Protein 6FWV (pdb70)

Structure (mmCIF, N/CA/C/O backbone):
data_6FWV
#
_entry.id   6FWV
#
_cell.length_a   208.824
_cell.length_b   66.500
_cell.length_c   106.581
_cell.angle_alpha   90.000
_cell.angle_beta   116.810
_cell.angle_gamma   90.000
#
_symmetry.space_group_name_H-M   'C 1 2 1'
#
loop_
_entity.id
_entity.type
_entity.pdbx_description
1 polymer 'Collagen Adhesion protein'
2 non-polymer 'ZINC ION'
3 water water
#
loop_
_atom_site.group_PDB
_atom_site.id
_atom_site.type_symbol
_atom_site.label_atom_id
_atom_site.label_alt_id
_atom_site.label_comp_id
_atom_site.label_asym_id
_atom_site.label_entity_id
_atom_site.label_seq_id
_atom_site.pdbx_PDB_ins_code
_atom_site.Cartn_x
_atom_site.Cartn_y
_atom_site.Cartn_z
_atom_site.occupancy
_atom_site.B_iso_or_equiv
_atom_site.auth_seq_id
_atom_site.auth_comp_id
_atom_site.auth_asym_id
_atom_site.auth_atom_id
_atom_site.pdbx_PDB_model_num
ATOM 1 N N . GLU A 1 4 ? -67.779 30.315 -21.575 1.00 120.07 4 GLU A N 1
ATOM 2 C CA . GLU A 1 4 ? -68.671 31.031 -20.607 1.00 117.19 4 GLU A CA 1
ATOM 3 C C . GLU A 1 4 ? -69.843 31.749 -21.299 1.00 114.02 4 GLU A C 1
ATOM 4 O O . GLU A 1 4 ? -69.671 32.310 -22.382 1.00 108.72 4 GLU A O 1
ATOM 10 N N . VAL A 1 5 ? -71.016 31.712 -20.661 1.00 116.10 5 VAL A N 1
ATOM 11 C CA . VAL A 1 5 ? -72.230 32.410 -21.134 1.00 115.80 5 VAL A CA 1
ATOM 12 C C . VAL A 1 5 ? -72.092 33.888 -20.779 1.00 109.83 5 VAL A C 1
ATOM 13 O O . VAL A 1 5 ? -71.616 34.200 -19.684 1.00 110.42 5 VAL A O 1
ATOM 25 N N . ASN A 1 7 ? -73.589 38.123 -20.712 1.00 107.03 7 ASN A N 1
ATOM 26 C CA . ASN A 1 7 ? -74.802 38.851 -20.268 1.00 103.74 7 ASN A CA 1
ATOM 27 C C . ASN A 1 7 ? -74.558 40.374 -20.336 1.00 94.08 7 ASN A C 1
ATOM 28 O O . ASN A 1 7 ? -73.475 40.821 -19.979 1.00 91.39 7 ASN A O 1
ATOM 33 N N . ARG A 1 8 ? -75.566 41.157 -20.730 1.00 90.26 8 ARG A N 1
ATOM 34 C CA . ARG A 1 8 ? -75.368 42.578 -21.130 1.00 84.98 8 ARG A CA 1
ATOM 35 C C . ARG A 1 8 ? -76.149 43.617 -20.317 1.00 83.13 8 ARG A C 1
ATOM 36 O O . ARG A 1 8 ? -77.117 43.287 -19.658 1.00 88.88 8 ARG A O 1
ATOM 44 N N . GLU A 1 9 ? -75.713 44.878 -20.387 1.00 79.52 9 GLU A N 1
ATOM 45 C CA . GLU A 1 9 ? -76.267 45.982 -19.582 1.00 78.94 9 GLU A CA 1
ATOM 46 C C . GLU A 1 9 ? -75.903 47.366 -20.183 1.00 72.39 9 GLU A C 1
ATOM 47 O O . GLU A 1 9 ? -74.718 47.712 -20.291 1.00 72.59 9 GLU A O 1
ATOM 53 N N . THR A 1 10 ? -76.918 48.145 -20.569 1.00 66.73 10 THR A N 1
ATOM 54 C CA . THR A 1 10 ? -76.717 49.423 -21.276 1.00 63.41 10 THR A CA 1
ATOM 55 C C . THR A 1 10 ? -76.566 50.607 -20.316 1.00 62.24 10 THR A C 1
ATOM 56 O O . THR A 1 10 ? -76.998 50.533 -19.173 1.00 66.76 10 THR A O 1
ATOM 60 N N . TYR A 1 11 ? -75.970 51.700 -20.798 1.00 56.70 11 TYR A N 1
ATOM 61 C CA . TYR A 1 11 ? -75.829 52.927 -20.002 1.00 54.76 11 TYR A CA 1
ATOM 62 C C . TYR A 1 11 ? -75.792 54.195 -20.850 1.00 54.41 11 TYR A C 1
ATOM 63 O O . TYR A 1 11 ? -75.521 54.132 -22.050 1.00 57.35 11 TYR A O 1
ATOM 72 N N . LYS A 1 12 ? -76.075 55.336 -20.217 1.00 53.94 12 LYS A N 1
ATOM 73 C CA . LYS A 1 12 ? -75.959 56.644 -20.866 1.00 54.78 12 LYS A CA 1
ATOM 74 C C . LYS A 1 12 ? -74.528 57.156 -20.807 1.00 54.17 12 LYS A C 1
ATOM 75 O O . LYS A 1 12 ? -73.837 56.957 -19.810 1.00 56.01 12 LYS A O 1
ATOM 89 N N . ASP A 1 14 ? -71.649 60.287 -22.879 1.00 49.67 14 ASP A N 1
ATOM 90 C CA . ASP A 1 14 ? -71.266 61.254 -23.913 1.00 47.36 14 ASP A CA 1
ATOM 91 C C . ASP A 1 14 ? -70.394 60.555 -24.968 1.00 44.02 14 ASP A C 1
ATOM 92 O O . ASP A 1 14 ? -69.181 60.757 -25.018 1.00 41.94 14 ASP A O 1
ATOM 97 N N . TRP A 1 15 ? -71.024 59.753 -25.827 1.00 43.59 15 TRP A N 1
ATOM 98 C CA . TRP A 1 15 ? -70.298 58.906 -26.786 1.00 44.20 15 TRP A CA 1
ATOM 99 C C . TRP A 1 15 ? -69.392 59.741 -27.694 1.00 44.41 15 TRP A C 1
ATOM 100 O O . TRP A 1 15 ? -69.742 60.857 -28.083 1.00 44.52 15 TRP A O 1
ATOM 111 N N . SER A 1 16 ? -68.232 59.198 -28.035 1.00 45.44 16 SER A N 1
ATOM 112 C CA . SER A 1 16 ? -67.373 59.813 -29.044 1.00 44.85 16 SER A CA 1
ATOM 113 C C . SER A 1 16 ? -67.925 59.539 -30.444 1.00 45.12 16 SER A C 1
ATOM 114 O O . SER A 1 16 ? -68.586 58.518 -30.674 1.00 47.80 16 SER A O 1
ATOM 117 N N . TYR A 1 17 ? -67.632 60.449 -31.369 1.00 43.94 17 TYR A N 1
ATOM 118 C CA . TYR A 1 17 ? -68.095 60.366 -32.756 1.00 45.85 17 TYR A CA 1
ATOM 119 C C . TYR A 1 17 ? -66.944 59.978 -33.692 1.00 45.85 17 TYR A C 1
ATOM 120 O O . TYR A 1 17 ? -65.860 60.543 -33.596 1.00 47.77 17 TYR A O 1
ATOM 129 N N . SER A 1 18 ? -67.193 59.028 -34.597 1.00 45.69 18 SER A N 1
ATOM 130 C CA . SER A 1 18 ? -66.228 58.624 -35.633 1.00 46.13 18 SER A CA 1
ATOM 131 C C . SER A 1 18 ? -66.554 59.336 -36.948 1.00 49.26 18 SER A C 1
ATOM 132 O O . SER A 1 18 ? -67.669 59.206 -37.470 1.00 49.33 18 SER A O 1
ATOM 135 N N . ASN A 1 19 ? -65.584 60.076 -37.491 1.00 49.85 19 ASN A N 1
ATOM 136 C CA . ASN A 1 19 ? -65.800 60.805 -38.751 1.00 50.27 19 ASN A CA 1
ATOM 137 C C . ASN A 1 19 ? -65.924 59.843 -39.939 1.00 51.97 19 ASN A C 1
ATOM 138 O O . ASN A 1 19 ? -66.759 60.059 -40.819 1.00 51.83 19 ASN A O 1
ATOM 143 N N . SER A 1 20 ? -65.112 58.784 -39.954 1.00 53.00 20 SER A N 1
ATOM 144 C CA . SER A 1 20 ? -65.121 57.817 -41.058 1.00 55.43 20 SER A CA 1
ATOM 145 C C . SER A 1 20 ? -66.412 56.990 -41.114 1.00 56.58 20 SER A C 1
ATOM 146 O O . SER A 1 20 ? -67.023 56.861 -42.170 1.00 60.64 20 SER A O 1
ATOM 149 N N . LYS A 1 21 ? -66.825 56.449 -39.972 1.00 57.13 21 LYS A N 1
ATOM 150 C CA . LYS A 1 21 ? -68.053 55.647 -39.881 1.00 57.50 21 LYS A CA 1
ATOM 151 C C . LYS A 1 21 ? -69.332 56.493 -39.836 1.00 56.71 21 LYS A C 1
ATOM 152 O O . LYS A 1 21 ? -70.417 55.960 -40.028 1.00 56.43 21 LYS A O 1
ATOM 158 N N . GLN A 1 22 ? -69.199 57.794 -39.570 1.00 56.83 22 GLN A N 1
ATOM 159 C CA . GLN A 1 22 ? -70.327 58.731 -39.497 1.00 55.67 22 GLN A CA 1
ATOM 160 C C . GLN A 1 22 ? -71.423 58.305 -38.514 1.00 54.01 22 GLN A C 1
ATOM 161 O O . GLN A 1 22 ? -72.608 58.300 -38.849 1.00 55.45 22 GLN A O 1
ATOM 167 N N . ARG A 1 23 ? -71.005 57.946 -37.305 1.00 52.37 23 ARG A N 1
ATOM 168 C CA . ARG A 1 23 ? -71.923 57.601 -36.220 1.00 50.42 23 ARG A CA 1
ATOM 169 C C . ARG A 1 23 ? -71.229 57.683 -34.860 1.00 49.51 23 ARG A C 1
ATOM 170 O O . ARG A 1 23 ? -70.007 57.608 -34.765 1.00 44.88 23 ARG A O 1
ATOM 178 N N . GLU A 1 24 ? -72.036 57.805 -33.812 1.00 49.72 24 GLU A N 1
ATOM 179 C CA . GLU A 1 24 ? -71.556 57.690 -32.444 1.00 47.70 24 GLU A CA 1
ATOM 180 C C . GLU A 1 24 ? -71.022 56.275 -32.212 1.00 48.46 24 GLU A C 1
ATOM 181 O O . GLU A 1 24 ? -71.614 55.304 -32.696 1.00 51.99 24 GLU A O 1
ATOM 187 N N . ILE A 1 25 ? -69.912 56.171 -31.478 1.00 48.12 25 ILE A N 1
ATOM 188 C CA . ILE A 1 25 ? -69.319 54.886 -31.088 1.00 47.78 25 ILE A CA 1
ATOM 189 C C . ILE A 1 25 ? -69.834 54.498 -29.692 1.00 47.72 25 ILE A C 1
ATOM 190 O O . ILE A 1 25 ? -69.427 55.083 -28.690 1.00 48.60 25 ILE A O 1
ATOM 195 N N . LYS A 1 26 ? -70.727 53.513 -29.638 1.00 49.91 26 LYS A N 1
ATOM 196 C CA . LYS A 1 26 ? -71.369 53.073 -28.393 1.00 50.89 26 LYS A CA 1
ATOM 197 C C . LYS A 1 26 ? -70.918 51.676 -27.949 1.00 50.95 26 LYS A C 1
ATOM 198 O O . LYS A 1 26 ? -70.202 50.972 -28.677 1.00 50.04 26 LYS A O 1
ATOM 204 N N . THR A 1 27 ? -71.354 51.287 -26.749 1.00 50.11 27 THR A N 1
ATOM 205 C CA . THR A 1 27 ? -71.115 49.942 -26.213 1.00 52.28 27 THR A CA 1
ATOM 206 C C . THR A 1 27 ? -72.060 49.643 -25.041 1.00 53.96 27 THR A C 1
ATOM 207 O O . THR A 1 27 ? -72.893 50.476 -24.674 1.00 51.48 27 THR A O 1
ATOM 211 N N . GLU A 1 28 ? -71.931 48.442 -24.485 1.00 58.63 28 GLU A N 1
ATOM 212 C CA . GLU A 1 28 ? -72.650 48.025 -23.283 1.00 62.13 28 GLU A CA 1
ATOM 213 C C . GLU A 1 28 ? -71.645 47.369 -22.336 1.00 60.25 28 GLU A C 1
ATOM 214 O O . GLU A 1 28 ? -70.521 47.062 -22.745 1.00 56.22 28 GLU A O 1
ATOM 220 N N . ILE A 1 29 ? -72.043 47.161 -21.080 1.00 62.60 29 ILE A N 1
ATOM 221 C CA . ILE A 1 29 ? -71.224 46.398 -20.126 1.00 63.34 29 ILE A CA 1
ATOM 222 C C . ILE A 1 29 ? -71.584 44.929 -20.282 1.00 65.07 29 ILE A C 1
ATOM 223 O O . ILE A 1 29 ? -72.722 44.544 -20.031 1.00 68.55 29 ILE A O 1
ATOM 228 N N . ILE A 1 30 ? -70.607 44.121 -20.685 1.00 65.32 30 ILE A N 1
ATOM 229 C CA . ILE A 1 30 ? -70.801 42.685 -20.864 1.00 69.93 30 ILE A CA 1
ATOM 230 C C . ILE A 1 30 ? -70.242 41.966 -19.630 1.00 70.86 30 ILE A C 1
ATOM 231 O O . ILE A 1 30 ? -69.127 42.259 -19.194 1.00 67.61 30 ILE A O 1
ATOM 236 N N . LYS A 1 31 ? -71.018 41.032 -19.079 1.00 76.36 31 LYS A N 1
ATOM 237 C CA . LYS A 1 31 ? -70.637 40.278 -17.881 1.00 80.95 31 LYS A CA 1
ATOM 238 C C . LYS A 1 31 ? -70.803 38.774 -18.104 1.00 83.78 31 LYS A C 1
ATOM 239 O O . LYS A 1 31 ? -71.811 38.343 -18.654 1.00 88.71 31 LYS A O 1
ATOM 245 N N . THR A 1 32 ? -69.824 37.985 -17.653 1.00 83.29 32 THR A N 1
ATOM 246 C CA . THR A 1 32 ? -69.884 36.516 -17.733 1.00 85.89 32 THR A CA 1
ATOM 247 C C . THR A 1 32 ? -70.843 35.963 -16.674 1.00 88.20 32 THR A C 1
ATOM 248 O O . THR A 1 32 ? -71.341 36.709 -15.828 1.00 86.74 32 THR A O 1
ATOM 252 N N . ALA A 1 33 ? -71.101 34.658 -16.729 1.00 92.60 33 ALA A N 1
ATOM 253 C CA . ALA A 1 33 ? -71.991 33.998 -15.766 1.00 97.25 33 ALA A CA 1
ATOM 254 C C . ALA A 1 33 ? -71.475 34.113 -14.326 1.00 98.56 33 ALA A C 1
ATOM 255 O O . ALA A 1 33 ? -72.264 34.349 -13.409 1.00 103.91 33 ALA A O 1
ATOM 257 N N . SER A 1 34 ? -70.160 33.957 -14.141 1.00 95.34 34 SER A N 1
ATOM 258 C CA . SER A 1 34 ? -69.515 34.135 -12.828 1.00 91.43 34 SER A CA 1
ATOM 259 C C . SER A 1 34 ? -69.625 35.570 -12.283 1.00 90.21 34 SER A C 1
ATOM 260 O O . SER A 1 34 ? -69.716 35.763 -11.070 1.00 96.97 34 SER A O 1
ATOM 263 N N . GLY A 1 35 ? -69.614 36.560 -13.174 1.00 85.92 35 GLY A N 1
ATOM 264 C CA . GLY A 1 35 ? -69.805 37.967 -12.801 1.00 82.17 35 GLY A CA 1
ATOM 265 C C . GLY A 1 35 ? -68.762 38.932 -13.343 1.00 75.96 35 GLY A C 1
ATOM 266 O O . GLY A 1 35 ? -68.995 40.142 -13.345 1.00 74.32 35 GLY A O 1
ATOM 267 N N . SER A 1 36 ? -67.616 38.415 -13.791 1.00 70.44 36 SER A N 1
ATOM 268 C CA . SER A 1 36 ? -66.529 39.258 -14.291 1.00 67.00 36 SER A CA 1
ATOM 269 C C . SER A 1 36 ? -66.866 39.959 -15.623 1.00 65.01 36 SER A C 1
ATOM 270 O O . SER A 1 36 ? -67.630 39.440 -16.440 1.00 64.86 36 SER A O 1
ATOM 273 N N . ILE A 1 37 ? -66.277 41.139 -15.815 1.00 60.58 37 ILE A N 1
ATOM 274 C CA . ILE A 1 37 ? -66.544 41.984 -16.975 1.00 58.61 37 ILE A CA 1
ATOM 275 C C . ILE A 1 37 ? -65.700 41.565 -18.180 1.00 56.81 37 ILE A C 1
ATOM 276 O O . ILE A 1 37 ? -64.484 41.450 -18.085 1.00 49.37 37 ILE A O 1
ATOM 281 N N . ALA A 1 38 ? -66.369 41.364 -19.315 1.00 61.09 38 ALA A N 1
ATOM 282 C CA . ALA A 1 38 ? -65.708 41.095 -20.589 1.00 61.25 38 ALA A CA 1
ATOM 283 C C . ALA A 1 38 ? -65.737 42.347 -21.460 1.00 59.65 38 ALA A C 1
ATOM 284 O O . ALA A 1 38 ? -66.672 43.159 -21.375 1.00 64.40 38 ALA A O 1
ATOM 286 N N . TYR A 1 39 ? -64.720 42.490 -22.304 1.00 55.08 39 TYR A N 1
ATOM 287 C CA . TYR A 1 39 ? -64.683 43.561 -23.287 1.00 55.22 39 TYR A CA 1
ATOM 288 C C . TYR A 1 39 ? -64.798 43.011 -24.707 1.00 57.38 39 TYR A C 1
ATOM 289 O O . TYR A 1 39 ? -64.470 41.850 -24.977 1.00 59.62 39 TYR A O 1
ATOM 298 N N . CYS A 1 40 ? -65.285 43.869 -25.599 1.00 56.64 40 CYS A N 1
ATOM 299 C CA . CYS A 1 40 ? -65.537 43.538 -26.997 1.00 56.54 40 CYS A CA 1
ATOM 300 C C . CYS A 1 40 ? -64.324 43.911 -27.848 1.00 54.27 40 CYS A C 1
ATOM 301 O O . CYS A 1 40 ? -63.723 44.964 -27.633 1.00 53.77 40 CYS A O 1
ATOM 304 N N . LEU A 1 41 ? -63.991 43.065 -28.821 1.00 55.92 41 LEU A N 1
ATOM 305 C CA . LEU A 1 41 ? -62.774 43.219 -29.645 1.00 57.25 41 LEU A CA 1
ATOM 306 C C . LEU A 1 41 ? -62.967 43.962 -30.985 1.00 59.53 41 LEU A C 1
ATOM 307 O O . LEU A 1 41 ? -62.001 44.150 -31.727 1.00 63.25 41 LEU A O 1
ATOM 312 N N . THR A 1 42 ? -64.197 44.366 -31.295 1.00 60.57 42 THR A N 1
ATOM 313 C CA . THR A 1 42 ? -64.483 45.216 -32.455 1.00 60.44 42 THR A CA 1
ATOM 314 C C . THR A 1 42 ? -65.746 46.060 -32.213 1.00 60.75 42 THR A C 1
ATOM 315 O O . THR A 1 42 ? -66.671 45.593 -31.552 1.00 65.26 42 THR A O 1
ATOM 319 N N . PRO A 1 43 ? -65.785 47.308 -32.731 1.00 61.20 43 PRO A N 1
ATOM 320 C CA . PRO A 1 43 ? -67.012 48.113 -32.655 1.00 61.01 43 PRO A CA 1
ATOM 321 C C . PRO A 1 43 ? -68.006 47.890 -33.812 1.00 62.51 43 PRO A C 1
ATOM 322 O O . PRO A 1 43 ? -69.021 48.584 -33.872 1.00 60.47 43 PRO A O 1
ATOM 326 N N . ASP A 1 44 ? -67.719 46.937 -34.705 1.00 66.48 44 ASP A N 1
ATOM 327 C CA . ASP A 1 44 ? -68.498 46.735 -35.936 1.00 73.23 44 ASP A CA 1
ATOM 328 C C . ASP A 1 44 ? -69.589 45.662 -35.832 1.00 75.87 44 ASP A C 1
ATOM 329 O O . ASP A 1 44 ? -70.562 45.723 -36.574 1.00 81.27 44 ASP A O 1
ATOM 334 N N . LEU A 1 45 ? -69.425 44.688 -34.938 1.00 78.14 45 LEU A N 1
ATOM 335 C CA . LEU A 1 45 ? -70.407 43.611 -34.745 1.00 82.36 45 LEU A CA 1
ATOM 336 C C . LEU A 1 45 ? -71.004 43.683 -33.332 1.00 83.02 45 LEU A C 1
ATOM 337 O O . LEU A 1 45 ? -70.327 44.118 -32.391 1.00 83.78 45 LEU A O 1
ATOM 342 N N . ARG A 1 46 ? -72.258 43.242 -33.186 1.00 87.38 46 ARG A N 1
ATOM 343 C CA . ARG A 1 46 ? -72.974 43.334 -31.902 1.00 89.37 46 ARG A CA 1
ATOM 344 C C . ARG A 1 46 ? -72.392 42.412 -30.832 1.00 90.93 46 ARG A C 1
ATOM 345 O O . ARG A 1 46 ? -71.756 41.405 -31.149 1.00 95.33 46 ARG A O 1
ATOM 353 N N . SER A 1 47 ? -72.632 42.762 -29.569 1.00 89.79 47 SER A N 1
ATOM 354 C CA . SER A 1 47 ? -72.222 41.938 -28.430 1.00 88.10 47 SER A CA 1
ATOM 355 C C . SER A 1 47 ? -73.171 40.744 -28.252 1.00 90.26 47 SER A C 1
ATOM 356 O O . SER A 1 47 ? -74.310 40.785 -28.725 1.00 90.18 47 SER A O 1
ATOM 359 N N . PRO A 1 48 ? -72.692 39.672 -27.593 1.00 91.47 48 PRO A N 1
ATOM 360 C CA . PRO A 1 48 ? -73.519 38.479 -27.404 1.00 98.43 48 PRO A CA 1
ATOM 361 C C . PRO A 1 48 ? -74.585 38.676 -26.337 1.00 104.48 48 PRO A C 1
ATOM 362 O O . PRO A 1 48 ? -74.420 39.520 -25.456 1.00 103.96 48 PRO A O 1
ATOM 366 N N . ASN A 1 49 ? -75.677 37.917 -26.440 1.00 113.34 49 ASN A N 1
ATOM 367 C CA . ASN A 1 49 ? -76.687 37.825 -25.383 1.00 117.73 49 ASN A CA 1
ATOM 368 C C . ASN A 1 49 ? -77.001 36.346 -25.161 1.00 121.63 49 ASN A C 1
ATOM 369 O O . ASN A 1 49 ? -77.627 35.704 -26.011 1.00 129.98 49 ASN A O 1
ATOM 374 N N . GLY A 1 50 ? -76.552 35.797 -24.033 1.00 120.47 50 GLY A N 1
ATOM 375 C CA . GLY A 1 50 ? -76.860 34.419 -23.636 1.00 122.03 50 GLY A CA 1
ATOM 376 C C . GLY A 1 50 ? -76.421 33.352 -24.619 1.00 125.50 50 GLY A C 1
ATOM 377 O O . GLY A 1 50 ? -77.208 32.478 -24.965 1.00 133.89 50 GLY A O 1
ATOM 378 N N . GLU A 1 51 ? -75.179 33.450 -25.089 1.00 123.27 51 GLU A N 1
ATOM 379 C CA . GLU A 1 51 ? -74.581 32.476 -26.012 1.00 123.24 51 GLU A CA 1
ATOM 380 C C . GLU A 1 51 ? -73.277 31.927 -25.431 1.00 118.61 51 GLU A C 1
ATOM 381 O O . GLU A 1 51 ? -72.427 32.706 -24.966 1.00 114.71 51 GLU A O 1
ATOM 387 N N . ASP A 1 52 ? -73.115 30.601 -25.486 1.00 121.57 52 ASP A N 1
ATOM 388 C CA . ASP A 1 52 ? -71.875 29.916 -25.065 1.00 119.09 52 ASP A CA 1
ATOM 389 C C . ASP A 1 52 ? -70.751 30.217 -26.069 1.00 113.78 52 ASP A C 1
ATOM 390 O O . ASP A 1 52 ? -70.849 29.824 -27.232 1.00 116.10 52 ASP A O 1
ATOM 395 N N . LEU A 1 53 ? -69.691 30.897 -25.618 1.00 109.04 53 LEU A N 1
ATOM 396 C CA . LEU A 1 53 ? -68.568 31.289 -26.493 1.00 102.12 53 LEU A CA 1
ATOM 397 C C . LEU A 1 53 ? -67.282 30.498 -26.181 1.00 97.20 53 LEU A C 1
ATOM 398 O O . LEU A 1 53 ? -66.811 30.547 -25.043 1.00 97.01 53 LEU A O 1
ATOM 403 N N . PRO A 1 54 ? -66.707 29.787 -27.186 1.00 94.74 54 PRO A N 1
ATOM 404 C CA . PRO A 1 54 ? -65.517 28.946 -26.979 1.00 91.79 54 PRO A CA 1
ATOM 405 C C . PRO A 1 54 ? -64.181 29.689 -27.097 1.00 86.64 54 PRO A C 1
ATOM 406 O O . PRO A 1 54 ? -64.065 30.617 -27.899 1.00 82.99 54 PRO A O 1
ATOM 410 N N . GLU A 1 55 ? -63.184 29.253 -26.318 1.00 84.66 55 GLU A N 1
ATOM 411 C CA . GLU A 1 55 ? -61.839 29.858 -26.326 1.00 81.76 55 GLU A CA 1
ATOM 412 C C . GLU A 1 55 ? -61.124 29.682 -27.651 1.00 83.59 55 GLU A C 1
ATOM 413 O O . GLU A 1 55 ? -61.115 28.583 -28.192 1.00 88.54 55 GLU A O 1
ATOM 427 N N . GLY A 1 57 ? -57.825 31.446 -27.989 1.00 76.83 57 GLY A N 1
ATOM 428 C CA . GLY A 1 57 ? -56.423 31.727 -27.673 1.00 74.49 57 GLY A CA 1
ATOM 429 C C . GLY A 1 57 ? -56.316 32.973 -26.817 1.00 68.87 57 GLY A C 1
ATOM 430 O O . GLY A 1 57 ? -57.036 33.108 -25.824 1.00 65.67 57 GLY A O 1
ATOM 431 N N . LYS A 1 58 ? -55.430 33.885 -27.216 1.00 67.44 58 LYS A N 1
ATOM 432 C CA . LYS A 1 58 ? -55.185 35.122 -26.478 1.00 65.38 58 LYS A CA 1
ATOM 433 C C . LYS A 1 58 ? -55.227 36.321 -27.414 1.00 63.63 58 LYS A C 1
ATOM 434 O O . LYS A 1 58 ? -55.015 36.188 -28.618 1.00 67.19 58 LYS A O 1
ATOM 440 N N . THR A 1 59 ? -55.460 37.495 -26.843 1.00 60.51 59 THR A N 1
ATOM 441 C CA . THR A 1 59 ? -55.301 38.748 -27.569 1.00 59.46 59 THR A CA 1
ATOM 442 C C . THR A 1 59 ? -53.812 39.092 -27.611 1.00 57.12 59 THR A C 1
ATOM 443 O O . THR A 1 59 ? -52.990 38.373 -27.040 1.00 57.69 59 THR A O 1
ATOM 447 N N . SER A 1 60 ? -53.470 40.189 -28.284 1.00 54.28 60 SER A N 1
ATOM 448 C CA . SER A 1 60 ? -52.108 40.729 -28.260 1.00 53.37 60 SER A CA 1
ATOM 449 C C . SER A 1 60 ? -51.720 41.255 -26.867 1.00 53.07 60 SER A C 1
ATOM 450 O O . SER A 1 60 ? -52.593 41.604 -26.057 1.00 50.09 60 SER A O 1
ATOM 453 N N . ASP A 1 61 ? -50.412 41.324 -26.605 1.00 54.46 61 ASP A N 1
ATOM 454 C CA . ASP A 1 61 ? -49.884 41.948 -25.377 1.00 51.41 61 ASP A CA 1
ATOM 455 C C . ASP A 1 61 ? -50.310 43.425 -25.223 1.00 50.29 61 ASP A C 1
ATOM 456 O O . ASP A 1 61 ? -50.525 43.886 -24.107 1.00 47.90 61 ASP A O 1
ATOM 461 N N . ALA A 1 62 ? -50.437 44.153 -26.335 1.00 53.25 62 ALA A N 1
ATOM 462 C CA . ALA A 1 62 ? -50.943 45.539 -26.310 1.00 52.53 62 ALA A CA 1
ATOM 463 C C . ALA A 1 62 ? -52.331 45.622 -25.686 1.00 50.49 62 ALA A C 1
ATOM 464 O O . ALA A 1 62 ? -52.552 46.409 -24.767 1.00 54.30 62 ALA A O 1
ATOM 466 N N . VAL A 1 63 ? -53.255 44.801 -26.173 1.00 47.77 63 VAL A N 1
ATOM 467 C CA . VAL A 1 63 ? -54.617 44.773 -25.630 1.00 47.66 63 VAL A CA 1
ATOM 468 C C . VAL A 1 63 ? -54.589 44.321 -24.162 1.00 47.37 63 VAL A C 1
ATOM 469 O O . VAL A 1 63 ? -55.277 44.895 -23.303 1.00 43.81 63 VAL A O 1
ATOM 473 N N . TYR A 1 64 ? -53.781 43.299 -23.888 1.00 51.46 64 TYR A N 1
ATOM 474 C CA . TYR A 1 64 ? -53.565 42.782 -22.527 1.00 50.58 64 TYR A CA 1
ATOM 475 C C . TYR A 1 64 ? -53.162 43.885 -21.552 1.00 46.75 64 TYR A C 1
ATOM 476 O O . TYR A 1 64 ? -53.721 43.992 -20.462 1.00 47.02 64 TYR A O 1
ATOM 485 N N . ARG A 1 65 ? -52.211 44.716 -21.964 1.00 46.34 65 ARG A N 1
ATOM 486 C CA . ARG A 1 65 ? -51.759 45.847 -21.142 1.00 46.82 65 ARG A CA 1
ATOM 487 C C . ARG A 1 65 ? -52.851 46.883 -20.835 1.00 44.64 65 ARG A C 1
ATOM 488 O O . ARG A 1 65 ? -52.852 47.455 -19.756 1.00 43.83 65 ARG A O 1
ATOM 496 N N . VAL A 1 66 ? -53.771 47.116 -21.770 1.00 45.97 66 VAL A N 1
ATOM 497 C CA . VAL A 1 66 ? -54.923 47.990 -21.509 1.00 45.45 66 VAL A CA 1
ATOM 498 C C . VAL A 1 66 ? -55.787 47.436 -20.365 1.00 47.13 66 VAL A C 1
ATOM 499 O O . VAL A 1 66 ? -56.193 48.195 -19.478 1.00 50.69 66 VAL A O 1
ATOM 503 N N . LEU A 1 67 ? -56.057 46.132 -20.382 1.00 46.01 67 LEU A N 1
ATOM 504 C CA . LEU A 1 67 ? -56.877 45.502 -19.338 1.00 45.51 67 LEU A CA 1
ATOM 505 C C . LEU A 1 67 ? -56.200 45.516 -17.950 1.00 45.70 67 LEU A C 1
ATOM 506 O O . LEU A 1 67 ? -56.875 45.706 -16.942 1.00 45.22 67 LEU A O 1
ATOM 511 N N . LEU A 1 68 ? -54.882 45.312 -17.907 1.00 46.88 68 LEU A N 1
ATOM 512 C CA . LEU A 1 68 ? -54.113 45.402 -16.649 1.00 47.62 68 LEU A CA 1
ATOM 513 C C . LEU A 1 68 ? -54.248 46.770 -15.995 1.00 48.37 68 LEU A C 1
ATOM 514 O O . LEU A 1 68 ? -54.395 46.863 -14.776 1.00 46.98 68 LEU A O 1
ATOM 519 N N . ASN A 1 69 ? -54.201 47.815 -16.823 1.00 47.22 69 ASN A N 1
ATOM 520 C CA . ASN A 1 69 ? -54.209 49.204 -16.358 1.00 45.41 69 ASN A CA 1
ATOM 521 C C . ASN A 1 69 ? -55.594 49.844 -16.217 1.00 45.55 69 ASN A C 1
ATOM 522 O O . ASN A 1 69 ? -55.700 50.895 -15.592 1.00 44.62 69 ASN A O 1
ATOM 527 N N . GLY A 1 70 ? -56.641 49.219 -16.770 1.00 45.83 70 GLY A N 1
ATOM 528 C CA . GLY A 1 70 ? -57.972 49.846 -16.865 1.00 44.80 70 GLY A CA 1
ATOM 529 C C . GLY A 1 70 ? -59.012 49.331 -15.886 1.00 45.25 70 GLY A C 1
ATOM 530 O O . GLY A 1 70 ? -58.684 48.740 -14.859 1.00 46.77 70 GLY A O 1
ATOM 531 N N . TYR A 1 71 ? -60.279 49.574 -16.217 1.00 45.19 71 TYR A N 1
ATOM 532 C CA . TYR A 1 71 ? -61.418 49.148 -15.402 1.00 47.02 71 TYR A CA 1
ATOM 533 C C . TYR A 1 71 ? -61.775 47.698 -15.772 1.00 46.42 71 TYR A C 1
ATOM 534 O O . TYR A 1 71 ? -61.738 47.384 -16.959 1.00 47.45 71 TYR A O 1
ATOM 543 N N . PRO A 1 72 ? -62.121 46.813 -14.823 1.00 45.73 72 PRO A N 1
ATOM 544 C CA . PRO A 1 72 ? -62.250 47.068 -13.375 1.00 46.85 72 PRO A CA 1
ATOM 545 C C . PRO A 1 72 ? -61.065 46.634 -12.475 1.00 46.75 72 PRO A C 1
ATOM 546 O O . PRO A 1 72 ? -61.232 46.590 -11.256 1.00 46.66 72 PRO A O 1
ATOM 550 N N . GLN A 1 73 ? -59.893 46.327 -13.040 1.00 45.83 73 GLN A N 1
ATOM 551 C CA . GLN A 1 73 ? -58.684 46.123 -12.218 1.00 48.38 73 GLN A CA 1
ATOM 552 C C . GLN A 1 73 ? -58.465 47.298 -11.263 1.00 49.35 73 GLN A C 1
ATOM 553 O O . GLN A 1 73 ? -58.084 47.098 -10.114 1.00 49.78 73 GLN A O 1
ATOM 559 N N . LYS A 1 74 ? -58.716 48.508 -11.762 1.00 49.99 74 LYS A N 1
ATOM 560 C CA . LYS A 1 74 ? -58.649 49.739 -10.985 1.00 51.44 74 LYS A CA 1
ATOM 561 C C . LYS A 1 74 ? -59.993 50.441 -11.078 1.00 49.61 74 LYS A C 1
ATOM 562 O O . LYS A 1 74 ? -60.664 50.362 -12.111 1.00 51.64 74 LYS A O 1
ATOM 568 N N . GLY A 1 75 ? -60.384 51.118 -10.000 1.00 48.24 75 GLY A N 1
ATOM 569 C CA . GLY A 1 75 ? -61.669 51.815 -9.937 1.00 49.14 75 GLY A CA 1
ATOM 570 C C . GLY A 1 75 ? -61.599 53.211 -10.536 1.00 49.24 75 GLY A C 1
ATOM 571 O O . GLY A 1 75 ? -60.522 53.671 -10.903 1.00 49.92 75 GLY A O 1
ATOM 572 N N . PRO A 1 76 ? -62.744 53.907 -10.626 1.00 51.00 76 PRO A N 1
ATOM 573 C CA . PRO A 1 76 ? -62.778 55.241 -11.239 1.00 52.81 76 PRO A CA 1
ATOM 574 C C . PRO A 1 76 ? -61.882 56.320 -10.585 1.00 55.25 76 PRO A C 1
ATOM 575 O O . PRO A 1 76 ? -61.197 57.051 -11.303 1.00 59.17 76 PRO A O 1
ATOM 579 N N . SER A 1 77 ? -61.893 56.435 -9.258 1.00 57.86 77 SER A N 1
ATOM 580 C CA . SER A 1 77 ? -61.112 57.474 -8.580 1.00 59.25 77 SER A CA 1
ATOM 581 C C . SER A 1 77 ? -59.602 57.297 -8.807 1.00 55.48 77 SER A C 1
ATOM 582 O O . SER A 1 77 ? -58.890 58.268 -9.057 1.00 54.11 77 SER A O 1
ATOM 585 N N . GLU A 1 78 ? -59.138 56.050 -8.764 1.00 52.81 78 GLU A N 1
ATOM 586 C CA . GLU A 1 78 ? -57.748 55.722 -9.065 1.00 51.53 78 GLU A CA 1
ATOM 587 C C . GLU A 1 78 ? -57.366 55.992 -10.525 1.00 51.15 78 GLU A C 1
ATOM 588 O O . GLU A 1 78 ? -56.229 56.393 -10.800 1.00 53.47 78 GLU A O 1
ATOM 594 N N . LEU A 1 79 ? -58.299 55.764 -11.453 1.00 50.75 79 LEU A N 1
ATOM 595 C CA . LEU A 1 79 ? -58.058 55.997 -12.888 1.00 46.51 79 LEU A CA 1
ATOM 596 C C . LEU A 1 79 ? -58.150 57.461 -13.309 1.00 45.10 79 LEU A C 1
ATOM 597 O O . LEU A 1 79 ? -57.628 57.817 -14.363 1.00 49.69 79 LEU A O 1
ATOM 602 N N . GLY A 1 80 ? -58.826 58.292 -12.521 1.00 44.72 80 GLY A N 1
ATOM 603 C CA . GLY A 1 80 ? -58.970 59.725 -12.817 1.00 45.30 80 GLY A CA 1
ATOM 604 C C . GLY A 1 80 ? -60.279 60.160 -13.465 1.00 44.27 80 GLY A C 1
ATOM 605 O O . GLY A 1 80 ? -60.336 61.239 -14.045 1.00 46.07 80 GLY A O 1
ATOM 606 N N . VAL A 1 81 ? -61.332 59.348 -13.353 1.00 45.07 81 VAL A N 1
ATOM 607 C CA . VAL A 1 81 ? -62.676 59.696 -13.883 1.00 46.00 81 VAL A CA 1
ATOM 608 C C . VAL A 1 81 ? -63.745 59.612 -12.784 1.00 47.21 81 VAL A C 1
ATOM 609 O O . VAL A 1 81 ? -63.494 59.089 -11.689 1.00 46.65 81 VAL A O 1
ATOM 613 N N . ALA A 1 82 ? -64.931 60.142 -13.081 1.00 46.32 82 ALA A N 1
ATOM 614 C CA . ALA A 1 82 ? -65.972 60.341 -12.064 1.00 48.31 82 ALA A CA 1
ATOM 615 C C . ALA A 1 82 ? -66.818 59.104 -11.754 1.00 49.87 82 ALA A C 1
ATOM 616 O O . ALA A 1 82 ? -67.180 58.885 -10.593 1.00 51.48 82 ALA A O 1
ATOM 618 N N . THR A 1 83 ? -67.142 58.308 -12.777 1.00 49.36 83 THR A N 1
ATOM 619 C CA . THR A 1 83 ? -68.102 57.203 -12.633 1.00 50.05 83 THR A CA 1
ATOM 620 C C . THR A 1 83 ? -67.583 55.912 -13.232 1.00 51.52 83 THR A C 1
ATOM 621 O O . THR A 1 83 ? -66.649 55.922 -14.047 1.00 50.79 83 THR A O 1
ATOM 625 N N . THR A 1 84 ? -68.199 54.798 -12.837 1.00 53.93 84 THR A N 1
ATOM 626 C CA . THR A 1 84 ? -67.851 53.487 -13.402 1.00 53.02 84 THR A CA 1
ATOM 627 C C . THR A 1 84 ? -68.168 53.407 -14.898 1.00 49.38 84 THR A C 1
ATOM 628 O O . THR A 1 84 ? -67.466 52.727 -15.642 1.00 48.07 84 THR A O 1
ATOM 632 N N . GLU A 1 85 ? -69.196 54.127 -15.341 1.00 50.07 85 GLU A N 1
ATOM 633 C CA . GLU A 1 85 ? -69.528 54.188 -16.761 1.00 50.61 85 GLU A CA 1
ATOM 634 C C . GLU A 1 85 ? -68.418 54.876 -17.572 1.00 49.84 85 GLU A C 1
ATOM 635 O O . GLU A 1 85 ? -68.039 54.388 -18.638 1.00 51.55 85 GLU A O 1
ATOM 641 N N . GLU A 1 86 ? -67.900 56.000 -17.069 1.00 48.34 86 GLU A N 1
ATOM 642 C CA . GLU A 1 86 ? -66.758 56.684 -17.712 1.00 46.42 86 GLU A CA 1
ATOM 643 C C . GLU A 1 86 ? -65.497 55.808 -17.735 1.00 44.18 86 GLU A C 1
ATOM 644 O O . GLU A 1 86 ? -64.793 55.745 -18.748 1.00 40.52 86 GLU A O 1
ATOM 650 N N . ALA A 1 87 ? -65.225 55.133 -16.621 1.00 44.50 87 ALA A N 1
ATOM 651 C CA . ALA A 1 87 ? -64.085 54.219 -16.536 1.00 44.09 87 ALA A CA 1
ATOM 652 C C . ALA A 1 87 ? -64.217 53.079 -17.542 1.00 44.73 87 ALA A C 1
ATOM 653 O O . ALA A 1 87 ? -63.267 52.772 -18.262 1.00 42.43 87 ALA A O 1
ATOM 655 N N . HIS A 1 88 ? -65.402 52.477 -17.610 1.00 45.67 88 HIS A N 1
ATOM 656 C CA . HIS A 1 88 ? -65.653 51.400 -18.563 1.00 47.48 88 HIS A CA 1
ATOM 657 C C . HIS A 1 88 ? -65.488 51.846 -20.021 1.00 48.42 88 HIS A C 1
ATOM 658 O O . HIS A 1 88 ? -64.831 51.157 -20.808 1.00 49.53 88 HIS A O 1
ATOM 665 N N . TYR A 1 89 ? -66.087 52.989 -20.371 1.00 46.92 89 TYR A N 1
ATOM 666 C CA . TYR A 1 89 ? -66.143 53.438 -21.768 1.00 43.75 89 TYR A CA 1
ATOM 667 C C . TYR A 1 89 ? -64.757 53.759 -22.316 1.00 42.15 89 TYR A C 1
ATOM 668 O O . TYR A 1 89 ? -64.421 53.355 -23.427 1.00 41.53 89 TYR A O 1
ATOM 677 N N . ALA A 1 90 ? -63.959 54.480 -21.531 1.00 42.08 90 ALA A N 1
ATOM 678 C CA . ALA A 1 90 ? -62.579 54.792 -21.907 1.00 40.26 90 ALA A CA 1
ATOM 679 C C . ALA A 1 90 ? -61.716 53.535 -22.056 1.00 37.36 90 ALA A C 1
ATOM 680 O O . ALA A 1 90 ? -60.845 53.489 -22.916 1.00 35.86 90 ALA A O 1
ATOM 682 N N . THR A 1 91 ? -61.966 52.527 -21.223 1.00 37.34 91 THR A N 1
ATOM 683 C CA . THR A 1 91 ? -61.259 51.250 -21.321 1.00 38.57 91 THR A CA 1
ATOM 684 C C . THR A 1 91 ? -61.602 50.544 -22.630 1.00 39.55 91 THR A C 1
ATOM 685 O O . THR A 1 91 ? -60.697 50.122 -23.348 1.00 39.92 91 THR A O 1
ATOM 689 N N . GLN A 1 92 ? -62.895 50.436 -22.946 1.00 41.44 92 GLN A N 1
ATOM 690 C CA . GLN A 1 92 ? -63.343 49.823 -24.212 1.00 42.17 92 GLN A CA 1
ATOM 691 C C . GLN A 1 92 ? -62.750 50.522 -25.445 1.00 41.47 92 GLN A C 1
ATOM 692 O O . GLN A 1 92 ? -62.312 49.855 -26.385 1.00 41.35 92 GLN A O 1
ATOM 698 N N . LEU A 1 93 ? -62.722 51.856 -25.436 1.00 41.87 93 LEU A N 1
ATOM 699 C CA . LEU A 1 93 ? -62.137 52.621 -26.549 1.00 43.55 93 LEU A CA 1
ATOM 700 C C . LEU A 1 93 ? -60.641 52.327 -26.726 1.00 44.28 93 LEU A C 1
ATOM 701 O O . LEU A 1 93 ? -60.175 52.115 -27.852 1.00 43.74 93 LEU A O 1
ATOM 706 N N . ALA A 1 94 ? -59.906 52.299 -25.612 1.00 43.10 94 ALA A N 1
ATOM 707 C CA . ALA A 1 94 ? -58.475 51.961 -25.620 1.00 43.03 94 ALA A CA 1
ATOM 708 C C . ALA A 1 94 ? -58.206 50.515 -26.058 1.00 40.34 94 ALA A C 1
ATOM 709 O O . ALA A 1 94 ? -57.214 50.243 -26.735 1.00 40.04 94 ALA A O 1
ATOM 711 N N . VAL A 1 95 ? -59.098 49.598 -25.695 1.00 38.58 95 VAL A N 1
ATOM 712 C CA . VAL A 1 95 ? -59.016 48.227 -26.195 1.00 40.43 95 VAL A CA 1
ATOM 713 C C . VAL A 1 95 ? -59.107 48.227 -27.726 1.00 44.87 95 VAL A C 1
ATOM 714 O O . VAL A 1 95 ? -58.260 47.611 -28.387 1.00 47.01 95 VAL A O 1
ATOM 718 N N . TRP A 1 96 ? -60.104 48.935 -28.273 1.00 45.27 96 TRP A N 1
ATOM 719 C CA . TRP A 1 96 ? -60.293 49.027 -29.731 1.00 46.73 96 TRP A CA 1
ATOM 720 C C . TRP A 1 96 ? -59.134 49.724 -30.449 1.00 47.94 96 TRP A C 1
ATOM 721 O O . TRP A 1 96 ? -58.776 49.342 -31.564 1.00 51.27 96 TRP A O 1
ATOM 732 N N . ILE A 1 97 ? -58.546 50.741 -29.821 1.00 46.45 97 ILE A N 1
ATOM 733 C CA . ILE A 1 97 ? -57.377 51.410 -30.408 1.00 46.07 97 ILE A CA 1
ATOM 734 C C . ILE A 1 97 ? -56.160 50.487 -30.406 1.00 46.63 97 ILE A C 1
ATOM 735 O O . ILE A 1 97 ? -55.484 50.378 -31.431 1.00 48.79 97 ILE A O 1
ATOM 740 N N . ALA A 1 98 ? -55.887 49.823 -29.285 1.00 43.86 98 ALA A N 1
ATOM 741 C CA . ALA A 1 98 ? -54.756 48.881 -29.210 1.00 45.38 98 ALA A CA 1
ATOM 742 C C . ALA A 1 98 ? -54.912 47.693 -30.170 1.00 46.90 98 ALA A C 1
ATOM 743 O O . ALA A 1 98 ? -53.919 47.162 -30.668 1.00 49.30 98 ALA A O 1
ATOM 745 N N . ALA A 1 99 ? -56.156 47.288 -30.426 1.00 46.90 99 ALA A N 1
ATOM 746 C CA . ALA A 1 99 ? -56.458 46.224 -31.396 1.00 49.62 99 ALA A CA 1
ATOM 747 C C . ALA A 1 99 ? -56.479 46.667 -32.877 1.00 51.71 99 ALA A C 1
ATOM 748 O O . ALA A 1 99 ? -56.753 45.851 -33.738 1.00 54.88 99 ALA A O 1
ATOM 750 N N . ASN A 1 100 ? -56.202 47.941 -33.161 1.00 53.28 100 ASN A N 1
ATOM 751 C CA . ASN A 1 100 ? -56.244 48.518 -34.523 1.00 56.04 100 ASN A CA 1
ATOM 752 C C . ASN A 1 100 ? -57.626 48.514 -35.199 1.00 54.87 100 ASN A C 1
ATOM 753 O O . ASN A 1 100 ? -57.710 48.474 -36.422 1.00 56.97 100 ASN A O 1
ATOM 758 N N . GLU A 1 101 ? -58.694 48.571 -34.403 1.00 52.52 101 GLU A N 1
ATOM 759 C CA . GLU A 1 101 ? -60.063 48.715 -34.919 1.00 53.38 101 GLU A CA 1
ATOM 760 C C . GLU A 1 101 ? -60.496 50.184 -35.050 1.00 52.55 101 GLU A C 1
ATOM 761 O O . GLU A 1 101 ? -61.431 50.478 -35.788 1.00 51.47 101 GLU A O 1
ATOM 767 N N . LEU A 1 102 ? -59.846 51.082 -34.305 1.00 52.51 102 LEU A N 1
ATOM 768 C CA . LEU A 1 102 ? -60.060 52.528 -34.416 1.00 51.37 102 LEU A CA 1
ATOM 769 C C . LEU A 1 102 ? -58.730 53.256 -34.295 1.00 52.72 102 LEU A C 1
ATOM 770 O O . LEU A 1 102 ? -57.771 52.709 -33.731 1.00 55.92 102 LEU A O 1
ATOM 775 N N . THR A 1 103 ? -58.672 54.474 -34.829 1.00 54.40 103 THR A N 1
ATOM 776 C CA . THR A 1 103 ? -57.521 55.362 -34.642 1.00 57.27 103 THR A CA 1
ATOM 777 C C . THR A 1 103 ? -57.973 56.622 -33.910 1.00 56.87 103 THR A C 1
ATOM 778 O O . THR A 1 103 ? -59.120 57.062 -34.063 1.00 57.48 103 THR A O 1
ATOM 782 N N . GLU A 1 104 ? -57.060 57.199 -33.129 1.00 59.42 104 GLU A N 1
ATOM 783 C CA . GLU A 1 104 ? -57.370 58.331 -32.238 1.00 58.83 104 GLU A CA 1
ATOM 784 C C . GLU A 1 104 ? -57.857 59.557 -33.008 1.00 60.69 104 GLU A C 1
ATOM 785 O O . GLU A 1 104 ? -58.834 60.196 -32.615 1.00 58.25 104 GLU A O 1
ATOM 791 N N . GLU A 1 105 ? -57.179 59.873 -34.114 1.00 64.13 105 GLU A N 1
ATOM 792 C CA . GLU A 1 105 ? -57.536 61.044 -34.933 1.00 64.57 105 GLU A CA 1
ATOM 793 C C . GLU A 1 105 ? -58.910 60.951 -35.614 1.00 63.60 105 GLU A C 1
ATOM 794 O O . GLU A 1 105 ? -59.477 61.985 -35.973 1.00 64.90 105 GLU A O 1
ATOM 800 N N . ASP A 1 106 ? -59.433 59.735 -35.790 1.00 63.28 106 ASP A N 1
ATOM 801 C CA . ASP A 1 106 ? -60.778 59.523 -36.335 1.00 61.95 106 ASP A CA 1
ATOM 802 C C . ASP A 1 106 ? -61.889 59.892 -35.333 1.00 58.23 106 ASP A C 1
ATOM 803 O O . ASP A 1 106 ? -63.014 60.234 -35.755 1.00 58.55 106 ASP A O 1
ATOM 808 N N . LEU A 1 107 ? -61.587 59.830 -34.028 1.00 54.28 107 LEU A N 1
ATOM 809 C CA . LEU A 1 107 ? -62.603 60.026 -32.982 1.00 51.63 107 LEU A CA 1
ATOM 810 C C . LEU A 1 107 ? -62.702 61.474 -32.512 1.00 52.53 107 LEU A C 1
ATOM 811 O O . LEU A 1 107 ? -61.724 62.208 -32.546 1.00 60.04 107 LEU A O 1
ATOM 816 N N . VAL A 1 108 ? -63.892 61.884 -32.095 1.00 51.90 108 VAL A N 1
ATOM 817 C CA . VAL A 1 108 ? -64.136 63.226 -31.569 1.00 51.73 108 VAL A CA 1
ATOM 818 C C . VAL A 1 108 ? -64.767 63.066 -30.194 1.00 51.33 108 VAL A C 1
ATOM 819 O O . VAL A 1 108 ? -65.939 62.681 -30.081 1.00 53.23 108 VAL A O 1
ATOM 823 N N . ALA A 1 109 ? -63.989 63.349 -29.152 1.00 48.90 109 ALA A N 1
ATOM 824 C CA . ALA A 1 109 ? -64.454 63.183 -27.777 1.00 47.48 109 ALA A CA 1
ATOM 825 C C . ALA A 1 109 ? -65.544 64.191 -27.404 1.00 46.21 109 ALA A C 1
ATOM 826 O O . ALA A 1 109 ? -65.624 65.278 -27.986 1.00 44.91 109 ALA A O 1
ATOM 828 N N . LYS A 1 110 ? -66.379 63.797 -26.438 1.00 44.43 110 LYS A N 1
ATOM 829 C CA . LYS A 1 110 ? -67.428 64.644 -25.861 1.00 45.60 110 LYS A CA 1
ATOM 830 C C . LYS A 1 110 ? -67.370 64.654 -24.325 1.00 46.84 110 LYS A C 1
ATOM 831 O O . LYS A 1 110 ? -68.357 64.996 -23.671 1.00 48.17 110 LYS A O 1
ATOM 837 N N . ASN A 1 111 ? -66.217 64.290 -23.758 1.00 47.84 111 ASN A N 1
ATOM 838 C CA . ASN A 1 111 ? -66.024 64.197 -22.310 1.00 48.75 111 ASN A CA 1
ATOM 839 C C . ASN A 1 111 ? -64.519 64.102 -22.031 1.00 48.65 111 ASN A C 1
ATOM 840 O O . ASN A 1 111 ? -63.883 63.104 -22.381 1.00 50.20 111 ASN A O 1
ATOM 845 N N . GLU A 1 112 ? -63.957 65.133 -21.403 1.00 48.54 112 GLU A N 1
ATOM 846 C CA . GLU A 1 112 ? -62.502 65.233 -21.247 1.00 49.49 112 GLU A CA 1
ATOM 847 C C . GLU A 1 112 ? -61.931 64.261 -20.225 1.00 49.15 112 GLU A C 1
ATOM 848 O O . GLU A 1 112 ? -60.789 63.829 -20.366 1.00 51.44 112 GLU A O 1
ATOM 854 N N . ARG A 1 113 ? -62.708 63.917 -19.202 1.00 47.83 113 ARG A N 1
ATOM 855 C CA . ARG A 1 113 ? -62.300 62.876 -18.269 1.00 46.39 113 ARG A CA 1
ATOM 856 C C . ARG A 1 113 ? -62.135 61.547 -19.016 1.00 45.84 113 ARG A C 1
ATOM 857 O O . ARG A 1 113 ? -61.122 60.866 -18.853 1.00 46.13 113 ARG A O 1
ATOM 865 N N . VAL A 1 114 ? -63.113 61.206 -19.857 1.00 45.54 114 VAL A N 1
ATOM 866 C CA . VAL A 1 114 ? -63.024 60.024 -20.728 1.00 44.97 114 VAL A CA 1
ATOM 867 C C . VAL A 1 114 ? -61.844 60.107 -21.710 1.00 45.97 114 VAL A C 1
ATOM 868 O O . VAL A 1 114 ? -61.131 59.113 -21.905 1.00 47.18 114 VAL A O 1
ATOM 872 N N . HIS A 1 115 ? -61.652 61.278 -22.323 1.00 46.04 115 HIS A N 1
ATOM 873 C CA . HIS A 1 115 ? -60.533 61.507 -23.249 1.00 45.05 115 HIS A CA 1
ATOM 874 C C . HIS A 1 115 ? -59.168 61.406 -22.537 1.00 44.34 115 HIS A C 1
ATOM 875 O O . HIS A 1 115 ? -58.236 60.819 -23.085 1.00 44.61 115 HIS A O 1
ATOM 882 N N . ASN A 1 116 ? -59.061 61.948 -21.319 1.00 43.72 116 ASN A N 1
ATOM 883 C CA . ASN A 1 116 ? -57.813 61.869 -20.539 1.00 45.49 116 ASN A CA 1
ATOM 884 C C . ASN A 1 116 ? -57.434 60.407 -20.220 1.00 47.21 116 ASN A C 1
ATOM 885 O O . ASN A 1 116 ? -56.299 59.993 -20.454 1.00 45.97 116 ASN A O 1
ATOM 890 N N . LEU A 1 117 ? -58.385 59.635 -19.694 1.00 50.04 117 LEU A N 1
ATOM 891 C CA . LEU A 1 117 ? -58.134 58.229 -19.349 1.00 50.86 117 LEU A CA 1
ATOM 892 C C . LEU A 1 117 ? -57.771 57.383 -20.573 1.00 50.90 117 LEU A C 1
ATOM 893 O O . LEU A 1 117 ? -56.855 56.569 -20.492 1.00 53.04 117 LEU A O 1
ATOM 906 N N . LYS A 1 119 ? -56.245 58.310 -23.313 1.00 46.92 119 LYS A N 1
ATOM 907 C CA . LYS A 1 119 ? -54.854 58.621 -23.637 1.00 48.74 119 LYS A CA 1
ATOM 908 C C . LYS A 1 119 ? -53.866 57.876 -22.727 1.00 48.38 119 LYS A C 1
ATOM 909 O O . LYS A 1 119 ? -52.873 57.331 -23.202 1.00 46.75 119 LYS A O 1
ATOM 915 N N . ARG A 1 120 ? -54.156 57.866 -21.428 1.00 48.88 120 ARG A N 1
ATOM 916 C CA . ARG A 1 120 ? -53.323 57.188 -20.430 1.00 49.83 120 ARG A CA 1
ATOM 917 C C . ARG A 1 120 ? -53.218 55.689 -20.691 1.00 47.12 120 ARG A C 1
ATOM 918 O O . ARG A 1 120 ? -52.126 55.131 -20.645 1.00 47.74 120 ARG A O 1
ATOM 926 N N . LEU A 1 121 ? -54.353 55.046 -20.951 1.00 45.59 121 LEU A N 1
ATOM 927 C CA . LEU A 1 121 ? -54.390 53.595 -21.183 1.00 46.43 121 LEU A CA 1
ATOM 928 C C . LEU A 1 121 ? -53.730 53.185 -22.495 1.00 47.53 121 LEU A C 1
ATOM 929 O O . LEU A 1 121 ? -53.102 52.128 -22.559 1.00 50.09 121 LEU A O 1
ATOM 934 N N . VAL A 1 122 ? -53.863 54.021 -23.527 1.00 49.67 122 VAL A N 1
ATOM 935 C CA . VAL A 1 122 ? -53.213 53.779 -24.830 1.00 48.33 122 VAL A CA 1
ATOM 936 C C . VAL A 1 122 ? -51.691 53.966 -24.745 1.00 50.41 122 VAL A C 1
ATOM 937 O O . VAL A 1 122 ? -50.943 53.181 -25.319 1.00 51.75 122 VAL A O 1
ATOM 941 N N . GLU A 1 123 ? -51.245 55.010 -24.047 1.00 52.74 123 GLU A N 1
ATOM 942 C CA . GLU A 1 123 ? -49.814 55.229 -23.790 1.00 55.32 123 GLU A CA 1
ATOM 943 C C . GLU A 1 123 ? -49.187 54.036 -23.034 1.00 54.01 123 GLU A C 1
ATOM 944 O O . GLU A 1 123 ? -48.096 53.583 -23.384 1.00 55.92 123 GLU A O 1
ATOM 950 N N . ALA A 1 124 ? -49.890 53.520 -22.027 1.00 51.37 124 ALA A N 1
ATOM 951 C CA . ALA A 1 124 ? -49.445 52.334 -21.284 1.00 51.65 124 ALA A CA 1
ATOM 952 C C . ALA A 1 124 ? -49.359 51.052 -22.135 1.00 52.51 124 ALA A C 1
ATOM 953 O O . ALA A 1 124 ? -48.480 50.220 -21.894 1.00 54.49 124 ALA A O 1
ATOM 955 N N . SER A 1 125 ? -50.259 50.884 -23.108 1.00 51.04 125 SER A N 1
ATOM 956 C CA . SER A 1 125 ? -50.184 49.740 -24.026 1.00 52.06 125 SER A CA 1
ATOM 957 C C . SER A 1 125 ? -48.954 49.802 -24.935 1.00 56.51 125 SER A C 1
ATOM 958 O O . SER A 1 125 ? -48.417 48.764 -25.309 1.00 60.15 125 SER A O 1
ATOM 961 N N . LYS A 1 126 ? -48.503 51.011 -25.269 1.00 61.47 126 LYS A N 1
ATOM 962 C CA . LYS A 1 126 ? -47.308 51.209 -26.106 1.00 65.25 126 LYS A CA 1
ATOM 963 C C . LYS A 1 126 ? -45.975 51.170 -25.339 1.00 67.34 126 LYS A C 1
ATOM 964 O O . LYS A 1 126 ? -44.970 50.736 -25.905 1.00 71.03 126 LYS A O 1
ATOM 970 N N . LYS A 1 127 ? -45.969 51.611 -24.073 1.00 66.26 127 LYS A N 1
ATOM 971 C CA . LYS A 1 127 ? -44.720 51.912 -23.335 1.00 67.73 127 LYS A CA 1
ATOM 972 C C . LYS A 1 127 ? -44.301 50.832 -22.348 1.00 64.04 127 LYS A C 1
ATOM 973 O O . LYS A 1 127 ? -43.126 50.467 -22.282 1.00 65.67 127 LYS A O 1
ATOM 979 N N . GLU A 1 128 ? -45.254 50.341 -21.563 1.00 61.49 128 GLU A N 1
ATOM 980 C CA . GLU A 1 128 ? -44.983 49.271 -20.601 1.00 58.86 128 GLU A CA 1
ATOM 981 C C . GLU A 1 128 ? -44.674 47.967 -21.334 1.00 61.31 128 GLU A C 1
ATOM 982 O O . GLU A 1 128 ? -44.858 47.876 -22.556 1.00 64.78 128 GLU A O 1
ATOM 988 N N . THR A 1 129 ? -44.190 46.974 -20.589 1.00 60.05 129 THR A N 1
ATOM 989 C CA . THR A 1 129 ? -43.650 45.746 -21.188 1.00 61.51 129 THR A CA 1
ATOM 990 C C . THR A 1 129 ? -44.263 44.427 -20.689 1.00 59.64 129 THR A C 1
ATOM 991 O O . THR A 1 129 ? -43.811 43.355 -21.095 1.00 60.89 129 THR A O 1
ATOM 995 N N . GLY A 1 130 ? -45.300 44.495 -19.853 1.00 58.11 130 GLY A N 1
ATOM 996 C CA . GLY A 1 130 ? -45.972 43.297 -19.351 1.00 57.68 130 GLY A CA 1
ATOM 997 C C . GLY A 1 130 ? -46.428 42.373 -20.467 1.00 58.73 130 GLY A C 1
ATOM 998 O O . GLY A 1 130 ? -46.964 42.843 -21.470 1.00 60.05 130 GLY A O 1
ATOM 999 N N . SER A 1 131 ? -46.211 41.065 -20.287 1.00 59.85 131 SER A N 1
ATOM 1000 C CA . SER A 1 131 ? -46.459 40.066 -21.330 1.00 60.34 131 SER A CA 1
ATOM 1001 C C . SER A 1 131 ? -47.194 38.834 -20.809 1.00 56.96 131 SER A C 1
ATOM 1002 O O . SER A 1 131 ? -47.078 38.475 -19.645 1.00 57.54 131 SER A O 1
ATOM 1005 N N . GLN A 1 132 ? -47.937 38.196 -21.711 1.00 56.83 132 GLN A N 1
ATOM 1006 C CA . GLN A 1 132 ? -48.677 36.971 -21.422 1.00 57.52 132 GLN A CA 1
ATOM 1007 C C . GLN A 1 132 ? -47.788 35.710 -21.498 1.00 58.17 132 GLN A C 1
ATOM 1008 O O . GLN A 1 132 ? -48.170 34.663 -20.981 1.00 56.42 132 GLN A O 1
ATOM 1014 N N . ASP A 1 133 ? -46.629 35.809 -22.156 1.00 59.10 133 ASP A N 1
ATOM 1015 C CA . ASP A 1 133 ? -45.622 34.742 -22.142 1.00 59.87 133 ASP A CA 1
ATOM 1016 C C . ASP A 1 133 ? -45.147 34.525 -20.707 1.00 58.64 133 ASP A C 1
ATOM 1017 O O . ASP A 1 133 ? -44.740 35.484 -20.038 1.00 56.04 133 ASP A O 1
ATOM 1022 N N . VAL A 1 134 ? -45.208 33.277 -20.241 1.00 57.41 134 VAL A N 1
ATOM 1023 C CA . VAL A 1 134 ? -44.871 32.959 -18.850 1.00 58.47 134 VAL A CA 1
ATOM 1024 C C . VAL A 1 134 ? -43.347 32.914 -18.720 1.00 58.07 134 VAL A C 1
ATOM 1025 O O . VAL A 1 134 ? -42.694 32.161 -19.433 1.00 63.77 134 VAL A O 1
ATOM 1029 N N . PHE A 1 135 ? -42.794 33.734 -17.829 1.00 55.89 135 PHE A N 1
ATOM 1030 C CA . PHE A 1 135 ? -41.345 33.828 -17.613 1.00 58.68 135 PHE A CA 1
ATOM 1031 C C . PHE A 1 135 ? -40.979 33.077 -16.331 1.00 57.59 135 PHE A C 1
ATOM 1032 O O . PHE A 1 135 ? -41.635 33.243 -15.305 1.00 56.17 135 PHE A O 1
ATOM 1040 N N . PHE A 1 136 ? -39.935 32.256 -16.392 1.00 58.10 136 PHE A N 1
ATOM 1041 C CA . PHE A 1 136 ? -39.486 31.489 -15.228 1.00 57.93 136 PHE A CA 1
ATOM 1042 C C . PHE A 1 136 ? -37.989 31.184 -15.297 1.00 57.47 136 PHE A C 1
ATOM 1043 O O . PHE A 1 136 ? -37.525 30.578 -16.259 1.00 62.41 136 PHE A O 1
ATOM 1051 N N . LYS A 1 137 ? -37.251 31.590 -14.265 1.00 55.94 137 LYS A N 1
ATOM 1052 C CA . LYS A 1 137 ? -35.793 31.432 -14.215 1.00 56.80 137 LYS A CA 1
ATOM 1053 C C . LYS A 1 137 ? -35.290 31.354 -12.769 1.00 53.36 137 LYS A C 1
ATOM 1054 O O . LYS A 1 137 ? -35.760 32.097 -11.912 1.00 49.32 137 LYS A O 1
ATOM 1060 N N . VAL A 1 138 ? -34.342 30.458 -12.497 1.00 55.29 138 VAL A N 1
ATOM 1061 C CA . VAL A 1 138 ? -33.711 30.362 -11.165 1.00 53.96 138 VAL A CA 1
ATOM 1062 C C . VAL A 1 138 ? -32.322 31.008 -11.212 1.00 53.86 138 VAL A C 1
ATOM 1063 O O . VAL A 1 138 ? -31.484 30.614 -12.026 1.00 54.98 138 VAL A O 1
ATOM 1067 N N . ASN A 1 139 ? -32.093 32.001 -10.354 1.00 52.12 139 ASN A N 1
ATOM 1068 C CA . ASN A 1 139 ? -30.785 32.644 -10.227 1.00 54.67 139 ASN A CA 1
ATOM 1069 C C . ASN A 1 139 ? -30.172 32.223 -8.881 1.00 56.51 139 ASN A C 1
ATOM 1070 O O . ASN A 1 139 ? -30.877 32.262 -7.870 1.00 57.19 139 ASN A O 1
ATOM 1075 N N . PRO A 1 140 ? -28.892 31.834 -8.829 1.00 54.80 140 PRO A N 1
ATOM 1076 C CA . PRO A 1 140 ? -27.967 31.844 -9.960 1.00 58.52 140 PRO A CA 1
ATOM 1077 C C . PRO A 1 140 ? -28.047 30.584 -10.824 1.00 60.49 140 PRO A C 1
ATOM 1078 O O . PRO A 1 140 ? -28.549 29.548 -10.384 1.00 59.79 140 PRO A O 1
ATOM 1082 N N . VAL A 1 141 ? -27.514 30.698 -12.037 1.00 63.80 141 VAL A N 1
ATOM 1083 C CA . VAL A 1 141 ? -27.630 29.678 -13.081 1.00 64.27 141 VAL A CA 1
ATOM 1084 C C . VAL A 1 141 ? -26.444 28.708 -13.067 1.00 64.78 141 VAL A C 1
ATOM 1085 O O . VAL A 1 141 ? -26.639 27.522 -13.339 1.00 64.08 141 VAL A O 1
ATOM 1089 N N . ASP A 1 142 ? -25.235 29.213 -12.774 1.00 63.96 142 ASP A N 1
ATOM 1090 C CA . ASP A 1 142 ? -24.017 28.397 -12.702 1.00 65.32 142 ASP A CA 1
ATOM 1091 C C . ASP A 1 142 ? -23.989 27.462 -11.494 1.00 62.34 142 ASP A C 1
ATOM 1092 O O . ASP A 1 142 ? -24.647 27.719 -10.474 1.00 61.22 142 ASP A O 1
ATOM 1097 N N . SER A 1 143 ? -23.192 26.399 -11.595 1.00 63.36 143 SER A N 1
ATOM 1098 C CA . SER A 1 143 ? -23.004 25.480 -10.481 1.00 63.22 143 SER A CA 1
ATOM 1099 C C . SER A 1 143 ? -22.346 26.192 -9.304 1.00 63.37 143 SER A C 1
ATOM 1100 O O . SER A 1 143 ? -21.423 26.981 -9.493 1.00 64.37 143 SER A O 1
ATOM 1103 N N . GLN A 1 144 ? -22.830 25.892 -8.099 1.00 63.50 144 GLN A N 1
ATOM 1104 C CA . GLN A 1 144 ? -22.424 26.588 -6.883 1.00 61.63 144 GLN A CA 1
ATOM 1105 C C . GLN A 1 144 ? -21.597 25.697 -5.952 1.00 60.25 144 GLN A C 1
ATOM 1106 O O . GLN A 1 144 ? -21.776 24.479 -5.918 1.00 57.63 144 GLN A O 1
ATOM 1112 N N . THR A 1 145 ? -20.705 26.335 -5.197 1.00 63.34 145 THR A N 1
ATOM 1113 C CA . THR A 1 145 ? -19.857 25.655 -4.223 1.00 65.26 145 THR A CA 1
ATOM 1114 C C . THR A 1 145 ? -20.252 26.054 -2.798 1.00 63.04 145 THR A C 1
ATOM 1115 O O . THR A 1 145 ? -20.379 27.239 -2.500 1.00 65.95 145 THR A O 1
ATOM 1119 N N . ALA A 1 146 ? -20.456 25.061 -1.935 1.00 61.49 146 ALA A N 1
ATOM 1120 C CA . ALA A 1 146 ? -20.845 25.294 -0.540 1.00 60.25 146 ALA A CA 1
ATOM 1121 C C . ALA A 1 146 ? -19.601 25.435 0.340 1.00 62.18 146 ALA A C 1
ATOM 1122 O O . ALA A 1 146 ? -18.687 24.614 0.248 1.00 63.80 146 ALA A O 1
ATOM 1124 N N . THR A 1 147 ? -19.585 26.466 1.192 1.00 62.08 147 THR A N 1
ATOM 1125 C CA . THR A 1 147 ? -18.463 26.758 2.100 1.00 60.30 147 THR A CA 1
ATOM 1126 C C . THR A 1 147 ? -18.916 26.718 3.559 1.00 59.31 147 THR A C 1
ATOM 1127 O O . THR A 1 147 ? -20.095 26.915 3.855 1.00 56.20 147 THR A O 1
ATOM 1131 N N . GLN A 1 148 ? -17.968 26.470 4.463 1.00 60.80 148 GLN A N 1
ATOM 1132 C CA . GLN A 1 148 ? -18.275 26.283 5.883 1.00 60.41 148 GLN A CA 1
ATOM 1133 C C . GLN A 1 148 ? -18.792 27.551 6.566 1.00 62.78 148 GLN A C 1
ATOM 1134 O O . GLN A 1 148 ? -18.339 28.660 6.277 1.00 62.01 148 GLN A O 1
ATOM 1140 N N . ASN A 1 149 ? -19.744 27.352 7.475 1.00 64.03 149 ASN A N 1
ATOM 1141 C CA . ASN A 1 149 ? -20.303 28.416 8.302 1.00 65.83 149 ASN A CA 1
ATOM 1142 C C . ASN A 1 149 ? -20.780 27.785 9.614 1.00 69.50 149 ASN A C 1
ATOM 1143 O O . ASN A 1 149 ? -21.976 27.518 9.805 1.00 69.98 149 ASN A O 1
ATOM 1148 N N . GLY A 1 150 ? -19.822 27.531 10.504 1.00 69.36 150 GLY A N 1
ATOM 1149 C CA . GLY A 1 150 ? -20.096 26.865 11.766 1.00 70.73 150 GLY A CA 1
ATOM 1150 C C . GLY A 1 150 ? -20.348 25.381 11.574 1.00 72.57 150 GLY A C 1
ATOM 1151 O O . GLY A 1 150 ? -19.465 24.651 11.126 1.00 73.17 150 GLY A O 1
ATOM 1152 N N . ASP A 1 151 ? -21.557 24.937 11.907 1.00 74.76 151 ASP A N 1
ATOM 1153 C CA . ASP A 1 151 ? -21.903 23.508 11.870 1.00 73.16 151 ASP A CA 1
ATOM 1154 C C . ASP A 1 151 ? -22.191 22.977 10.462 1.00 72.38 151 ASP A C 1
ATOM 1155 O O . ASP A 1 151 ? -22.133 21.762 10.249 1.00 77.89 151 ASP A O 1
ATOM 1160 N N . TYR A 1 152 ? -22.485 23.869 9.511 1.00 69.29 152 TYR A N 1
ATOM 1161 C CA . TYR A 1 152 ? -22.908 23.478 8.168 1.00 65.96 152 TYR A CA 1
ATOM 1162 C C . TYR A 1 152 ? -22.004 24.026 7.065 1.00 64.10 152 TYR A C 1
ATOM 1163 O O . TYR A 1 152 ? -21.414 25.102 7.212 1.00 65.46 152 TYR A O 1
ATOM 1172 N N . LEU A 1 153 ? -21.913 23.272 5.969 1.00 61.08 153 LEU A N 1
ATOM 1173 C CA . LEU A 1 153 ? -21.518 23.815 4.668 1.00 62.74 153 LEU A CA 1
ATOM 1174 C C . LEU A 1 153 ? -22.756 24.421 4.019 1.00 61.53 153 LEU A C 1
ATOM 1175 O O . LEU A 1 153 ? -23.802 23.768 3.969 1.00 60.58 153 LEU A O 1
ATOM 1180 N N . GLU A 1 154 ? -22.647 25.649 3.509 1.00 59.55 154 GLU A N 1
ATOM 1181 C CA . GLU A 1 154 ? -23.802 26.311 2.912 1.00 56.29 154 GLU A CA 1
ATOM 1182 C C . GLU A 1 154 ? -23.509 27.103 1.636 1.00 54.27 154 GLU A C 1
ATOM 1183 O O . GLU A 1 154 ? -22.431 27.677 1.488 1.00 54.59 154 GLU A O 1
ATOM 1189 N N . THR A 1 155 ? -24.495 27.115 0.732 1.00 50.04 155 THR A N 1
ATOM 1190 C CA . THR A 1 155 ? -24.480 27.950 -0.472 1.00 47.76 155 THR A CA 1
ATOM 1191 C C . THR A 1 155 ? -24.987 29.350 -0.131 1.00 44.66 155 THR A C 1
ATOM 1192 O O . THR A 1 155 ? -25.367 29.618 1.005 1.00 42.63 155 THR A O 1
ATOM 1196 N N . GLY A 1 156 ? -24.999 30.233 -1.124 1.00 44.46 156 GLY A N 1
ATOM 1197 C CA . GLY A 1 156 ? -25.735 31.493 -1.038 1.00 44.49 156 GLY A CA 1
ATOM 1198 C C . GLY A 1 156 ? -27.214 31.263 -1.284 1.00 43.33 156 GLY A C 1
ATOM 1199 O O . GLY A 1 156 ? -27.653 30.115 -1.415 1.00 42.78 156 GLY A O 1
ATOM 1200 N N . PHE A 1 157 ? -27.987 32.345 -1.347 1.00 44.23 157 PHE A N 1
ATOM 1201 C CA . PHE A 1 157 ? -29.428 32.246 -1.610 1.00 44.21 157 PHE A CA 1
ATOM 1202 C C . PHE A 1 157 ? -29.730 32.158 -3.108 1.00 44.93 157 PHE A C 1
ATOM 1203 O O . PHE A 1 157 ? -29.116 32.853 -3.917 1.00 45.05 157 PHE A O 1
ATOM 1211 N N . TYR A 1 158 ? -30.656 31.269 -3.457 1.00 46.44 158 TYR A N 1
ATOM 1212 C CA . TYR A 1 158 ? -31.206 31.172 -4.809 1.00 49.76 158 TYR A CA 1
ATOM 1213 C C . TYR A 1 158 ? -32.529 31.942 -4.849 1.00 49.67 158 TYR A C 1
ATOM 1214 O O . TYR A 1 158 ? -33.1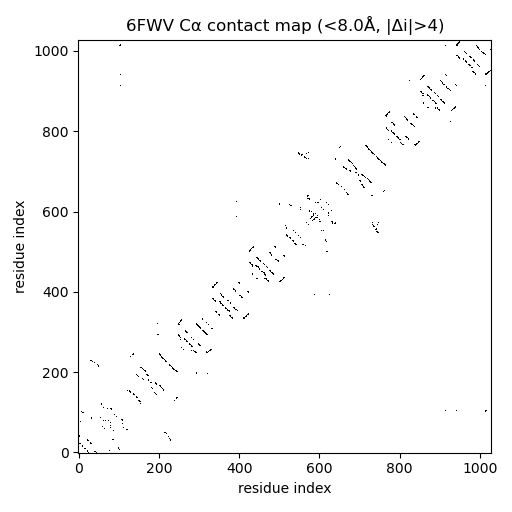52 32.127 -3.812 1.00 49.50 158 TYR A O 1
ATOM 1223 N N . ALA A 1 159 ? -32.962 32.372 -6.034 1.00 52.56 159 ALA A N 1
ATOM 1224 C CA . ALA A 1 159 ? -34.233 33.129 -6.189 1.00 50.70 159 ALA A CA 1
ATOM 1225 C C . ALA A 1 159 ? -34.972 32.799 -7.489 1.00 50.43 159 ALA A C 1
ATOM 1226 O O . ALA A 1 159 ? -34.342 32.606 -8.532 1.00 52.16 159 ALA A O 1
ATOM 1228 N N . VAL A 1 160 ? -36.304 32.742 -7.417 1.00 52.23 160 VAL A N 1
ATOM 1229 C CA . VAL A 1 160 ? -37.166 32.498 -8.591 1.00 54.50 160 VAL A CA 1
ATOM 1230 C C . VAL A 1 160 ? -37.631 33.824 -9.214 1.00 53.53 160 VAL A C 1
ATOM 1231 O O . VAL A 1 160 ? -38.417 34.554 -8.622 1.00 54.09 160 VAL A O 1
ATOM 1235 N N . GLN A 1 161 ? -37.142 34.106 -10.419 1.00 52.73 161 GLN A N 1
ATOM 1236 C CA . GLN A 1 161 ? -37.510 35.290 -11.193 1.00 52.76 161 GLN A CA 1
ATOM 1237 C C . GLN A 1 161 ? -38.676 34.940 -12.139 1.00 51.65 161 GLN A C 1
ATOM 1238 O O . GLN A 1 161 ? -38.535 34.061 -13.002 1.00 49.84 161 GLN A O 1
ATOM 1244 N N . THR A 1 162 ? -39.820 35.613 -11.970 1.00 49.81 162 THR A N 1
ATOM 1245 C CA . THR A 1 162 ? -41.024 35.341 -12.781 1.00 48.76 162 THR A CA 1
ATOM 1246 C C . THR A 1 162 ? -41.964 36.544 -12.933 1.00 47.83 162 THR A C 1
ATOM 1247 O O . THR A 1 162 ? -41.978 37.430 -12.092 1.00 46.60 162 THR A O 1
ATOM 1251 N N . ASN A 1 163 ? -42.757 36.545 -14.006 1.00 50.65 163 ASN A N 1
ATOM 1252 C CA . ASN A 1 163 ? -43.792 37.576 -14.237 1.00 48.93 163 ASN A CA 1
ATOM 1253 C C . ASN A 1 163 ? -45.164 37.158 -13.697 1.00 48.89 163 ASN A C 1
ATOM 1254 O O . ASN A 1 163 ? -46.151 37.833 -13.935 1.00 53.46 163 ASN A O 1
ATOM 1259 N N . ALA A 1 164 ? -45.224 36.037 -12.989 1.00 50.66 164 ALA A N 1
ATOM 1260 C CA . ALA A 1 164 ? -46.458 35.560 -12.378 1.00 51.47 164 ALA A CA 1
ATOM 1261 C C . ALA A 1 164 ? -46.895 36.454 -11.217 1.00 48.95 164 ALA A C 1
ATOM 1262 O O . ALA A 1 164 ? -46.065 37.075 -10.563 1.00 48.12 164 ALA A O 1
ATOM 1264 N N . VAL A 1 165 ? -48.204 36.498 -10.974 1.00 49.92 165 VAL A N 1
ATOM 1265 C CA . VAL A 1 165 ? -48.783 37.266 -9.853 1.00 51.45 165 VAL A CA 1
ATOM 1266 C C . VAL A 1 165 ? -48.693 36.535 -8.512 1.00 50.09 165 VAL A C 1
ATOM 1267 O O . VAL A 1 165 ? -48.643 37.165 -7.467 1.00 50.26 165 VAL A O 1
ATOM 1271 N N . SER A 1 166 ? -48.723 35.209 -8.557 1.00 52.14 166 SER A N 1
ATOM 1272 C CA . SER A 1 166 ? -48.502 34.376 -7.382 1.00 53.01 166 SER A CA 1
ATOM 1273 C C . SER A 1 166 ? -48.105 32.968 -7.826 1.00 53.01 166 SER A C 1
ATOM 1274 O O . SER A 1 166 ? -48.235 32.603 -8.996 1.00 52.52 166 SER A O 1
ATOM 1277 N N . GLY A 1 167 ? -47.616 32.183 -6.880 1.00 52.18 167 GLY A N 1
ATOM 1278 C CA . GLY A 1 167 ? -47.173 30.827 -7.177 1.00 51.15 167 GLY A CA 1
ATOM 1279 C C . GLY A 1 167 ? -46.369 30.224 -6.061 1.00 49.52 167 GLY A C 1
ATOM 1280 O O . GLY A 1 167 ? -46.049 30.894 -5.081 1.00 51.52 167 GLY A O 1
ATOM 1281 N N . SER A 1 168 ? -46.060 28.941 -6.214 1.00 50.92 168 SER A N 1
ATOM 1282 C CA . SER A 1 168 ? -45.173 28.232 -5.296 1.00 51.86 168 SER A CA 1
ATOM 1283 C C . SER A 1 168 ? -44.265 27.287 -6.065 1.00 52.22 168 SER A C 1
ATOM 1284 O O . SER A 1 168 ? -44.524 26.984 -7.235 1.00 54.56 168 SER A O 1
ATOM 1287 N N . TYR A 1 169 ? -43.187 26.862 -5.412 1.00 50.44 169 TYR A N 1
ATOM 1288 C CA . TYR A 1 169 ? -42.209 25.958 -6.016 1.00 49.42 169 TYR A CA 1
ATOM 1289 C C . TYR A 1 169 ? -41.621 24.983 -5.000 1.00 50.50 169 TYR A C 1
ATOM 1290 O O . TYR A 1 169 ? -41.609 25.252 -3.800 1.00 50.25 169 TYR A O 1
ATOM 1299 N N . THR A 1 170 ? -41.124 23.856 -5.499 1.00 50.78 170 THR A N 1
ATOM 1300 C CA . THR A 1 170 ? -40.580 22.798 -4.655 1.00 50.42 170 THR A CA 1
ATOM 1301 C C . THR A 1 170 ? -39.218 22.360 -5.177 1.00 50.09 170 THR A C 1
ATOM 1302 O O . THR A 1 170 ? -38.995 22.299 -6.390 1.00 49.34 170 THR A O 1
ATOM 1306 N N . ILE A 1 171 ? -38.313 22.081 -4.239 1.00 50.54 171 ILE A N 1
ATOM 1307 C CA . ILE A 1 171 ? -36.935 21.701 -4.539 1.00 50.61 171 ILE A CA 1
ATOM 1308 C C . ILE A 1 171 ? -36.850 20.181 -4.522 1.00 53.18 171 ILE A C 1
ATOM 1309 O O . ILE A 1 171 ? -37.265 19.539 -3.556 1.00 53.08 171 ILE A O 1
ATOM 1314 N N . LEU A 1 172 ? -36.322 19.626 -5.610 1.00 57.77 172 LEU A N 1
ATOM 1315 C CA . LEU A 1 172 ? -36.252 18.188 -5.824 1.00 63.57 172 LEU A CA 1
ATOM 1316 C C . LEU A 1 172 ? -34.796 17.770 -6.040 1.00 65.56 172 LEU A C 1
ATOM 1317 O O . LEU A 1 172 ? -34.325 17.730 -7.182 1.00 64.23 172 LEU A O 1
ATOM 1322 N N . PRO A 1 173 ? -34.074 17.473 -4.939 1.00 66.38 173 PRO A N 1
ATOM 1323 C CA . PRO A 1 173 ? -32.673 17.041 -5.036 1.00 67.18 173 PRO A CA 1
ATOM 1324 C C . PRO A 1 173 ? -32.519 15.566 -5.411 1.00 68.82 173 PRO A C 1
ATOM 1325 O O . PRO A 1 173 ? -33.257 14.732 -4.893 1.00 69.99 173 PRO A O 1
ATOM 1329 N N . GLU A 1 174 ? -31.567 15.268 -6.304 1.00 73.35 174 GLU A N 1
ATOM 1330 C CA . GLU A 1 174 ? -31.272 13.897 -6.770 1.00 77.34 174 GLU A CA 1
ATOM 1331 C C . GLU A 1 174 ? -30.016 13.333 -6.085 1.00 78.60 174 GLU A C 1
ATOM 1332 O O . GLU A 1 174 ? -28.909 13.849 -6.288 1.00 74.20 174 GLU A O 1
ATOM 1338 N N . ASN A 1 175 ? -30.206 12.277 -5.287 1.00 78.82 175 ASN A N 1
ATOM 1339 C CA . ASN A 1 175 ? -29.116 11.542 -4.623 1.00 78.09 175 ASN A CA 1
ATOM 1340 C C . ASN A 1 175 ? -28.230 12.465 -3.789 1.00 70.82 175 ASN A C 1
ATOM 1341 O O . ASN A 1 175 ? -27.011 12.462 -3.920 1.00 66.14 175 ASN A O 1
ATOM 1346 N N . ALA A 1 176 ? -28.867 13.263 -2.940 1.00 70.24 176 ALA A N 1
ATOM 1347 C CA . ALA A 1 176 ? -28.166 14.264 -2.134 1.00 66.86 176 ALA A CA 1
ATOM 1348 C C . ALA A 1 176 ? -27.678 13.643 -0.829 1.00 64.98 176 ALA A C 1
ATOM 1349 O O . ALA A 1 176 ? -28.213 12.619 -0.401 1.00 66.69 176 ALA A O 1
ATOM 1351 N N . PRO A 1 177 ? -26.672 14.264 -0.181 1.00 63.46 177 PRO A N 1
ATOM 1352 C CA . PRO A 1 177 ? -26.161 13.695 1.072 1.00 62.46 177 PRO A CA 1
ATOM 1353 C C . PRO A 1 177 ? -27.144 13.722 2.247 1.00 63.07 177 PRO A C 1
ATOM 1354 O O . PRO A 1 177 ? -28.114 14.479 2.252 1.00 63.13 177 PRO A O 1
ATOM 1358 N N . LYS A 1 178 ? -26.844 12.902 3.246 1.00 68.27 178 LYS A N 1
ATOM 1359 C CA . LYS A 1 178 ? -27.692 12.729 4.423 1.00 72.08 178 LYS A CA 1
ATOM 1360 C C . LYS A 1 178 ? -27.592 13.961 5.313 1.00 68.70 178 LYS A C 1
ATOM 1361 O O . LYS A 1 178 ? -26.496 14.472 5.545 1.00 68.61 178 LYS A O 1
ATOM 1367 N N . GLY A 1 179 ? -28.738 14.428 5.802 1.00 65.35 179 GLY A N 1
ATOM 1368 C CA . GLY A 1 179 ? -28.816 15.613 6.665 1.00 60.96 179 GLY A CA 1
ATOM 1369 C C . GLY A 1 179 ? -28.955 16.948 5.941 1.00 58.15 179 GLY A C 1
ATOM 1370 O O . GLY A 1 179 ? -28.803 18.003 6.566 1.00 57.00 179 GLY A O 1
ATOM 1371 N N . LEU A 1 180 ? -29.237 16.908 4.633 1.00 57.20 180 LEU A N 1
ATOM 1372 C CA . LEU A 1 180 ? -29.539 18.111 3.846 1.00 55.66 180 LEU A CA 1
ATOM 1373 C C . LEU A 1 180 ? -30.689 18.884 4.474 1.00 53.69 180 LEU A C 1
ATOM 1374 O O . LEU A 1 180 ? -31.689 18.286 4.875 1.00 53.74 180 LEU A O 1
ATOM 1379 N N . ARG A 1 181 ? -30.538 20.202 4.563 1.00 51.54 181 ARG A N 1
ATOM 1380 C CA . ARG A 1 181 ? -31.632 21.095 4.963 1.00 50.89 181 ARG A CA 1
ATOM 1381 C C . ARG A 1 181 ? -31.751 22.238 3.977 1.00 48.81 181 ARG A C 1
ATOM 1382 O O . ARG A 1 181 ? -30.748 22.678 3.411 1.00 46.48 181 ARG A O 1
ATOM 1390 N N . ILE A 1 182 ? -32.980 22.709 3.783 1.00 48.20 182 ILE A N 1
ATOM 1391 C CA . ILE A 1 182 ? -33.261 23.827 2.886 1.00 46.91 182 ILE A CA 1
ATOM 1392 C C . ILE A 1 182 ? -33.964 24.888 3.713 1.00 46.22 182 ILE A C 1
ATOM 1393 O O . ILE A 1 182 ? -34.976 24.592 4.351 1.00 45.53 182 ILE A O 1
ATOM 1398 N N . VAL A 1 183 ? -33.432 26.115 3.695 1.00 46.33 183 VAL A N 1
ATOM 1399 C CA . VAL A 1 183 ? -33.972 27.226 4.494 1.00 47.21 183 VAL A CA 1
ATOM 1400 C C . VAL A 1 183 ? -34.222 28.463 3.652 1.00 48.12 183 VAL A C 1
ATOM 1401 O O . VAL A 1 183 ? -33.606 28.634 2.599 1.00 47.91 183 VAL A O 1
ATOM 1405 N N . ASN A 1 184 ? -35.116 29.326 4.138 1.00 50.51 184 ASN A N 1
ATOM 1406 C CA . ASN A 1 184 ? -35.350 30.655 3.532 1.00 50.48 184 ASN A CA 1
ATOM 1407 C C . ASN A 1 184 ? -34.541 31.727 4.279 1.00 53.59 184 ASN A C 1
ATOM 1408 O O . ASN A 1 184 ? -33.710 31.390 5.129 1.00 55.90 184 ASN A O 1
ATOM 1413 N N . GLU A 1 185 ? -34.759 33.001 3.962 1.00 55.39 185 GLU A N 1
ATOM 1414 C CA . GLU A 1 185 ? -34.002 34.091 4.591 1.00 56.57 185 GLU A CA 1
ATOM 1415 C C . GLU A 1 185 ? -34.257 34.281 6.084 1.00 56.58 185 GLU A C 1
ATOM 1416 O O . GLU A 1 185 ? -33.396 34.828 6.763 1.00 60.34 185 GLU A O 1
ATOM 1422 N N . ASN A 1 186 ? -35.409 33.833 6.592 1.00 56.09 186 ASN A N 1
ATOM 1423 C CA . ASN A 1 186 ? -35.695 33.868 8.042 1.00 59.27 186 ASN A CA 1
ATOM 1424 C C . ASN A 1 186 ? -35.194 32.625 8.787 1.00 55.52 186 ASN A C 1
ATOM 1425 O O . ASN A 1 186 ? -35.446 32.480 9.982 1.00 57.06 186 ASN A O 1
ATOM 1430 N N . GLY A 1 187 ? -34.497 31.726 8.096 1.00 52.90 187 GLY A N 1
ATOM 1431 C CA . GLY A 1 187 ? -34.009 30.492 8.705 1.00 53.31 187 GLY A CA 1
ATOM 1432 C C . GLY A 1 187 ? -35.057 29.412 8.912 1.00 53.26 187 GLY A C 1
ATOM 1433 O O . GLY A 1 187 ? -34.812 28.468 9.658 1.00 54.95 187 GLY A O 1
ATOM 1434 N N . GLU A 1 188 ? -36.203 29.528 8.235 1.00 54.20 188 GLU A N 1
ATOM 1435 C CA . GLU A 1 188 ? -37.295 28.564 8.365 1.00 55.66 188 GLU A CA 1
ATOM 1436 C C . GLU A 1 188 ? -37.053 27.383 7.414 1.00 55.82 188 GLU A C 1
ATOM 1437 O O . GLU A 1 188 ? -36.850 27.596 6.214 1.00 55.08 188 GLU A O 1
ATOM 1443 N N . GLU A 1 189 ? -37.065 26.153 7.945 1.00 56.22 189 GLU A N 1
ATOM 1444 C CA . GLU A 1 189 ? -36.872 24.936 7.128 1.00 53.41 189 GLU A CA 1
ATOM 1445 C C . GLU A 1 189 ? -38.092 24.606 6.255 1.00 52.53 189 GLU A C 1
ATOM 1446 O O . GLU A 1 189 ? -39.180 24.345 6.768 1.00 53.23 189 GLU A O 1
ATOM 1452 N N . LYS A 1 190 ? -37.883 24.599 4.941 1.00 51.75 190 LYS A N 1
ATOM 1453 C CA . LYS A 1 190 ? -38.948 24.395 3.961 1.00 54.13 190 LYS A CA 1
ATOM 1454 C C . LYS A 1 190 ? -38.398 23.758 2.693 1.00 52.23 190 LYS A C 1
ATOM 1455 O O . LYS A 1 190 ? -37.323 24.128 2.238 1.00 56.34 190 LYS A O 1
ATOM 1461 N N . SER A 1 191 ? -39.142 22.815 2.124 1.00 51.93 191 SER A N 1
ATOM 1462 C CA . SER A 1 191 ? -38.876 22.307 0.772 1.00 52.42 191 SER A CA 1
ATOM 1463 C C . SER A 1 191 ? -39.841 22.889 -0.272 1.00 53.76 191 SER A C 1
ATOM 1464 O O . SER A 1 191 ? -39.479 22.962 -1.443 1.00 54.29 191 SER A O 1
ATOM 1467 N N . THR A 1 192 ? -41.058 23.275 0.146 1.00 53.21 192 THR A N 1
ATOM 1468 C CA . THR A 1 192 ? -42.013 24.005 -0.703 1.00 51.44 192 THR A CA 1
ATOM 1469 C C . THR A 1 192 ? -42.176 25.455 -0.220 1.00 48.79 192 THR A C 1
ATOM 1470 O O . THR A 1 192 ? -42.541 25.693 0.930 1.00 48.05 192 THR A O 1
ATOM 1474 N N . LEU A 1 193 ? -41.923 26.407 -1.119 1.00 47.89 193 LEU A N 1
ATOM 1475 C CA . LEU A 1 193 ? -41.894 27.835 -0.797 1.00 48.28 193 LEU A CA 1
ATOM 1476 C C . LEU A 1 193 ? -42.758 28.667 -1.755 1.00 47.79 193 LEU A C 1
ATOM 1477 O O . LEU A 1 193 ? -43.083 28.230 -2.861 1.00 46.14 193 LEU A O 1
ATOM 1482 N N . SER A 1 194 ? -43.110 29.872 -1.311 1.00 48.59 194 SER A N 1
ATOM 1483 C CA . SER A 1 194 ? -43.773 30.866 -2.152 1.00 50.60 194 SER A CA 1
ATOM 1484 C C . SER A 1 194 ? -42.750 31.517 -3.098 1.00 49.75 194 SER A C 1
ATOM 1485 O O . SER A 1 194 ? -41.576 31.635 -2.748 1.00 50.51 194 SER A O 1
ATOM 1488 N N . ILE A 1 195 ? -43.187 31.934 -4.290 1.00 48.28 195 ILE A N 1
ATOM 1489 C CA . ILE A 1 195 ? -42.261 32.519 -5.291 1.00 47.05 195 ILE A CA 1
ATOM 1490 C C . ILE A 1 195 ? -41.516 33.772 -4.826 1.00 45.78 195 ILE A C 1
ATOM 1491 O O . ILE A 1 195 ? -40.458 34.083 -5.357 1.00 47.07 195 ILE A O 1
ATOM 1496 N N . ASN A 1 196 ? -42.058 34.489 -3.851 1.00 47.71 196 ASN A N 1
ATOM 1497 C CA . ASN A 1 196 ? -41.366 35.654 -3.284 1.00 54.58 196 ASN A CA 1
ATOM 1498 C C . ASN A 1 196 ? -40.309 35.312 -2.208 1.00 55.92 196 ASN A C 1
ATOM 1499 O O . ASN A 1 196 ? -39.648 36.215 -1.697 1.00 61.33 196 ASN A O 1
ATOM 1504 N N . GLU A 1 197 ? -40.147 34.030 -1.868 1.00 52.71 197 GLU A N 1
ATOM 1505 C CA . GLU A 1 197 ? -39.114 33.586 -0.924 1.00 49.53 197 GLU A CA 1
ATOM 1506 C C . GLU A 1 197 ? -37.862 33.098 -1.655 1.00 46.30 197 GLU A C 1
ATOM 1507 O O . GLU A 1 197 ? -37.938 32.622 -2.782 1.00 46.99 197 GLU A O 1
ATOM 1513 N N . LYS A 1 198 ? -36.718 33.224 -0.993 1.00 46.27 198 LYS A N 1
ATOM 1514 C CA . LYS A 1 198 ? -35.451 32.685 -1.472 1.00 48.29 198 LYS A CA 1
ATOM 1515 C C . LYS A 1 198 ? -35.080 31.462 -0.654 1.00 46.78 198 LYS A C 1
ATOM 1516 O O . LYS A 1 198 ? -35.598 31.274 0.441 1.00 49.24 198 LYS A O 1
ATOM 1522 N N . PHE A 1 199 ? -34.198 30.625 -1.193 1.00 47.16 199 PHE A N 1
ATOM 1523 C CA . PHE A 1 199 ? -33.764 29.408 -0.493 1.00 48.56 199 PHE A CA 1
ATOM 1524 C C . PHE A 1 199 ? -32.245 29.181 -0.531 1.00 48.41 199 PHE A C 1
ATOM 1525 O O . PHE A 1 199 ? -31.552 29.633 -1.446 1.00 45.15 199 PHE A O 1
ATOM 1533 N N . LYS A 1 200 ? -31.762 28.458 0.475 1.00 50.19 200 LYS A N 1
ATOM 1534 C CA . LYS A 1 200 ? -30.339 28.178 0.669 1.00 51.62 200 LYS A CA 1
ATOM 1535 C C . LYS A 1 200 ? -30.168 26.715 1.075 1.00 52.10 200 LYS A C 1
ATOM 1536 O O . LYS A 1 200 ? -31.013 26.165 1.780 1.00 53.05 200 LYS A O 1
ATOM 1542 N N . ILE A 1 201 ? -29.068 26.098 0.641 1.00 52.98 201 ILE A N 1
ATOM 1543 C CA . ILE A 1 201 ? -28.770 24.693 0.930 1.00 51.00 201 ILE A CA 1
ATOM 1544 C C . ILE A 1 201 ? -27.784 24.595 2.094 1.00 50.67 201 ILE A C 1
ATOM 1545 O O . ILE A 1 201 ? -26.767 25.277 2.088 1.00 50.82 201 ILE A O 1
ATOM 1550 N N . LEU A 1 202 ? -28.096 23.745 3.075 1.00 49.03 202 LEU A N 1
ATOM 1551 C CA . LEU A 1 202 ? -27.187 23.404 4.168 1.00 48.77 202 LEU A CA 1
ATOM 1552 C C . LEU A 1 202 ? -26.828 21.921 4.122 1.00 49.88 202 LEU A C 1
ATOM 1553 O O . LEU A 1 202 ? -27.701 21.088 3.889 1.00 52.34 202 LEU A O 1
ATOM 1558 N N . LEU A 1 203 ? -25.553 21.599 4.348 1.00 52.06 203 LEU A N 1
ATOM 1559 C CA . LEU A 1 203 ? -25.089 20.209 4.520 1.00 52.70 203 LEU A CA 1
ATOM 1560 C C . LEU A 1 203 ? -24.243 20.126 5.794 1.00 52.54 203 LEU A C 1
ATOM 1561 O O . LEU A 1 203 ? -23.497 21.058 6.076 1.00 50.67 203 LEU A O 1
ATOM 1566 N N . PRO A 1 204 ? -24.333 19.012 6.558 1.00 56.30 204 PRO A N 1
ATOM 1567 C CA . PRO A 1 204 ? -23.425 18.879 7.716 1.00 57.20 204 PRO A CA 1
ATOM 1568 C C . PRO A 1 204 ? -21.958 18.971 7.284 1.00 57.15 204 PRO A C 1
ATOM 1569 O O . PRO A 1 204 ? -21.586 18.351 6.283 1.00 56.01 204 PRO A O 1
ATOM 1573 N N . LYS A 1 205 ? -21.152 19.752 8.006 1.00 57.32 205 LYS A N 1
ATOM 1574 C CA . LYS A 1 205 ? -19.740 19.955 7.640 1.00 59.60 205 LYS A CA 1
ATOM 1575 C C . LYS A 1 205 ? -18.976 18.643 7.487 1.00 61.15 205 LYS A C 1
ATOM 1576 O O . LYS A 1 205 ? -18.131 18.524 6.602 1.00 67.17 205 LYS A O 1
ATOM 1582 N N . ASP A 1 206 ? -19.304 17.653 8.313 1.00 60.60 206 ASP A N 1
ATOM 1583 C CA . ASP A 1 206 ? -18.678 16.324 8.217 1.00 63.20 206 ASP A CA 1
ATOM 1584 C C . ASP A 1 206 ? -19.333 15.474 7.116 1.00 60.45 206 ASP A C 1
ATOM 1585 O O . ASP A 1 206 ? -19.913 14.432 7.371 1.00 65.66 206 ASP A O 1
ATOM 1590 N N . THR A 1 207 ? -19.197 15.935 5.873 1.00 56.75 207 THR A N 1
ATOM 1591 C CA . THR A 1 207 ? -19.656 15.209 4.683 1.00 56.31 207 THR A CA 1
ATOM 1592 C C . THR A 1 207 ? -18.472 15.169 3.732 1.00 57.52 207 THR A C 1
ATOM 1593 O O . THR A 1 207 ? -17.864 16.211 3.458 1.00 57.07 207 THR A O 1
ATOM 1597 N N . SER A 1 208 ? -18.131 13.980 3.236 1.00 57.41 208 SER A N 1
ATOM 1598 C CA . SER A 1 208 ? -17.009 13.840 2.306 1.00 57.76 208 SER A CA 1
ATOM 1599 C C . SER A 1 208 ? -17.254 14.629 1.021 1.00 57.61 208 SER A C 1
ATOM 1600 O O . SER A 1 208 ? -18.405 14.852 0.640 1.00 56.51 208 SER A O 1
ATOM 1603 N N . SER A 1 209 ? -16.167 15.051 0.372 1.00 59.74 209 SER A N 1
ATOM 1604 C CA . SER A 1 209 ? -16.237 15.862 -0.849 1.00 60.62 209 SER A CA 1
ATOM 1605 C C . SER A 1 209 ? -17.141 15.219 -1.896 1.00 60.88 209 SER A C 1
ATOM 1606 O O . SER A 1 209 ? -17.108 14.005 -2.083 1.00 64.01 209 SER A O 1
ATOM 1609 N N . GLY A 1 210 ? -17.952 16.026 -2.571 1.00 59.89 210 GLY A N 1
ATOM 1610 C CA . GLY A 1 210 ? -18.851 15.494 -3.588 1.00 61.77 210 GLY A CA 1
ATOM 1611 C C . GLY A 1 210 ? -19.688 16.534 -4.298 1.00 61.84 210 GLY A C 1
ATOM 1612 O O . GLY A 1 210 ? -19.345 17.717 -4.321 1.00 61.53 210 GLY A O 1
ATOM 1613 N N . ASN A 1 211 ? -20.783 16.071 -4.892 1.00 63.23 211 ASN A N 1
ATOM 1614 C CA . ASN A 1 211 ? -21.716 16.943 -5.606 1.00 63.15 211 ASN A CA 1
ATOM 1615 C C . ASN A 1 211 ? -23.050 16.258 -5.850 1.00 62.73 211 ASN A C 1
ATOM 1616 O O . ASN A 1 211 ? -23.138 15.032 -5.824 1.00 64.79 211 ASN A O 1
ATOM 1621 N N . PHE A 1 212 ? -24.082 17.062 -6.083 1.00 61.98 212 PHE A N 1
ATOM 1622 C CA . PHE A 1 212 ? -25.385 16.549 -6.506 1.00 63.31 212 PHE A CA 1
ATOM 1623 C C . PHE A 1 212 ? -26.131 17.569 -7.366 1.00 64.31 212 PHE A C 1
ATOM 1624 O O . PHE A 1 212 ? -25.804 18.762 -7.374 1.00 60.89 212 PHE A O 1
ATOM 1632 N N . LYS A 1 213 ? -27.134 17.070 -8.087 1.00 68.16 213 LYS A N 1
ATOM 1633 C CA . LYS A 1 213 ? -28.012 17.883 -8.933 1.00 66.17 213 LYS A CA 1
ATOM 1634 C C . LYS A 1 213 ? -29.372 18.028 -8.257 1.00 63.38 213 LYS A C 1
ATOM 1635 O O . LYS A 1 213 ? -29.811 17.127 -7.532 1.00 62.44 213 LYS A O 1
ATOM 1649 N N . LYS A 1 215 ? -33.512 20.018 -9.023 1.00 56.03 215 LYS A N 1
ATOM 1650 C CA . LYS A 1 215 ? -34.450 20.704 -9.913 1.00 58.50 215 LYS A CA 1
ATOM 1651 C C . LYS A 1 215 ? -35.450 21.513 -9.090 1.00 56.11 215 LYS A C 1
ATOM 1652 O O . LYS A 1 215 ? -35.844 21.088 -8.002 1.00 54.01 215 LYS A O 1
ATOM 1658 N N . VAL A 1 216 ? -35.851 22.667 -9.622 1.00 54.69 216 VAL A N 1
ATOM 1659 C CA . VAL A 1 216 ? -36.930 23.469 -9.038 1.00 52.77 216 VAL A CA 1
ATOM 1660 C C . VAL A 1 216 ? -38.199 23.315 -9.890 1.00 54.50 216 VAL A C 1
ATOM 1661 O O . VAL A 1 216 ? -38.215 23.700 -11.059 1.00 54.25 216 VAL A O 1
ATOM 1665 N N . LYS A 1 217 ? -39.242 22.748 -9.284 1.00 54.77 217 LYS A N 1
ATOM 1666 C CA . LYS A 1 217 ? -40.548 22.545 -9.912 1.00 57.32 217 LYS A CA 1
ATOM 1667 C C . LYS A 1 217 ? -41.523 23.582 -9.348 1.00 55.33 217 LYS A C 1
ATOM 1668 O O . LYS A 1 217 ? -41.617 23.721 -8.136 1.00 53.25 217 LYS A O 1
ATOM 1674 N N . SER A 1 218 ? -42.247 24.297 -10.212 1.00 55.86 218 SER A N 1
ATOM 1675 C CA . SER A 1 218 ? -43.160 25.354 -9.758 1.00 55.85 218 SER A CA 1
ATOM 1676 C C . SER A 1 218 ? -44.536 25.304 -10.414 1.00 57.39 218 SER A C 1
ATOM 1677 O O . SER A 1 218 ? -44.700 24.772 -11.511 1.00 56.95 218 SER A O 1
ATOM 1680 N N . THR A 1 219 ? -45.517 25.858 -9.704 1.00 55.71 219 THR A N 1
ATOM 1681 C CA . THR A 1 219 ? -46.870 26.072 -10.209 1.00 53.70 219 THR A CA 1
ATOM 1682 C C . THR A 1 219 ? -47.136 27.577 -10.145 1.00 50.67 219 THR A C 1
ATOM 1683 O O . THR A 1 219 ? -47.204 28.142 -9.060 1.00 50.16 219 THR A O 1
ATOM 1687 N N . LEU A 1 220 ? -47.271 28.213 -11.307 1.00 50.51 220 LEU A N 1
ATOM 1688 C CA . LEU A 1 220 ? -47.378 29.672 -11.410 1.00 51.72 220 LEU A CA 1
ATOM 1689 C C . LEU A 1 220 ? -48.757 30.127 -11.876 1.00 52.22 220 LEU A C 1
ATOM 1690 O O . LEU A 1 220 ? -49.388 29.466 -12.695 1.00 54.29 220 LEU A O 1
ATOM 1695 N N . THR A 1 221 ? -49.202 31.267 -11.352 1.00 52.31 221 THR A N 1
ATOM 1696 C CA . THR A 1 221 ? -50.460 31.894 -11.749 1.00 54.39 221 THR A CA 1
ATOM 1697 C C . THR A 1 221 ? -50.135 33.216 -12.451 1.00 53.29 221 THR A C 1
ATOM 1698 O O . THR A 1 221 ? -49.611 34.128 -11.821 1.00 49.20 221 THR A O 1
ATOM 1702 N N . ASN A 1 222 ? -50.420 33.294 -13.755 1.00 55.85 222 ASN A N 1
ATOM 1703 C CA . ASN A 1 222 ? -50.280 34.531 -14.549 1.00 52.73 222 ASN A CA 1
ATOM 1704 C C . ASN A 1 222 ? -51.648 35.079 -14.955 1.00 52.20 222 ASN A C 1
ATOM 1705 O O . ASN A 1 222 ? -52.575 34.304 -15.226 1.00 56.94 222 ASN A O 1
ATOM 1710 N N . LEU A 1 223 ? -51.764 36.407 -15.002 1.00 49.91 223 LEU A N 1
ATOM 1711 C CA . LEU A 1 223 ? -52.907 37.062 -15.634 1.00 49.67 223 LEU A CA 1
ATOM 1712 C C . LEU A 1 223 ? -52.751 36.932 -17.146 1.00 50.78 223 LEU A C 1
ATOM 1713 O O . LEU A 1 223 ? -51.648 37.094 -17.671 1.00 51.15 223 LEU A O 1
ATOM 1718 N N . GLN A 1 224 ? -53.859 36.642 -17.828 1.00 51.98 224 GLN A N 1
ATOM 1719 C CA . GLN A 1 224 ? -53.893 36.493 -19.283 1.00 53.43 224 GLN A CA 1
ATOM 1720 C C . GLN A 1 224 ? -55.215 36.986 -19.873 1.00 52.55 224 GLN A C 1
ATOM 1721 O O . GLN A 1 224 ? -56.282 36.763 -19.296 1.00 51.33 224 GLN A O 1
ATOM 1727 N N . ALA A 1 225 ? -55.129 37.652 -21.025 1.00 52.14 225 ALA A N 1
ATOM 1728 C CA . ALA A 1 225 ? -56.306 38.163 -21.734 1.00 51.98 225 ALA A CA 1
ATOM 1729 C C . ALA A 1 225 ? -56.785 37.110 -22.727 1.00 53.98 225 ALA A C 1
ATOM 1730 O O . ALA A 1 225 ? -56.352 37.088 -23.887 1.00 53.71 225 ALA A O 1
ATOM 1732 N N . ILE A 1 226 ? -57.680 36.241 -22.257 1.00 55.76 226 ILE A N 1
ATOM 1733 C CA . ILE A 1 226 ? -58.155 35.104 -23.041 1.00 61.50 226 ILE A CA 1
ATOM 1734 C C . ILE A 1 226 ? -59.208 35.598 -24.029 1.00 65.53 226 ILE A C 1
ATOM 1735 O O . ILE A 1 226 ? -60.069 36.396 -23.655 1.00 64.65 226 ILE A O 1
ATOM 1740 N N . ALA A 1 227 ? -59.136 35.109 -25.271 1.00 68.17 227 ALA A N 1
ATOM 1741 C CA . ALA A 1 227 ? -60.067 35.492 -26.340 1.00 71.02 227 ALA A CA 1
ATOM 1742 C C . ALA A 1 227 ? -61.135 34.419 -26.559 1.00 73.37 227 ALA A C 1
ATOM 1743 O O . ALA A 1 227 ? -60.843 33.222 -26.455 1.00 75.76 227 ALA A O 1
ATOM 1745 N N . PHE A 1 228 ? -62.359 34.858 -26.870 1.00 72.18 228 PHE A N 1
ATOM 1746 C CA . PHE A 1 228 ? -63.490 33.955 -27.115 1.00 76.94 228 PHE A CA 1
ATOM 1747 C C . PHE A 1 228 ? -64.130 34.226 -28.480 1.00 79.59 228 PHE A C 1
ATOM 1748 O O . PHE A 1 228 ? -64.340 35.381 -28.853 1.00 79.56 228 PHE A O 1
ATOM 1756 N N . LYS A 1 229 ? -64.455 33.147 -29.195 1.00 84.87 229 LYS A N 1
ATOM 1757 C CA . LYS A 1 229 ? -64.787 33.187 -30.625 1.00 89.19 229 LYS A CA 1
ATOM 1758 C C . LYS A 1 229 ? -66.277 33.383 -30.875 1.00 91.08 229 LYS A C 1
ATOM 1759 O O . LYS A 1 229 ? -67.063 32.467 -30.675 1.00 97.46 229 LYS A O 1
ATOM 1765 N N . GLY A 1 230 ? -66.654 34.566 -31.345 1.00 90.89 230 GLY A N 1
ATOM 1766 C CA . GLY A 1 230 ? -68.020 34.823 -31.808 1.00 95.59 230 GLY A CA 1
ATOM 1767 C C . GLY A 1 230 ? -68.428 33.999 -33.022 1.00 102.38 230 GLY A C 1
ATOM 1768 O O . GLY A 1 230 ? -67.583 33.471 -33.750 1.00 104.23 230 GLY A O 1
ATOM 1769 N N . SER A 1 231 ? -69.717 34.037 -33.301 1.00 109.50 231 SER A N 1
ATOM 1770 C CA . SER A 1 231 ? -70.316 33.345 -34.425 1.00 116.78 231 SER A CA 1
ATOM 1771 C C . SER A 1 231 ? -69.959 34.010 -35.743 1.00 121.36 231 SER A C 1
ATOM 1772 O O . SER A 1 231 ? -70.273 33.490 -36.799 1.00 125.00 231 SER A O 1
ATOM 1775 N N . GLU A 1 232 ? -69.365 35.193 -35.641 1.00 120.94 232 GLU A N 1
ATOM 1776 C CA . GLU A 1 232 ? -68.925 36.073 -36.740 1.00 121.76 232 GLU A CA 1
ATOM 1777 C C . GLU A 1 232 ? -69.992 36.970 -37.345 1.00 123.40 232 GLU A C 1
ATOM 1778 O O . GLU A 1 232 ? -69.829 37.612 -38.372 1.00 121.90 232 GLU A O 1
ATOM 1784 N N . LYS A 1 233 ? -71.122 36.891 -36.685 1.00 122.03 233 LYS A N 1
ATOM 1785 C CA . LYS A 1 233 ? -72.226 37.815 -36.807 1.00 116.45 233 LYS A CA 1
ATOM 1786 C C . LYS A 1 233 ? -72.236 38.571 -35.435 1.00 106.98 233 LYS A C 1
ATOM 1787 O O . LYS A 1 233 ? -72.748 39.663 -35.333 1.00 102.49 233 LYS A O 1
ATOM 1793 N N . VAL A 1 234 ? -71.667 37.940 -34.402 1.00 99.27 234 VAL A N 1
ATOM 1794 C CA . VAL A 1 234 ? -71.500 38.410 -33.065 1.00 91.81 234 VAL A CA 1
ATOM 1795 C C . VAL A 1 234 ? -70.006 38.554 -32.892 1.00 85.11 234 VAL A C 1
ATOM 1796 O O . VAL A 1 234 ? -69.231 37.793 -33.428 1.00 84.22 234 VAL A O 1
ATOM 1800 N N . GLN A 1 235 ? -69.621 39.577 -32.161 1.00 77.63 235 GLN A N 1
ATOM 1801 C CA . GLN A 1 235 ? -68.226 39.942 -31.894 1.00 72.31 235 GLN A CA 1
ATOM 1802 C C . GLN A 1 235 ? -67.452 38.859 -31.138 1.00 68.97 235 GLN A C 1
ATOM 1803 O O . GLN A 1 235 ? -68.038 38.057 -30.413 1.00 70.48 235 GLN A O 1
ATOM 1808 N N . ASN A 1 236 ? -66.131 38.866 -31.302 1.00 65.88 236 ASN A N 1
ATOM 1809 C CA . ASN A 1 236 ? -65.229 38.173 -30.384 1.00 64.14 236 ASN A CA 1
ATOM 1810 C C . ASN A 1 236 ? -65.079 39.018 -29.119 1.00 59.39 236 ASN A C 1
ATOM 1811 O O . ASN A 1 236 ? -65.176 40.253 -29.175 1.00 54.27 236 ASN A O 1
ATOM 1816 N N . THR A 1 237 ? -64.840 38.357 -27.987 1.00 59.71 237 THR A N 1
ATOM 1817 C CA . THR A 1 237 ? -64.672 39.045 -26.704 1.00 59.17 237 THR A CA 1
ATOM 1818 C C . THR A 1 237 ? -63.371 38.656 -26.004 1.00 60.73 237 THR A C 1
ATOM 1819 O O . THR A 1 237 ? -62.699 37.699 -26.408 1.00 64.44 237 THR A O 1
ATOM 1823 N N . THR A 1 238 ? -63.025 39.416 -24.962 1.00 60.83 238 THR A N 1
ATOM 1824 C CA . THR A 1 238 ? -61.859 39.133 -24.121 1.00 59.03 238 THR A CA 1
ATOM 1825 C C . THR A 1 238 ? -62.215 39.204 -22.640 1.00 58.27 238 THR A C 1
ATOM 1826 O O . THR A 1 238 ? -63.034 40.038 -22.233 1.00 56.67 238 THR A O 1
ATOM 1830 N N . VAL A 1 239 ? -61.616 38.318 -21.843 1.00 59.34 239 VAL A N 1
ATOM 1831 C CA . VAL A 1 239 ? -61.709 38.391 -20.379 1.00 58.28 239 VAL A CA 1
ATOM 1832 C C . VAL A 1 239 ? -60.313 38.239 -19.783 1.00 56.75 239 VAL A C 1
ATOM 1833 O O . VAL A 1 239 ? -59.582 37.324 -20.159 1.00 57.15 239 VAL A O 1
ATOM 1837 N N . LEU A 1 240 ? -59.957 39.143 -18.866 1.00 54.84 240 LEU A N 1
ATOM 1838 C CA . LEU A 1 240 ? -58.720 39.044 -18.090 1.00 53.53 240 LEU A CA 1
ATOM 1839 C C . LEU A 1 240 ? -58.925 37.999 -16.996 1.00 55.99 240 LEU A C 1
ATOM 1840 O O . LEU A 1 240 ? -59.825 38.141 -16.170 1.00 57.30 240 LEU A O 1
ATOM 1845 N N . LEU A 1 241 ? -58.103 36.949 -17.010 1.00 59.14 241 LEU A N 1
ATOM 1846 C CA . LEU A 1 241 ? -58.252 35.807 -16.097 1.00 64.00 241 LEU A CA 1
ATOM 1847 C C . LEU A 1 241 ? -56.910 35.337 -15.544 1.00 61.70 241 LEU A C 1
ATOM 1848 O O . LEU A 1 241 ? -55.868 35.542 -16.164 1.00 60.07 241 LEU A O 1
ATOM 1853 N N . GLN A 1 242 ? -56.963 34.695 -14.378 1.00 60.26 242 GLN A N 1
ATOM 1854 C CA . GLN A 1 242 ? -55.815 33.993 -13.803 1.00 59.58 242 GLN A CA 1
ATOM 1855 C C . GLN A 1 242 ? -55.749 32.582 -14.400 1.00 59.12 242 GLN A C 1
ATOM 1856 O O . GLN A 1 242 ? -56.765 31.887 -14.448 1.00 61.39 242 GLN A O 1
ATOM 1862 N N . ARG A 1 243 ? -54.568 32.173 -14.870 1.00 57.85 243 ARG A N 1
ATOM 1863 C CA . ARG A 1 243 ? -54.367 30.844 -15.477 1.00 61.60 243 ARG A CA 1
ATOM 1864 C C . ARG A 1 243 ? -53.093 30.166 -14.957 1.00 59.71 243 ARG A C 1
ATOM 1865 O O . ARG A 1 243 ? -52.006 30.749 -15.034 1.00 59.51 243 ARG A O 1
ATOM 1873 N N . ASN A 1 244 ? -53.231 28.937 -14.450 1.00 60.64 244 ASN A N 1
ATOM 1874 C CA . ASN A 1 244 ? -52.095 28.195 -13.880 1.00 59.71 244 ASN A CA 1
ATOM 1875 C C . ASN A 1 244 ? -51.298 27.450 -14.940 1.00 62.64 244 ASN A C 1
ATOM 1876 O O . ASN A 1 244 ? -51.791 27.168 -16.029 1.00 64.27 244 ASN A O 1
ATOM 1881 N N . SER A 1 245 ? -50.062 27.120 -14.578 1.00 65.25 245 SER A N 1
ATOM 1882 C CA . SER A 1 245 ? -49.033 26.723 -15.531 1.00 67.23 245 SER A CA 1
ATOM 1883 C C . SER A 1 245 ? -47.891 26.023 -14.788 1.00 68.17 245 SER A C 1
ATOM 1884 O O . SER A 1 245 ? -47.384 26.568 -13.810 1.00 65.48 245 SER A O 1
ATOM 1887 N N . GLU A 1 246 ? -47.492 24.832 -15.244 1.00 74.20 246 GLU A N 1
ATOM 1888 C CA . GLU A 1 246 ? -46.420 24.045 -14.592 1.00 75.56 246 GLU A CA 1
ATOM 1889 C C . GLU A 1 246 ? -45.060 24.283 -15.271 1.00 71.65 246 GLU A C 1
ATOM 1890 O O . GLU A 1 246 ? -44.958 24.207 -16.492 1.00 75.43 246 GLU A O 1
ATOM 1896 N N . LYS A 1 247 ? -44.024 24.560 -14.479 1.00 67.39 247 LYS A N 1
ATOM 1897 C CA . LYS A 1 247 ? -42.667 24.797 -15.000 1.00 66.18 247 LYS A CA 1
ATOM 1898 C C . LYS A 1 247 ? -41.616 24.073 -14.166 1.00 64.46 247 LYS A C 1
ATOM 1899 O O . LYS A 1 247 ? -41.790 23.894 -12.958 1.00 66.30 247 LYS A O 1
ATOM 1905 N N . ILE A 1 248 ? -40.531 23.664 -14.828 1.00 62.86 248 ILE A N 1
ATOM 1906 C CA . ILE A 1 248 ? -39.412 22.968 -14.188 1.00 63.23 248 ILE A CA 1
ATOM 1907 C C . ILE A 1 248 ? -38.070 23.491 -14.710 1.00 62.59 248 ILE A C 1
ATOM 1908 O O . ILE A 1 248 ? -37.923 23.685 -15.906 1.00 63.11 248 ILE A O 1
ATOM 1913 N N . SER A 1 249 ? -37.104 23.704 -13.813 1.00 61.98 249 SER A N 1
ATOM 1914 C CA . SER A 1 249 ? -35.766 24.174 -14.201 1.00 61.85 249 SER A CA 1
ATOM 1915 C C . SER A 1 249 ? -34.938 23.056 -14.840 1.00 67.62 249 SER A C 1
ATOM 1916 O O . SER A 1 249 ? -35.308 21.873 -14.776 1.00 68.07 249 SER A O 1
ATOM 1919 N N . THR A 1 250 ? -33.815 23.435 -15.452 1.00 72.20 250 THR A N 1
ATOM 1920 C CA . THR A 1 250 ? -32.761 22.468 -15.776 1.00 76.91 250 THR A CA 1
ATOM 1921 C C . THR A 1 250 ? -31.994 22.158 -14.493 1.00 74.43 250 THR A C 1
ATOM 1922 O O . THR A 1 250 ? -32.159 22.846 -13.474 1.00 68.04 250 THR A O 1
ATOM 1926 N N . ASP A 1 251 ? -31.164 21.121 -14.549 1.00 76.61 251 ASP A N 1
ATOM 1927 C CA . ASP A 1 251 ? -30.407 20.659 -13.382 1.00 78.05 251 ASP A CA 1
ATOM 1928 C C . ASP A 1 251 ? -29.476 21.744 -12.833 1.00 75.62 251 ASP A C 1
ATOM 1929 O O . ASP A 1 251 ? -28.671 22.306 -13.578 1.00 78.50 251 ASP A O 1
ATOM 1934 N N . LEU A 1 252 ? -29.621 22.040 -11.539 1.00 71.30 252 LEU A N 1
ATOM 1935 C CA . LEU A 1 252 ? -28.721 22.929 -10.803 1.00 68.21 252 LEU A CA 1
ATOM 1936 C C . LEU A 1 252 ? -27.731 22.070 -10.026 1.00 67.60 252 LEU A C 1
ATOM 1937 O O . LEU A 1 252 ? -28.139 21.155 -9.313 1.00 63.69 252 LEU A O 1
ATOM 1942 N N . VAL A 1 253 ? -26.440 22.375 -10.152 1.00 68.53 253 VAL A N 1
ATOM 1943 C CA . VAL A 1 253 ? -25.383 21.586 -9.516 1.00 66.24 253 VAL A CA 1
ATOM 1944 C C . VAL A 1 253 ? -24.861 22.291 -8.261 1.00 62.03 253 VAL A C 1
ATOM 1945 O O . VAL A 1 253 ? -24.635 23.502 -8.264 1.00 59.53 253 VAL A O 1
ATOM 1949 N N . VAL A 1 254 ? -24.691 21.509 -7.194 1.00 59.96 254 VAL A N 1
ATOM 1950 C CA . VAL A 1 254 ? -24.041 21.946 -5.951 1.00 59.53 254 VAL A CA 1
ATOM 1951 C C . VAL A 1 254 ? -22.836 21.026 -5.700 1.00 60.08 254 VAL A C 1
ATOM 1952 O O . VAL A 1 254 ? -22.960 19.805 -5.835 1.00 58.32 254 VAL A O 1
ATOM 1956 N N . ASN A 1 255 ? -21.686 21.610 -5.351 1.00 59.43 255 ASN A N 1
ATOM 1957 C CA . ASN A 1 255 ? -20.475 20.830 -5.037 1.00 62.92 255 ASN A CA 1
ATOM 1958 C C . ASN A 1 255 ? -19.715 21.405 -3.845 1.00 63.13 255 ASN A C 1
ATOM 1959 O O . ASN A 1 255 ? -19.930 22.546 -3.453 1.00 65.09 255 ASN A O 1
ATOM 1964 N N . TRP A 1 256 ? -18.835 20.592 -3.266 1.00 62.60 256 TRP A N 1
ATOM 1965 C CA . TRP A 1 256 ? -18.074 20.991 -2.073 1.00 61.69 256 TRP A CA 1
ATOM 1966 C C . TRP A 1 256 ? -16.831 20.130 -1.872 1.00 63.11 256 TRP A C 1
ATOM 1967 O O . TRP A 1 256 ? -16.728 19.022 -2.408 1.00 61.24 256 TRP A O 1
ATOM 1978 N N . GLU A 1 257 ? -15.911 20.662 -1.068 1.00 66.50 257 GLU A N 1
ATOM 1979 C CA . GLU A 1 257 ? -14.614 20.048 -0.792 1.00 70.76 257 GLU A CA 1
ATOM 1980 C C . GLU A 1 257 ? -14.393 20.034 0.732 1.00 67.72 257 GLU A C 1
ATOM 1981 O O . GLU A 1 257 ? -14.449 21.082 1.374 1.00 66.88 257 GLU A O 1
ATOM 1987 N N . SER A 1 258 ? -14.166 18.850 1.303 1.00 65.51 258 SER A N 1
ATOM 1988 C CA . SER A 1 258 ? -14.044 18.684 2.754 1.00 62.05 258 SER A CA 1
ATOM 1989 C C . SER A 1 258 ? -12.679 18.126 3.144 1.00 58.01 258 SER A C 1
ATOM 1990 O O . SER A 1 258 ? -12.410 16.945 2.948 1.00 54.67 258 SER A O 1
ATOM 1993 N N . VAL A 1 259 ? -11.838 18.995 3.715 1.00 58.04 259 VAL A N 1
ATOM 1994 C CA . VAL A 1 259 ? -10.489 18.616 4.168 1.00 55.36 259 VAL A CA 1
ATOM 1995 C C . VAL A 1 259 ? -10.103 19.179 5.540 1.00 56.15 259 VAL A C 1
ATOM 1996 O O . VAL A 1 259 ? -10.707 20.126 6.028 1.00 59.15 259 VAL A O 1
ATOM 2000 N N . GLY A 1 260 ? -9.088 18.563 6.144 1.00 54.44 260 GLY A N 1
ATOM 2001 C CA . GLY A 1 260 ? -8.516 19.008 7.416 1.00 56.42 260 GLY A CA 1
ATOM 2002 C C . GLY A 1 260 ? -7.018 18.757 7.478 1.00 56.12 260 GLY A C 1
ATOM 2003 O O . GLY A 1 260 ? -6.363 18.610 6.442 1.00 55.15 260 GLY A O 1
ATOM 2004 N N . SER A 1 261 ? -6.480 18.720 8.696 1.00 60.17 261 SER A N 1
ATOM 2005 C CA . SER A 1 261 ? -5.044 18.509 8.929 1.00 62.41 261 SER A CA 1
ATOM 2006 C C . SER A 1 261 ? -4.743 17.572 10.099 1.00 63.35 261 SER A C 1
ATOM 2007 O O . SER A 1 261 ? -5.616 17.264 10.915 1.00 63.49 261 SER A O 1
ATOM 2010 N N . LEU A 1 262 ? -3.489 17.125 10.155 1.00 65.53 262 LEU A N 1
ATOM 2011 C CA . LEU A 1 262 ? -2.979 16.295 11.249 1.00 65.94 262 LEU A CA 1
ATOM 2012 C C . LEU A 1 262 ? -1.617 16.809 11.699 1.00 67.32 262 LEU A C 1
ATOM 2013 O O . LEU A 1 262 ? -0.716 16.973 10.871 1.00 64.40 262 LEU A O 1
ATOM 2018 N N . LYS A 1 263 ? -1.483 17.052 13.004 1.00 72.92 263 LYS A N 1
ATOM 2019 C CA . LYS A 1 263 ? -0.235 17.520 13.623 1.00 76.41 263 LYS A CA 1
ATOM 2020 C C . LYS A 1 263 ? 0.268 16.483 14.640 1.00 73.05 263 LYS A C 1
ATOM 2021 O O . LYS A 1 263 ? -0.372 16.268 15.672 1.00 74.43 263 LYS A O 1
ATOM 2027 N N . ILE A 1 264 ? 1.401 15.845 14.345 1.00 69.39 264 ILE A N 1
ATOM 2028 C CA . ILE A 1 264 ? 2.016 14.863 15.254 1.00 67.77 264 ILE A CA 1
ATOM 2029 C C . ILE A 1 264 ? 3.092 15.558 16.082 1.00 70.51 264 ILE A C 1
ATOM 2030 O O . ILE A 1 264 ? 4.055 16.072 15.516 1.00 68.09 264 ILE A O 1
ATOM 2043 N N . LYS A 1 266 ? 5.997 15.009 18.945 1.00 77.58 266 LYS A N 1
ATOM 2044 C CA . LYS A 1 266 ? 6.848 13.939 19.493 1.00 78.08 266 LYS A CA 1
ATOM 2045 C C . LYS A 1 266 ? 7.615 14.363 20.755 1.00 83.25 266 LYS A C 1
ATOM 2046 O O . LYS A 1 266 ? 8.291 15.392 20.755 1.00 85.97 266 LYS A O 1
ATOM 2052 N N . LEU A 1 267 ? 7.523 13.543 21.805 1.00 84.63 267 LEU A N 1
ATOM 2053 C CA . LEU A 1 267 ? 8.143 13.826 23.103 1.00 91.70 267 LEU A CA 1
ATOM 2054 C C . LEU A 1 267 ? 8.978 12.651 23.616 1.00 91.77 267 LEU A C 1
ATOM 2055 O O . LEU A 1 267 ? 8.769 11.505 23.211 1.00 85.79 267 LEU A O 1
ATOM 2060 N N . GLY A 1 268 ? 9.919 12.958 24.512 1.00 95.55 268 GLY A N 1
ATOM 2061 C CA . GLY A 1 268 ? 10.738 11.951 25.202 1.00 99.43 268 GLY A CA 1
ATOM 2062 C C . GLY A 1 268 ? 10.110 11.550 26.530 1.00 105.45 268 GLY A C 1
ATOM 2063 O O . GLY A 1 268 ? 8.908 11.770 26.744 1.00 107.64 268 GLY A O 1
ATOM 2064 N N . GLU A 1 269 ? 10.917 10.972 27.424 1.00 107.29 269 GLU A N 1
ATOM 2065 C CA . GLU A 1 269 ? 10.428 10.538 28.744 1.00 112.00 269 GLU A CA 1
ATOM 2066 C C . GLU A 1 269 ? 10.120 11.727 29.651 1.00 119.71 269 GLU A C 1
ATOM 2067 O O . GLU A 1 269 ? 9.185 11.679 30.451 1.00 122.64 269 GLU A O 1
ATOM 2073 N N . LYS A 1 270 ? 10.935 12.773 29.533 1.00 124.98 270 LYS A N 1
ATOM 2074 C CA . LYS A 1 270 ? 10.618 14.108 30.055 1.00 131.96 270 LYS A CA 1
ATOM 2075 C C . LYS A 1 270 ? 10.197 14.963 28.866 1.00 132.90 270 LYS A C 1
ATOM 2076 O O . LYS A 1 270 ? 10.654 14.720 27.746 1.00 134.20 270 LYS A O 1
ATOM 2082 N N . LYS A 1 271 ? 9.322 15.940 29.101 1.00 137.50 271 LYS A N 1
ATOM 2083 C CA . LYS A 1 271 ? 8.683 16.705 28.002 1.00 133.04 271 LYS A CA 1
ATOM 2084 C C . LYS A 1 271 ? 9.692 17.542 27.194 1.00 131.57 271 LYS A C 1
ATOM 2085 O O . LYS A 1 271 ? 9.952 18.701 27.508 1.00 143.15 271 LYS A O 1
ATOM 2091 N N . GLU A 1 272 ? 10.234 16.929 26.139 1.00 119.93 272 GLU A N 1
ATOM 2092 C CA . GLU A 1 272 ? 11.293 17.518 25.309 1.00 118.02 272 GLU A CA 1
ATOM 2093 C C . GLU A 1 272 ? 11.041 17.215 23.833 1.00 115.46 272 GLU A C 1
ATOM 2094 O O . GLU A 1 272 ? 10.480 16.171 23.490 1.00 112.30 272 GLU A O 1
ATOM 2100 N N . VAL A 1 273 ? 11.479 18.123 22.963 1.00 117.35 273 VAL A N 1
ATOM 2101 C CA . VAL A 1 273 ? 11.309 17.970 21.511 1.00 109.26 273 VAL A CA 1
ATOM 2102 C C . VAL A 1 273 ? 12.241 16.891 20.932 1.00 103.86 273 VAL A C 1
ATOM 2103 O O . VAL A 1 273 ? 13.382 16.750 21.361 1.00 107.85 273 VAL A O 1
ATOM 2107 N N . LEU A 1 274 ? 11.738 16.172 19.931 1.00 98.69 274 LEU A N 1
ATOM 2108 C CA . LEU A 1 274 ? 12.408 14.999 19.356 1.00 94.48 274 LEU A CA 1
ATOM 2109 C C . LEU A 1 274 ? 12.404 15.042 17.819 1.00 89.70 274 LEU A C 1
ATOM 2110 O O . LEU A 1 274 ? 11.343 15.011 17.210 1.00 85.89 274 LEU A O 1
ATOM 2115 N N . LYS A 1 275 ? 13.594 15.112 17.215 1.00 90.18 275 LYS A N 1
ATOM 2116 C CA . LYS A 1 275 ? 13.762 15.143 15.757 1.00 87.74 275 LYS A CA 1
ATOM 2117 C C . LYS A 1 275 ? 14.109 13.754 15.223 1.00 81.70 275 LYS A C 1
ATOM 2118 O O . LYS A 1 275 ? 14.752 12.963 15.916 1.00 82.95 275 LYS A O 1
ATOM 2124 N N . GLY A 1 276 ? 13.686 13.462 13.993 1.00 76.20 276 GLY A N 1
ATOM 2125 C CA . GLY A 1 276 ? 14.062 12.214 13.311 1.00 71.06 276 GLY A CA 1
ATOM 2126 C C . GLY A 1 276 ? 13.143 11.005 13.453 1.00 63.94 276 GLY A C 1
ATOM 2127 O O . GLY A 1 276 ? 13.435 9.954 12.883 1.00 63.00 276 GLY A O 1
ATOM 2128 N N . ALA A 1 277 ? 12.057 11.124 14.219 1.00 60.37 277 ALA A N 1
ATOM 2129 C CA . ALA A 1 277 ? 10.995 10.095 14.227 1.00 59.26 277 ALA A CA 1
ATOM 2130 C C . ALA A 1 277 ? 10.192 10.080 12.908 1.00 57.57 277 ALA A C 1
ATOM 2131 O O . ALA A 1 277 ? 9.653 11.112 12.495 1.00 55.93 277 ALA A O 1
ATOM 2133 N N . VAL A 1 278 ? 10.109 8.909 12.271 1.00 56.44 278 VAL A N 1
ATOM 2134 C CA . VAL A 1 278 ? 9.425 8.735 10.985 1.00 56.86 278 VAL A CA 1
ATOM 2135 C C . VAL A 1 278 ? 8.140 7.928 11.195 1.00 57.03 278 VAL A C 1
ATOM 2136 O O . VAL A 1 278 ? 8.179 6.804 11.722 1.00 56.45 278 VAL A O 1
ATOM 2140 N N . PHE A 1 279 ? 7.017 8.511 10.763 1.00 56.10 279 PHE A N 1
ATOM 2141 C CA . PHE A 1 279 ? 5.689 7.921 10.918 1.00 56.69 279 PHE A CA 1
ATOM 2142 C C . PHE A 1 279 ? 5.019 7.686 9.562 1.00 55.31 279 PHE A C 1
ATOM 2143 O O . PHE A 1 279 ? 5.173 8.494 8.652 1.00 55.23 279 PHE A O 1
ATOM 2151 N N . GLU A 1 280 ? 4.261 6.594 9.458 1.00 51.99 280 GLU A N 1
ATOM 2152 C CA . GLU A 1 280 ? 3.448 6.293 8.282 1.00 51.15 280 GLU A CA 1
ATOM 2153 C C . GLU A 1 280 ? 1.993 6.699 8.533 1.00 48.28 280 GLU A C 1
ATOM 2154 O O . GLU A 1 280 ? 1.283 6.027 9.285 1.00 47.72 280 GLU A O 1
ATOM 2160 N N . VAL A 1 281 ? 1.568 7.796 7.905 1.00 45.06 281 VAL A N 1
ATOM 2161 C CA . VAL A 1 281 ? 0.173 8.250 7.958 1.00 44.87 281 VAL A CA 1
ATOM 2162 C C . VAL A 1 281 ? -0.565 7.630 6.777 1.00 45.35 281 VAL A C 1
ATOM 2163 O O . VAL A 1 281 ? -0.154 7.814 5.620 1.00 46.26 281 VAL A O 1
ATOM 2167 N N . SER A 1 282 ? -1.649 6.909 7.061 1.00 43.58 282 SER A N 1
ATOM 2168 C CA . SER A 1 282 ? -2.336 6.151 6.025 1.00 43.60 282 SER A CA 1
ATOM 2169 C C . SER A 1 282 ? -3.813 5.898 6.291 1.00 44.10 282 SER A C 1
ATOM 2170 O O . SER A 1 282 ? -4.276 5.899 7.441 1.00 46.45 282 SER A O 1
ATOM 2173 N N . ASN A 1 283 ? -4.517 5.665 5.196 1.00 46.18 283 ASN A N 1
ATOM 2174 C CA . ASN A 1 283 ? -5.839 5.062 5.221 1.00 49.28 283 ASN A CA 1
ATOM 2175 C C . ASN A 1 283 ? -6.078 4.410 3.860 1.00 53.32 283 ASN A C 1
ATOM 2176 O O . ASN A 1 283 ? -5.136 4.249 3.103 1.00 51.14 283 ASN A O 1
ATOM 2181 N N . GLU A 1 284 ? -7.316 4.033 3.563 1.00 62.57 284 GLU A N 1
ATOM 2182 C CA . GLU A 1 284 ? -7.664 3.640 2.194 1.00 70.05 284 GLU A CA 1
ATOM 2183 C C . GLU A 1 284 ? -7.589 4.928 1.385 1.00 67.21 284 GLU A C 1
ATOM 2184 O O . GLU A 1 284 ? -8.024 5.969 1.860 1.00 72.38 284 GLU A O 1
ATOM 2190 N N . ASN A 1 285 ? -7.009 4.866 0.194 1.00 62.74 285 ASN A N 1
ATOM 2191 C CA . ASN A 1 285 ? -6.802 6.049 -0.674 1.00 60.35 285 ASN A CA 1
ATOM 2192 C C . ASN A 1 285 ? -5.610 6.948 -0.321 1.00 57.84 285 ASN A C 1
ATOM 2193 O O . ASN A 1 285 ? -5.387 7.927 -1.042 1.00 60.23 285 ASN A O 1
ATOM 2198 N N . PHE A 1 286 ? -4.838 6.650 0.734 1.00 54.62 286 PHE A N 1
ATOM 2199 C CA . PHE A 1 286 ? -3.706 7.521 1.115 1.00 50.74 286 PHE A CA 1
ATOM 2200 C C . PHE A 1 286 ? -2.605 6.802 1.888 1.00 50.20 286 PHE A C 1
ATOM 2201 O O . PHE A 1 286 ? -2.892 6.007 2.771 1.00 55.08 286 PHE A O 1
ATOM 2209 N N . LYS A 1 287 ? -1.352 7.102 1.546 1.00 49.34 287 LYS A N 1
ATOM 2210 C CA . LYS A 1 287 ? -0.182 6.693 2.334 1.00 49.36 287 LYS A CA 1
ATOM 2211 C C . LYS A 1 287 ? 0.943 7.719 2.193 1.00 50.15 287 LYS A C 1
ATOM 2212 O O . LYS A 1 287 ? 1.257 8.151 1.089 1.00 50.76 287 LYS A O 1
ATOM 2218 N N . GLN A 1 288 ? 1.545 8.102 3.314 1.00 50.61 288 GLN A N 1
ATOM 2219 C CA . GLN A 1 288 ? 2.733 8.956 3.289 1.00 54.59 288 GLN A CA 1
ATOM 2220 C C . GLN A 1 288 ? 3.575 8.800 4.553 1.00 54.30 288 GLN A C 1
ATOM 2221 O O . GLN A 1 288 ? 3.038 8.753 5.662 1.00 55.41 288 GLN A O 1
ATOM 2227 N N . ASN A 1 289 ? 4.892 8.718 4.368 1.00 57.14 289 ASN A N 1
ATOM 2228 C CA . ASN A 1 289 ? 5.848 8.701 5.485 1.00 58.47 289 ASN A CA 1
ATOM 2229 C C . ASN A 1 289 ? 6.326 10.132 5.741 1.00 60.42 289 ASN A C 1
ATOM 2230 O O . ASN A 1 289 ? 6.839 10.786 4.833 1.00 64.55 289 ASN A O 1
ATOM 2235 N N . VAL A 1 290 ? 6.133 10.618 6.970 1.00 60.05 290 VAL A N 1
ATOM 2236 C CA . VAL A 1 290 ? 6.554 11.959 7.372 1.00 61.53 290 VAL A CA 1
ATOM 2237 C C . VAL A 1 290 ? 7.576 11.868 8.509 1.00 63.10 290 VAL A C 1
ATOM 2238 O O . VAL A 1 290 ? 7.481 10.991 9.372 1.00 59.33 290 VAL A O 1
ATOM 2242 N N . THR A 1 291 ? 8.558 12.774 8.487 1.00 66.01 291 THR A N 1
ATOM 2243 C CA . THR A 1 291 ? 9.598 12.859 9.513 1.00 66.41 291 THR A CA 1
ATOM 2244 C C . THR A 1 291 ? 9.410 14.128 10.351 1.00 68.71 291 THR A C 1
ATOM 2245 O O . THR A 1 291 ? 9.021 15.174 9.842 1.00 75.44 291 THR A O 1
ATOM 2249 N N . THR A 1 292 ? 9.691 14.016 11.644 1.00 68.28 292 THR A N 1
ATOM 2250 C CA . THR A 1 292 ? 9.530 15.119 12.590 1.00 72.21 292 THR A CA 1
ATOM 2251 C C . THR A 1 292 ? 10.702 16.110 12.526 1.00 76.83 292 THR A C 1
ATOM 2252 O O . THR A 1 292 ? 11.844 15.732 12.251 1.00 76.64 292 THR A O 1
ATOM 2256 N N . SER A 1 293 ? 10.397 17.377 12.808 1.00 80.02 293 SER A N 1
ATOM 2257 C CA . SER A 1 293 ? 11.281 18.515 12.510 1.00 83.98 293 SER A CA 1
ATOM 2258 C C . SER A 1 293 ? 12.098 18.980 13.726 1.00 90.69 293 SER A C 1
ATOM 2259 O O . SER A 1 293 ? 12.169 18.279 14.740 1.00 89.34 293 SER A O 1
ATOM 2262 N N . ASP A 1 294 ? 12.721 20.156 13.600 1.00 101.14 294 ASP A N 1
ATOM 2263 C CA . ASP A 1 294 ? 13.417 20.853 14.702 1.00 109.07 294 ASP A CA 1
ATOM 2264 C C . ASP A 1 294 ? 12.625 20.895 16.015 1.00 107.90 294 ASP A C 1
ATOM 2265 O O . ASP A 1 294 ? 13.202 20.692 17.079 1.00 106.69 294 ASP A O 1
ATOM 2270 N N . LYS A 1 295 ? 11.319 21.171 15.926 1.00 104.31 295 LYS A N 1
ATOM 2271 C CA . LYS A 1 295 ? 10.444 21.349 17.094 1.00 104.35 295 LYS A CA 1
ATOM 2272 C C . LYS A 1 295 ? 9.589 20.118 17.432 1.00 96.95 295 LYS A C 1
ATOM 2273 O O . LYS A 1 295 ? 8.586 20.237 18.134 1.00 97.62 295 LYS A O 1
ATOM 2279 N N . GLY A 1 296 ? 9.986 18.941 16.945 1.00 91.68 296 GLY A N 1
ATOM 2280 C CA . GLY A 1 296 ? 9.233 17.707 17.189 1.00 87.05 296 GLY A CA 1
ATOM 2281 C C . GLY A 1 296 ? 7.909 17.552 16.442 1.00 81.89 296 GLY A C 1
ATOM 2282 O O . GLY A 1 296 ? 7.140 16.638 16.741 1.00 75.94 296 GLY A O 1
ATOM 2283 N N . ILE A 1 297 ? 7.661 18.412 15.451 1.00 81.76 297 ILE A N 1
ATOM 2284 C CA . ILE A 1 297 ? 6.378 18.481 14.754 1.00 78.41 297 ILE A CA 1
ATOM 2285 C C . ILE A 1 297 ? 6.459 17.828 13.367 1.00 73.19 297 ILE A C 1
ATOM 2286 O O . ILE A 1 297 ? 7.450 17.983 12.646 1.00 73.20 297 ILE A O 1
ATOM 2291 N N . ALA A 1 298 ? 5.418 17.076 13.022 1.00 69.55 298 ALA A N 1
ATOM 2292 C CA . ALA A 1 298 ? 5.188 16.605 11.650 1.00 68.98 298 ALA A CA 1
ATOM 2293 C C . ALA A 1 298 ? 3.763 16.998 11.282 1.00 68.90 298 ALA A C 1
ATOM 2294 O O . ALA A 1 298 ? 2.844 16.788 12.079 1.00 70.27 298 ALA A O 1
ATOM 2296 N N . GLU A 1 299 ? 3.582 17.589 10.101 1.00 69.33 299 GLU A N 1
ATOM 2297 C CA . GLU A 1 299 ? 2.281 18.163 9.702 1.00 70.51 299 GLU A CA 1
ATOM 2298 C C . GLU A 1 299 ? 1.861 17.758 8.296 1.00 67.10 299 GLU A C 1
ATOM 2299 O O . GLU A 1 299 ? 2.690 17.697 7.381 1.00 69.99 299 GLU A O 1
ATOM 2305 N N . LEU A 1 300 ? 0.570 17.480 8.134 1.00 64.05 300 LEU A N 1
ATOM 2306 C CA . LEU A 1 300 ? -0.027 17.231 6.821 1.00 63.07 300 LEU A CA 1
ATOM 2307 C C . LEU A 1 300 ? -1.301 18.054 6.674 1.00 63.18 300 LEU A C 1
ATOM 2308 O O . LEU A 1 300 ? -2.139 18.063 7.578 1.00 61.16 300 LEU A O 1
ATOM 2313 N N . GLY A 1 301 ? -1.430 18.745 5.540 1.00 65.95 301 GLY A N 1
ATOM 2314 C CA . GLY A 1 301 ? -2.632 19.520 5.211 1.00 69.87 301 GLY A CA 1
ATOM 2315 C C . GLY A 1 301 ? -3.434 18.897 4.081 1.00 68.31 301 GLY A C 1
ATOM 2316 O O . GLY A 1 301 ? -3.003 17.918 3.465 1.00 64.73 301 GLY A O 1
ATOM 2317 N N . ASN A 1 302 ? -4.609 19.470 3.821 1.00 72.60 302 ASN A N 1
ATOM 2318 C CA . ASN A 1 302 ? -5.487 19.064 2.710 1.00 74.47 302 ASN A CA 1
ATOM 2319 C C . ASN A 1 302 ? -5.835 17.571 2.697 1.00 67.65 302 ASN A C 1
ATOM 2320 O O . ASN A 1 302 ? -5.948 16.959 1.633 1.00 71.26 302 ASN A O 1
ATOM 2325 N N . LEU A 1 303 ? -6.010 16.987 3.877 1.00 63.24 303 LEU A N 1
ATOM 2326 C CA . LEU A 1 303 ? -6.368 15.578 3.972 1.00 60.43 303 LEU A CA 1
ATOM 2327 C C . LEU A 1 303 ? -7.883 15.436 3.851 1.00 59.49 303 LEU A C 1
ATOM 2328 O O . LEU A 1 303 ? -8.612 16.092 4.593 1.00 59.03 303 LEU A O 1
ATOM 2333 N N . PRO A 1 304 ? -8.368 14.592 2.913 1.00 57.10 304 PRO A N 1
ATOM 2334 C CA . PRO A 1 304 ? -9.798 14.260 2.899 1.00 56.41 304 PRO A CA 1
ATOM 2335 C C . PRO A 1 304 ? -10.275 13.741 4.260 1.00 56.19 304 PRO A C 1
ATOM 2336 O O . PRO A 1 304 ? -9.604 12.915 4.857 1.00 59.31 304 PRO A O 1
ATOM 2340 N N . ILE A 1 305 ? -11.406 14.243 4.750 1.00 58.87 305 ILE A N 1
ATOM 2341 C CA . ILE A 1 305 ? -11.864 13.923 6.108 1.00 59.30 305 ILE A CA 1
ATOM 2342 C C . ILE A 1 305 ? -12.103 12.426 6.303 1.00 59.31 305 ILE A C 1
ATOM 2343 O O . ILE A 1 305 ? -12.511 11.733 5.375 1.00 60.18 305 ILE A O 1
ATOM 2348 N N . GLY A 1 306 ? -11.834 11.939 7.513 1.00 62.77 306 GLY A N 1
ATOM 2349 C CA . GLY A 1 306 ? -12.077 10.535 7.883 1.00 62.27 306 GLY A CA 1
ATOM 2350 C C . GLY A 1 306 ? -11.059 10.018 8.882 1.00 62.62 306 GLY A C 1
ATOM 2351 O O . GLY A 1 306 ? -10.278 10.794 9.443 1.00 61.37 306 GLY A O 1
ATOM 2352 N N . ILE A 1 307 ? -11.056 8.698 9.073 1.00 60.83 307 ILE A N 1
ATOM 2353 C CA . ILE A 1 307 ? -10.167 8.021 10.025 1.00 58.73 307 ILE A CA 1
ATOM 2354 C C . ILE A 1 307 ? -8.809 7.766 9.368 1.00 53.55 307 ILE A C 1
ATOM 2355 O O . ILE A 1 307 ? -8.756 7.233 8.265 1.00 51.20 307 ILE A O 1
ATOM 2360 N N . TYR A 1 308 ? -7.724 8.142 10.053 1.00 52.48 308 TYR A N 1
ATOM 2361 C CA . TYR A 1 308 ? -6.351 7.843 9.606 1.00 51.81 308 TYR A CA 1
ATOM 2362 C C . TYR A 1 308 ? -5.598 7.004 10.641 1.00 51.32 308 TYR A C 1
ATOM 2363 O O . TYR A 1 308 ? -5.789 7.176 11.849 1.00 52.57 308 TYR A O 1
ATOM 2372 N N . SER A 1 309 ? -4.757 6.093 10.148 1.00 49.15 309 SER A N 1
ATOM 2373 C CA . SER A 1 309 ? -3.866 5.301 10.994 1.00 48.38 309 SER A CA 1
ATOM 2374 C C . SER A 1 309 ? -2.489 5.956 11.035 1.00 47.34 309 SER A C 1
ATOM 2375 O O . SER A 1 309 ? -2.013 6.451 10.010 1.00 45.42 309 SER A O 1
ATOM 2378 N N . VAL A 1 310 ? -1.862 5.953 12.215 1.00 49.56 310 VAL A N 1
ATOM 2379 C CA . VAL A 1 310 ? -0.512 6.504 12.413 1.00 49.07 310 VAL A CA 1
ATOM 2380 C C . VAL A 1 310 ? 0.364 5.455 13.107 1.00 51.83 310 VAL A C 1
ATOM 2381 O O . VAL A 1 310 ? -0.014 4.889 14.131 1.00 54.87 310 VAL A O 1
ATOM 2385 N N . LYS A 1 311 ? 1.544 5.221 12.540 1.00 53.11 311 LYS A N 1
ATOM 2386 C CA . LYS A 1 311 ? 2.425 4.119 12.920 1.00 52.07 311 LYS A CA 1
ATOM 2387 C C . LYS A 1 311 ? 3.865 4.588 12.808 1.00 54.18 311 LYS A C 1
ATOM 2388 O O . LYS A 1 311 ? 4.264 5.056 11.743 1.00 56.24 311 LYS A O 1
ATOM 2394 N N . GLU A 1 312 ? 4.640 4.454 13.887 1.00 54.84 312 GLU A N 1
ATOM 2395 C CA . GLU A 1 312 ? 6.079 4.764 13.851 1.00 53.99 312 GLU A CA 1
ATOM 2396 C C . GLU A 1 312 ? 6.805 3.654 13.072 1.00 53.71 312 GLU A C 1
ATOM 2397 O O . GLU A 1 312 ? 6.607 2.473 13.358 1.00 53.19 312 GLU A O 1
ATOM 2403 N N . ILE A 1 313 ? 7.602 4.035 12.072 1.00 54.22 313 ILE A N 1
ATOM 2404 C CA . ILE A 1 313 ? 8.394 3.077 11.274 1.00 56.20 313 ILE A CA 1
ATOM 2405 C C . ILE A 1 313 ? 9.883 3.092 11.626 1.00 61.65 313 ILE A C 1
ATOM 2406 O O . ILE A 1 313 ? 10.536 2.046 11.573 1.00 63.92 313 ILE A O 1
ATOM 2411 N N . GLN A 1 314 ? 10.414 4.267 11.971 1.00 62.91 314 GLN A N 1
ATOM 2412 C CA . GLN A 1 314 ? 11.822 4.427 12.350 1.00 65.66 314 GLN A CA 1
ATOM 2413 C C . GLN A 1 314 ? 11.938 5.382 13.531 1.00 63.71 314 GLN A C 1
ATOM 2414 O O . GLN A 1 314 ? 11.500 6.527 13.445 1.00 62.26 314 GLN A O 1
ATOM 2420 N N . ALA A 1 315 ? 12.544 4.918 14.622 1.00 64.83 315 ALA A N 1
ATOM 2421 C CA . ALA A 1 315 ? 12.679 5.726 15.836 1.00 64.58 315 ALA A CA 1
ATOM 2422 C C . ALA A 1 315 ? 13.799 6.764 15.695 1.00 65.11 315 ALA A C 1
ATOM 2423 O O . ALA A 1 315 ? 14.624 6.664 14.788 1.00 64.66 315 ALA A O 1
ATOM 2425 N N . PRO A 1 316 ? 13.827 7.773 16.586 1.00 69.10 316 PRO A N 1
ATOM 2426 C CA . PRO A 1 316 ? 14.961 8.716 16.602 1.00 72.96 316 PRO A CA 1
ATOM 2427 C C . PRO A 1 316 ? 16.264 8.112 17.119 1.00 72.40 316 PRO A C 1
ATOM 2428 O O . PRO A 1 316 ? 16.307 6.940 17.508 1.00 69.88 316 PRO A O 1
ATOM 2432 N N . ALA A 1 317 ? 17.312 8.929 17.127 1.00 74.66 317 ALA A N 1
ATOM 2433 C CA . ALA A 1 317 ? 18.619 8.516 17.628 1.00 77.95 317 ALA A CA 1
ATOM 2434 C C . ALA A 1 317 ? 18.533 8.224 19.126 1.00 78.79 317 ALA A C 1
ATOM 2435 O O . ALA A 1 317 ? 18.232 9.115 19.915 1.00 80.01 317 ALA A O 1
ATOM 2437 N N . GLY A 1 318 ? 18.760 6.965 19.492 1.00 78.98 318 GLY A N 1
ATOM 2438 C CA . GLY A 1 318 ? 18.750 6.524 20.884 1.00 80.97 318 GLY A CA 1
ATOM 2439 C C . GLY A 1 318 ? 17.396 6.431 21.571 1.00 78.54 318 GLY A C 1
ATOM 2440 O O . GLY A 1 318 ? 17.300 6.623 22.784 1.00 80.61 318 GLY A O 1
ATOM 2441 N N . TYR A 1 319 ? 16.355 6.096 20.808 1.00 73.80 319 TYR A N 1
ATOM 2442 C CA . TYR A 1 319 ? 14.996 5.941 21.349 1.00 71.06 319 TYR A CA 1
ATOM 2443 C C . TYR A 1 319 ? 14.345 4.639 20.874 1.00 67.46 319 TYR A C 1
ATOM 2444 O O . TYR A 1 319 ? 14.675 4.131 19.797 1.00 68.15 319 TYR A O 1
ATOM 2453 N N . VAL A 1 320 ? 13.427 4.110 21.687 1.00 66.94 320 VAL A N 1
ATOM 2454 C CA . VAL A 1 320 ? 12.804 2.804 21.438 1.00 67.65 320 VAL A CA 1
ATOM 2455 C C . VAL A 1 320 ? 11.704 2.910 20.385 1.00 67.40 320 VAL A C 1
ATOM 2456 O O . VAL A 1 320 ? 10.870 3.830 20.428 1.00 67.78 320 VAL A O 1
ATOM 2460 N N . LEU A 1 321 ? 11.695 1.946 19.464 1.00 69.55 321 LEU A N 1
ATOM 2461 C CA . LEU A 1 321 ? 10.691 1.877 18.404 1.00 67.97 321 LEU A CA 1
ATOM 2462 C C . LEU A 1 321 ? 9.399 1.279 18.966 1.00 70.46 321 LEU A C 1
ATOM 2463 O O . LEU A 1 321 ? 9.426 0.235 19.622 1.00 73.42 321 LEU A O 1
ATOM 2468 N N . ASP A 1 322 ? 8.278 1.962 18.711 1.00 72.50 322 ASP A N 1
ATOM 2469 C CA . ASP A 1 322 ? 6.954 1.521 19.132 1.00 73.30 322 ASP A CA 1
ATOM 2470 C C . ASP A 1 322 ? 6.081 1.427 17.875 1.00 71.64 322 ASP A C 1
ATOM 2471 O O . ASP A 1 322 ? 5.662 2.445 17.319 1.00 68.98 322 ASP A O 1
ATOM 2476 N N . ARG A 1 323 ? 5.818 0.193 17.440 1.00 72.45 323 ARG A N 1
ATOM 2477 C CA . ARG A 1 323 ? 5.076 -0.076 16.204 1.00 71.07 323 ARG A CA 1
ATOM 2478 C C . ARG A 1 323 ? 3.554 -0.134 16.387 1.00 67.13 323 ARG A C 1
ATOM 2479 O O . ARG A 1 323 ? 2.833 -0.417 15.430 1.00 64.67 323 ARG A O 1
ATOM 2487 N N . SER A 1 324 ? 3.062 0.118 17.604 1.00 67.46 324 SER A N 1
ATOM 2488 C CA . SER A 1 324 ? 1.622 0.132 17.877 1.00 68.30 324 SER A CA 1
ATOM 2489 C C . SER A 1 324 ? 0.905 1.209 17.046 1.00 66.78 324 SER A C 1
ATOM 2490 O O . SER A 1 324 ? 1.380 2.340 16.938 1.00 68.02 324 SER A O 1
ATOM 2493 N N . VAL A 1 325 ? -0.235 0.839 16.465 1.00 66.62 325 VAL A N 1
ATOM 2494 C CA . VAL A 1 325 ? -0.977 1.699 15.530 1.00 64.49 325 VAL A CA 1
ATOM 2495 C C . VAL A 1 325 ? -1.872 2.661 16.317 1.00 65.04 325 VAL A C 1
ATOM 2496 O O . VAL A 1 325 ? -2.501 2.267 17.297 1.00 70.64 325 VAL A O 1
ATOM 2500 N N . LYS A 1 326 ? -1.923 3.917 15.873 1.00 62.27 326 LYS A N 1
ATOM 2501 C CA . LYS A 1 326 ? -2.761 4.956 16.486 1.00 65.50 326 LYS A CA 1
ATOM 2502 C C . LYS A 1 326 ? -3.853 5.379 15.493 1.00 61.47 326 LYS A C 1
ATOM 2503 O O . LYS A 1 326 ? -3.586 5.491 14.296 1.00 61.23 326 LYS A O 1
ATOM 2509 N N . LYS A 1 327 ? -5.070 5.603 15.990 1.00 58.70 327 LYS A N 1
ATOM 2510 C CA . LYS A 1 327 ? -6.210 5.985 15.143 1.00 58.61 327 LYS A CA 1
ATOM 2511 C C . LYS A 1 327 ? -6.690 7.394 15.485 1.00 58.06 327 LYS A C 1
ATOM 2512 O O . LYS A 1 327 ? -6.885 7.713 16.657 1.00 61.49 327 LYS A O 1
ATOM 2518 N N . ILE A 1 328 ? -6.879 8.228 14.463 1.00 56.50 328 ILE A N 1
ATOM 2519 C CA . ILE A 1 328 ? -7.296 9.624 14.662 1.00 61.72 328 ILE A CA 1
ATOM 2520 C C . ILE A 1 328 ? -8.223 10.131 13.539 1.00 61.02 328 ILE A C 1
ATOM 2521 O O . ILE A 1 328 ? -8.045 9.782 12.372 1.00 56.22 328 ILE A O 1
ATOM 2526 N N . GLU A 1 329 ? -9.215 10.941 13.914 1.00 68.00 329 GLU A N 1
ATOM 2527 C CA . GLU A 1 329 ? -10.207 11.466 12.968 1.00 68.87 329 GLU A CA 1
ATOM 2528 C C . GLU A 1 329 ? -9.820 12.870 12.533 1.00 66.24 329 GLU A C 1
ATOM 2529 O O . GLU A 1 329 ? -9.586 13.732 13.370 1.00 66.06 329 GLU A O 1
ATOM 2535 N N . VAL A 1 330 ? -9.736 13.074 11.220 1.00 66.43 330 VAL A N 1
ATOM 2536 C CA . VAL A 1 330 ? -9.580 14.399 10.627 1.00 66.63 330 VAL A CA 1
ATOM 2537 C C . VAL A 1 330 ? -10.985 14.902 10.301 1.00 67.43 330 VAL A C 1
ATOM 2538 O O . VAL A 1 330 ? -11.735 14.233 9.583 1.00 64.41 330 VAL A O 1
ATOM 2542 N N . LYS A 1 331 ? -11.321 16.079 10.827 1.00 69.95 331 LYS A N 1
ATOM 2543 C CA . LYS A 1 331 ? -12.640 16.695 10.651 1.00 72.15 331 LYS A CA 1
ATOM 2544 C C . LYS A 1 331 ? -12.534 17.993 9.847 1.00 71.39 331 LYS A C 1
ATOM 2545 O O . LYS A 1 331 ? -11.482 18.632 9.808 1.00 69.63 331 LYS A O 1
ATOM 2551 N N . THR A 1 332 ? -13.638 18.365 9.202 1.00 72.46 332 THR A N 1
ATOM 2552 C CA . THR A 1 332 ? -13.683 19.508 8.270 1.00 76.00 332 THR A CA 1
ATOM 2553 C C . THR A 1 332 ? -13.251 20.813 8.935 1.00 78.98 332 THR A C 1
ATOM 2554 O O . THR A 1 332 ? -13.840 21.230 9.930 1.00 81.75 332 THR A O 1
ATOM 2558 N N . GLY A 1 333 ? -12.202 21.427 8.387 1.00 78.46 333 GLY A N 1
ATOM 2559 C CA . GLY A 1 333 ? -11.665 22.697 8.887 1.00 83.44 333 GLY A CA 1
ATOM 2560 C C . GLY A 1 333 ? -10.696 22.646 10.066 1.00 83.73 333 GLY A C 1
ATOM 2561 O O . GLY A 1 333 ? -10.099 23.667 10.397 1.00 88.05 333 GLY A O 1
ATOM 2562 N N . GLU A 1 334 ? -10.520 21.476 10.680 1.00 79.36 334 GLU A N 1
ATOM 2563 C CA . GLU A 1 334 ? -9.819 21.359 11.962 1.00 82.47 334 GLU A CA 1
ATOM 2564 C C . GLU A 1 334 ? -8.502 20.592 11.838 1.00 77.08 334 GLU A C 1
ATOM 2565 O O . GLU A 1 334 ? -8.359 19.712 10.985 1.00 71.71 334 GLU A O 1
ATOM 2571 N N . THR A 1 335 ? -7.555 20.927 12.712 1.00 77.93 335 THR A N 1
ATOM 2572 C CA . THR A 1 335 ? -6.303 20.192 12.843 1.00 74.80 335 THR A CA 1
ATOM 2573 C C . THR A 1 335 ? -6.414 19.261 14.044 1.00 72.54 335 THR A C 1
ATOM 2574 O O . THR A 1 335 ? -6.465 19.716 15.182 1.00 75.29 335 THR A O 1
ATOM 2578 N N . ALA A 1 336 ? -6.476 17.961 13.776 1.00 68.58 336 ALA A N 1
ATOM 2579 C CA . ALA A 1 336 ? -6.401 16.941 14.821 1.00 70.54 336 ALA A CA 1
ATOM 2580 C C . ALA A 1 336 ? -4.949 16.822 15.307 1.00 72.23 336 ALA A C 1
ATOM 2581 O O . ALA A 1 336 ? -4.035 16.691 14.489 1.00 66.51 336 ALA A O 1
ATOM 2583 N N . VAL A 1 337 ? -4.740 16.878 16.626 1.00 75.90 337 VAL A N 1
ATOM 2584 C CA . VAL A 1 337 ? -3.393 16.792 17.211 1.00 76.05 337 VAL A CA 1
ATOM 2585 C C . VAL A 1 337 ? -3.183 15.432 17.875 1.00 72.04 337 VAL A C 1
ATOM 2586 O O . VAL A 1 337 ? -4.041 14.967 18.625 1.00 72.31 337 VAL A O 1
ATOM 2590 N N . LEU A 1 338 ? -2.036 14.815 17.593 1.00 67.43 338 LEU A N 1
ATOM 2591 C CA . LEU A 1 338 ? -1.637 13.541 18.188 1.00 65.14 338 LEU A CA 1
ATOM 2592 C C . LEU A 1 338 ? -0.310 13.727 18.922 1.00 67.63 338 LEU A C 1
ATOM 2593 O O . LEU A 1 338 ? 0.738 13.844 18.286 1.00 65.94 338 LEU A O 1
ATOM 2598 N N . GLU A 1 339 ? -0.354 13.778 20.253 1.00 71.95 339 GLU A N 1
ATOM 2599 C CA . GLU A 1 339 ? 0.858 13.946 21.063 1.00 75.19 339 GLU A CA 1
ATOM 2600 C C . GLU A 1 339 ? 1.371 12.587 21.537 1.00 74.95 339 GLU A C 1
ATOM 2601 O O . GLU A 1 339 ? 0.641 11.854 22.200 1.00 77.62 339 GLU A O 1
ATOM 2607 N N . LEU A 1 340 ? 2.623 12.262 21.207 1.00 73.47 340 LEU A N 1
ATOM 2608 C CA . LEU A 1 340 ? 3.209 10.940 21.501 1.00 71.14 340 LEU A CA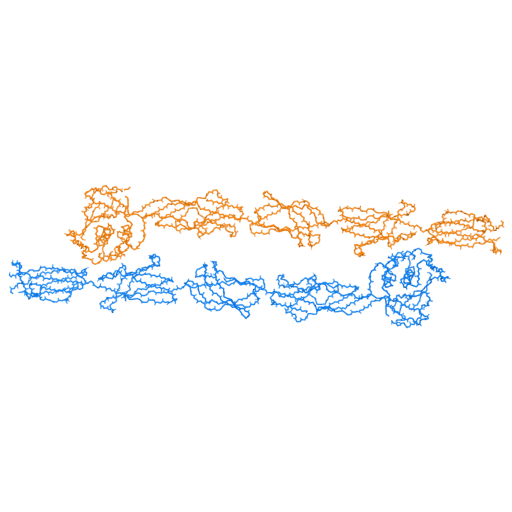 1
ATOM 2609 C C . LEU A 1 340 ? 4.505 11.022 22.317 1.00 73.66 340 LEU A C 1
ATOM 2610 O O . LEU A 1 340 ? 5.408 11.790 21.977 1.00 73.84 340 LEU A O 1
ATOM 2615 N N . LYS A 1 341 ? 4.590 10.216 23.377 1.00 75.83 341 LYS A N 1
ATOM 2616 C CA . LYS A 1 341 ? 5.816 10.081 24.184 1.00 78.76 341 LYS A CA 1
ATOM 2617 C C . LYS A 1 341 ? 6.690 8.936 23.648 1.00 76.23 341 LYS A C 1
ATOM 2618 O O . LYS A 1 341 ? 6.181 8.020 22.994 1.00 73.56 341 LYS A O 1
ATOM 2624 N N . ASN A 1 342 ? 7.997 8.999 23.921 1.00 76.92 342 ASN A N 1
ATOM 2625 C CA . ASN A 1 342 ? 8.963 7.974 23.481 1.00 74.32 342 ASN A CA 1
ATOM 2626 C C . ASN A 1 342 ? 9.947 7.604 24.602 1.00 79.04 342 ASN A C 1
ATOM 2627 O O . ASN A 1 342 ? 10.430 8.478 25.330 1.00 82.72 342 ASN A O 1
ATOM 2631 N N . GLU A 1 343 ? 10.252 6.312 24.710 1.00 79.01 343 GLU A N 1
ATOM 2632 C CA . GLU A 1 343 ? 11.082 5.765 25.795 1.00 82.85 343 GLU A CA 1
ATOM 2633 C C . GLU A 1 343 ? 12.568 5.741 25.402 1.00 80.26 343 GLU A C 1
ATOM 2634 O O . GLU A 1 343 ? 12.902 5.342 24.288 1.00 74.56 343 GLU A O 1
ATOM 2640 N N . ASN A 1 344 ? 13.448 6.142 26.320 1.00 84.48 344 ASN A N 1
ATOM 2641 C CA . ASN A 1 344 ? 14.906 6.108 26.097 1.00 86.25 344 ASN A CA 1
ATOM 2642 C C . ASN A 1 344 ? 15.415 4.675 26.071 1.00 85.16 344 ASN A C 1
ATOM 2643 O O . ASN A 1 344 ? 14.957 3.843 26.863 1.00 85.01 344 ASN A O 1
ATOM 2648 N N . VAL A 1 345 ? 16.369 4.400 25.188 1.00 83.49 345 VAL A N 1
ATOM 2649 C CA . VAL A 1 345 ? 17.001 3.072 25.141 1.00 85.57 345 VAL A CA 1
ATOM 2650 C C . VAL A 1 345 ? 17.902 2.941 26.381 1.00 92.36 345 VAL A C 1
ATOM 2651 O O . VAL A 1 345 ? 18.767 3.787 26.603 1.00 93.16 345 VAL A O 1
ATOM 2655 N N . LYS A 1 346 ? 17.679 1.892 27.179 1.00 83.76 346 LYS A N 1
ATOM 2656 C CA . LYS A 1 346 ? 18.421 1.641 28.407 1.00 82.15 346 LYS A CA 1
ATOM 2657 C C . LYS A 1 346 ? 18.920 0.189 28.436 1.00 83.05 346 LYS A C 1
ATOM 2658 O O . LYS A 1 346 ? 18.229 -0.720 27.973 1.00 85.18 346 LYS A O 1
ATOM 2664 N N . GLY A 1 347 ? 20.113 -0.014 28.992 1.00 80.44 347 GLY A N 1
ATOM 2665 C CA . GLY A 1 347 ? 20.726 -1.344 29.099 1.00 80.41 347 GLY A CA 1
ATOM 2666 C C . GLY A 1 347 ? 21.608 -1.487 30.329 1.00 77.91 347 GLY A C 1
ATOM 2667 O O . GLY A 1 347 ? 21.417 -0.778 31.321 1.00 75.56 347 GLY A O 1
ATOM 2668 N N . GLU A 1 348 ? 22.577 -2.403 30.263 1.00 76.95 348 GLU A N 1
ATOM 2669 C CA . GLU A 1 348 ? 23.409 -2.743 31.418 1.00 74.85 348 GLU A CA 1
ATOM 2670 C C . GLU A 1 348 ? 24.779 -3.317 31.032 1.00 71.89 348 GLU A C 1
ATOM 2671 O O . GLU A 1 348 ? 24.895 -4.053 30.049 1.00 71.66 348 GLU A O 1
ATOM 2677 N N . LEU A 1 349 ? 25.801 -2.959 31.819 1.00 68.04 349 LEU A N 1
ATOM 2678 C CA . LEU A 1 349 ? 27.137 -3.566 31.760 1.00 65.49 349 LEU A CA 1
ATOM 2679 C C . LEU A 1 349 ? 27.337 -4.454 32.984 1.00 63.08 349 LEU A C 1
ATOM 2680 O O . LEU A 1 349 ? 27.094 -4.017 34.112 1.00 58.48 349 LEU A O 1
ATOM 2685 N N . GLU A 1 350 ? 27.790 -5.688 32.758 1.00 66.31 350 GLU A N 1
ATOM 2686 C CA . GLU A 1 350 ? 28.082 -6.644 33.833 1.00 66.88 350 GLU A CA 1
ATOM 2687 C C . GLU A 1 350 ? 29.545 -7.076 33.760 1.00 63.05 350 GLU A C 1
ATOM 2688 O O . GLU A 1 350 ? 29.920 -7.863 32.888 1.00 63.10 350 GLU A O 1
ATOM 2694 N N . ILE A 1 351 ? 30.366 -6.535 34.663 1.00 60.59 351 ILE A N 1
ATOM 2695 C CA . ILE A 1 351 ? 31.787 -6.894 34.761 1.00 60.68 351 ILE A CA 1
ATOM 2696 C C . ILE A 1 351 ? 31.987 -7.964 35.831 1.00 60.40 351 ILE A C 1
ATOM 2697 O O . ILE A 1 351 ? 31.547 -7.794 36.971 1.00 57.98 351 ILE A O 1
ATOM 2702 N N . THR A 1 352 ? 32.668 -9.047 35.453 1.00 61.97 352 THR A N 1
ATOM 2703 C CA . THR A 1 352 ? 33.064 -10.120 36.373 1.00 62.55 352 THR A CA 1
ATOM 2704 C C . THR A 1 352 ? 34.591 -10.092 36.500 1.00 59.21 352 THR A C 1
ATOM 2705 O O . THR A 1 352 ? 35.295 -10.096 35.484 1.00 59.12 352 THR A O 1
ATOM 2709 N N . LYS A 1 353 ? 35.097 -10.036 37.733 1.00 57.80 353 LYS A N 1
ATOM 2710 C CA . LYS A 1 353 ? 36.540 -9.908 37.993 1.00 54.03 353 LYS A CA 1
ATOM 2711 C C . LYS A 1 353 ? 37.161 -11.225 38.445 1.00 54.31 353 LYS A C 1
ATOM 2712 O O . LYS A 1 353 ? 36.739 -11.784 39.461 1.00 55.34 353 LYS A O 1
ATOM 2718 N N . VAL A 1 354 ? 38.178 -11.701 37.722 1.00 54.61 354 VAL A N 1
ATOM 2719 C CA . VAL A 1 354 ? 38.840 -12.981 38.056 1.00 57.77 354 VAL A CA 1
ATOM 2720 C C . VAL A 1 354 ? 40.370 -12.925 38.044 1.00 57.30 354 VAL A C 1
ATOM 2721 O O . VAL A 1 354 ? 40.971 -11.962 37.566 1.00 54.95 354 VAL A O 1
ATOM 2725 N N . ASP A 1 355 ? 40.974 -13.984 38.589 1.00 61.65 355 ASP A N 1
ATOM 2726 C CA . ASP A 1 355 ? 42.428 -14.196 38.582 1.00 62.30 355 ASP A CA 1
ATOM 2727 C C . ASP A 1 355 ? 42.850 -14.707 37.205 1.00 63.79 355 ASP A C 1
ATOM 2728 O O . ASP A 1 355 ? 42.244 -15.645 36.694 1.00 73.17 355 ASP A O 1
ATOM 2733 N N . VAL A 1 356 ? 43.888 -14.108 36.616 1.00 61.09 356 VAL A N 1
ATOM 2734 C CA . VAL A 1 356 ? 44.409 -14.545 35.301 1.00 62.59 356 VAL A CA 1
ATOM 2735 C C . VAL A 1 356 ? 44.844 -16.028 35.281 1.00 65.39 356 VAL A C 1
ATOM 2736 O O . VAL A 1 356 ? 44.629 -16.728 34.284 1.00 66.37 356 VAL A O 1
ATOM 2740 N N . ALA A 1 357 ? 45.431 -16.496 36.385 1.00 67.15 357 ALA A N 1
ATOM 2741 C CA . ALA A 1 357 ? 45.882 -17.884 36.509 1.00 70.92 357 ALA A CA 1
ATOM 2742 C C . ALA A 1 357 ? 44.711 -18.870 36.636 1.00 76.26 357 ALA A C 1
ATOM 2743 O O . ALA A 1 357 ? 44.750 -19.938 36.029 1.00 81.88 357 ALA A O 1
ATOM 2745 N N . ASP A 1 358 ? 43.686 -18.514 37.420 1.00 77.09 358 ASP A N 1
ATOM 2746 C CA . ASP A 1 358 ? 42.488 -19.353 37.610 1.00 81.91 358 ASP A CA 1
ATOM 2747 C C . ASP A 1 358 ? 41.195 -18.580 37.307 1.00 81.35 358 ASP A C 1
ATOM 2748 O O . ASP A 1 358 ? 40.786 -17.714 38.088 1.00 79.39 358 ASP A O 1
ATOM 2753 N N . GLY A 1 359 ? 40.547 -18.909 36.189 1.00 82.66 359 GLY A N 1
ATOM 2754 C CA . GLY A 1 359 ? 39.290 -18.266 35.792 1.00 85.05 359 GLY A CA 1
ATOM 2755 C C . GLY A 1 359 ? 38.112 -18.426 36.752 1.00 86.84 359 GLY A C 1
ATOM 2756 O O . GLY A 1 359 ? 37.186 -17.606 36.740 1.00 86.23 359 GLY A O 1
ATOM 2757 N N . ASN A 1 360 ? 38.151 -19.469 37.584 1.00 90.03 360 ASN A N 1
ATOM 2758 C CA . ASN A 1 360 ? 37.084 -19.772 38.548 1.00 91.72 360 ASN A CA 1
ATOM 2759 C C . ASN A 1 360 ? 37.186 -18.990 39.883 1.00 89.18 360 ASN A C 1
ATOM 2760 O O . ASN A 1 360 ? 36.227 -18.983 40.652 1.00 91.96 360 ASN A O 1
ATOM 2765 N N . THR A 1 361 ? 38.324 -18.337 40.147 1.00 84.73 361 THR A N 1
ATOM 2766 C CA . THR A 1 361 ? 38.506 -17.503 41.344 1.00 81.18 361 THR A CA 1
ATOM 2767 C C . THR A 1 361 ? 37.944 -16.084 41.132 1.00 78.13 361 THR A C 1
ATOM 2768 O O . THR A 1 361 ? 38.510 -15.303 40.361 1.00 71.29 361 THR A O 1
ATOM 2772 N N . LYS A 1 362 ? 36.859 -15.752 41.839 1.00 79.78 362 LYS A N 1
ATOM 2773 C CA . LYS A 1 362 ? 36.188 -14.440 41.716 1.00 75.52 362 LYS A CA 1
ATOM 2774 C C . LYS A 1 362 ? 36.755 -13.444 42.730 1.00 71.24 362 LYS A C 1
ATOM 2775 O O . LYS A 1 362 ? 36.938 -13.803 43.894 1.00 74.57 362 LYS A O 1
ATOM 2781 N N . LEU A 1 363 ? 36.994 -12.198 42.306 1.00 67.62 363 LEU A N 1
ATOM 2782 C CA . LEU A 1 363 ? 37.675 -11.195 43.151 1.00 64.49 363 LEU A CA 1
ATOM 2783 C C . LEU A 1 363 ? 36.787 -10.005 43.541 1.00 60.85 363 LEU A C 1
ATOM 2784 O O . LEU A 1 363 ? 36.367 -9.243 42.668 1.00 57.55 363 LEU A O 1
ATOM 2789 N N . PRO A 1 364 ? 36.531 -9.822 44.857 1.00 58.47 364 PRO A N 1
ATOM 2790 C CA . PRO A 1 364 ? 35.680 -8.733 45.323 1.00 56.89 364 PRO A CA 1
ATOM 2791 C C . PRO A 1 364 ? 36.448 -7.430 45.543 1.00 54.65 364 PRO A C 1
ATOM 2792 O O . PRO A 1 364 ? 37.679 -7.433 45.608 1.00 53.74 364 PRO A O 1
ATOM 2796 N N . ASN A 1 365 ? 35.696 -6.335 45.649 1.00 55.59 365 ASN A N 1
ATOM 2797 C CA . ASN A 1 365 ? 36.211 -4.994 45.976 1.00 54.08 365 ASN A CA 1
ATOM 2798 C C . ASN A 1 365 ? 37.195 -4.384 44.956 1.00 51.92 365 ASN A C 1
ATOM 2799 O O . ASN A 1 365 ? 38.014 -3.535 45.308 1.00 52.64 365 ASN A O 1
ATOM 2804 N N . ALA A 1 366 ? 37.088 -4.795 43.693 1.00 51.42 366 ALA A N 1
ATOM 2805 C CA . ALA A 1 366 ? 37.825 -4.161 42.597 1.00 50.56 366 ALA A CA 1
ATOM 2806 C C . ALA A 1 366 ? 36.943 -3.059 41.985 1.00 50.55 366 ALA A C 1
ATOM 2807 O O . ALA A 1 366 ? 35.817 -3.336 41.571 1.00 54.69 366 ALA A O 1
ATOM 2809 N N . GLU A 1 367 ? 37.447 -1.821 41.941 1.00 47.22 367 GLU A N 1
ATOM 2810 C CA . GLU A 1 367 ? 36.670 -0.673 41.464 1.00 46.41 367 GLU A CA 1
ATOM 2811 C C . GLU A 1 367 ? 36.858 -0.448 39.962 1.00 48.06 367 GLU A C 1
ATOM 2812 O O . GLU A 1 367 ? 37.987 -0.464 39.453 1.00 45.39 367 GLU A O 1
ATOM 2818 N N . PHE A 1 368 ? 35.739 -0.212 39.273 1.00 46.58 368 PHE A N 1
ATOM 2819 C CA . PHE A 1 368 ? 35.747 0.165 37.870 1.00 43.08 368 PHE A CA 1
ATOM 2820 C C . PHE A 1 368 ? 35.054 1.511 37.705 1.00 42.27 368 PHE A C 1
ATOM 2821 O O . PHE A 1 368 ? 34.002 1.745 38.307 1.00 38.70 368 PHE A O 1
ATOM 2829 N N . THR A 1 369 ? 35.680 2.393 36.921 1.00 42.80 369 THR A N 1
ATOM 2830 C CA . THR A 1 369 ? 35.124 3.695 36.559 1.00 45.57 369 THR A CA 1
ATOM 2831 C C . THR A 1 369 ? 34.719 3.649 35.086 1.00 48.30 369 THR A C 1
ATOM 2832 O O . THR A 1 369 ? 35.406 3.027 34.277 1.00 49.10 369 THR A O 1
ATOM 2836 N N . ILE A 1 370 ? 33.621 4.327 34.753 1.00 51.13 370 ILE A N 1
ATOM 2837 C CA . ILE A 1 370 ? 33.058 4.342 33.397 1.00 53.94 370 ILE A CA 1
ATOM 2838 C C . ILE A 1 370 ? 33.063 5.767 32.839 1.00 55.34 370 ILE A C 1
ATOM 2839 O O . ILE A 1 370 ? 32.692 6.714 33.535 1.00 54.43 370 ILE A O 1
ATOM 2844 N N . TYR A 1 371 ? 33.465 5.894 31.574 1.00 57.29 371 TYR A N 1
ATOM 2845 C CA . TYR A 1 371 ? 33.599 7.185 30.892 1.00 59.22 371 TYR A CA 1
ATOM 2846 C C . TYR A 1 371 ? 32.737 7.216 29.626 1.00 60.58 371 TYR A C 1
ATOM 2847 O O . TYR A 1 371 ? 32.577 6.190 28.973 1.00 57.50 371 TYR A O 1
ATOM 2856 N N . ASN A 1 372 ? 32.204 8.395 29.284 1.00 64.17 372 ASN A N 1
ATOM 2857 C CA . ASN A 1 372 ? 31.387 8.583 28.064 1.00 67.33 372 ASN A CA 1
ATOM 2858 C C . ASN A 1 372 ? 32.261 8.902 26.838 1.00 73.72 372 ASN A C 1
ATOM 2859 O O . ASN A 1 372 ? 33.494 8.912 26.945 1.00 75.65 372 ASN A O 1
ATOM 2864 N N . GLU A 1 373 ? 31.627 9.159 25.690 1.00 79.20 373 GLU A N 1
ATOM 2865 C CA . GLU A 1 373 ? 32.342 9.464 24.433 1.00 86.34 373 GLU A CA 1
ATOM 2866 C C . GLU A 1 373 ? 33.357 10.606 24.548 1.00 84.86 373 GLU A C 1
ATOM 2867 O O . GLU A 1 373 ? 34.474 10.486 24.050 1.00 86.49 373 GLU A O 1
ATOM 2873 N N . GLN A 1 374 ? 32.970 11.703 25.198 1.00 82.50 374 GLN A N 1
ATOM 2874 C CA . GLN A 1 374 ? 33.874 12.849 25.385 1.00 84.27 374 GLN A CA 1
ATOM 2875 C C . GLN A 1 374 ? 34.938 12.615 26.473 1.00 81.34 374 GLN A C 1
ATOM 2876 O O . GLN A 1 374 ? 35.909 13.367 26.549 1.00 82.11 374 GLN A O 1
ATOM 2882 N N . GLY A 1 375 ? 34.738 11.604 27.319 1.00 76.56 375 GLY A N 1
ATOM 2883 C CA . GLY A 1 375 ? 35.720 11.196 28.320 1.00 74.54 375 GLY A CA 1
ATOM 2884 C C . GLY A 1 375 ? 35.425 11.606 29.755 1.00 72.87 375 GLY A C 1
ATOM 2885 O O . GLY A 1 375 ? 36.263 11.394 30.626 1.00 74.79 375 GLY A O 1
ATOM 2886 N N . LYS A 1 376 ? 34.250 12.182 30.014 1.00 75.62 376 LYS A N 1
ATOM 2887 C CA . LYS A 1 376 ? 33.841 12.554 31.378 1.00 77.04 376 LYS A CA 1
ATOM 2888 C C . LYS A 1 376 ? 33.508 11.306 32.197 1.00 74.04 376 LYS A C 1
ATOM 2889 O O . LYS A 1 376 ? 32.933 10.354 31.672 1.00 72.04 376 LYS A O 1
ATOM 2895 N N . GLU A 1 377 ? 33.863 11.327 33.482 1.00 70.19 377 GLU A N 1
ATOM 2896 C CA . GLU A 1 377 ? 33.492 10.259 34.415 1.00 65.23 377 GLU A CA 1
ATOM 2897 C C . GLU A 1 377 ? 31.976 10.260 34.606 1.00 63.23 377 GLU A C 1
ATOM 2898 O O . GLU A 1 377 ? 31.403 11.285 34.975 1.00 63.99 377 GLU A O 1
ATOM 2904 N N . VAL A 1 378 ? 31.346 9.111 34.350 1.00 60.59 378 VAL A N 1
ATOM 2905 C CA . VAL A 1 378 ? 29.891 8.926 34.490 1.00 57.57 378 VAL A CA 1
ATOM 2906 C C . VAL A 1 378 ? 29.516 8.249 35.816 1.00 55.17 378 VAL A C 1
ATOM 2907 O O . VAL A 1 378 ? 28.588 8.701 36.485 1.00 54.98 378 VAL A O 1
ATOM 2911 N N . VAL A 1 379 ? 30.217 7.168 36.181 1.00 53.22 379 VAL A N 1
ATOM 2912 C CA . VAL A 1 379 ? 29.905 6.398 37.398 1.00 50.07 379 VAL A CA 1
ATOM 2913 C C . VAL A 1 379 ? 31.053 5.458 37.824 1.00 48.42 379 VAL A C 1
ATOM 2914 O O . VAL A 1 379 ? 31.812 4.990 36.984 1.00 48.21 379 VAL A O 1
ATOM 2918 N N . LYS A 1 380 ? 31.161 5.193 39.127 1.00 48.48 380 LYS A N 1
ATOM 2919 C CA . LYS A 1 380 ? 32.102 4.213 39.695 1.00 47.89 380 LYS A CA 1
ATOM 2920 C C . LYS A 1 380 ? 31.331 3.096 40.378 1.00 47.30 380 LYS A C 1
ATOM 2921 O O . LYS A 1 380 ? 30.147 3.229 40.649 1.00 51.29 380 LYS A O 1
ATOM 2927 N N . GLY A 1 381 ? 32.019 2.004 40.683 1.00 45.03 381 GLY A N 1
ATOM 2928 C CA . GLY A 1 381 ? 31.399 0.872 41.367 1.00 45.03 381 GLY A CA 1
ATOM 2929 C C . GLY A 1 381 ? 32.402 -0.231 41.644 1.00 45.40 381 GLY A C 1
ATOM 2930 O O . GLY A 1 381 ? 33.342 -0.422 40.867 1.00 43.84 381 GLY A O 1
ATOM 2931 N N . LYS A 1 382 ? 32.199 -0.946 42.752 1.00 47.80 382 LYS A N 1
ATOM 2932 C CA . LYS A 1 382 ? 33.086 -2.041 43.161 1.00 51.25 382 LYS A CA 1
ATOM 2933 C C . LYS A 1 382 ? 32.423 -3.399 42.963 1.00 51.61 382 LYS A C 1
ATOM 2934 O O . LYS A 1 382 ? 31.195 -3.511 42.980 1.00 53.94 382 LYS A O 1
ATOM 2940 N N . THR A 1 383 ? 33.258 -4.422 42.789 1.00 48.69 383 THR A N 1
ATOM 2941 C CA . THR A 1 383 ? 32.795 -5.787 42.588 1.00 51.19 383 THR A CA 1
ATOM 2942 C C . THR A 1 383 ? 32.259 -6.374 43.893 1.00 55.25 383 THR A C 1
ATOM 2943 O O . THR A 1 383 ? 32.812 -6.119 44.958 1.00 57.51 383 THR A O 1
ATOM 2947 N N . ASP A 1 384 ? 31.183 -7.155 43.802 1.00 60.19 384 ASP A N 1
ATOM 2948 C CA . ASP A 1 384 ? 30.517 -7.728 44.986 1.00 64.31 384 ASP A CA 1
ATOM 2949 C C . ASP A 1 384 ? 31.244 -8.988 45.502 1.00 68.14 384 ASP A C 1
ATOM 2950 O O . ASP A 1 384 ? 32.335 -9.307 45.033 1.00 65.50 384 ASP A O 1
ATOM 2955 N N . GLU A 1 385 ? 30.627 -9.699 46.447 1.00 74.46 385 GLU A N 1
ATOM 2956 C CA . GLU A 1 385 ? 31.179 -10.937 47.019 1.00 77.66 385 GLU A CA 1
ATOM 2957 C C . GLU A 1 385 ? 31.477 -12.053 45.999 1.00 76.88 385 GLU A C 1
ATOM 2958 O O . GLU A 1 385 ? 32.328 -12.901 46.256 1.00 76.55 385 GLU A O 1
ATOM 2964 N N . LYS A 1 386 ? 30.770 -12.068 44.860 1.00 77.69 386 LYS A N 1
ATOM 2965 C CA . LYS A 1 386 ? 31.039 -13.006 43.754 1.00 77.91 386 LYS A CA 1
ATOM 2966 C C . LYS A 1 386 ? 31.798 -12.374 42.567 1.00 69.94 386 LYS A C 1
ATOM 2967 O O . LYS A 1 386 ? 31.789 -12.910 41.450 1.00 68.56 386 LYS A O 1
ATOM 2973 N N . GLY A 1 387 ? 32.474 -11.252 42.804 1.00 65.63 387 GLY A N 1
ATOM 2974 C CA . GLY A 1 387 ? 33.281 -10.595 41.775 1.00 61.53 387 GLY A CA 1
ATOM 2975 C C . GLY A 1 387 ? 32.529 -9.882 40.663 1.00 58.18 387 GLY A C 1
ATOM 2976 O O . GLY A 1 387 ? 33.131 -9.551 39.643 1.00 56.09 387 GLY A O 1
ATOM 2977 N N . VAL A 1 388 ? 31.235 -9.623 40.863 1.00 60.26 388 VAL A N 1
ATOM 2978 C CA . VAL A 1 388 ? 30.368 -9.001 39.846 1.00 59.27 388 VAL A CA 1
ATOM 2979 C C . VAL A 1 388 ? 30.147 -7.523 40.178 1.00 57.24 388 VAL A C 1
ATOM 2980 O O . VAL A 1 388 ? 29.895 -7.182 41.339 1.00 58.23 388 VAL A O 1
ATOM 2984 N N . ALA A 1 389 ? 30.233 -6.658 39.165 1.00 54.27 389 ALA A N 1
ATOM 2985 C CA . ALA A 1 389 ? 29.838 -5.249 39.285 1.00 53.29 389 ALA A CA 1
ATOM 2986 C C . ALA A 1 389 ? 28.831 -4.917 38.187 1.00 55.45 389 ALA A C 1
ATOM 2987 O O . ALA A 1 389 ? 29.136 -5.112 37.008 1.00 54.31 389 ALA A O 1
ATOM 2989 N N . LYS A 1 390 ? 27.653 -4.414 38.569 1.00 58.66 390 LYS A N 1
ATOM 2990 C CA . LYS A 1 390 ? 26.551 -4.130 37.623 1.00 62.87 390 LYS A CA 1
ATOM 2991 C C . LYS A 1 390 ? 26.287 -2.628 37.466 1.00 60.17 390 LYS A C 1
ATOM 2992 O O . LYS A 1 390 ? 26.226 -1.902 38.457 1.00 58.45 390 LYS A O 1
ATOM 2998 N N . PHE A 1 391 ? 26.109 -2.185 36.220 1.00 60.39 391 PHE A N 1
ATOM 2999 C CA . PHE A 1 391 ? 25.939 -0.764 35.882 1.00 60.59 391 PHE A CA 1
ATOM 3000 C C . PHE A 1 391 ? 24.808 -0.538 34.865 1.00 64.51 391 PHE A C 1
ATOM 3001 O O . PHE A 1 391 ? 24.967 -0.854 33.686 1.00 66.69 391 PHE A O 1
ATOM 3009 N N . LYS A 1 392 ? 23.686 0.024 35.312 1.00 64.27 392 LYS A N 1
ATOM 3010 C CA . LYS A 1 392 ? 22.561 0.358 34.417 1.00 66.44 392 LYS A CA 1
ATOM 3011 C C . LYS A 1 392 ? 22.829 1.693 33.717 1.00 62.96 392 LYS A C 1
ATOM 3012 O O . LYS A 1 392 ? 22.976 2.712 34.392 1.00 60.11 392 LYS A O 1
ATOM 3018 N N . LEU A 1 393 ? 22.888 1.690 32.380 1.00 61.28 393 LEU A N 1
ATOM 3019 C CA . LEU A 1 393 ? 23.305 2.872 31.608 1.00 61.78 393 LEU A CA 1
ATOM 3020 C C . LEU A 1 393 ? 22.398 3.164 30.404 1.00 66.70 393 LEU A C 1
ATOM 3021 O O . LEU A 1 393 ? 21.823 2.239 29.819 1.00 71.23 393 LEU A O 1
ATOM 3026 N N . PRO A 1 394 ? 22.286 4.454 30.014 1.00 66.03 394 PRO A N 1
ATOM 3027 C CA . PRO A 1 394 ? 21.521 4.817 28.819 1.00 67.67 394 PRO A CA 1
ATOM 3028 C C . PRO A 1 394 ? 22.289 4.606 27.503 1.00 68.90 394 PRO A C 1
ATOM 3029 O O . PRO A 1 394 ? 23.457 4.202 27.511 1.00 69.26 394 PRO A O 1
ATOM 3033 N N . TYR A 1 395 ? 21.612 4.893 26.393 1.00 70.27 395 TYR A N 1
ATOM 3034 C CA . TYR A 1 395 ? 22.147 4.753 25.033 1.00 72.23 395 TYR A CA 1
ATOM 3035 C C . TYR A 1 395 ? 23.455 5.522 24.849 1.00 72.79 395 TYR A C 1
ATOM 3036 O O . TYR A 1 395 ? 23.609 6.613 25.400 1.00 72.24 395 TYR A O 1
ATOM 3045 N N . GLY A 1 396 ? 24.378 4.945 24.075 1.00 75.95 396 GLY A N 1
ATOM 3046 C CA . GLY A 1 396 ? 25.643 5.599 23.716 1.00 76.17 396 GLY A CA 1
ATOM 3047 C C . GLY A 1 396 ? 26.861 4.703 23.845 1.00 74.04 396 GLY A C 1
ATOM 3048 O O . GLY A 1 396 ? 26.770 3.570 24.339 1.00 69.48 396 GLY A O 1
ATOM 3049 N N . LYS A 1 397 ? 28.005 5.232 23.400 1.00 75.35 397 LYS A N 1
ATOM 3050 C CA . LYS A 1 397 ? 29.300 4.540 23.475 1.00 76.32 397 LYS A CA 1
ATOM 3051 C C . LYS A 1 397 ? 30.104 5.015 24.689 1.00 73.19 397 LYS A C 1
ATOM 3052 O O . LYS A 1 397 ? 30.098 6.207 25.019 1.00 72.91 397 LYS A O 1
ATOM 3058 N N . TYR A 1 398 ? 30.797 4.075 25.334 1.00 71.41 398 TYR A N 1
ATOM 3059 C CA . TYR A 1 398 ? 31.531 4.328 26.580 1.00 68.83 398 TYR A CA 1
ATOM 3060 C C . TYR A 1 398 ? 32.903 3.637 26.589 1.00 66.91 398 TYR A C 1
ATOM 3061 O O . TYR A 1 398 ? 33.231 2.862 25.686 1.00 69.90 398 TYR A O 1
ATOM 3070 N N . THR A 1 399 ? 33.698 3.936 27.616 1.00 65.90 399 THR A N 1
ATOM 3071 C CA . THR A 1 399 ? 34.872 3.124 27.984 1.00 65.14 399 THR A CA 1
ATOM 3072 C C . THR A 1 399 ? 34.918 2.898 29.501 1.00 60.72 399 THR A C 1
ATOM 3073 O O . THR A 1 399 ? 34.252 3.614 30.253 1.00 60.07 399 THR A O 1
ATOM 3077 N N . TYR A 1 400 ? 35.694 1.904 29.939 1.00 60.14 400 TYR A N 1
ATOM 3078 C CA . TYR A 1 400 ? 35.959 1.695 31.374 1.00 57.75 400 TYR A CA 1
ATOM 3079 C C . TYR A 1 400 ? 37.387 1.185 31.690 1.00 57.98 400 TYR A C 1
ATOM 3080 O O . TYR A 1 400 ? 38.042 0.559 30.849 1.00 57.14 400 TYR A O 1
ATOM 3089 N N . LYS A 1 401 ? 37.839 1.482 32.914 1.00 58.23 401 LYS A N 1
ATOM 3090 C CA . LYS A 1 401 ? 39.176 1.118 33.426 1.00 57.08 401 LYS A CA 1
ATOM 3091 C C . LYS A 1 401 ? 39.082 0.641 34.872 1.00 52.48 401 LYS A C 1
ATOM 3092 O O . LYS A 1 401 ? 38.220 1.097 35.623 1.00 49.70 401 LYS A O 1
ATOM 3098 N N . GLU A 1 402 ? 39.994 -0.250 35.262 1.00 51.71 402 GLU A N 1
ATOM 3099 C CA . GLU A 1 402 ? 40.179 -0.587 36.672 1.00 50.29 402 GLU A CA 1
ATOM 3100 C C . GLU A 1 402 ? 40.899 0.582 37.353 1.00 47.73 402 GLU A C 1
ATOM 3101 O O . GLU A 1 402 ? 41.995 0.960 36.930 1.00 46.16 402 GLU A O 1
ATOM 3107 N N . THR A 1 403 ? 40.268 1.142 38.388 1.00 45.39 403 THR A N 1
ATOM 3108 C CA . THR A 1 403 ? 40.809 2.288 39.129 1.00 44.92 403 THR A CA 1
ATOM 3109 C C . THR A 1 403 ? 41.227 1.990 40.580 1.00 42.51 403 THR A C 1
ATOM 3110 O O . THR A 1 403 ? 41.974 2.766 41.159 1.00 43.98 403 THR A O 1
ATOM 3114 N N . ILE A 1 404 ? 40.721 0.902 41.167 1.00 42.14 404 ILE A N 1
ATOM 3115 C CA . ILE A 1 404 ? 41.292 0.317 42.399 1.00 41.69 404 ILE A CA 1
ATOM 3116 C C . ILE A 1 404 ? 41.417 -1.189 42.194 1.00 40.89 404 ILE A C 1
ATOM 3117 O O . ILE A 1 404 ? 40.438 -1.858 41.864 1.00 43.20 404 ILE A O 1
ATOM 3122 N N . ALA A 1 405 ? 42.620 -1.719 42.390 1.00 40.95 405 ALA A N 1
ATOM 3123 C CA . ALA A 1 405 ? 42.867 -3.143 42.206 1.00 42.23 405 ALA A CA 1
ATOM 3124 C C . ALA A 1 405 ? 42.321 -3.882 43.415 1.00 44.79 405 ALA A C 1
ATOM 3125 O O . ALA A 1 405 ? 42.305 -3.325 44.514 1.00 50.81 405 ALA A O 1
ATOM 3127 N N . PRO A 1 406 ? 41.870 -5.136 43.234 1.00 46.32 406 PRO A N 1
ATOM 3128 C CA . PRO A 1 406 ? 41.472 -5.910 44.414 1.00 49.21 406 PRO A CA 1
ATOM 3129 C C . PRO A 1 406 ? 42.685 -6.243 45.301 1.00 49.89 406 PRO A C 1
ATOM 3130 O O . PRO A 1 406 ? 43.813 -6.310 44.805 1.00 49.63 406 PRO A O 1
ATOM 3134 N N . ASN A 1 407 ? 42.444 -6.434 46.594 1.00 52.59 407 ASN A N 1
ATOM 3135 C CA . ASN A 1 407 ? 43.516 -6.640 47.574 1.00 53.44 407 ASN A CA 1
ATOM 3136 C C . ASN A 1 407 ? 44.487 -7.776 47.188 1.00 53.63 407 ASN A C 1
ATOM 3137 O O . ASN A 1 407 ? 44.069 -8.926 47.028 1.00 57.34 407 ASN A O 1
ATOM 3142 N N . GLY A 1 408 ? 45.768 -7.430 47.033 1.00 52.09 408 GLY A N 1
ATOM 3143 C CA . GLY A 1 408 ? 46.831 -8.379 46.687 1.00 50.42 408 GLY A CA 1
ATOM 3144 C C . GLY A 1 408 ? 47.097 -8.626 45.207 1.00 49.10 408 GLY A C 1
ATOM 3145 O O . GLY A 1 408 ? 47.763 -9.601 44.857 1.00 51.35 408 GLY A O 1
ATOM 3146 N N . TYR A 1 409 ? 46.596 -7.747 44.336 1.00 44.79 409 TYR A N 1
ATOM 3147 C CA . TYR A 1 409 ? 46.751 -7.899 42.881 1.00 42.79 409 TYR A CA 1
ATOM 3148 C C . TYR A 1 409 ? 47.407 -6.679 42.233 1.00 41.49 409 TYR A C 1
ATOM 3149 O O . TYR A 1 409 ? 47.339 -5.562 42.768 1.00 40.24 409 TYR A O 1
ATOM 3158 N N . VAL A 1 410 ? 48.041 -6.909 41.080 1.00 41.03 410 VAL A N 1
ATOM 3159 C CA . VAL A 1 410 ? 48.592 -5.827 40.262 1.00 42.67 410 VAL A CA 1
ATOM 3160 C C . VAL A 1 410 ? 47.437 -5.215 39.472 1.00 43.36 410 VAL A C 1
ATOM 3161 O O . VAL A 1 410 ? 46.603 -5.953 38.924 1.00 44.26 410 VAL A O 1
ATOM 3165 N N . ILE A 1 411 ? 47.383 -3.880 39.418 1.00 42.65 411 ILE A N 1
ATOM 3166 C CA . ILE A 1 411 ? 46.285 -3.190 38.744 1.00 44.56 411 ILE A CA 1
ATOM 3167 C C . ILE A 1 411 ? 46.337 -3.476 37.241 1.00 46.52 411 ILE A C 1
ATOM 3168 O O . ILE A 1 411 ? 47.422 -3.554 36.664 1.00 46.40 411 ILE A O 1
ATOM 3173 N N . ASN A 1 412 ? 45.159 -3.662 36.637 1.00 50.81 412 ASN A N 1
ATOM 3174 C CA . ASN A 1 412 ? 45.027 -3.891 35.196 1.00 52.35 412 ASN A CA 1
ATOM 3175 C C . ASN A 1 412 ? 44.988 -2.527 34.521 1.00 54.36 412 ASN A C 1
ATOM 3176 O O . ASN A 1 412 ? 44.104 -1.715 34.824 1.00 54.79 412 ASN A O 1
ATOM 3181 N N . GLU A 1 413 ? 45.928 -2.292 33.605 1.00 56.75 413 GLU A N 1
ATOM 3182 C CA . GLU A 1 413 ? 46.112 -0.976 32.993 1.00 59.47 413 GLU A CA 1
ATOM 3183 C C . GLU A 1 413 ? 45.306 -0.749 31.698 1.00 64.26 413 GLU A C 1
ATOM 3184 O O . GLU A 1 413 ? 45.282 0.380 31.201 1.00 70.16 413 GLU A O 1
ATOM 3190 N N . GLU A 1 414 ? 44.637 -1.780 31.170 1.00 63.76 414 GLU A N 1
ATOM 3191 C CA . GLU A 1 414 ? 43.953 -1.654 29.876 1.00 67.89 414 GLU A CA 1
ATOM 3192 C C . GLU A 1 414 ? 42.629 -0.872 29.964 1.00 64.49 414 GLU A C 1
ATOM 3193 O O . GLU A 1 414 ? 41.978 -0.848 31.008 1.00 61.76 414 GLU A O 1
ATOM 3199 N N . THR A 1 415 ? 42.274 -0.215 28.856 1.00 66.35 415 THR A N 1
ATOM 3200 C CA . THR A 1 415 ? 40.993 0.472 28.687 1.00 66.85 415 THR A CA 1
ATOM 3201 C C . THR A 1 415 ? 40.082 -0.361 27.782 1.00 68.15 415 THR A C 1
ATOM 3202 O O . THR A 1 415 ? 40.441 -0.662 26.643 1.00 71.29 41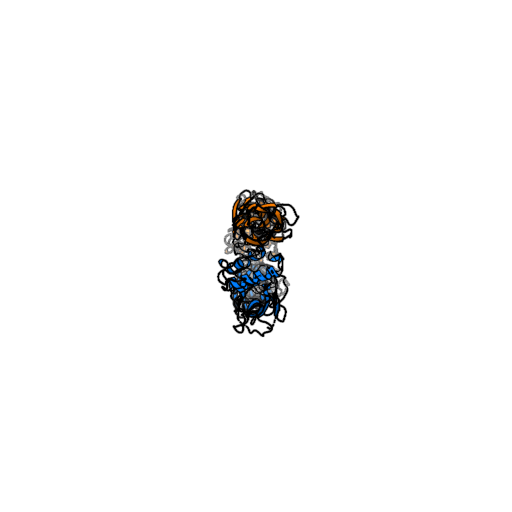5 THR A O 1
ATOM 3206 N N . PHE A 1 416 ? 38.906 -0.720 28.294 1.00 64.82 416 PHE A N 1
ATOM 3207 C CA . PHE A 1 416 ? 37.922 -1.502 27.549 1.00 64.51 416 PHE A CA 1
ATOM 3208 C C . PHE A 1 416 ? 36.835 -0.578 27.001 1.00 65.17 416 PHE A C 1
ATOM 3209 O O . PHE A 1 416 ? 36.652 0.531 27.501 1.00 61.38 416 PHE A O 1
ATOM 3217 N N . ALA A 1 417 ? 36.131 -1.046 25.969 1.00 68.56 417 ALA A N 1
ATOM 3218 C CA . ALA A 1 417 ? 35.070 -0.277 25.310 1.00 69.51 417 ALA A CA 1
ATOM 3219 C C . ALA A 1 417 ? 33.798 -1.109 25.129 1.00 69.60 417 ALA A C 1
ATOM 3220 O O . ALA A 1 417 ? 33.848 -2.341 25.046 1.00 70.00 417 ALA A O 1
ATOM 3222 N N . PHE A 1 418 ? 32.662 -0.417 25.079 1.00 68.70 418 PHE A N 1
ATOM 3223 C CA . PHE A 1 418 ? 31.361 -1.043 24.835 1.00 69.21 418 PHE A CA 1
ATOM 3224 C C . PHE A 1 418 ? 30.333 0.007 24.391 1.00 69.21 418 PHE A C 1
ATOM 3225 O O . PHE A 1 418 ? 30.579 1.212 24.504 1.00 65.59 418 PHE A O 1
ATOM 3233 N N . GLU A 1 419 ? 29.189 -0.462 23.890 1.00 72.69 419 GLU A N 1
ATOM 3234 C CA . GLU A 1 419 ? 28.092 0.421 23.456 1.00 74.77 419 GLU A CA 1
ATOM 3235 C C . GLU A 1 419 ? 26.727 -0.152 23.821 1.00 75.64 419 GLU A C 1
ATOM 3236 O O . GLU A 1 419 ? 26.455 -1.313 23.533 1.00 79.20 419 GLU A O 1
ATOM 3242 N N . ILE A 1 420 ? 25.873 0.680 24.420 1.00 74.79 420 ILE A N 1
ATOM 3243 C CA . ILE A 1 420 ? 24.455 0.345 24.606 1.00 78.05 420 ILE A CA 1
ATOM 3244 C C . ILE A 1 420 ? 23.698 0.657 23.301 1.00 82.03 420 ILE A C 1
ATOM 3245 O O . ILE A 1 420 ? 23.395 1.823 23.023 1.00 80.34 420 ILE A O 1
ATOM 3250 N N . LYS A 1 421 ? 23.413 -0.377 22.510 1.00 86.01 421 LYS A N 1
ATOM 3251 C CA . LYS A 1 421 ? 22.696 -0.221 21.232 1.00 92.72 421 LYS A CA 1
ATOM 3252 C C . LYS A 1 421 ? 21.197 -0.485 21.387 1.00 93.26 421 LYS A C 1
ATOM 3253 O O . LYS A 1 421 ? 20.374 0.385 21.091 1.00 93.84 421 LYS A O 1
ATOM 3259 N N . GLU A 1 422 ? 20.864 -1.696 21.845 1.00 91.16 422 GLU A N 1
ATOM 3260 C CA . GLU A 1 422 ? 19.488 -2.193 21.888 1.00 91.12 422 GLU A CA 1
ATOM 3261 C C . GLU A 1 422 ? 18.912 -2.157 23.313 1.00 84.86 422 GLU A C 1
ATOM 3262 O O . GLU A 1 422 ? 19.633 -2.339 24.276 1.00 77.93 422 GLU A O 1
ATOM 3268 N N . ASN A 1 423 ? 17.602 -1.919 23.419 1.00 85.48 423 ASN A N 1
ATOM 3269 C CA . ASN A 1 423 ? 16.927 -1.741 24.717 1.00 81.41 423 ASN A CA 1
ATOM 3270 C C . ASN A 1 423 ? 16.831 -3.045 25.511 1.00 81.95 423 ASN A C 1
ATOM 3271 O O . ASN A 1 423 ? 16.419 -4.074 24.977 1.00 84.05 423 ASN A O 1
ATOM 3276 N N . GLY A 1 424 ? 17.219 -2.983 26.785 1.00 78.78 424 GLY A N 1
ATOM 3277 C CA . GLY A 1 424 ? 17.270 -4.162 27.647 1.00 7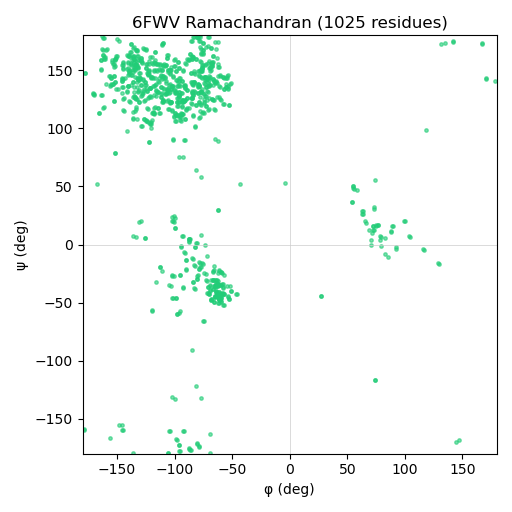9.74 424 GLY A CA 1
ATOM 3278 C C . GLY A 1 424 ? 18.483 -5.060 27.448 1.00 79.69 424 GLY A C 1
ATOM 3279 O O . GLY A 1 424 ? 18.554 -6.131 28.049 1.00 79.21 424 GLY A O 1
ATOM 3280 N N . GLU A 1 425 ? 19.442 -4.624 26.629 1.00 80.59 425 GLU A N 1
ATOM 3281 C CA . GLU A 1 425 ? 20.659 -5.393 26.339 1.00 82.44 425 GLU A CA 1
ATOM 3282 C C . GLU A 1 425 ? 21.572 -5.446 27.567 1.00 77.44 425 GLU A C 1
ATOM 3283 O O . GLU A 1 425 ? 21.760 -4.431 28.236 1.00 71.03 425 GLU A O 1
ATOM 3289 N N . ILE A 1 426 ? 22.121 -6.628 27.851 1.00 79.59 426 ILE A N 1
ATOM 3290 C CA . ILE A 1 426 ? 23.108 -6.809 28.927 1.00 76.72 426 ILE A CA 1
ATOM 3291 C C . ILE A 1 426 ? 24.428 -7.281 28.314 1.00 75.90 426 ILE A C 1
ATOM 3292 O O . ILE A 1 426 ? 24.490 -8.356 27.721 1.00 78.03 426 ILE A O 1
ATOM 3297 N N . ILE A 1 427 ? 25.468 -6.465 28.465 1.00 72.24 427 ILE A N 1
ATOM 3298 C CA . ILE A 1 427 ? 26.794 -6.756 27.928 1.00 74.35 427 ILE A CA 1
ATOM 3299 C C . ILE A 1 427 ? 27.633 -7.351 29.059 1.00 71.91 427 ILE A C 1
ATOM 3300 O O . ILE A 1 427 ? 27.845 -6.695 30.083 1.00 71.44 427 ILE A O 1
ATOM 3305 N N . LYS A 1 428 ? 28.094 -8.588 28.871 1.00 71.74 428 LYS A N 1
ATOM 3306 C CA . LYS A 1 428 ? 28.884 -9.302 29.872 1.00 69.76 428 LYS A CA 1
ATOM 3307 C C . LYS A 1 428 ? 30.349 -9.354 29.453 1.00 70.85 428 LYS A C 1
ATOM 3308 O O . LYS A 1 428 ? 30.658 -9.822 28.353 1.00 69.47 428 LYS A O 1
ATOM 3314 N N . HIS A 1 429 ? 31.232 -8.858 30.328 1.00 69.36 429 HIS A N 1
ATOM 3315 C CA . HIS A 1 429 ? 32.679 -8.817 30.086 1.00 70.23 429 HIS A CA 1
ATOM 3316 C C . HIS A 1 429 ? 33.408 -9.530 31.231 1.00 69.97 429 HIS A C 1
ATOM 3317 O O . HIS A 1 429 ? 32.902 -9.567 32.358 1.00 71.71 429 HIS A O 1
ATOM 3324 N N . ILE A 1 430 ? 34.586 -10.091 30.942 1.00 70.84 430 ILE A N 1
ATOM 3325 C CA . ILE A 1 430 ? 35.460 -10.699 31.967 1.00 68.32 430 ILE A CA 1
ATOM 3326 C C . ILE A 1 430 ? 36.809 -9.983 31.961 1.00 65.29 430 ILE A C 1
ATOM 3327 O O . ILE A 1 430 ? 37.446 -9.878 30.913 1.00 66.39 430 ILE A O 1
ATOM 3332 N N . VAL A 1 431 ? 37.239 -9.512 33.132 1.00 63.47 431 VAL A N 1
ATOM 3333 C CA . VAL A 1 431 ? 38.524 -8.809 33.283 1.00 61.44 431 VAL A CA 1
ATOM 3334 C C . VAL A 1 431 ? 39.469 -9.634 34.160 1.00 59.63 431 VAL A C 1
ATOM 3335 O O . VAL A 1 431 ? 39.083 -10.081 35.246 1.00 60.75 431 VAL A O 1
ATOM 3339 N N . GLN A 1 432 ? 40.701 -9.818 33.688 1.00 58.40 432 GLN A N 1
ATOM 3340 C CA . GLN A 1 432 ? 41.691 -10.646 34.382 1.00 60.87 432 GLN A CA 1
ATOM 3341 C C . GLN A 1 432 ? 42.679 -9.811 35.189 1.00 58.88 432 GLN A C 1
ATOM 3342 O O . GLN A 1 432 ? 42.921 -8.648 34.862 1.00 59.19 432 GLN A O 1
ATOM 3348 N N . ASP A 1 433 ? 43.238 -10.418 36.241 1.00 58.97 433 ASP A N 1
ATOM 3349 C CA . ASP A 1 433 ? 44.149 -9.739 37.179 1.00 55.64 433 ASP A CA 1
ATOM 3350 C C . ASP A 1 433 ? 45.318 -10.624 37.620 1.00 55.46 433 ASP A C 1
ATOM 3351 O O . ASP A 1 433 ? 45.116 -11.787 37.967 1.00 52.38 433 ASP A O 1
ATOM 3355 N N . LYS A 1 434 ? 46.522 -10.042 37.644 1.00 55.62 434 LYS A N 1
ATOM 3356 C CA . LYS A 1 434 ? 47.755 -10.746 38.020 1.00 56.41 434 LYS A CA 1
ATOM 3357 C C . LYS A 1 434 ? 48.007 -10.669 39.518 1.00 55.06 434 LYS A C 1
ATOM 3358 O O . LYS A 1 434 ? 48.054 -9.579 40.078 1.00 59.18 434 LYS A O 1
ATOM 3364 N N . LYS A 1 435 ? 48.184 -11.821 40.158 1.00 58.22 435 LYS A N 1
ATOM 3365 C CA . LYS A 1 435 ? 48.365 -11.893 41.614 1.00 61.72 435 LYS A CA 1
ATOM 3366 C C . LYS A 1 435 ? 49.791 -11.523 42.004 1.00 59.93 435 LYS A C 1
ATOM 3367 O O . LYS A 1 435 ? 50.738 -11.841 41.277 1.00 61.05 435 LYS A O 1
ATOM 3373 N N . VAL A 1 436 ? 49.938 -10.871 43.157 1.00 55.61 436 VAL A N 1
ATOM 3374 C CA . VAL A 1 436 ? 51.252 -10.482 43.659 1.00 52.13 436 VAL A CA 1
ATOM 3375 C C . VAL A 1 436 ? 51.940 -11.727 44.221 1.00 52.51 436 VAL A C 1
ATOM 3376 O O . VAL A 1 436 ? 51.484 -12.288 45.217 1.00 52.20 436 VAL A O 1
ATOM 3380 N N . GLU A 1 437 ? 53.023 -12.150 43.556 1.00 64.27 437 GLU A N 1
ATOM 3381 C CA . GLU A 1 437 ? 53.862 -13.274 43.988 1.00 64.57 437 GLU A CA 1
ATOM 3382 C C . GLU A 1 437 ? 55.321 -12.828 44.150 1.00 64.69 437 GLU A C 1
ATOM 3383 O O . GLU A 1 437 ? 55.787 -11.931 43.440 1.00 64.66 437 GLU A O 1
ATOM 3389 N N . GLY A 1 438 ? 56.030 -13.460 45.082 1.00 66.13 438 GLY A N 1
ATOM 3390 C CA . GLY A 1 438 ? 57.424 -13.112 45.384 1.00 68.59 438 GLY A CA 1
ATOM 3391 C C . GLY A 1 438 ? 58.245 -14.287 45.885 1.00 71.83 438 GLY A C 1
ATOM 3392 O O . GLY A 1 438 ? 57.711 -15.380 46.085 1.00 71.52 438 GLY A O 1
ATOM 3393 N N . GLU A 1 439 ? 59.541 -14.047 46.106 1.00 76.05 439 GLU A N 1
ATOM 3394 C CA . GLU A 1 439 ? 60.500 -15.092 46.493 1.00 82.24 439 GLU A CA 1
ATOM 3395 C C . GLU A 1 439 ? 61.262 -14.752 47.784 1.00 82.43 439 GLU A C 1
ATOM 3396 O O . GLU A 1 439 ? 61.644 -13.601 48.004 1.00 80.13 439 GLU A O 1
ATOM 3402 N N . LEU A 1 440 ? 61.465 -15.764 48.629 1.00 84.85 440 LEU A N 1
ATOM 3403 C CA . LEU A 1 440 ? 62.361 -15.684 49.790 1.00 88.51 440 LEU A CA 1
ATOM 3404 C C . LEU A 1 440 ? 63.615 -16.518 49.517 1.00 95.40 440 LEU A C 1
ATOM 3405 O O . LEU A 1 440 ? 63.505 -17.690 49.147 1.00 98.96 440 LEU A O 1
ATOM 3410 N N . GLU A 1 441 ? 64.791 -15.923 49.726 1.00 99.54 441 GLU A N 1
ATOM 3411 C CA . GLU A 1 441 ? 66.088 -16.579 49.493 1.00 105.67 441 GLU A CA 1
ATOM 3412 C C . GLU A 1 441 ? 66.972 -16.456 50.741 1.00 110.29 441 GLU A C 1
ATOM 3413 O O . GLU A 1 441 ? 67.555 -15.403 50.988 1.00 111.84 441 GLU A O 1
ATOM 3419 N N . ILE A 1 442 ? 67.061 -17.536 51.516 1.00 114.68 442 ILE A N 1
ATOM 3420 C CA . ILE A 1 442 ? 67.842 -17.567 52.762 1.00 119.44 442 ILE A CA 1
ATOM 3421 C C . ILE A 1 442 ? 69.225 -18.168 52.494 1.00 125.98 442 ILE A C 1
ATOM 3422 O O . ILE A 1 442 ? 69.334 -19.360 52.206 1.00 129.43 442 ILE A O 1
ATOM 3427 N N . THR A 1 443 ? 70.268 -17.343 52.576 1.00 128.92 443 THR A N 1
ATOM 3428 C CA . THR A 1 443 ? 71.658 -17.814 52.485 1.00 136.02 443 THR A CA 1
ATOM 3429 C C . THR A 1 443 ? 72.150 -18.147 53.896 1.00 138.59 443 THR A C 1
ATOM 3430 O O . THR A 1 443 ? 72.234 -17.265 54.755 1.00 134.46 443 THR A O 1
ATOM 3434 N N . LYS A 1 444 ? 72.464 -19.420 54.120 1.00 144.75 444 LYS A N 1
ATOM 3435 C CA . LYS A 1 444 ? 72.901 -19.932 55.426 1.00 150.51 444 LYS A CA 1
ATOM 3436 C C . LYS A 1 444 ? 74.425 -20.083 55.479 1.00 159.11 444 LYS A C 1
ATOM 3437 O O . LYS A 1 444 ? 74.996 -20.941 54.794 1.00 165.51 444 LYS A O 1
ATOM 3443 N N . VAL A 1 445 ? 75.062 -19.268 56.320 1.00 159.81 445 VAL A N 1
ATOM 3444 C CA . VAL A 1 445 ? 76.524 -19.259 56.481 1.00 165.74 445 VAL A CA 1
ATOM 3445 C C . VAL A 1 445 ? 76.876 -19.528 57.939 1.00 167.31 445 VAL A C 1
ATOM 3446 O O . VAL A 1 445 ? 76.046 -19.325 58.815 1.00 159.25 445 VAL A O 1
ATOM 3450 N N . ASP A 1 446 ? 78.100 -19.991 58.189 1.00 176.23 446 ASP A N 1
ATOM 3451 C CA . ASP A 1 446 ? 78.610 -20.177 59.554 1.00 179.14 446 ASP A CA 1
ATOM 3452 C C . ASP A 1 446 ? 78.920 -18.811 60.181 1.00 176.97 446 ASP A C 1
ATOM 3453 O O . ASP A 1 446 ? 79.368 -17.893 59.488 1.00 178.27 446 ASP A O 1
ATOM 3458 N N . VAL A 1 447 ? 78.671 -18.689 61.486 1.00 173.48 447 VAL A N 1
ATOM 3459 C CA . VAL A 1 447 ? 78.897 -17.428 62.217 1.00 172.20 447 VAL A CA 1
ATOM 3460 C C . VAL A 1 447 ? 80.378 -17.047 62.320 1.00 181.87 447 VAL A C 1
ATOM 3461 O O . VAL A 1 447 ? 80.708 -15.859 62.361 1.00 183.06 447 VAL A O 1
ATOM 3465 N N . ALA A 1 448 ? 81.259 -18.048 62.363 1.00 189.69 448 ALA A N 1
ATOM 3466 C CA . ALA A 1 448 ? 82.702 -17.811 62.307 1.00 199.84 448 ALA A CA 1
ATOM 3467 C C . ALA A 1 448 ? 83.123 -17.442 60.883 1.00 201.95 448 ALA A C 1
ATOM 3468 O O . ALA A 1 448 ? 83.536 -16.306 60.631 1.00 203.02 448 ALA A O 1
ATOM 3470 N N . ASP A 1 449 ? 82.983 -18.392 59.955 1.00 202.52 449 ASP A N 1
ATOM 3471 C CA . ASP A 1 449 ? 83.485 -18.237 58.584 1.00 204.75 449 ASP A CA 1
ATOM 3472 C C . ASP A 1 449 ? 82.385 -17.728 57.645 1.00 196.79 449 ASP A C 1
ATOM 3473 O O . ASP A 1 449 ? 81.414 -18.438 57.359 1.00 192.51 449 ASP A O 1
ATOM 3478 N N . GLY A 1 450 ? 82.535 -16.485 57.185 1.00 195.95 450 GLY A N 1
ATOM 3479 C CA . GLY A 1 450 ? 81.669 -15.910 56.156 1.00 188.78 450 GLY A CA 1
ATOM 3480 C C . GLY A 1 450 ? 82.193 -16.354 54.804 1.00 194.50 450 GLY A C 1
ATOM 3481 O O . GLY A 1 450 ? 83.407 -16.383 54.592 1.00 201.26 450 GLY A O 1
ATOM 3482 N N . ASN A 1 451 ? 81.285 -16.686 53.888 1.00 191.01 451 ASN A N 1
ATOM 3483 C CA . ASN A 1 451 ? 81.636 -17.324 52.607 1.00 197.33 451 ASN A CA 1
ATOM 3484 C C . ASN A 1 451 ? 82.011 -18.800 52.834 1.00 204.32 451 ASN A C 1
ATOM 3485 O O . ASN A 1 451 ? 83.108 -19.252 52.479 1.00 210.67 451 ASN A O 1
ATOM 3490 N N . THR A 1 452 ? 81.086 -19.525 53.464 1.00 201.10 452 THR A N 1
ATOM 3491 C CA . THR A 1 452 ? 81.161 -20.983 53.615 1.00 206.33 452 THR A CA 1
ATOM 3492 C C . THR A 1 452 ? 79.738 -21.550 53.565 1.00 199.90 452 THR A C 1
ATOM 3493 O O . THR A 1 452 ? 78.844 -21.064 54.267 1.00 191.90 452 THR A O 1
ATOM 3497 N N . LYS A 1 453 ? 79.540 -22.572 52.734 1.00 204.09 453 LYS A N 1
ATOM 3498 C CA . LYS A 1 453 ? 78.214 -23.159 52.512 1.00 198.75 453 LYS A CA 1
ATOM 3499 C C . LYS A 1 453 ? 77.773 -24.058 53.662 1.00 197.58 453 LYS A C 1
ATOM 3500 O O . LYS A 1 453 ? 78.609 -24.604 54.387 1.00 207.26 453 LYS A O 1
ATOM 3506 N N . LEU A 1 454 ? 76.459 -24.202 53.818 1.00 187.35 454 LEU A N 1
ATOM 3507 C CA . LEU A 1 454 ? 75.878 -25.198 54.716 1.00 185.45 454 LEU A CA 1
ATOM 3508 C C . LEU A 1 454 ? 74.623 -25.816 54.084 1.00 181.08 454 LEU A C 1
ATOM 3509 O O . LEU A 1 454 ? 73.544 -25.209 54.138 1.00 174.19 454 LEU A O 1
ATOM 3514 N N . PRO A 1 455 ? 74.765 -27.001 53.452 1.00 185.70 455 PRO A N 1
ATOM 3515 C CA . PRO A 1 455 ? 73.584 -27.803 53.073 1.00 182.30 455 PRO A CA 1
ATOM 3516 C C . PRO A 1 455 ? 72.853 -28.440 54.260 1.00 178.65 455 PRO A C 1
ATOM 3517 O O . PRO A 1 455 ? 73.313 -28.338 55.404 1.00 178.02 455 PRO A O 1
ATOM 3521 N N . ASN A 1 456 ? 71.685 -29.015 53.976 1.00 174.63 456 ASN A N 1
ATOM 3522 C CA . ASN A 1 456 ? 70.879 -29.776 54.958 1.00 173.22 456 ASN A CA 1
ATOM 3523 C C . ASN A 1 456 ? 70.189 -28.986 56.097 1.00 166.37 456 ASN A C 1
ATOM 3524 O O . ASN A 1 456 ? 69.484 -29.590 56.912 1.00 164.68 456 ASN A O 1
ATOM 3529 N N . ALA A 1 457 ? 70.367 -27.661 56.148 1.00 161.79 457 ALA A N 1
ATOM 3530 C CA . ALA A 1 457 ? 69.649 -26.804 57.097 1.00 155.03 457 ALA A CA 1
ATOM 3531 C C . ALA A 1 457 ? 68.228 -26.578 56.590 1.00 148.34 457 ALA A C 1
ATOM 3532 O O . ALA A 1 457 ? 68.040 -25.945 55.547 1.00 146.42 457 ALA A O 1
ATOM 3534 N N . GLU A 1 458 ? 67.237 -27.083 57.329 1.00 146.60 458 GLU A N 1
ATOM 3535 C CA . GLU A 1 458 ? 65.830 -26.944 56.949 1.00 141.05 458 GLU A CA 1
ATOM 3536 C C . GLU A 1 458 ? 65.220 -25.717 57.623 1.00 133.64 458 GLU A C 1
ATOM 3537 O O . GLU A 1 458 ? 65.362 -25.530 58.836 1.00 133.49 458 GLU A O 1
ATOM 3543 N N . PHE A 1 459 ? 64.558 -24.886 56.816 1.00 126.87 459 PHE A N 1
ATOM 3544 C CA . PHE A 1 459 ? 63.744 -23.779 57.302 1.00 121.74 459 PHE A CA 1
ATOM 3545 C C . PHE A 1 459 ? 62.274 -24.100 57.054 1.00 117.82 459 PHE A C 1
ATOM 3546 O O . PHE A 1 459 ? 61.933 -24.869 56.145 1.00 121.25 459 PHE A O 1
ATOM 3554 N N . THR A 1 460 ? 61.413 -23.511 57.883 1.00 111.22 460 THR A N 1
ATOM 3555 C CA . THR A 1 460 ? 59.964 -23.710 57.808 1.00 106.68 460 THR A CA 1
ATOM 3556 C C . THR A 1 460 ? 59.287 -22.341 57.875 1.00 101.21 460 THR A C 1
ATOM 3557 O O . THR A 1 460 ? 59.644 -21.498 58.698 1.00 97.83 460 THR A O 1
ATOM 3561 N N . ILE A 1 461 ? 58.300 -22.150 57.001 1.00 99.50 461 ILE A N 1
ATOM 3562 C CA . ILE A 1 461 ? 57.664 -20.854 56.792 1.00 97.54 461 ILE A CA 1
ATOM 3563 C C . ILE A 1 461 ? 56.193 -20.928 57.205 1.00 97.48 461 ILE A C 1
ATOM 3564 O O . ILE A 1 461 ? 55.460 -21.805 56.758 1.00 99.21 461 ILE A O 1
ATOM 3569 N N . TYR A 1 462 ? 55.785 -19.987 58.058 1.00 95.11 462 TYR A N 1
ATOM 3570 C CA . TYR A 1 462 ? 54.426 -19.924 58.606 1.00 92.27 462 TYR A CA 1
ATOM 3571 C C . TYR A 1 462 ? 53.741 -18.644 58.138 1.00 89.87 462 TYR A C 1
ATOM 3572 O O . TYR A 1 462 ? 54.405 -17.658 57.811 1.00 85.94 462 TYR A O 1
ATOM 3581 N N . ASN A 1 463 ? 52.406 -18.674 58.111 1.00 91.71 463 ASN A N 1
ATOM 3582 C CA . ASN A 1 463 ? 51.604 -17.528 57.674 1.00 89.24 463 ASN A CA 1
ATOM 3583 C C . ASN A 1 463 ? 51.323 -16.584 58.849 1.00 89.82 463 ASN A C 1
ATOM 3584 O O . ASN A 1 463 ? 51.880 -16.756 59.933 1.00 90.89 463 ASN A O 1
ATOM 3589 N N . GLU A 1 464 ? 50.517 -15.552 58.597 1.00 89.25 464 GLU A N 1
ATOM 3590 C CA . GLU A 1 464 ? 50.125 -14.569 59.624 1.00 90.54 464 GLU A CA 1
ATOM 3591 C C . GLU A 1 464 ? 49.362 -15.199 60.797 1.00 94.31 464 GLU A C 1
ATOM 3592 O O . GLU A 1 464 ? 49.513 -14.783 61.943 1.00 94.81 464 GLU A O 1
ATOM 3598 N N . GLN A 1 465 ? 48.557 -16.211 60.492 1.00 97.07 465 GLN A N 1
ATOM 3599 C CA . GLN A 1 465 ? 47.784 -16.945 61.492 1.00 101.52 465 GLN A CA 1
ATOM 3600 C C . GLN A 1 465 ? 48.635 -17.977 62.235 1.00 102.55 465 GLN A C 1
ATOM 3601 O O . GLN A 1 465 ? 48.324 -18.320 63.374 1.00 108.88 465 GLN A O 1
ATOM 3607 N N . GLY A 1 466 ? 49.696 -18.468 61.591 1.00 98.76 466 GLY A N 1
ATOM 3608 C CA . GLY A 1 466 ? 50.679 -19.357 62.232 1.00 98.94 466 GLY A CA 1
ATOM 3609 C C . GLY A 1 466 ? 50.791 -20.765 61.663 1.00 98.55 466 GLY A C 1
ATOM 3610 O O . GLY A 1 466 ? 51.658 -21.528 62.092 1.00 96.79 466 GLY A O 1
ATOM 3611 N N . LYS A 1 467 ? 49.935 -21.109 60.698 1.00 97.70 467 LYS A N 1
ATOM 3612 C CA . LYS A 1 467 ? 49.927 -22.447 60.087 1.00 99.24 467 LYS A CA 1
ATOM 3613 C C . LYS A 1 467 ? 51.089 -22.609 59.099 1.00 97.60 467 LYS A C 1
ATOM 3614 O O . LYS A 1 467 ? 51.441 -21.658 58.388 1.00 94.47 467 LYS A O 1
ATOM 3620 N N . GLU A 1 468 ? 51.665 -23.814 59.053 1.00 100.76 468 GLU A N 1
ATOM 3621 C CA . GLU A 1 468 ? 52.737 -24.141 58.108 1.00 100.92 468 GLU A CA 1
ATOM 3622 C C . GLU A 1 468 ? 52.291 -23.993 56.653 1.00 99.38 468 GLU A C 1
ATOM 3623 O O . GLU A 1 468 ? 51.139 -24.266 56.328 1.00 102.94 468 GLU A O 1
ATOM 3629 N N . VAL A 1 469 ? 53.216 -23.562 55.797 1.00 96.53 469 VAL A N 1
ATOM 3630 C CA . VAL A 1 469 ? 52.968 -23.444 54.357 1.00 95.64 469 VAL A CA 1
ATOM 3631 C C . VAL A 1 469 ? 53.929 -24.322 53.558 1.00 99.02 469 VAL A C 1
ATOM 3632 O O . VAL A 1 469 ? 53.487 -25.146 52.762 1.00 105.62 469 VAL A O 1
ATOM 3636 N N . VAL A 1 470 ? 55.235 -24.127 53.744 1.00 97.76 470 VAL A N 1
ATOM 3637 C CA . VAL A 1 470 ? 56.266 -24.847 52.985 1.00 101.24 470 VAL A CA 1
ATOM 3638 C C . VAL A 1 470 ? 57.449 -25.229 53.894 1.00 105.52 470 VAL A C 1
ATOM 3639 O O . VAL A 1 470 ? 57.712 -24.561 54.897 1.00 106.53 470 VAL A O 1
ATOM 3643 N N . LYS A 1 471 ? 58.128 -26.324 53.546 1.00 108.94 471 LYS A N 1
ATOM 3644 C CA . LYS A 1 471 ? 59.425 -26.696 54.125 1.00 111.35 471 LYS A CA 1
ATOM 3645 C C . LYS A 1 471 ? 60.470 -26.712 53.005 1.00 113.20 471 LYS A C 1
ATOM 3646 O O . LYS A 1 471 ? 60.130 -26.872 51.827 1.00 113.08 471 LYS A O 1
ATOM 3652 N N . GLY A 1 472 ? 61.739 -26.556 53.374 1.00 115.22 472 GLY A N 1
ATOM 3653 C CA . GLY A 1 472 ? 62.835 -26.652 52.408 1.00 118.09 472 GLY A CA 1
ATOM 3654 C C . GLY A 1 472 ? 64.205 -26.685 53.059 1.00 122.05 472 GLY A C 1
ATOM 3655 O O . GLY A 1 472 ? 64.519 -25.841 53.894 1.00 119.14 472 GLY A O 1
ATOM 3656 N N . LYS A 1 473 ? 65.020 -27.663 52.674 1.00 129.83 473 LYS A N 1
ATOM 3657 C CA . LYS A 1 473 ? 66.409 -27.748 53.131 1.00 135.28 473 LYS A CA 1
ATOM 3658 C C . LYS A 1 473 ? 67.263 -26.807 52.288 1.00 136.35 473 LYS A C 1
ATOM 3659 O O . LYS A 1 473 ? 66.866 -26.414 51.184 1.00 132.60 473 LYS A O 1
ATOM 3665 N N . THR A 1 474 ? 68.433 -26.448 52.809 1.00 141.60 474 THR A N 1
ATOM 3666 C CA . THR A 1 474 ? 69.375 -25.601 52.078 1.00 143.67 474 THR A CA 1
ATOM 3667 C C . THR A 1 474 ? 70.078 -26.458 51.010 1.00 153.44 474 THR A C 1
ATOM 3668 O O . THR A 1 474 ? 70.514 -27.588 51.278 1.00 160.28 474 THR A O 1
ATOM 3672 N N . ASN A 1 475 ? 70.161 -25.906 49.799 1.00 154.62 475 ASN A N 1
ATOM 3673 C CA . ASN A 1 475 ? 70.400 -26.685 48.594 1.00 162.30 475 ASN A CA 1
ATOM 3674 C C . ASN A 1 475 ? 71.913 -26.849 48.489 1.00 171.81 475 ASN A C 1
ATOM 3675 O O . ASN A 1 475 ? 72.452 -27.792 49.044 1.00 177.82 475 ASN A O 1
ATOM 3680 N N . GLU A 1 476 ? 72.595 -25.933 47.810 1.00 172.85 476 GLU A N 1
ATOM 3681 C CA . GLU A 1 476 ? 74.052 -25.829 47.859 1.00 178.79 476 GLU A CA 1
ATOM 3682 C C . GLU A 1 476 ? 74.401 -24.350 47.977 1.00 175.52 476 GLU A C 1
ATOM 3683 O O . GLU A 1 476 ? 73.571 -23.488 47.671 1.00 166.83 476 GLU A O 1
ATOM 3689 N N . GLN A 1 477 ? 75.612 -24.076 48.461 1.00 180.25 477 GLN A N 1
ATOM 3690 C CA . GLN A 1 477 ? 76.077 -22.714 48.773 1.00 175.99 477 GLN A CA 1
ATOM 3691 C C . GLN A 1 477 ? 75.285 -22.063 49.927 1.00 168.02 477 GLN A C 1
ATOM 3692 O O . GLN A 1 477 ? 75.257 -20.834 50.066 1.00 163.44 477 GLN A O 1
ATOM 3698 N N . GLY A 1 478 ? 74.626 -22.888 50.746 1.00 167.02 478 GLY A N 1
ATOM 3699 C CA . GLY A 1 478 ? 73.721 -22.412 51.796 1.00 160.13 478 GLY A CA 1
ATOM 3700 C C . GLY A 1 478 ? 72.409 -21.757 51.370 1.00 151.59 478 GLY A C 1
ATOM 3701 O O . GLY A 1 478 ? 71.728 -21.170 52.216 1.00 145.84 478 GLY A O 1
ATOM 3702 N N . ILE A 1 479 ? 72.023 -21.877 50.097 1.00 150.24 479 ILE A N 1
ATOM 3703 C CA . ILE A 1 479 ? 70.836 -21.180 49.560 1.00 141.13 479 ILE A CA 1
ATOM 3704 C C . ILE A 1 479 ? 69.587 -22.084 49.578 1.00 137.82 479 ILE A C 1
ATOM 3705 O O . ILE A 1 479 ? 69.659 -23.264 49.233 1.00 142.67 479 ILE A O 1
ATOM 3710 N N . ALA A 1 480 ? 68.456 -21.511 49.995 1.00 131.24 480 ALA A N 1
ATOM 3711 C CA . ALA A 1 480 ? 67.142 -22.174 49.965 1.00 127.37 480 ALA A CA 1
ATOM 3712 C C . ALA A 1 480 ? 66.084 -21.193 49.430 1.00 118.76 480 ALA A C 1
ATOM 3713 O O . ALA A 1 480 ? 65.791 -20.187 50.078 1.00 111.60 480 ALA A O 1
ATOM 3715 N N . LYS A 1 481 ? 65.527 -21.490 48.250 1.00 118.44 481 LYS A N 1
ATOM 3716 C CA . LYS A 1 481 ? 64.544 -20.618 47.582 1.00 113.27 481 LYS A CA 1
ATOM 3717 C C . LYS A 1 481 ? 63.097 -21.039 47.884 1.00 108.21 481 LYS A C 1
ATOM 3718 O O . LYS A 1 481 ? 62.802 -22.228 47.986 1.00 111.72 481 LYS A O 1
ATOM 3724 N N . PHE A 1 482 ? 62.212 -20.051 48.027 1.00 100.63 482 PHE A N 1
ATOM 3725 C CA . PHE A 1 482 ? 60.785 -20.277 48.321 1.00 97.29 482 PHE A CA 1
ATOM 3726 C C . PHE A 1 482 ? 59.912 -19.248 47.605 1.00 91.15 482 PHE A C 1
ATOM 3727 O O . PHE A 1 482 ? 59.985 -18.062 47.917 1.00 89.32 482 PHE A O 1
ATOM 3735 N N . LYS A 1 483 ? 59.086 -19.704 46.663 1.00 89.22 483 LYS A N 1
ATOM 3736 C CA . LYS A 1 483 ? 58.166 -18.826 45.925 1.00 85.27 483 LYS A CA 1
ATOM 3737 C C . LYS A 1 483 ? 56.816 -18.808 46.638 1.00 80.73 483 LYS A C 1
ATOM 3738 O O . LYS A 1 483 ? 56.212 -19.862 46.844 1.00 81.46 483 LYS A O 1
ATOM 3744 N N . LEU A 1 484 ? 56.355 -17.618 47.031 1.00 76.06 484 LEU A N 1
ATOM 3745 C CA . LEU A 1 484 ? 55.133 -17.464 47.844 1.00 73.06 484 LEU A CA 1
ATOM 3746 C C . LEU A 1 484 ? 54.260 -16.294 47.362 1.00 68.66 484 LEU A C 1
ATOM 3747 O O . LEU A 1 484 ? 54.763 -15.342 46.754 1.00 66.14 484 LEU A O 1
ATOM 3752 N N . PRO A 1 485 ? 52.940 -16.362 47.641 1.00 67.70 485 PRO A N 1
ATOM 3753 C CA . PRO A 1 485 ? 52.034 -15.266 47.296 1.00 66.39 485 PRO A CA 1
ATOM 3754 C C . PRO A 1 485 ? 52.118 -14.093 48.288 1.00 65.51 485 PRO A C 1
ATOM 3755 O O . PRO A 1 485 ? 52.812 -14.188 49.308 1.00 66.64 485 PRO A O 1
ATOM 3759 N N . TYR A 1 486 ? 51.399 -13.011 47.987 1.00 62.51 486 TYR A N 1
ATOM 3760 C CA . TYR A 1 486 ? 51.334 -11.827 48.856 1.00 62.02 486 TYR A CA 1
ATOM 3761 C C . TYR A 1 486 ? 50.933 -12.166 50.289 1.00 63.69 486 TYR A C 1
ATOM 3762 O O . TYR A 1 486 ? 50.138 -13.080 50.515 1.00 66.24 486 TYR A O 1
ATOM 3771 N N . GLY A 1 487 ? 51.495 -11.425 51.246 1.00 63.76 487 GLY A N 1
ATOM 3772 C CA . GLY A 1 487 ? 51.131 -11.545 52.660 1.00 64.77 487 GLY A CA 1
ATOM 3773 C C . GLY A 1 487 ? 52.302 -11.423 53.623 1.00 65.38 487 GLY A C 1
ATOM 3774 O O . GLY A 1 487 ? 53.470 -11.346 53.217 1.00 62.98 487 GLY A O 1
ATOM 3775 N N . LYS A 1 488 ? 51.959 -11.418 54.911 1.00 67.43 488 LYS A N 1
ATOM 3776 C CA . LYS A 1 488 ? 52.921 -11.336 56.007 1.00 71.00 488 LYS A CA 1
ATOM 3777 C C . LYS A 1 488 ? 53.192 -12.746 56.533 1.00 72.97 488 LYS A C 1
ATOM 3778 O O . LYS A 1 488 ? 52.264 -13.552 56.694 1.00 73.78 488 LYS A O 1
ATOM 3784 N N . TYR A 1 489 ? 54.468 -13.038 56.776 1.00 73.86 489 TYR A N 1
ATOM 3785 C CA . TYR A 1 489 ? 54.909 -14.368 57.177 1.00 76.27 489 TYR A CA 1
ATOM 3786 C C . TYR A 1 489 ? 55.917 -14.283 58.324 1.00 78.34 489 TYR A C 1
ATOM 3787 O O . TYR A 1 489 ? 56.406 -13.204 58.672 1.00 78.90 489 TYR A O 1
ATOM 3796 N N . THR A 1 490 ? 56.198 -15.445 58.907 1.00 79.76 490 THR A N 1
ATOM 3797 C CA . THR A 1 490 ? 57.290 -15.635 59.862 1.00 82.56 490 THR A CA 1
ATOM 3798 C C . THR A 1 490 ? 58.023 -16.927 59.499 1.00 84.90 490 THR A C 1
ATOM 3799 O O . THR A 1 490 ? 57.471 -17.775 58.794 1.00 83.58 490 THR A O 1
ATOM 3803 N N . TYR A 1 491 ? 59.268 -17.066 59.955 1.00 88.59 491 TYR A N 1
ATOM 3804 C CA . TYR A 1 491 ? 60.053 -18.281 59.694 1.00 92.18 491 TYR A CA 1
ATOM 3805 C C . TYR A 1 491 ? 61.095 -18.593 60.771 1.00 96.21 491 TYR A C 1
ATOM 3806 O O . TYR A 1 491 ? 61.505 -17.717 61.535 1.00 96.70 491 TYR A O 1
ATOM 3815 N N . LYS A 1 492 ? 61.497 -19.864 60.803 1.00 99.84 492 LYS A N 1
ATOM 3816 C CA . LYS A 1 492 ? 62.387 -20.414 61.826 1.00 104.42 492 LYS A CA 1
ATOM 3817 C C . LYS A 1 492 ? 63.169 -21.607 61.266 1.00 107.65 492 LYS A C 1
ATOM 3818 O O . LYS A 1 492 ? 62.713 -22.283 60.343 1.00 106.04 492 LYS A O 1
ATOM 3824 N N . GLU A 1 493 ? 64.355 -21.843 61.819 1.00 112.64 493 GLU A N 1
ATOM 3825 C CA . GLU A 1 493 ? 65.145 -23.035 61.507 1.00 119.31 493 GLU A CA 1
ATOM 3826 C C . GLU A 1 493 ? 64.574 -24.254 62.243 1.00 122.00 493 GLU A C 1
ATOM 3827 O O . GLU A 1 493 ? 64.320 -24.183 63.452 1.00 121.32 493 GLU A O 1
ATOM 3833 N N . THR A 1 494 ? 64.374 -25.356 61.511 1.00 123.80 494 THR A N 1
ATOM 3834 C CA . THR A 1 494 ? 63.895 -26.619 62.083 1.00 127.33 494 THR A CA 1
ATOM 3835 C C . THR A 1 494 ? 65.076 -27.562 62.346 1.00 134.60 494 THR A C 1
ATOM 3836 O O . THR A 1 494 ? 65.315 -27.956 63.491 1.00 136.31 494 THR A O 1
ATOM 3840 N N . ILE A 1 495 ? 65.805 -27.900 61.280 1.00 137.46 495 ILE A N 1
ATOM 3841 C CA . ILE A 1 495 ? 66.919 -28.855 61.328 1.00 144.54 495 ILE A CA 1
ATOM 3842 C C . ILE A 1 495 ? 68.241 -28.093 61.192 1.00 145.15 495 ILE A C 1
ATOM 3843 O O . ILE A 1 495 ? 68.345 -27.160 60.396 1.00 141.43 495 ILE A O 1
ATOM 3848 N N . ALA A 1 496 ? 69.241 -28.501 61.972 1.00 150.98 496 ALA A N 1
ATOM 3849 C CA . ALA A 1 496 ? 70.565 -27.875 61.938 1.00 152.60 496 ALA A CA 1
ATOM 3850 C C . ALA A 1 496 ? 71.405 -28.448 60.794 1.00 157.01 496 ALA A C 1
ATOM 3851 O O . ALA A 1 496 ? 71.252 -29.624 60.445 1.00 161.12 496 ALA A O 1
ATOM 3853 N N . PRO A 1 497 ? 72.321 -27.636 60.223 1.00 156.12 497 PRO A N 1
ATOM 3854 C CA . PRO A 1 497 ? 73.218 -28.147 59.176 1.00 161.50 497 PRO A CA 1
ATOM 3855 C C . PRO A 1 497 ? 74.372 -29.012 59.713 1.00 169.14 497 PRO A C 1
ATOM 3856 O O . PRO A 1 497 ? 74.363 -29.433 60.872 1.00 169.41 497 PRO A O 1
ATOM 3860 N N . GLY A 1 499 ? 76.261 -30.879 62.222 1.00 196.50 499 GLY A N 1
ATOM 3861 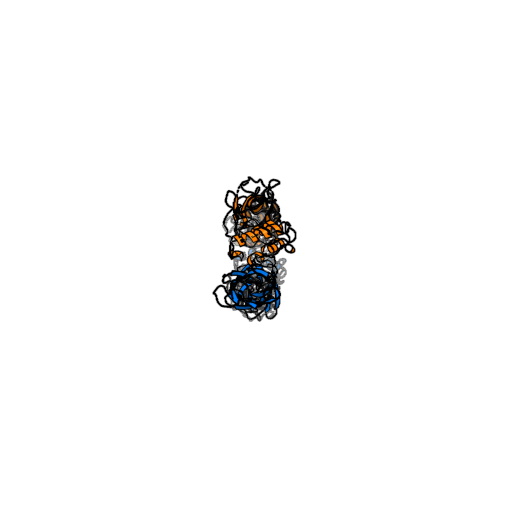C CA . GLY A 1 499 ? 76.936 -30.745 63.508 1.00 200.74 499 GLY A CA 1
ATOM 3862 C C . GLY A 1 499 ? 76.940 -29.315 64.017 1.00 195.93 499 GLY A C 1
ATOM 3863 O O . GLY A 1 499 ? 77.997 -28.771 64.347 1.00 200.85 499 GLY A O 1
ATOM 3864 N N . TYR A 1 500 ? 75.750 -28.714 64.072 1.00 188.19 500 TYR A N 1
ATOM 3865 C CA . TYR A 1 500 ? 75.554 -27.347 64.576 1.00 182.73 500 TYR A CA 1
ATOM 3866 C C . TYR A 1 500 ? 74.352 -27.290 65.523 1.00 176.59 500 TYR A C 1
ATOM 3867 O O . TYR A 1 500 ? 73.476 -28.158 65.473 1.00 173.75 500 TYR A O 1
ATOM 3876 N N . VAL A 1 501 ? 74.321 -26.270 66.383 1.00 174.27 501 VAL A N 1
ATOM 3877 C CA . VAL A 1 501 ? 73.146 -25.996 67.226 1.00 169.58 501 VAL A CA 1
ATOM 3878 C C . VAL A 1 501 ? 72.118 -25.197 66.421 1.00 164.36 501 VAL A C 1
ATOM 3879 O O . VAL A 1 501 ? 72.486 -24.389 65.560 1.00 163.59 501 VAL A O 1
ATOM 3883 N N . ILE A 1 502 ? 70.839 -25.424 66.712 1.00 162.34 502 ILE A N 1
ATOM 3884 C CA . ILE A 1 502 ? 69.741 -24.747 66.012 1.00 156.47 502 ILE A CA 1
ATOM 3885 C C . ILE A 1 502 ? 69.601 -23.285 66.453 1.00 153.17 502 ILE A C 1
ATOM 3886 O O . ILE A 1 502 ? 69.493 -23.001 67.648 1.00 154.96 502 ILE A O 1
ATOM 3891 N N . ASN A 1 503 ? 69.626 -22.368 65.481 1.00 148.46 503 ASN A N 1
ATOM 3892 C CA . ASN A 1 503 ? 69.292 -20.962 65.713 1.00 143.80 503 ASN A CA 1
ATOM 3893 C C . ASN A 1 503 ? 67.763 -20.867 65.779 1.00 139.16 503 ASN A C 1
ATOM 3894 O O . ASN A 1 503 ? 67.087 -21.019 64.761 1.00 138.91 503 ASN A O 1
ATOM 3899 N N . GLU A 1 504 ? 67.234 -20.610 66.978 1.00 137.87 504 GLU A N 1
ATOM 3900 C CA . GLU A 1 504 ? 65.787 -20.617 67.228 1.00 133.34 504 GLU A CA 1
ATOM 3901 C C . GLU A 1 504 ? 65.134 -19.220 67.251 1.00 130.74 504 GLU A C 1
ATOM 3902 O O . GLU A 1 504 ? 64.057 -19.044 67.833 1.00 128.65 504 GLU A O 1
ATOM 3908 N N . GLU A 1 505 ? 65.769 -18.241 66.602 1.00 130.68 505 GLU A N 1
ATOM 3909 C CA . GLU A 1 505 ? 65.180 -16.910 66.444 1.00 128.55 505 GLU A CA 1
ATOM 3910 C C . GLU A 1 505 ? 63.988 -16.988 65.494 1.00 123.74 505 GLU A C 1
ATOM 3911 O O . GLU A 1 505 ? 64.008 -17.763 64.534 1.00 123.50 505 GLU A O 1
ATOM 3917 N N . LYS A 1 506 ? 62.963 -16.183 65.779 1.00 120.59 506 LYS A N 1
ATOM 3918 C CA . LYS A 1 506 ? 61.728 -16.123 64.990 1.00 113.09 506 LYS A CA 1
ATOM 3919 C C . LYS A 1 506 ? 61.766 -14.890 64.077 1.00 107.54 506 LYS A C 1
ATOM 3920 O O . LYS A 1 506 ? 61.346 -13.794 64.461 1.00 105.32 506 LYS A O 1
ATOM 3926 N N . PHE A 1 507 ? 62.289 -15.089 62.867 1.00 103.99 507 PHE A N 1
ATOM 3927 C CA . PHE A 1 507 ? 62.401 -14.025 61.863 1.00 100.72 507 PHE A CA 1
ATOM 3928 C C . PHE A 1 507 ? 61.042 -13.720 61.217 1.00 96.55 507 PHE A C 1
ATOM 3929 O O . PHE A 1 507 ? 60.104 -14.510 61.335 1.00 96.21 507 PHE A O 1
ATOM 3937 N N . GLY A 1 508 ? 60.950 -12.572 60.540 1.00 92.68 508 GLY A N 1
ATOM 3938 C CA . GLY A 1 508 ? 59.707 -12.119 59.901 1.00 87.67 508 GLY A CA 1
ATOM 3939 C C . GLY A 1 508 ? 59.952 -11.376 58.599 1.00 85.45 508 GLY A C 1
ATOM 3940 O O . GLY A 1 508 ? 60.995 -10.747 58.424 1.00 88.83 508 GLY A O 1
ATOM 3941 N N . PHE A 1 509 ? 58.988 -11.455 57.682 1.00 80.29 509 PHE A N 1
ATOM 3942 C CA . PHE A 1 509 ? 59.088 -10.794 56.379 1.00 75.85 509 PHE A CA 1
ATOM 3943 C C . PHE A 1 509 ? 57.717 -10.669 55.722 1.00 71.23 509 PHE A C 1
ATOM 3944 O O . PHE A 1 509 ? 56.777 -11.361 56.108 1.00 69.76 509 PHE A O 1
ATOM 3952 N N . GLU A 1 510 ? 57.626 -9.796 54.719 1.00 69.00 510 GLU A N 1
ATOM 3953 C CA . GLU A 1 510 ? 56.368 -9.509 54.021 1.00 66.14 510 GLU A CA 1
ATOM 3954 C C . GLU A 1 510 ? 56.570 -9.468 52.503 1.00 64.35 510 GLU A C 1
ATOM 3955 O O . GLU A 1 510 ? 57.431 -8.736 52.017 1.00 67.71 510 GLU A O 1
ATOM 3961 N N . ILE A 1 511 ? 55.762 -10.235 51.764 1.00 61.79 511 ILE A N 1
ATOM 3962 C CA . ILE A 1 511 ? 55.739 -10.164 50.295 1.00 59.09 511 ILE A CA 1
ATOM 3963 C C . ILE A 1 511 ? 54.647 -9.183 49.856 1.00 55.76 511 ILE A C 1
ATOM 3964 O O . ILE A 1 511 ? 53.465 -9.451 50.048 1.00 55.77 511 ILE A O 1
ATOM 3969 N N . LYS A 1 512 ? 55.051 -8.049 49.283 1.00 53.73 512 LYS A N 1
ATOM 3970 C CA . LYS A 1 512 ? 54.113 -6.966 48.934 1.00 52.14 512 LYS A CA 1
ATOM 3971 C C . LYS A 1 512 ? 54.317 -6.313 47.556 1.00 49.68 512 LYS A C 1
ATOM 3972 O O . LYS A 1 512 ? 53.641 -5.330 47.241 1.00 47.65 512 LYS A O 1
ATOM 3978 N N . GLU A 1 513 ? 55.208 -6.868 46.730 1.00 49.74 513 GLU A N 1
ATOM 3979 C CA . GLU A 1 513 ? 55.474 -6.372 45.367 1.00 49.70 513 GLU A CA 1
ATOM 3980 C C . GLU A 1 513 ? 55.779 -7.564 44.449 1.00 49.80 513 GLU A C 1
ATOM 3981 O O . GLU A 1 513 ? 56.533 -8.460 44.819 1.00 51.18 513 GLU A O 1
ATOM 3987 N N . ASN A 1 514 ? 55.200 -7.568 43.252 1.00 49.29 514 ASN A N 1
ATOM 3988 C CA . ASN A 1 514 ? 55.332 -8.721 42.350 1.00 50.60 514 ASN A CA 1
ATOM 3989 C C . ASN A 1 514 ? 56.748 -8.829 41.784 1.00 53.22 514 ASN A C 1
ATOM 3990 O O . ASN A 1 514 ? 57.353 -7.819 41.419 1.00 53.51 514 ASN A O 1
ATOM 3995 N N . GLY A 1 515 ? 57.261 -10.058 41.716 1.00 56.21 515 GLY A N 1
ATOM 3996 C CA . GLY A 1 515 ? 58.626 -10.323 41.233 1.00 60.01 515 GLY A CA 1
ATOM 3997 C C . GLY A 1 515 ? 59.741 -9.971 42.210 1.00 62.00 515 GLY A C 1
ATOM 3998 O O . GLY A 1 515 ? 60.899 -9.905 41.824 1.00 64.57 515 GLY A O 1
ATOM 3999 N N . GLU A 1 516 ? 59.384 -9.775 43.476 1.00 62.59 516 GLU A N 1
ATOM 4000 C CA . GLU A 1 516 ? 60.300 -9.307 44.514 1.00 64.99 516 GLU A CA 1
ATOM 4001 C C . GLU A 1 516 ? 61.086 -10.495 45.061 1.00 67.45 516 GLU A C 1
ATOM 4002 O O . GLU A 1 516 ? 60.512 -11.569 45.249 1.00 69.74 516 GLU A O 1
ATOM 4008 N N . ILE A 1 517 ? 62.381 -10.295 45.312 1.00 69.67 517 ILE A N 1
ATOM 4009 C CA . ILE A 1 517 ? 63.247 -11.314 45.940 1.00 72.52 517 ILE A CA 1
ATOM 4010 C C . ILE A 1 517 ? 63.777 -10.768 47.272 1.00 72.22 517 ILE A C 1
ATOM 4011 O O . ILE A 1 517 ? 64.563 -9.827 47.281 1.00 73.25 517 ILE A O 1
ATOM 4016 N N . ILE A 1 518 ? 63.343 -11.368 48.380 1.00 71.33 518 ILE A N 1
ATOM 4017 C CA . ILE A 1 518 ? 63.788 -10.982 49.721 1.00 73.65 518 ILE A CA 1
ATOM 4018 C C . ILE A 1 518 ? 64.961 -11.878 50.141 1.00 79.61 518 ILE A C 1
ATOM 4019 O O . ILE A 1 518 ? 64.779 -13.073 50.378 1.00 80.12 518 ILE A O 1
ATOM 4024 N N . LYS A 1 519 ? 66.158 -11.293 50.210 1.00 85.02 519 LYS A N 1
ATOM 4025 C CA . LYS A 1 519 ? 67.389 -12.023 50.554 1.00 91.87 519 LYS A CA 1
ATOM 4026 C C . LYS A 1 519 ? 67.758 -11.837 52.033 1.00 94.45 519 LYS A C 1
ATOM 4027 O O . LYS A 1 519 ? 68.126 -10.740 52.443 1.00 95.34 519 LYS A O 1
ATOM 4033 N N . HIS A 1 520 ? 67.652 -12.908 52.819 1.00 96.80 520 HIS A N 1
ATOM 4034 C CA . HIS A 1 520 ? 68.002 -12.908 54.250 1.00 100.95 520 HIS A CA 1
ATOM 4035 C C . HIS A 1 520 ? 69.276 -13.734 54.502 1.00 107.09 520 HIS A C 1
ATOM 4036 O O . HIS A 1 520 ? 69.596 -14.636 53.722 1.00 110.83 520 HIS A O 1
ATOM 4043 N N . ILE A 1 521 ? 69.994 -13.420 55.586 1.00 108.44 521 ILE A N 1
ATOM 4044 C CA . ILE A 1 521 ? 71.141 -14.224 56.050 1.00 113.65 521 ILE A CA 1
ATOM 4045 C C . ILE A 1 521 ? 70.912 -14.646 57.504 1.00 114.37 521 ILE A C 1
ATOM 4046 O O . ILE A 1 521 ? 70.811 -13.800 58.389 1.00 112.92 521 ILE A O 1
ATOM 4051 N N . VAL A 1 522 ? 70.817 -15.956 57.730 1.00 116.34 522 VAL A N 1
ATOM 4052 C CA . VAL A 1 522 ? 70.790 -16.545 59.072 1.00 120.51 522 VAL A CA 1
ATOM 4053 C C . VAL A 1 522 ? 72.155 -17.199 59.307 1.00 128.40 522 VAL A C 1
ATOM 4054 O O . VAL A 1 522 ? 72.798 -17.652 58.355 1.00 130.81 522 VAL A O 1
ATOM 4058 N N . LYS A 1 523 ? 72.596 -17.246 60.566 1.00 132.93 523 LYS A N 1
ATOM 4059 C CA . LYS A 1 523 ? 73.895 -17.834 60.924 1.00 141.42 523 LYS A CA 1
ATOM 4060 C C . LYS A 1 523 ? 73.783 -18.883 62.028 1.00 144.48 523 LYS A C 1
ATOM 4061 O O . LYS A 1 523 ? 72.994 -18.724 62.958 1.00 142.94 523 LYS A O 1
ATOM 4067 N N . ASN A 1 524 ? 74.589 -19.939 61.914 1.00 151.96 524 ASN A N 1
ATOM 4068 C CA . ASN A 1 524 ? 74.589 -21.054 62.861 1.00 156.42 524 ASN A CA 1
ATOM 4069 C C . ASN A 1 524 ? 75.794 -21.037 63.787 1.00 162.94 524 ASN A C 1
ATOM 4070 O O . ASN A 1 524 ? 76.787 -20.377 63.516 1.00 165.89 524 ASN A O 1
ATOM 4074 N N . LYS A 1 525 ? 75.673 -21.788 64.880 1.00 165.07 525 LYS A N 1
ATOM 4075 C CA . LYS A 1 525 ? 76.651 -21.814 65.968 1.00 170.01 525 LYS A CA 1
ATOM 4076 C C . LYS A 1 525 ? 76.888 -23.269 66.402 1.00 173.88 525 LYS A C 1
ATOM 4077 O O . LYS A 1 525 ? 76.305 -24.213 65.849 1.00 171.80 525 LYS A O 1
ATOM 4083 N N . LYS A 1 526 ? 77.757 -23.441 67.393 1.00 179.26 526 LYS A N 1
ATOM 4084 C CA . LYS A 1 526 ? 77.799 -24.670 68.188 1.00 182.33 526 LYS A CA 1
ATOM 4085 C C . LYS A 1 526 ? 78.392 -24.366 69.558 1.00 186.59 526 LYS A C 1
ATOM 4086 O O . LYS A 1 526 ? 78.612 -23.202 69.896 1.00 184.21 526 LYS A O 1
ATOM 4093 N N . ALA B 1 2 ? 50.709 36.014 48.228 1.00 122.67 2 ALA B N 1
ATOM 4094 C CA . ALA B 1 2 ? 50.821 34.758 49.039 1.00 122.99 2 ALA B CA 1
ATOM 4095 C C . ALA B 1 2 ? 52.254 34.233 49.011 1.00 126.16 2 ALA B C 1
ATOM 4096 O O . ALA B 1 2 ? 52.718 33.715 48.000 1.00 119.98 2 ALA B O 1
ATOM 4106 N N . GLU B 1 4 ? 54.260 31.970 51.527 1.00 121.55 4 GLU B N 1
ATOM 4107 C CA . GLU B 1 4 ? 53.949 31.168 52.725 1.00 117.09 4 GLU B CA 1
ATOM 4108 C C . GLU B 1 4 ? 55.168 30.436 53.309 1.00 114.33 4 GLU B C 1
ATOM 4109 O O . GLU B 1 4 ? 56.008 29.924 52.568 1.00 109.14 4 GLU B O 1
ATOM 4115 N N . VAL B 1 5 ? 55.250 30.401 54.646 1.00 114.97 5 VAL B N 1
ATOM 4116 C CA . VAL B 1 5 ? 56.302 29.669 55.382 1.00 113.34 5 VAL B CA 1
ATOM 4117 C C . VAL B 1 5 ? 55.921 28.187 55.376 1.00 107.45 5 VAL B C 1
ATOM 4118 O O . VAL B 1 5 ? 54.748 27.852 55.521 1.00 107.50 5 VAL B O 1
ATOM 4130 N N . ASN B 1 7 ? 56.729 23.907 56.440 1.00 99.62 7 ASN B N 1
ATOM 4131 C CA . ASN B 1 7 ? 56.971 23.123 57.671 1.00 98.16 7 ASN B CA 1
ATOM 4132 C C . ASN B 1 7 ? 56.939 21.616 57.350 1.00 88.89 7 ASN B C 1
ATOM 4133 O O . ASN B 1 7 ? 56.128 21.188 56.539 1.00 82.30 7 ASN B O 1
ATOM 4138 N N . ARG B 1 8 ? 57.793 20.820 58.003 1.00 90.01 8 ARG B N 1
ATOM 4139 C CA . ARG B 1 8 ? 58.132 19.452 57.543 1.00 88.87 8 ARG B CA 1
ATOM 4140 C C . ARG B 1 8 ? 57.795 18.323 58.539 1.00 85.00 8 ARG B C 1
ATOM 4141 O O . ARG B 1 8 ? 57.608 18.563 59.735 1.00 95.19 8 ARG B O 1
ATOM 4149 N N . GLU B 1 9 ? 57.727 17.098 58.017 1.00 78.96 9 GLU B N 1
ATOM 4150 C CA . GLU B 1 9 ? 57.359 15.904 58.799 1.00 77.64 9 GLU B CA 1
ATOM 4151 C C . GLU B 1 9 ? 57.781 14.599 58.074 1.00 68.94 9 GLU B C 1
ATOM 4152 O O . GLU B 1 9 ? 57.288 14.305 56.979 1.00 62.69 9 GLU B O 1
ATOM 4158 N N . THR B 1 10 ? 58.671 13.819 58.699 1.00 63.84 10 THR B N 1
ATOM 4159 C CA . THR B 1 10 ? 59.229 12.599 58.090 1.00 57.74 10 THR B CA 1
ATOM 4160 C C . THR B 1 10 ? 58.377 11.361 58.372 1.00 53.61 10 THR B C 1
ATOM 4161 O O . THR B 1 10 ? 57.602 11.342 59.329 1.00 55.02 10 THR B O 1
ATOM 4165 N N . TYR B 1 11 ? 58.526 10.330 57.540 1.00 50.16 11 TYR B N 1
ATOM 4166 C CA . TYR B 1 11 ? 57.811 9.061 57.740 1.00 49.17 11 TYR B CA 1
ATOM 4167 C C . TYR B 1 11 ? 58.557 7.851 57.187 1.00 48.57 11 TYR B C 1
ATOM 4168 O O . TYR B 1 11 ? 59.438 7.991 56.351 1.00 47.60 11 TYR B O 1
ATOM 4177 N N . LYS B 1 12 ? 58.196 6.667 57.680 1.00 50.93 12 LYS B N 1
ATOM 4178 C CA . LYS B 1 12 ? 58.738 5.399 57.178 1.00 52.28 12 LYS B CA 1
ATOM 4179 C C . LYS B 1 12 ? 57.954 4.940 55.946 1.00 49.95 12 LYS B C 1
ATOM 4180 O O . LYS B 1 12 ? 56.735 5.111 55.882 1.00 47.87 12 LYS B O 1
ATOM 4194 N N . ASP B 1 14 ? 58.304 2.035 52.213 1.00 44.26 14 ASP B N 1
ATOM 4195 C CA . ASP B 1 14 ? 59.025 1.170 51.268 1.00 43.32 14 ASP B CA 1
ATOM 4196 C C . ASP B 1 14 ? 59.459 1.974 50.034 1.00 41.30 14 ASP B C 1
ATOM 4197 O O . ASP B 1 14 ? 58.880 1.846 48.955 1.00 42.22 14 ASP B O 1
ATOM 4202 N N . TRP B 1 15 ? 60.498 2.784 50.196 1.00 41.38 15 TRP B N 1
ATOM 4203 C CA . TRP B 1 15 ? 60.948 3.702 49.137 1.00 43.50 15 TRP B CA 1
ATOM 4204 C C . TRP B 1 15 ? 61.278 2.966 47.839 1.00 42.41 15 TRP B C 1
ATOM 4205 O O . TRP B 1 15 ? 61.818 1.876 47.866 1.00 47.06 15 TRP B O 1
ATOM 4216 N N . SER B 1 16 ? 60.962 3.579 46.710 1.00 42.34 16 SER B N 1
ATOM 4217 C CA . SER B 1 16 ? 61.404 3.072 45.414 1.00 46.12 16 SER B CA 1
ATOM 4218 C C . SER B 1 16 ? 62.876 3.405 45.188 1.00 47.30 16 SER B C 1
ATOM 4219 O O . SER B 1 16 ? 63.382 4.393 45.716 1.00 49.59 16 SER B O 1
ATOM 4222 N N . TYR B 1 17 ? 63.544 2.581 44.386 1.00 47.42 17 TYR B N 1
ATOM 4223 C CA . TYR B 1 17 ? 64.961 2.747 44.054 1.00 47.00 17 TYR B CA 1
ATOM 4224 C C . TYR B 1 17 ? 65.146 3.265 42.623 1.00 48.38 17 TYR B C 1
ATOM 4225 O O . TYR B 1 17 ? 64.514 2.752 41.704 1.00 52.49 17 TYR B O 1
ATOM 4234 N N . SER B 1 18 ? 66.017 4.262 42.438 1.00 49.34 18 SER B N 1
ATOM 4235 C CA . SER B 1 18 ? 66.388 4.772 41.102 1.00 49.67 18 SER B CA 1
ATOM 4236 C C . SER B 1 18 ? 67.706 4.138 40.651 1.00 52.29 18 SER B C 1
ATOM 4237 O O . SER B 1 18 ? 68.724 4.260 41.345 1.00 54.51 18 SER B O 1
ATOM 4240 N N . ASN B 1 19 ? 67.701 3.474 39.495 1.00 53.06 19 ASN B N 1
ATOM 4241 C CA . ASN B 1 19 ? 68.924 2.834 38.976 1.00 54.70 19 ASN B CA 1
ATOM 4242 C C . ASN B 1 19 ? 69.964 3.866 38.545 1.00 56.63 19 ASN B C 1
ATOM 4243 O O . ASN B 1 19 ? 71.147 3.677 38.786 1.00 58.53 19 ASN B O 1
ATOM 4248 N N . SER B 1 20 ? 69.520 4.955 37.919 1.00 58.76 20 SER B N 1
ATOM 4249 C CA . SER B 1 20 ? 70.437 6.001 37.429 1.00 62.57 20 SER B CA 1
ATOM 4250 C C . SER B 1 20 ? 71.116 6.770 38.570 1.00 63.65 20 SER B C 1
ATOM 4251 O O . SER B 1 20 ? 72.330 6.945 38.561 1.00 66.86 20 SER B O 1
ATOM 4254 N N . LYS B 1 21 ? 70.328 7.210 39.548 1.00 62.41 21 LYS B N 1
ATOM 4255 C CA . LYS B 1 21 ? 70.846 7.948 40.704 1.00 60.83 21 LYS B CA 1
ATOM 4256 C C . LYS B 1 21 ? 71.510 7.049 41.755 1.00 61.26 21 LYS B C 1
ATOM 4257 O O . LYS B 1 21 ? 72.223 7.547 42.625 1.00 61.64 21 LYS B O 1
ATOM 4263 N N . GLN B 1 22 ? 71.258 5.741 41.683 1.00 60.12 22 GLN B N 1
ATOM 4264 C CA . GLN B 1 22 ? 71.824 4.757 42.610 1.00 61.40 22 GLN B CA 1
ATOM 4265 C C . GLN B 1 22 ? 71.535 5.058 44.080 1.00 59.42 22 GLN B C 1
ATOM 4266 O O . GLN B 1 22 ? 72.439 5.027 44.920 1.00 63.45 22 GLN B O 1
ATOM 4272 N N . ARG B 1 23 ? 70.271 5.355 44.372 1.00 56.63 23 ARG B N 1
ATOM 4273 C CA . ARG B 1 23 ? 69.808 5.569 45.741 1.00 53.74 23 ARG B CA 1
ATOM 4274 C C . ARG B 1 23 ? 68.296 5.424 45.853 1.00 50.40 23 ARG B C 1
ATOM 4275 O O . ARG B 1 23 ? 67.572 5.552 44.859 1.00 48.89 23 ARG B O 1
ATOM 4283 N N . GLU B 1 24 ? 67.832 5.183 47.077 1.00 49.03 24 GLU B N 1
ATOM 4284 C CA . GLU B 1 24 ? 66.409 5.211 47.384 1.00 46.09 24 GLU B CA 1
ATOM 4285 C C . GLU B 1 24 ? 65.878 6.629 47.169 1.00 47.77 24 GLU B C 1
ATOM 4286 O O . GLU B 1 24 ? 66.561 7.601 47.497 1.00 50.18 24 GLU B O 1
ATOM 4292 N N . ILE B 1 25 ? 64.671 6.731 46.607 1.00 47.39 25 ILE B N 1
ATOM 4293 C CA . ILE B 1 25 ? 63.988 8.007 46.378 1.00 45.56 25 ILE B CA 1
ATOM 4294 C C . ILE B 1 25 ? 63.042 8.279 47.557 1.00 45.85 25 ILE B C 1
ATOM 4295 O O . ILE B 1 25 ? 61.990 7.650 47.680 1.00 45.51 25 ILE B O 1
ATOM 4300 N N . LYS B 1 26 ? 63.422 9.228 48.409 1.00 47.67 26 LYS B N 1
ATOM 4301 C CA . LYS B 1 26 ? 62.672 9.566 49.624 1.00 48.63 26 LYS B CA 1
ATOM 4302 C C . LYS B 1 26 ? 62.005 10.943 49.548 1.00 48.75 26 LYS B C 1
ATOM 4303 O O . LYS B 1 26 ? 62.246 11.717 48.622 1.00 47.70 26 LYS B O 1
ATOM 4309 N N . THR B 1 27 ? 61.167 11.226 50.544 1.00 50.11 27 THR B N 1
ATOM 4310 C CA . THR B 1 27 ? 60.535 12.537 50.709 1.00 51.22 27 THR B CA 1
ATOM 4311 C C . THR B 1 27 ? 59.990 12.705 52.132 1.00 53.25 27 THR B C 1
ATOM 4312 O O . THR B 1 27 ? 60.100 11.808 52.966 1.00 50.81 27 THR B O 1
ATOM 4316 N N . GLU B 1 28 ? 59.441 13.889 52.394 1.00 58.59 28 GLU B N 1
ATOM 4317 C CA . GLU B 1 28 ? 58.782 14.221 53.655 1.00 62.35 28 GLU B CA 1
ATOM 4318 C C . GLU B 1 28 ? 57.445 14.889 53.327 1.00 58.73 28 GLU B C 1
ATOM 4319 O O . GLU B 1 28 ? 57.210 15.256 52.173 1.00 53.92 28 GLU B O 1
ATOM 4325 N N . ILE B 1 29 ? 56.570 15.021 54.326 1.00 56.19 29 ILE B N 1
ATOM 4326 C CA . ILE B 1 29 ? 55.306 15.738 54.159 1.00 55.35 29 ILE B CA 1
ATOM 4327 C C . ILE B 1 29 ? 55.574 17.197 54.485 1.00 57.37 29 ILE B C 1
ATOM 4328 O O . ILE B 1 29 ? 55.925 17.525 55.620 1.00 59.70 29 ILE B O 1
ATOM 4333 N N . ILE B 1 30 ? 55.392 18.065 53.491 1.00 58.09 30 ILE B N 1
ATOM 4334 C CA . ILE B 1 30 ? 55.601 19.499 53.660 1.00 60.96 30 ILE B CA 1
ATOM 4335 C C . ILE B 1 30 ? 54.231 20.163 53.846 1.00 60.92 30 ILE B C 1
ATOM 4336 O O . ILE B 1 30 ? 53.303 19.892 53.087 1.00 55.85 30 ILE B O 1
ATOM 4341 N N . LYS B 1 31 ? 54.117 21.032 54.849 1.00 66.87 31 LYS B N 1
ATOM 4342 C CA . LYS B 1 31 ? 52.866 21.727 55.173 1.00 70.67 31 LYS B CA 1
ATOM 4343 C C . LYS B 1 31 ? 53.092 23.232 55.303 1.00 72.11 31 LYS B C 1
ATOM 4344 O O . LYS B 1 31 ? 54.062 23.650 55.930 1.00 74.64 31 LYS B O 1
ATOM 4350 N N . THR B 1 32 ? 52.183 24.033 54.737 1.00 71.58 32 THR B N 1
ATOM 4351 C CA . THR B 1 32 ? 52.245 25.503 54.838 1.00 73.59 32 THR B CA 1
ATOM 4352 C C . THR B 1 32 ? 51.803 25.961 56.230 1.00 77.56 32 THR B C 1
ATOM 4353 O O . THR B 1 32 ? 51.361 25.146 57.047 1.00 78.49 32 THR B O 1
ATOM 4357 N N . ALA B 1 33 ? 51.933 27.259 56.504 1.00 82.79 33 ALA B N 1
ATOM 4358 C CA . ALA B 1 33 ? 51.540 27.824 57.802 1.00 86.38 33 ALA B CA 1
ATOM 4359 C C . ALA B 1 33 ? 50.046 27.632 58.091 1.00 85.65 33 ALA B C 1
ATOM 4360 O O . ALA B 1 33 ? 49.675 27.305 59.219 1.00 89.74 33 ALA B O 1
ATOM 4362 N N . SER B 1 34 ? 49.205 27.820 57.070 1.00 82.22 34 SER B N 1
ATOM 4363 C CA . SER B 1 34 ? 47.758 27.579 57.180 1.00 81.55 34 SER B CA 1
ATOM 4364 C C . SER B 1 34 ? 47.402 26.105 57.455 1.00 80.69 34 SER B C 1
ATOM 4365 O O . SER B 1 34 ? 46.419 25.825 58.142 1.00 83.05 34 SER B O 1
ATOM 4368 N N . GLY B 1 35 ? 48.197 25.178 56.918 1.00 78.55 35 GLY B N 1
ATOM 4369 C CA . GLY B 1 35 ? 48.028 23.743 57.171 1.00 75.04 35 GLY B CA 1
ATOM 4370 C C . GLY B 1 35 ? 47.978 22.861 55.933 1.00 70.48 35 GLY B C 1
ATOM 4371 O O . GLY B 1 35 ? 48.127 21.641 56.047 1.00 70.38 35 GLY B O 1
ATOM 4372 N N . SER B 1 36 ? 47.761 23.456 54.758 1.00 65.81 36 SER B N 1
ATOM 4373 C CA . SER B 1 36 ? 47.659 22.693 53.509 1.00 61.62 36 SER B CA 1
ATOM 4374 C C . SER B 1 36 ? 48.997 22.065 53.071 1.00 59.33 36 SER B C 1
ATOM 4375 O O . SER B 1 36 ? 50.075 22.596 53.356 1.00 58.56 36 SER B O 1
ATOM 4378 N N . ILE B 1 37 ? 48.901 20.923 52.392 1.00 54.30 37 ILE B N 1
ATOM 4379 C CA . ILE B 1 37 ? 50.072 20.136 51.995 1.00 54.50 37 ILE B CA 1
ATOM 4380 C C . ILE B 1 37 ? 50.675 20.650 50.688 1.00 54.57 37 ILE B C 1
ATOM 4381 O O . ILE B 1 37 ? 49.975 20.796 49.694 1.00 54.54 37 ILE B O 1
ATOM 4386 N N . ALA B 1 38 ? 51.984 20.890 50.704 1.00 56.80 38 ALA B N 1
ATOM 4387 C CA . ALA B 1 38 ? 52.740 21.243 49.505 1.00 57.44 38 ALA B CA 1
ATOM 4388 C C . ALA B 1 38 ? 53.547 20.050 49.019 1.00 55.69 38 ALA B C 1
ATOM 4389 O O . ALA B 1 38 ? 53.968 19.204 49.814 1.00 60.08 38 ALA B O 1
ATOM 4391 N N . TYR B 1 39 ? 53.762 19.991 47.711 1.00 52.69 39 TYR B N 1
ATOM 4392 C CA . TYR B 1 39 ? 54.612 18.973 47.110 1.00 51.28 39 TYR B CA 1
ATOM 4393 C C . TYR B 1 39 ? 55.868 19.593 46.517 1.00 53.60 39 TYR B C 1
ATOM 4394 O O . TYR B 1 39 ? 55.881 20.769 46.152 1.00 55.70 39 TYR B O 1
ATOM 4403 N N . CYS B 1 40 ? 56.909 18.768 46.429 1.00 53.20 40 CYS B N 1
ATOM 4404 C CA . CYS B 1 40 ? 58.228 19.168 45.960 1.00 53.67 40 CYS B CA 1
ATOM 4405 C C . CYS B 1 40 ? 58.360 18.899 44.463 1.00 50.63 40 CYS B C 1
ATOM 4406 O O . CYS B 1 40 ? 57.896 17.861 43.980 1.00 47.68 40 CYS B O 1
ATOM 4409 N N . LEU B 1 41 ? 59.009 19.820 43.747 1.00 51.89 41 LEU B N 1
ATOM 4410 C CA . LEU B 1 41 ? 59.095 19.775 42.273 1.00 53.60 41 LEU B CA 1
ATOM 4411 C C . LEU B 1 41 ? 60.352 19.100 41.694 1.00 55.46 41 LEU B C 1
ATOM 4412 O O . LEU B 1 41 ? 60.488 18.997 40.472 1.00 53.90 41 LEU B O 1
ATOM 4417 N N . THR B 1 42 ? 61.263 18.659 42.563 1.00 57.32 42 THR B N 1
ATOM 4418 C CA . THR B 1 42 ? 62.428 17.872 42.160 1.00 59.47 42 THR B CA 1
ATOM 4419 C C . THR B 1 42 ? 62.894 16.963 43.313 1.00 60.27 42 THR B C 1
ATOM 4420 O O . THR B 1 42 ? 62.783 17.349 44.476 1.00 62.31 42 THR B O 1
ATOM 4424 N N . PRO B 1 43 ? 63.400 15.750 43.001 1.00 59.27 43 PRO B N 1
ATOM 4425 C CA . PRO B 1 43 ? 63.986 14.894 44.041 1.00 58.99 43 PRO B CA 1
ATOM 4426 C C . PRO B 1 43 ? 65.478 15.150 44.314 1.00 62.36 43 PRO B C 1
ATOM 4427 O O . PRO B 1 43 ? 66.078 14.410 45.100 1.00 61.33 43 PRO B O 1
ATOM 4431 N N . ASP B 1 44 ? 66.070 16.165 43.678 1.00 67.11 44 ASP B N 1
ATOM 4432 C CA . ASP B 1 44 ? 67.520 16.407 43.736 1.00 71.41 44 ASP B CA 1
ATOM 4433 C C . ASP B 1 44 ? 67.958 17.419 44.802 1.00 72.92 44 ASP B C 1
ATOM 4434 O O . ASP B 1 44 ? 69.095 17.362 45.259 1.00 81.38 44 ASP B O 1
ATOM 4439 N N . LEU B 1 45 ? 67.074 18.341 45.180 1.00 71.08 45 LEU B N 1
ATOM 4440 C CA . LEU B 1 45 ? 67.364 19.349 46.203 1.00 72.70 45 LEU B CA 1
ATOM 4441 C C . LEU B 1 45 ? 66.451 19.141 47.422 1.00 71.65 45 LEU B C 1
ATOM 4442 O O . LEU B 1 45 ? 65.317 18.680 47.285 1.00 66.34 45 LEU B O 1
ATOM 4447 N N . ARG B 1 46 ? 66.953 19.492 48.607 1.00 76.40 46 ARG B N 1
ATOM 4448 C CA . ARG B 1 46 ? 66.228 19.282 49.872 1.00 77.45 46 ARG B CA 1
ATOM 4449 C C . ARG B 1 46 ? 64.978 20.158 49.979 1.00 78.19 46 ARG B C 1
ATOM 4450 O O . ARG B 1 46 ? 64.895 21.221 49.357 1.00 80.32 46 ARG B O 1
ATOM 4458 N N . SER B 1 47 ? 64.030 19.711 50.799 1.00 79.42 47 SER B N 1
ATOM 4459 C CA . SER B 1 47 ? 62.817 20.479 51.092 1.00 80.08 47 SER B CA 1
ATOM 4460 C C . SER B 1 47 ? 63.118 21.592 52.096 1.00 83.97 47 SER B C 1
ATOM 4461 O O . SER B 1 47 ? 64.108 21.516 52.830 1.00 85.76 47 SER B O 1
ATOM 4464 N N . PRO B 1 48 ? 62.272 22.643 52.126 1.00 89.35 48 PRO B N 1
ATOM 4465 C CA . PRO B 1 48 ? 62.468 23.730 53.090 1.00 97.38 48 PRO B CA 1
ATOM 4466 C C . PRO B 1 48 ? 62.077 23.310 54.509 1.00 101.79 48 PRO B C 1
ATOM 4467 O O . PRO B 1 48 ? 61.256 22.396 54.682 1.00 99.11 48 PRO B O 1
ATOM 4471 N N . ASN B 1 49 ? 62.674 23.977 55.498 1.00 108.31 49 ASN B N 1
ATOM 4472 C CA . ASN B 1 49 ? 62.508 23.624 56.919 1.00 112.28 49 ASN B CA 1
ATOM 4473 C C . ASN B 1 49 ? 61.811 24.735 57.725 1.00 117.77 49 ASN B C 1
ATOM 4474 O O . ASN B 1 49 ? 61.084 24.436 58.668 1.00 118.15 49 ASN B O 1
ATOM 4479 N N . GLY B 1 50 ? 62.037 25.996 57.351 1.00 122.18 50 GLY B N 1
ATOM 4480 C CA . GLY B 1 50 ? 61.252 27.118 57.875 1.00 125.44 50 GLY B CA 1
ATOM 4481 C C . GLY B 1 50 ? 61.475 28.411 57.104 1.00 128.66 50 GLY B C 1
ATOM 4482 O O . GLY B 1 50 ? 61.740 29.460 57.708 1.00 135.71 50 GLY B O 1
ATOM 4483 N N . GLU B 1 51 ? 61.324 28.346 55.776 1.00 126.10 51 GLU B N 1
ATOM 4484 C CA . GLU B 1 51 ? 61.754 29.427 54.881 1.00 129.58 51 GLU B CA 1
ATOM 4485 C C . GLU B 1 51 ? 60.572 30.059 54.145 1.00 129.35 51 GLU B C 1
ATOM 4486 O O . GLU B 1 51 ? 59.723 29.348 53.614 1.00 125.53 51 GLU B O 1
ATOM 4492 N N . ASP B 1 52 ? 60.518 31.396 54.136 1.00 130.53 52 ASP B N 1
ATOM 4493 C CA . ASP B 1 52 ? 59.492 32.153 53.394 1.00 130.54 52 ASP B CA 1
ATOM 4494 C C . ASP B 1 52 ? 59.749 32.043 51.881 1.00 122.70 52 ASP B C 1
ATOM 4495 O O . ASP B 1 52 ? 60.774 32.516 51.403 1.00 128.38 52 ASP B O 1
ATOM 4500 N N . LEU B 1 53 ? 58.832 31.415 51.141 1.00 110.35 53 LEU B N 1
ATOM 4501 C CA . LEU B 1 53 ? 59.004 31.157 49.700 1.00 103.26 53 LEU B CA 1
ATOM 4502 C C . LEU B 1 53 ? 58.040 31.994 48.841 1.00 97.56 53 LEU B C 1
ATOM 4503 O O . LEU B 1 53 ? 56.829 31.870 49.011 1.00 96.92 53 LEU B O 1
ATOM 4508 N N . PRO B 1 54 ? 58.566 32.820 47.898 1.00 92.33 54 PRO B N 1
ATOM 4509 C CA . PRO B 1 54 ? 57.733 33.683 47.041 1.00 89.63 54 PRO B CA 1
ATOM 4510 C C . PRO B 1 54 ? 57.189 33.004 45.775 1.00 84.83 54 PRO B C 1
ATOM 4511 O O . PRO B 1 54 ? 57.861 32.149 45.208 1.00 82.86 54 PRO B O 1
ATOM 4515 N N . GLU B 1 55 ? 55.996 33.413 45.334 1.00 84.37 55 GLU B N 1
ATOM 4516 C CA . GLU B 1 55 ? 55.361 32.891 44.107 1.00 80.65 55 GLU B CA 1
ATOM 4517 C C . GLU B 1 55 ? 56.164 33.180 42.844 1.00 83.46 55 GLU B C 1
ATOM 4518 O O . GLU B 1 55 ? 56.610 34.310 42.649 1.00 89.67 55 GLU B O 1
ATOM 4532 N N . GLY B 1 57 ? 54.821 31.624 39.697 1.00 77.87 57 GLY B N 1
ATOM 4533 C CA . GLY B 1 57 ? 53.888 31.337 38.605 1.00 72.96 57 GLY B CA 1
ATOM 4534 C C . GLY B 1 57 ? 53.136 30.054 38.861 1.00 67.09 57 GLY B C 1
ATOM 4535 O O . GLY B 1 57 ? 52.638 29.841 39.962 1.00 66.48 57 GLY B O 1
ATOM 4536 N N . LYS B 1 58 ? 53.063 29.195 37.849 1.00 64.88 58 LYS B N 1
ATOM 4537 C CA . LYS B 1 58 ? 52.323 27.930 37.916 1.00 61.29 58 LYS B CA 1
ATOM 4538 C C . LYS B 1 58 ? 53.169 26.789 37.405 1.00 58.46 58 LYS B C 1
ATOM 4539 O O . LYS B 1 58 ? 54.108 26.993 36.647 1.00 61.08 58 LYS B O 1
ATOM 4545 N N . THR B 1 59 ? 52.814 25.576 37.806 1.00 56.09 59 THR B N 1
ATOM 4546 C CA . THR B 1 59 ? 53.410 24.368 37.240 1.00 55.19 59 THR B CA 1
ATOM 4547 C C . THR B 1 59 ? 52.734 24.083 35.903 1.00 54.46 59 THR B C 1
ATOM 4548 O O . THR B 1 59 ? 51.819 24.806 35.509 1.00 55.32 59 THR B O 1
ATOM 4552 N N . SER B 1 60 ? 53.172 23.030 35.218 1.00 54.40 60 SER B N 1
ATOM 4553 C CA . SER B 1 60 ? 52.491 22.544 34.014 1.00 53.76 60 SER B CA 1
ATOM 4554 C C . SER B 1 60 ? 51.109 21.960 34.334 1.00 52.89 60 SER B C 1
ATOM 4555 O O . SER B 1 60 ? 50.846 21.536 35.467 1.00 54.22 60 SER B O 1
ATOM 4558 N N . ASP B 1 61 ? 50.239 21.925 33.324 1.00 51.94 61 ASP B N 1
ATOM 4559 C CA . ASP B 1 61 ? 48.923 21.265 33.440 1.00 48.87 61 ASP B CA 1
ATOM 4560 C C . ASP B 1 61 ? 49.038 19.763 33.791 1.00 46.76 61 ASP B C 1
ATOM 4561 O O . ASP B 1 61 ? 48.184 19.231 34.505 1.00 45.87 61 ASP B O 1
ATOM 4566 N N . ALA B 1 62 ? 50.086 19.090 33.303 1.00 46.79 62 ALA B N 1
ATOM 4567 C CA . ALA B 1 62 ? 50.352 17.687 33.669 1.00 45.98 62 ALA B CA 1
ATOM 4568 C C . ALA B 1 62 ? 50.484 17.513 35.176 1.00 45.47 62 ALA B C 1
ATOM 4569 O O . ALA B 1 62 ? 49.807 16.667 35.771 1.00 44.04 62 ALA B O 1
ATOM 4571 N N . VAL B 1 63 ? 51.349 18.323 35.788 1.00 45.38 63 VAL B N 1
ATOM 4572 C CA . VAL B 1 63 ? 51.554 18.270 37.242 1.00 43.19 63 VAL B CA 1
ATOM 4573 C C . VAL B 1 63 ? 50.252 18.641 37.969 1.00 42.81 63 VAL B C 1
ATOM 4574 O O . VAL B 1 63 ? 49.868 18.000 38.952 1.00 43.69 63 VAL B O 1
ATOM 4578 N N . TYR B 1 64 ? 49.587 19.679 37.467 1.00 43.85 64 TYR B N 1
ATOM 4579 C CA . TYR B 1 64 ? 48.292 20.130 37.986 1.00 44.43 64 TYR B CA 1
ATOM 4580 C C . TYR B 1 64 ? 47.268 18.991 38.055 1.00 43.67 64 TYR B C 1
ATOM 4581 O O . TYR B 1 64 ? 46.600 18.803 39.076 1.00 43.04 64 TYR B O 1
ATOM 4590 N N . ARG B 1 65 ? 47.175 18.220 36.976 1.00 44.70 65 ARG B N 1
ATOM 4591 C CA . ARG B 1 65 ? 46.263 17.069 36.929 1.00 42.99 65 ARG B CA 1
ATOM 4592 C C . ARG B 1 65 ? 46.568 15.972 37.968 1.00 41.18 65 ARG B C 1
ATOM 4593 O O . ARG B 1 65 ? 45.643 15.342 38.484 1.00 35.99 65 ARG B O 1
ATOM 4601 N N . VAL B 1 66 ? 47.847 15.760 38.283 1.00 42.21 66 VAL B N 1
ATOM 4602 C CA . VAL B 1 66 ? 48.223 14.833 39.361 1.00 42.46 66 VAL B CA 1
ATOM 4603 C C . VAL B 1 66 ? 47.653 15.286 40.708 1.00 41.14 66 VAL B C 1
ATOM 4604 O O . VAL B 1 66 ? 47.116 14.467 41.457 1.00 42.50 66 VAL B O 1
ATOM 4608 N N . LEU B 1 67 ? 47.764 16.579 41.008 1.00 40.93 67 LEU B N 1
ATOM 4609 C CA . LEU B 1 67 ? 47.258 17.121 42.280 1.00 40.00 67 LEU B CA 1
ATOM 4610 C C . LEU B 1 67 ? 45.732 17.056 42.391 1.00 39.85 67 LEU B C 1
ATOM 4611 O O . LEU B 1 67 ? 45.217 16.789 43.475 1.00 39.63 67 LEU B O 1
ATOM 4616 N N . LEU B 1 68 ? 45.018 17.310 41.285 1.00 42.66 68 LEU B N 1
ATOM 4617 C CA . LEU B 1 68 ? 43.544 17.188 41.253 1.00 42.76 68 LEU B CA 1
ATOM 4618 C C . LEU B 1 68 ? 43.088 15.782 41.626 1.00 42.51 68 LEU B C 1
ATOM 4619 O O . LEU B 1 68 ? 42.114 15.621 42.369 1.00 41.42 68 LEU B O 1
ATOM 4624 N N . ASN B 1 69 ? 43.804 14.782 41.109 1.00 43.06 69 ASN B N 1
ATOM 4625 C CA . ASN B 1 69 ? 43.445 13.373 41.281 1.00 43.01 69 ASN B CA 1
ATOM 4626 C C . ASN B 1 69 ? 44.044 12.682 42.519 1.00 40.84 69 ASN B C 1
ATOM 4627 O O . ASN B 1 69 ? 43.590 11.598 42.875 1.00 40.88 69 ASN B O 1
ATOM 4632 N N . GLY B 1 70 ? 45.035 13.298 43.172 1.00 40.39 70 GLY B N 1
ATOM 4633 C CA . GLY B 1 70 ? 45.824 12.643 44.233 1.00 36.97 70 GLY B CA 1
ATOM 4634 C C . GLY B 1 70 ? 45.497 13.051 45.656 1.00 36.07 70 GLY B C 1
ATOM 4635 O O . GLY B 1 70 ? 44.432 13.592 45.933 1.00 33.65 70 GLY B O 1
ATOM 4636 N N . TYR B 1 71 ? 46.437 12.785 46.560 1.00 38.50 71 TYR B N 1
ATOM 4637 C CA . TYR B 1 71 ? 46.306 13.123 47.982 1.00 37.93 71 TYR B CA 1
ATOM 4638 C C . TYR B 1 71 ? 46.770 14.575 48.180 1.00 38.51 71 TYR B C 1
ATOM 4639 O O . TYR B 1 71 ? 47.765 14.952 47.563 1.00 38.46 71 TYR B O 1
ATOM 4648 N N . PRO B 1 72 ? 46.108 15.398 49.013 1.00 40.45 72 PRO B N 1
ATOM 4649 C CA . PRO B 1 72 ? 44.941 15.069 49.843 1.00 41.03 72 PRO B CA 1
ATOM 4650 C C . PRO B 1 72 ? 43.547 15.508 49.299 1.00 41.11 72 PRO B C 1
ATOM 4651 O O . PRO B 1 72 ? 42.579 15.492 50.064 1.00 39.21 72 PRO B O 1
ATOM 4655 N N . GLN B 1 73 ? 43.429 15.879 48.022 1.00 39.91 73 GLN B N 1
ATOM 4656 C CA . GLN B 1 73 ? 42.101 16.076 47.409 1.00 43.25 73 GLN B CA 1
ATOM 4657 C C . GLN B 1 73 ? 41.198 14.870 47.647 1.00 44.35 73 GLN B C 1
ATOM 4658 O O . GLN B 1 73 ? 40.011 15.029 47.908 1.00 45.25 73 GLN B O 1
ATOM 4664 N N . LYS B 1 74 ? 41.785 13.677 47.549 1.00 46.88 74 LYS B N 1
ATOM 4665 C CA . LYS B 1 74 ? 41.109 12.412 47.833 1.00 49.41 74 LYS B CA 1
ATOM 4666 C C . LYS B 1 74 ? 41.898 11.673 48.905 1.00 47.81 74 LYS B C 1
ATOM 4667 O O . LYS B 1 74 ? 43.121 11.783 48.958 1.00 48.73 74 LYS B O 1
ATOM 4673 N N . GLY B 1 75 ? 41.198 10.932 49.759 1.00 48.52 75 GLY B N 1
ATOM 4674 C CA . GLY B 1 75 ? 41.825 10.190 50.863 1.00 48.40 75 GLY B CA 1
ATOM 4675 C C . GLY B 1 75 ? 42.330 8.824 50.427 1.00 48.25 75 GLY B C 1
ATOM 4676 O O . GLY B 1 75 ? 42.105 8.421 49.289 1.00 49.77 75 GLY B O 1
ATOM 4677 N N . PRO B 1 76 ? 43.008 8.094 51.328 1.00 48.33 76 PRO B N 1
ATOM 4678 C CA . PRO B 1 76 ? 43.596 6.791 50.962 1.00 50.57 76 PRO B CA 1
ATOM 4679 C C . PRO B 1 76 ? 42.610 5.707 50.465 1.00 48.99 76 PRO B C 1
ATOM 4680 O O . PRO B 1 76 ? 42.902 5.045 49.462 1.00 46.71 76 PRO B O 1
ATOM 4684 N N . SER B 1 77 ? 41.480 5.518 51.144 1.00 48.45 77 SER B N 1
ATOM 4685 C CA . SER B 1 77 ? 40.538 4.457 50.735 1.00 50.61 77 SER B CA 1
ATOM 4686 C C . SER B 1 77 ? 39.959 4.710 49.339 1.00 50.73 77 SER B C 1
ATOM 4687 O O . SER B 1 77 ? 39.838 3.786 48.539 1.00 53.58 77 SER B O 1
ATOM 4690 N N . GLU B 1 78 ? 39.639 5.968 49.054 1.00 50.58 78 GLU B N 1
ATOM 4691 C CA . GLU B 1 78 ? 39.180 6.372 47.720 1.00 49.91 78 GLU B CA 1
ATOM 4692 C C . GLU B 1 78 ? 40.247 6.200 46.631 1.00 48.32 78 GLU B C 1
ATOM 4693 O O . GLU B 1 78 ? 39.915 5.861 45.493 1.00 47.67 78 GLU B O 1
ATOM 4699 N N . LEU B 1 79 ? 41.513 6.445 46.975 1.00 47.07 79 LEU B N 1
ATOM 4700 C CA . LEU B 1 79 ? 42.630 6.303 46.021 1.00 43.53 79 LEU B CA 1
ATOM 4701 C C . LEU B 1 79 ? 43.088 4.862 45.793 1.00 42.49 79 LEU B C 1
ATOM 4702 O O . LEU B 1 79 ? 43.736 4.587 44.788 1.00 43.46 79 LEU B O 1
ATOM 4707 N N . GLY B 1 80 ? 42.781 3.963 46.724 1.00 42.62 80 GLY B N 1
ATOM 4708 C CA . GLY B 1 80 ? 43.145 2.548 46.608 1.00 44.37 80 GLY B CA 1
ATOM 4709 C C . GLY B 1 80 ? 44.379 2.095 47.380 1.00 44.56 80 GLY B C 1
ATOM 4710 O O . GLY B 1 80 ? 44.940 1.049 47.065 1.00 48.64 80 GLY B O 1
ATOM 4711 N N . VAL B 1 81 ? 44.794 2.856 48.394 1.00 44.92 81 VAL B N 1
ATOM 4712 C CA . VAL B 1 81 ? 45.938 2.491 49.258 1.00 41.60 81 VAL B CA 1
ATOM 4713 C C . VAL B 1 81 ? 45.537 2.473 50.741 1.00 42.75 81 VAL B C 1
ATOM 4714 O O . VAL B 1 81 ? 44.460 2.946 51.117 1.00 43.86 81 VAL B O 1
ATOM 4718 N N . ALA B 1 82 ? 46.415 1.921 51.578 1.00 43.68 82 ALA B N 1
ATOM 4719 C CA . ALA B 1 82 ? 46.086 1.638 52.980 1.00 43.66 82 ALA B CA 1
ATOM 4720 C C . ALA B 1 82 ? 46.230 2.826 53.930 1.00 43.06 82 ALA B C 1
ATOM 4721 O O . ALA B 1 82 ? 45.422 2.970 54.852 1.00 45.91 82 ALA B O 1
ATOM 4723 N N . THR B 1 83 ? 47.249 3.661 53.725 1.00 40.88 83 THR B N 1
ATOM 4724 C CA . THR B 1 83 ? 47.599 4.716 54.691 1.00 41.54 83 THR B CA 1
ATOM 4725 C C . THR B 1 83 ? 47.817 6.051 54.008 1.00 41.66 83 THR B C 1
ATOM 4726 O O . THR B 1 83 ? 48.038 6.110 52.793 1.00 40.33 83 THR B O 1
ATOM 4730 N N . THR B 1 84 ? 47.777 7.120 54.804 1.00 44.38 84 THR B N 1
ATOM 4731 C CA . THR B 1 84 ? 48.046 8.467 54.287 1.00 46.39 84 THR B CA 1
ATOM 4732 C C . THR B 1 84 ? 49.490 8.608 53.792 1.00 43.54 84 THR B C 1
ATOM 4733 O O . THR B 1 84 ? 49.751 9.350 52.849 1.00 44.26 84 THR B O 1
ATOM 4737 N N . GLU B 1 85 ? 50.412 7.875 54.400 1.00 43.13 85 GLU B N 1
ATOM 4738 C CA . GLU B 1 85 ? 51.806 7.866 53.943 1.00 45.05 85 GLU B CA 1
ATOM 4739 C C . GLU B 1 85 ? 51.943 7.264 52.543 1.00 42.68 85 GLU B C 1
ATOM 4740 O O . GLU B 1 85 ? 52.647 7.821 51.702 1.00 42.81 85 GLU B O 1
ATOM 4746 N N . GLU B 1 86 ? 51.271 6.141 52.294 1.00 42.94 86 GLU B N 1
ATOM 4747 C CA . GLU B 1 86 ? 51.247 5.529 50.950 1.00 42.26 86 GLU B CA 1
ATOM 4748 C C . GLU B 1 86 ? 50.590 6.451 49.910 1.00 40.02 86 GLU B C 1
ATOM 4749 O O . GLU B 1 86 ? 51.086 6.590 48.784 1.00 36.92 86 GLU B O 1
ATOM 4755 N N . ALA B 1 87 ? 49.482 7.080 50.294 1.00 38.25 87 ALA B N 1
ATOM 4756 C CA . ALA B 1 87 ? 48.799 8.031 49.417 1.00 36.88 87 ALA B CA 1
ATOM 4757 C C . ALA B 1 87 ? 49.700 9.213 49.074 1.00 35.40 87 ALA B C 1
ATOM 4758 O O . ALA B 1 87 ? 49.821 9.592 47.912 1.00 36.09 87 ALA B O 1
ATOM 4760 N N . HIS B 1 88 ? 50.349 9.776 50.084 1.00 36.45 88 HIS B N 1
ATOM 4761 C CA . HIS B 1 88 ? 51.270 10.890 49.873 1.00 38.01 88 HIS B CA 1
ATOM 4762 C C . HIS B 1 88 ? 52.449 10.523 48.964 1.00 38.38 88 HIS B C 1
ATOM 4763 O O . HIS B 1 88 ? 52.765 11.276 48.037 1.00 40.35 88 HIS B O 1
ATOM 4770 N N . TYR B 1 89 ? 53.085 9.379 49.230 1.00 36.53 89 TYR B N 1
ATOM 4771 C CA . TYR B 1 89 ? 54.317 9.000 48.535 1.00 36.89 89 TYR B CA 1
ATOM 4772 C C . TYR B 1 89 ? 54.081 8.757 47.048 1.00 36.08 89 TYR B C 1
ATOM 4773 O O . TYR B 1 89 ? 54.853 9.227 46.211 1.00 36.51 89 TYR B O 1
ATOM 4782 N N . ALA B 1 90 ? 53.017 8.028 46.726 1.00 35.81 90 ALA B N 1
ATOM 4783 C CA . ALA B 1 90 ? 52.636 7.788 45.330 1.00 36.28 90 ALA B CA 1
ATOM 4784 C C . ALA B 1 90 ? 52.291 9.085 44.592 1.00 33.95 90 ALA B C 1
ATOM 4785 O O . ALA B 1 90 ? 52.582 9.210 43.404 1.00 32.99 90 ALA B O 1
ATOM 4787 N N . THR B 1 91 ? 51.684 10.038 45.296 1.00 33.10 91 THR B N 1
ATOM 4788 C CA . THR B 1 91 ? 51.375 11.345 44.714 1.00 35.52 91 THR B CA 1
ATOM 4789 C C . THR B 1 91 ? 52.654 12.102 44.376 1.00 34.49 91 THR B C 1
ATOM 4790 O O . THR B 1 91 ? 52.798 12.591 43.258 1.00 33.11 91 THR B O 1
ATOM 4794 N N . GLN B 1 92 ? 53.586 12.176 45.330 1.00 36.68 92 GLN B N 1
ATOM 4795 C CA . GLN B 1 92 ? 54.891 12.833 45.102 1.00 37.56 92 GLN B CA 1
ATOM 4796 C C . GLN B 1 92 ? 55.663 12.219 43.922 1.00 37.04 92 GLN B C 1
ATOM 4797 O O . GLN B 1 92 ? 56.233 12.950 43.109 1.00 38.54 92 GLN B O 1
ATOM 4803 N N . LEU B 1 93 ? 55.664 10.893 43.818 1.00 37.44 93 LEU B N 1
ATOM 4804 C CA . LEU B 1 93 ? 56.339 10.213 42.702 1.00 41.79 93 LEU B CA 1
ATOM 4805 C C . LEU B 1 93 ? 55.723 10.569 41.350 1.00 43.73 93 LEU B C 1
ATOM 4806 O O . LEU B 1 93 ? 56.456 10.853 40.386 1.00 48.41 93 LEU B O 1
ATOM 4811 N N . ALA B 1 94 ? 54.388 10.567 41.290 1.00 41.30 94 ALA B N 1
ATOM 4812 C CA . ALA B 1 94 ? 53.658 10.960 40.078 1.00 39.95 94 ALA B CA 1
ATOM 4813 C C . ALA B 1 94 ? 53.869 12.434 39.714 1.00 39.78 94 ALA B C 1
ATOM 4814 O O . ALA B 1 94 ? 53.939 12.780 38.535 1.00 40.40 94 ALA B O 1
ATOM 4816 N N . VAL B 1 95 ? 53.988 13.296 40.719 1.00 39.37 95 VAL B N 1
ATOM 4817 C CA . VAL B 1 95 ? 54.340 14.696 40.478 1.00 39.73 95 VAL B CA 1
ATOM 4818 C C . VAL B 1 95 ? 55.697 14.772 39.780 1.00 43.34 95 VAL B C 1
ATOM 4819 O O . VAL B 1 95 ? 55.823 15.454 38.761 1.00 45.80 95 VAL B O 1
ATOM 4823 N N . TRP B 1 96 ? 56.699 14.058 40.313 1.00 44.33 96 TRP B N 1
ATOM 4824 C CA . TRP B 1 96 ? 58.045 14.041 39.721 1.00 45.21 96 TRP B CA 1
ATOM 4825 C C . TRP B 1 96 ? 58.085 13.421 38.320 1.00 46.17 96 TRP B C 1
ATOM 4826 O O . TRP B 1 96 ? 58.841 13.885 37.468 1.00 47.55 96 TRP B O 1
ATOM 4837 N N . ILE B 1 97 ? 57.279 12.392 38.073 1.00 46.64 97 ILE B N 1
ATOM 4838 C CA . ILE B 1 97 ? 57.192 11.806 36.728 1.00 47.47 97 ILE B CA 1
ATOM 4839 C C . ILE B 1 97 ? 56.548 12.782 35.739 1.00 46.65 97 ILE B C 1
ATOM 4840 O O . ILE B 1 97 ? 57.065 12.976 34.645 1.00 49.11 97 ILE B O 1
ATOM 4845 N N . ALA B 1 98 ? 55.433 13.398 36.121 1.00 44.64 98 ALA B N 1
ATOM 4846 C CA . ALA B 1 98 ? 54.765 14.380 35.250 1.00 43.75 98 ALA B CA 1
ATOM 4847 C C . ALA B 1 98 ? 55.630 15.614 34.977 1.00 44.50 98 ALA B C 1
ATOM 4848 O O . ALA B 1 98 ? 55.529 16.211 33.904 1.00 48.38 98 ALA B O 1
ATOM 4850 N N . ALA B 1 99 ? 56.486 15.977 35.935 1.00 42.77 99 ALA B N 1
ATOM 4851 C CA . ALA B 1 99 ? 57.441 17.081 35.763 1.00 45.56 99 ALA B CA 1
ATOM 4852 C C . ALA B 1 99 ? 58.727 16.719 34.989 1.00 48.14 99 ALA B C 1
ATOM 4853 O O . ALA B 1 99 ? 59.584 17.576 34.826 1.00 52.40 99 ALA B O 1
ATOM 4855 N N . ASN B 1 100 ? 58.863 15.473 34.530 1.00 48.27 100 ASN B N 1
ATOM 4856 C CA . ASN B 1 100 ? 60.061 14.967 33.837 1.00 51.83 100 ASN B CA 1
ATOM 4857 C C . ASN B 1 100 ? 61.349 14.959 34.681 1.00 54.17 100 ASN B C 1
ATOM 4858 O O . ASN B 1 100 ? 62.446 15.055 34.132 1.00 56.10 100 ASN B O 1
ATOM 4863 N N . GLU B 1 101 ? 61.212 14.823 36.001 1.00 53.78 101 GLU B N 1
ATOM 4864 C CA . GLU B 1 101 ? 62.356 14.650 36.910 1.00 55.37 101 GLU B CA 1
ATOM 4865 C C . GLU B 1 101 ? 62.723 13.176 37.134 1.00 54.44 101 GLU B C 1
ATOM 4866 O O . GLU B 1 101 ? 63.824 12.880 37.576 1.00 57.10 101 GLU B O 1
ATOM 4872 N N . LEU B 1 102 ? 61.781 12.268 36.878 1.00 54.04 102 LEU B N 1
ATOM 4873 C CA . LEU B 1 102 ? 62.011 10.820 36.900 1.00 53.99 102 LEU B CA 1
ATOM 4874 C C . LEU B 1 102 ? 61.241 10.179 35.748 1.00 54.24 102 LEU B C 1
ATOM 4875 O O . LEU B 1 102 ? 60.260 10.734 35.267 1.00 54.91 102 LEU B O 1
ATOM 4880 N N . THR B 1 103 ? 61.688 9.004 35.315 1.00 55.49 103 THR B N 1
ATOM 4881 C CA . THR B 1 103 ? 60.947 8.169 34.358 1.00 56.03 103 THR B CA 1
ATOM 4882 C C . THR B 1 103 ? 60.600 6.839 35.019 1.00 55.11 103 THR B C 1
ATOM 4883 O O . THR B 1 103 ? 61.332 6.374 35.877 1.00 54.03 103 THR B O 1
ATOM 4887 N N . GLU B 1 104 ? 59.485 6.233 34.606 1.00 56.93 104 GLU B N 1
ATOM 4888 C CA . GLU B 1 104 ? 58.983 4.986 35.211 1.00 55.32 104 GLU B CA 1
ATOM 4889 C C . GLU B 1 104 ? 59.970 3.829 35.101 1.00 55.13 104 GLU B C 1
ATOM 4890 O O . GLU B 1 104 ? 60.174 3.093 36.073 1.00 52.43 104 GLU B O 1
ATOM 4896 N N . GLU B 1 105 ? 60.599 3.690 33.937 1.00 58.49 105 GLU B N 1
ATOM 4897 C CA . GLU B 1 105 ? 61.591 2.629 33.691 1.00 64.58 105 GLU B CA 1
ATOM 4898 C C . GLU B 1 105 ? 62.850 2.696 34.587 1.00 62.83 105 GLU B C 1
ATOM 4899 O O . GLU B 1 105 ? 63.519 1.696 34.803 1.00 68.51 105 GLU B O 1
ATOM 4905 N N . ASP B 1 106 ? 63.169 3.884 35.084 1.00 61.44 106 ASP B N 1
ATOM 4906 C CA . ASP B 1 106 ? 64.285 4.099 35.998 1.00 58.58 106 ASP B CA 1
ATOM 4907 C C . ASP B 1 106 ? 63.992 3.604 37.425 1.00 54.74 106 ASP B C 1
ATOM 4908 O O . ASP B 1 106 ? 64.918 3.292 38.168 1.00 54.46 106 ASP B O 1
ATOM 4913 N N . LEU B 1 107 ? 62.715 3.530 37.804 1.00 50.80 107 LEU B N 1
ATOM 4914 C CA . LEU B 1 107 ? 62.316 3.231 39.196 1.00 47.51 107 LEU B CA 1
ATOM 4915 C C . LEU B 1 107 ? 62.077 1.747 39.455 1.00 45.95 107 LEU B C 1
ATOM 4916 O O . LEU B 1 107 ? 61.683 1.022 38.555 1.00 50.87 107 LEU B O 1
ATOM 4921 N N . VAL B 1 108 ? 62.327 1.314 40.691 1.00 42.59 108 VAL B N 1
ATOM 4922 C CA . VAL B 1 108 ? 62.059 -0.055 41.122 1.00 43.86 108 VAL B CA 1
ATOM 4923 C C . VAL B 1 108 ? 61.162 0.005 42.350 1.00 44.44 108 VAL B C 1
ATOM 4924 O O . VAL B 1 108 ? 61.623 0.355 43.435 1.00 44.21 108 VAL B O 1
ATOM 4928 N N . ALA B 1 109 ? 59.890 -0.342 42.176 1.00 44.17 109 ALA B N 1
ATOM 4929 C CA . ALA B 1 109 ? 58.910 -0.283 43.266 1.00 45.18 109 ALA B CA 1
ATOM 4930 C C . ALA B 1 109 ? 59.165 -1.340 44.345 1.00 44.67 109 ALA B C 1
ATOM 4931 O O . ALA B 1 109 ? 59.757 -2.379 44.062 1.00 46.16 109 ALA B O 1
ATOM 4933 N N . LYS B 1 110 ? 58.733 -1.039 45.571 1.00 45.59 110 LYS B N 1
ATOM 4934 C CA . LYS B 1 110 ? 58.822 -1.947 46.725 1.00 46.36 110 LYS B CA 1
ATOM 4935 C C . LYS B 1 110 ? 57.489 -2.064 47.478 1.00 46.61 110 LYS B C 1
ATOM 4936 O O . LYS B 1 110 ? 57.467 -2.483 48.638 1.00 50.04 110 LYS B O 1
ATOM 4942 N N . ASN B 1 111 ? 56.384 -1.704 46.825 1.00 45.13 111 ASN B N 1
ATOM 4943 C CA . ASN B 1 111 ? 55.050 -1.697 47.445 1.00 42.88 111 ASN B CA 1
ATOM 4944 C C . ASN B 1 111 ? 54.014 -1.576 46.325 1.00 43.93 111 ASN B C 1
ATOM 4945 O O . ASN B 1 111 ? 53.944 -0.536 45.672 1.00 45.43 111 ASN B O 1
ATOM 4950 N N . GLU B 1 112 ? 53.218 -2.623 46.108 1.00 43.74 112 GLU B N 1
ATOM 4951 C CA . GLU B 1 112 ? 52.318 -2.677 44.954 1.00 42.24 112 GLU B CA 1
ATOM 4952 C C . GLU B 1 112 ? 51.122 -1.740 45.064 1.00 43.76 112 GLU B C 1
ATOM 4953 O O . GLU B 1 112 ? 50.635 -1.256 44.042 1.00 47.15 112 GLU B O 1
ATOM 4959 N N . ARG B 1 113 ? 50.644 -1.488 46.279 1.00 41.82 113 ARG B N 1
ATOM 4960 C CA . ARG B 1 113 ? 49.608 -0.483 46.481 1.00 40.55 113 ARG B CA 1
ATOM 4961 C C . ARG B 1 113 ? 50.118 0.892 46.037 1.00 40.68 113 ARG B C 1
ATOM 4962 O O . ARG B 1 113 ? 49.435 1.610 45.309 1.00 40.46 113 ARG B O 1
ATOM 4970 N N . VAL B 1 114 ? 51.339 1.235 46.452 1.00 40.42 114 VAL B N 1
ATOM 4971 C CA . VAL B 1 114 ? 52.002 2.472 46.002 1.00 38.07 114 VAL B CA 1
ATOM 4972 C C . VAL B 1 114 ? 52.227 2.491 44.484 1.00 38.52 114 VAL B C 1
ATOM 4973 O O . VAL B 1 114 ? 51.992 3.518 43.841 1.00 40.99 114 VAL B O 1
ATOM 4977 N N . HIS B 1 115 ? 52.684 1.367 43.927 1.00 37.50 115 HIS B N 1
ATOM 4978 C CA . HIS B 1 115 ? 52.894 1.230 42.472 1.00 36.07 115 HIS B CA 1
ATOM 4979 C C . HIS B 1 115 ? 51.565 1.341 41.698 1.00 37.68 115 HIS B C 1
ATOM 4980 O O . HIS B 1 115 ? 51.529 1.982 40.665 1.00 37.80 115 HIS B O 1
ATOM 4987 N N . ASN B 1 116 ? 50.486 0.737 42.203 1.00 38.13 116 ASN B N 1
ATOM 4988 C CA . ASN B 1 116 ? 49.161 0.828 41.556 1.00 40.72 116 ASN B CA 1
ATOM 4989 C C . ASN B 1 116 ? 48.655 2.283 41.485 1.00 40.09 116 ASN B C 1
ATOM 4990 O O . ASN B 1 116 ? 48.257 2.751 40.412 1.00 39.19 116 ASN B O 1
ATOM 4995 N N . LEU B 1 117 ? 48.686 2.993 42.614 1.00 40.94 117 LEU B N 1
ATOM 4996 C CA . LEU B 1 117 ? 48.225 4.386 42.659 1.00 40.81 117 LEU B CA 1
ATOM 4997 C C . LEU B 1 117 ? 49.064 5.302 41.761 1.00 43.28 117 LEU B C 1
ATOM 4998 O O . LEU B 1 117 ? 48.503 6.146 41.062 1.00 49.21 117 LEU B O 1
ATOM 5011 N N . LYS B 1 119 ? 50.656 4.563 39.000 1.00 43.87 119 LYS B N 1
ATOM 5012 C CA . LYS B 1 119 ? 50.228 4.324 37.624 1.00 43.50 119 LYS B CA 1
ATOM 5013 C C . LYS B 1 119 ? 48.936 5.058 37.284 1.00 42.68 119 LYS B C 1
ATOM 5014 O O . LYS B 1 119 ? 48.831 5.659 36.218 1.00 41.80 119 LYS B O 1
ATOM 5020 N N . ARG B 1 120 ? 47.964 5.004 38.195 1.00 43.90 120 ARG B N 1
ATOM 5021 C CA . ARG B 1 120 ? 46.665 5.666 38.016 1.00 46.10 120 ARG B CA 1
ATOM 5022 C C . ARG B 1 120 ? 46.815 7.176 37.870 1.00 47.95 120 ARG B C 1
ATOM 5023 O O . ARG B 1 120 ? 46.219 7.765 36.970 1.00 50.96 120 ARG B O 1
ATOM 5031 N N . LEU B 1 121 ? 47.604 7.790 38.756 1.00 48.27 121 LEU B N 1
ATOM 5032 C CA . LEU B 1 121 ? 47.797 9.242 38.751 1.00 45.41 121 LEU B CA 1
ATOM 5033 C C . LEU B 1 121 ? 48.586 9.733 37.541 1.00 44.34 121 LEU B C 1
ATOM 5034 O O . LEU B 1 121 ? 48.305 10.816 37.027 1.00 47.33 121 LEU B O 1
ATOM 5039 N N . VAL B 1 122 ? 49.561 8.942 37.093 1.00 43.68 122 VAL B N 1
ATOM 5040 C CA . VAL B 1 122 ? 50.356 9.2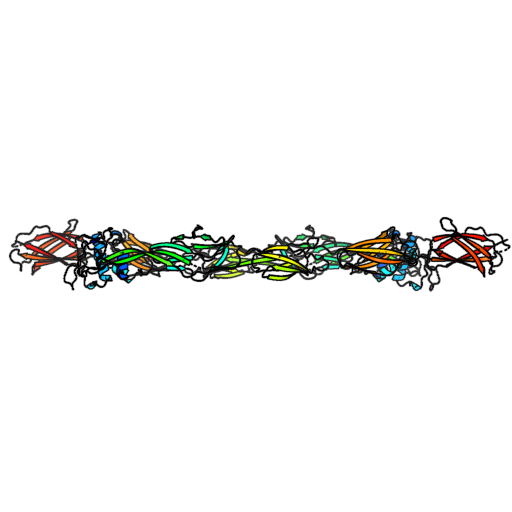61 35.893 1.00 44.96 122 VAL B CA 1
ATOM 5041 C C . VAL B 1 122 ? 49.527 9.129 34.613 1.00 43.48 122 VAL B C 1
ATOM 5042 O O . VAL B 1 122 ? 49.635 9.974 33.727 1.00 45.35 122 VAL B O 1
ATOM 5046 N N . GLU B 1 123 ? 48.719 8.073 34.519 1.00 44.36 123 GLU B N 1
ATOM 5047 C CA . GLU B 1 123 ? 47.789 7.895 33.391 1.00 48.54 123 GLU B CA 1
ATOM 5048 C C . GLU B 1 123 ? 46.796 9.072 33.292 1.00 46.36 123 GLU B C 1
ATOM 5049 O O . GLU B 1 123 ? 46.551 9.584 32.198 1.00 48.30 123 GLU B O 1
ATOM 5055 N N . ALA B 1 124 ? 46.265 9.513 34.431 1.00 43.41 124 ALA B N 1
ATOM 5056 C CA . ALA B 1 124 ? 45.382 10.684 34.484 1.00 47.13 124 ALA B CA 1
ATOM 5057 C C . ALA B 1 124 ? 46.045 12.006 34.057 1.00 50.82 124 ALA B C 1
ATOM 5058 O O . ALA B 1 124 ? 45.386 12.860 33.466 1.00 51.44 124 ALA B O 1
ATOM 5060 N N . SER B 1 125 ? 47.332 12.185 34.361 1.00 55.20 125 SER B N 1
ATOM 5061 C CA . SER B 1 125 ? 48.065 13.383 33.908 1.00 54.63 125 SER B CA 1
ATOM 5062 C C . SER B 1 125 ? 48.235 13.403 32.380 1.00 55.26 125 SER B C 1
ATOM 5063 O O . SER B 1 125 ? 48.269 14.475 31.788 1.00 57.52 125 SER B O 1
ATOM 5066 N N . LYS B 1 126 ? 48.327 12.227 31.757 1.00 56.01 126 LYS B N 1
ATOM 5067 C CA . LYS B 1 126 ? 48.461 12.115 30.298 1.00 59.76 126 LYS B CA 1
ATOM 5068 C C . LYS B 1 126 ? 47.128 12.167 29.526 1.00 62.79 126 LYS B C 1
ATOM 5069 O O . LYS B 1 126 ? 47.102 12.668 28.399 1.00 60.84 126 LYS B O 1
ATOM 5075 N N . LYS B 1 127 ? 46.043 11.660 30.125 1.00 64.86 127 LYS B N 1
ATOM 5076 C CA . LYS B 1 127 ? 44.784 11.373 29.399 1.00 64.59 127 LYS B CA 1
ATOM 5077 C C . LYS B 1 127 ? 43.695 12.419 29.598 1.00 61.14 127 LYS B C 1
ATOM 5078 O O . LYS B 1 127 ? 43.042 12.824 28.635 1.00 65.71 127 LYS B O 1
ATOM 5084 N N . GLU B 1 128 ? 43.481 12.834 30.844 1.00 55.10 128 GLU B N 1
ATOM 5085 C CA . GLU B 1 128 ? 42.494 13.871 31.149 1.00 52.38 128 GLU B CA 1
ATOM 5086 C C . GLU B 1 128 ? 42.960 15.219 30.586 1.00 56.94 128 GLU B C 1
ATOM 5087 O O . GLU B 1 128 ? 44.117 15.358 30.146 1.00 58.54 128 GLU B O 1
ATOM 5093 N N . THR B 1 129 ? 42.056 16.199 30.587 1.00 57.72 129 THR B N 1
ATOM 5094 C CA . THR B 1 129 ? 42.298 17.468 29.887 1.00 59.65 129 THR B CA 1
ATOM 5095 C C . THR B 1 129 ? 42.149 18.746 30.728 1.00 53.29 129 THR B C 1
ATOM 5096 O O . THR B 1 129 ? 42.275 19.847 30.186 1.00 55.74 129 THR B O 1
ATOM 5100 N N . GLY B 1 130 ? 41.926 18.610 32.034 1.00 48.53 130 GLY B N 1
ATOM 5101 C CA . GLY B 1 130 ? 41.779 19.770 32.915 1.00 48.55 130 GLY B CA 1
ATOM 5102 C C . GLY B 1 130 ? 42.969 20.713 32.829 1.00 49.83 130 GLY B C 1
ATOM 5103 O O . GLY B 1 130 ? 44.116 20.263 32.787 1.00 51.38 130 GLY B O 1
ATOM 5104 N N . SER B 1 131 ? 42.691 22.017 32.801 1.00 50.51 131 SER B N 1
ATOM 5105 C CA . SER B 1 131 ? 43.715 23.047 32.566 1.00 49.43 131 SER B CA 1
ATOM 5106 C C . SER B 1 131 ? 43.595 24.224 33.532 1.00 46.94 131 SER B C 1
ATOM 5107 O O . SER B 1 131 ? 42.511 24.547 34.019 1.00 43.09 131 SER B O 1
ATOM 5110 N N . GLN B 1 132 ? 44.727 24.868 33.777 1.00 48.83 132 GLN B N 1
ATOM 5111 C CA . GLN B 1 132 ? 44.806 26.053 34.635 1.00 50.87 132 GLN B CA 1
ATOM 5112 C C . GLN B 1 132 ? 44.447 27.348 33.896 1.00 50.26 132 GLN B C 1
ATOM 5113 O O . GLN B 1 132 ? 44.164 28.358 34.538 1.00 46.93 132 GLN B O 1
ATOM 5119 N N . ASP B 1 133 ? 44.475 27.322 32.558 1.00 53.87 133 ASP B N 1
ATOM 5120 C CA . ASP B 1 133 ? 43.984 28.444 31.745 1.00 57.89 133 ASP B CA 1
ATOM 5121 C C . ASP B 1 133 ? 42.495 28.615 32.018 1.00 55.26 133 ASP B C 1
ATOM 5122 O O . ASP B 1 133 ? 41.730 27.647 31.915 1.00 53.96 133 ASP B O 1
ATOM 5127 N N . VAL B 1 134 ? 42.089 29.834 32.370 1.00 55.18 134 VAL B N 1
ATOM 5128 C CA . VAL B 1 134 ? 40.702 30.107 32.747 1.00 54.68 134 VAL B CA 1
ATOM 5129 C C . VAL B 1 134 ? 39.869 30.216 31.466 1.00 53.80 134 VAL B C 1
ATOM 5130 O O . VAL B 1 134 ? 40.173 31.028 30.603 1.00 57.29 134 VAL B O 1
ATOM 5134 N N . PHE B 1 135 ? 38.839 29.380 31.349 1.00 52.38 135 PHE B N 1
ATOM 5135 C CA . PHE B 1 135 ? 37.969 29.335 30.172 1.00 52.01 135 PHE B CA 1
ATOM 5136 C C . PHE B 1 135 ? 36.651 30.034 30.494 1.00 49.56 135 PHE B C 1
ATOM 5137 O O . PHE B 1 135 ? 36.062 29.790 31.547 1.00 45.52 135 PHE B O 1
ATOM 5145 N N . PHE B 1 136 ? 36.188 30.899 29.597 1.00 52.06 136 PHE B N 1
ATOM 5146 C CA . PHE B 1 136 ? 34.926 31.622 29.802 1.00 52.59 136 PHE B CA 1
ATOM 5147 C C . PHE B 1 136 ? 34.273 32.002 28.472 1.00 55.38 136 PHE B C 1
ATOM 5148 O O . PHE B 1 136 ? 34.884 32.691 27.658 1.00 59.62 136 PHE B O 1
ATOM 5156 N N . LYS B 1 137 ? 33.028 31.569 28.273 1.00 56.15 137 LYS B N 1
ATOM 5157 C CA . LYS B 1 137 ? 32.303 31.783 27.014 1.00 58.46 137 LYS B CA 1
ATOM 5158 C C . LYS B 1 137 ? 30.783 31.797 27.238 1.00 53.57 137 LYS B C 1
ATOM 5159 O O . LYS B 1 137 ? 30.267 30.992 28.009 1.00 52.32 137 LYS B O 1
ATOM 5165 N N . VAL B 1 138 ? 30.079 32.714 26.577 1.00 51.77 138 VAL B N 1
ATOM 5166 C CA . VAL B 1 138 ? 28.605 32.772 26.650 1.00 50.34 138 VAL B CA 1
ATOM 5167 C C . VAL B 1 138 ? 28.007 32.203 25.362 1.00 48.62 138 VAL B C 1
ATOM 5168 O O . VAL B 1 138 ? 28.315 32.685 24.272 1.00 51.55 138 VAL B O 1
ATOM 5172 N N . ASN B 1 139 ? 27.177 31.171 25.491 1.00 46.43 139 ASN B N 1
ATOM 5173 C CA . ASN B 1 139 ? 26.491 30.562 24.350 1.00 48.90 139 ASN B CA 1
ATOM 5174 C C . ASN B 1 139 ? 24.999 30.905 24.443 1.00 48.49 139 ASN B C 1
ATOM 5175 O O . ASN B 1 139 ? 24.436 30.779 25.530 1.00 49.83 139 ASN B O 1
ATOM 5180 N N . PRO B 1 140 ? 24.346 31.322 23.355 1.00 48.30 140 PRO B N 1
ATOM 5181 C CA . PRO B 1 140 ? 24.921 31.412 22.009 1.00 51.92 140 PRO B CA 1
ATOM 5182 C C . PRO B 1 140 ? 25.672 32.720 21.752 1.00 53.74 140 PRO B C 1
ATOM 5183 O O . PRO B 1 140 ? 25.469 33.713 22.454 1.00 56.20 140 PRO B O 1
ATOM 5187 N N . VAL B 1 141 ? 26.514 32.699 20.723 1.00 57.04 141 VAL B N 1
ATOM 5188 C CA . VAL B 1 141 ? 27.443 33.800 20.421 1.00 58.02 141 VAL B CA 1
ATOM 5189 C C . VAL B 1 141 ? 26.867 34.808 19.426 1.00 58.79 141 VAL B C 1
ATOM 5190 O O . VAL B 1 141 ? 27.120 36.000 19.545 1.00 55.91 141 VAL B O 1
ATOM 5194 N N . ASP B 1 142 ? 26.114 34.312 18.446 1.00 63.24 142 ASP B N 1
ATOM 5195 C CA . ASP B 1 142 ? 25.437 35.164 17.437 1.00 66.28 142 ASP B CA 1
ATOM 5196 C C . ASP B 1 142 ? 24.265 35.965 17.994 1.00 62.71 142 ASP B C 1
ATOM 5197 O O . ASP B 1 142 ? 23.684 35.609 19.001 1.00 64.38 142 ASP B O 1
ATOM 5202 N N . SER B 1 143 ? 23.942 37.060 17.321 1.00 63.50 143 SER B N 1
ATOM 5203 C CA . SER B 1 143 ? 22.861 37.945 17.754 1.00 63.02 143 SER B CA 1
ATOM 5204 C C . SER B 1 143 ? 21.524 37.223 17.684 1.00 59.84 143 SER B C 1
ATOM 5205 O O . SER B 1 143 ? 21.261 36.485 16.736 1.00 59.26 143 SER B O 1
ATOM 5208 N N . GLN B 1 144 ? 20.690 37.450 18.693 1.00 58.56 144 GLN B N 1
ATOM 5209 C CA . GLN B 1 144 ? 19.439 36.720 18.874 1.00 58.14 144 GLN B CA 1
ATOM 5210 C C . GLN B 1 144 ? 18.204 37.604 18.637 1.00 59.11 144 GLN B C 1
ATOM 5211 O O . GLN B 1 144 ? 18.233 38.818 18.869 1.00 59.37 144 GLN B O 1
ATOM 5217 N N . THR B 1 145 ? 17.124 36.974 18.171 1.00 57.44 145 THR B N 1
ATOM 5218 C CA . THR B 1 145 ? 15.850 37.644 17.940 1.00 57.14 145 THR B CA 1
ATOM 5219 C C . THR B 1 145 ? 14.803 37.160 18.948 1.00 55.92 145 THR B C 1
ATOM 5220 O O . THR B 1 145 ? 14.626 35.956 19.142 1.00 55.68 145 THR B O 1
ATOM 5224 N N . ALA B 1 146 ? 14.113 38.107 19.585 1.00 56.28 146 ALA B N 1
ATOM 5225 C CA . ALA B 1 146 ? 13.065 37.801 20.564 1.00 54.86 146 ALA B CA 1
ATOM 5226 C C . ALA B 1 146 ? 11.713 37.670 19.868 1.00 56.31 146 ALA B C 1
ATOM 5227 O O . ALA B 1 146 ? 11.353 38.530 19.064 1.00 60.36 146 ALA B O 1
ATOM 5229 N N . THR B 1 147 ? 10.974 36.605 20.191 1.00 56.96 147 THR B N 1
ATOM 5230 C CA . THR B 1 147 ? 9.644 36.330 19.619 1.00 58.14 147 THR B CA 1
ATOM 5231 C C . THR B 1 147 ? 8.572 36.298 20.710 1.00 57.45 147 THR B C 1
ATOM 5232 O O . THR B 1 147 ? 8.871 36.031 21.872 1.00 52.01 147 THR B O 1
ATOM 5236 N N . GLN B 1 148 ? 7.327 36.559 20.320 1.00 61.85 148 GLN B N 1
ATOM 5237 C CA . GLN B 1 148 ? 6.216 36.673 21.271 1.00 63.35 148 GLN B CA 1
ATOM 5238 C C . GLN B 1 148 ? 5.873 35.356 21.961 1.00 62.62 148 GLN B C 1
ATOM 5239 O O . GLN B 1 148 ? 5.923 34.289 21.352 1.00 61.19 148 GLN B O 1
ATOM 5245 N N . ASN B 1 149 ? 5.523 35.464 23.239 1.00 63.26 149 ASN B N 1
ATOM 5246 C CA . ASN B 1 149 ? 5.077 34.339 24.054 1.00 65.40 149 ASN B CA 1
ATOM 5247 C C . ASN B 1 149 ? 4.137 34.888 25.132 1.00 67.91 149 ASN B C 1
ATOM 5248 O O . ASN B 1 149 ? 4.528 35.078 26.284 1.00 67.30 149 ASN B O 1
ATOM 5253 N N . GLY B 1 150 ? 2.898 35.152 24.728 1.00 71.94 150 GLY B N 1
ATOM 5254 C CA . GLY B 1 150 ? 1.902 35.742 25.609 1.00 74.85 150 GLY B CA 1
ATOM 5255 C C . GLY B 1 150 ? 2.168 37.219 25.850 1.00 77.35 150 GLY B C 1
ATOM 5256 O O . GLY B 1 150 ? 2.133 38.025 24.912 1.00 82.72 150 GLY B O 1
ATOM 5257 N N . ASP B 1 151 ? 2.444 37.573 27.105 1.00 77.74 151 ASP B N 1
ATOM 5258 C CA . ASP B 1 151 ? 2.636 38.975 27.493 1.00 74.45 151 ASP B CA 1
ATOM 5259 C C . ASP B 1 151 ? 4.002 39.553 27.113 1.00 69.32 151 ASP B C 1
ATOM 5260 O O . ASP B 1 151 ? 4.148 40.779 27.060 1.00 69.30 151 ASP B O 1
ATOM 5265 N N . TYR B 1 152 ? 4.987 38.688 26.858 1.00 64.31 152 TYR B N 1
ATOM 5266 C CA . TYR B 1 152 ? 6.367 39.116 26.611 1.00 60.01 152 TYR B CA 1
ATOM 5267 C C . TYR B 1 152 ? 6.911 38.667 25.263 1.00 58.08 152 TYR B C 1
ATOM 5268 O O . TYR B 1 152 ? 6.524 37.626 24.745 1.00 62.52 152 TYR B O 1
ATOM 5277 N N . LEU B 1 153 ? 7.808 39.475 24.704 1.00 57.30 153 LEU B N 1
ATOM 5278 C CA . LEU B 1 153 ? 8.774 39.023 23.695 1.00 58.86 153 LEU B CA 1
ATOM 5279 C C . LEU B 1 153 ? 9.948 38.388 24.434 1.00 58.13 153 LEU B C 1
ATOM 5280 O O . LEU B 1 153 ? 10.479 38.993 25.367 1.00 56.62 153 LEU B O 1
ATOM 5285 N N . GLU B 1 154 ? 10.369 37.193 24.023 1.00 57.53 154 GLU B N 1
ATOM 5286 C CA . GLU B 1 154 ? 11.458 36.506 24.716 1.00 57.77 154 GLU B CA 1
ATOM 5287 C C . GLU B 1 154 ? 12.452 35.777 23.812 1.00 55.64 154 GLU B C 1
ATOM 5288 O O . GLU B 1 154 ? 12.080 35.257 22.760 1.00 56.02 154 GLU B O 1
ATOM 5294 N N . THR B 1 155 ? 13.719 35.765 24.248 1.00 50.27 155 THR B N 1
ATOM 5295 C CA . THR B 1 155 ? 14.785 34.974 23.622 1.00 46.67 155 THR B CA 1
ATOM 5296 C C . THR B 1 155 ? 14.746 33.544 24.157 1.00 42.94 155 THR B C 1
ATOM 5297 O O . THR B 1 155 ? 13.934 33.221 25.011 1.00 42.91 155 THR B O 1
ATOM 5301 N N . GLY B 1 156 ? 15.633 32.695 23.652 1.00 42.47 156 GLY B N 1
ATOM 5302 C CA . GLY B 1 156 ? 15.922 31.405 24.277 1.00 42.07 156 GLY B CA 1
ATOM 5303 C C . GLY B 1 156 ? 16.855 31.591 25.463 1.00 42.11 156 GLY B C 1
ATOM 5304 O O . GLY B 1 156 ? 17.163 32.732 25.847 1.00 43.45 156 GLY B O 1
ATOM 5305 N N . PHE B 1 157 ? 17.317 30.483 26.043 1.00 42.15 157 PHE B N 1
ATOM 5306 C CA . PHE B 1 157 ? 18.234 30.548 27.192 1.00 42.61 157 PHE B CA 1
ATOM 5307 C C . PHE B 1 157 ? 19.688 30.699 26.749 1.00 42.18 157 PHE B C 1
ATOM 5308 O O . PHE B 1 157 ? 20.125 30.072 25.784 1.00 43.04 157 PHE B O 1
ATOM 5316 N N . TYR B 1 158 ? 20.413 31.566 27.452 1.00 42.27 158 TYR B N 1
ATOM 5317 C CA . TYR B 1 158 ? 21.863 31.702 27.312 1.00 43.17 158 TYR B CA 1
ATOM 5318 C C . TYR B 1 158 ? 22.525 30.872 28.412 1.00 41.31 158 TYR B C 1
ATOM 5319 O O . TYR B 1 158 ? 21.901 30.609 29.438 1.00 40.90 158 TYR B O 1
ATOM 5328 N N . ALA B 1 159 ? 23.783 30.476 28.215 1.00 45.50 159 ALA B N 1
ATOM 5329 C CA . ALA B 1 159 ? 24.537 29.691 29.229 1.00 45.37 159 ALA B CA 1
ATOM 5330 C C . ALA B 1 159 ? 26.018 30.077 29.310 1.00 46.25 159 ALA B C 1
ATOM 5331 O O . ALA B 1 159 ? 26.642 30.358 28.285 1.00 48.86 159 ALA B O 1
ATOM 5333 N N . VAL B 1 160 ? 26.568 30.072 30.528 1.00 46.25 160 VAL B N 1
ATOM 5334 C CA . VAL B 1 160 ? 27.999 30.332 30.768 1.00 47.35 160 VAL B CA 1
ATOM 5335 C C . VAL B 1 160 ? 28.802 29.022 30.800 1.00 47.82 160 VAL B C 1
ATOM 5336 O O . VAL B 1 160 ? 28.661 28.221 31.720 1.00 54.57 160 VAL B O 1
ATOM 5340 N N . GLN B 1 161 ? 29.658 28.840 29.799 1.00 48.74 161 GLN B N 1
ATOM 5341 C CA . GLN B 1 161 ? 30.561 27.696 29.697 1.00 47.81 161 GLN B CA 1
ATOM 5342 C C . GLN B 1 161 ? 31.920 28.063 30.320 1.00 48.33 161 GLN B C 1
ATOM 5343 O O . GLN B 1 161 ? 32.589 28.988 29.844 1.00 48.99 161 GLN B O 1
ATOM 5349 N N . THR B 1 162 ? 32.325 27.345 31.372 1.00 46.89 162 THR B N 1
ATOM 5350 C CA . THR B 1 162 ? 33.601 27.605 32.066 1.00 45.09 162 THR B CA 1
ATOM 5351 C C . THR B 1 162 ? 34.194 26.375 32.761 1.00 45.59 162 THR B C 1
ATOM 5352 O O . THR B 1 162 ? 33.472 25.454 33.125 1.00 50.67 162 THR B O 1
ATOM 5356 N N . ASN B 1 163 ? 35.513 26.386 32.954 1.00 48.41 163 ASN B N 1
ATOM 5357 C CA . ASN B 1 163 ? 36.224 25.324 33.693 1.00 47.69 163 ASN B CA 1
ATOM 5358 C C . ASN B 1 163 ? 36.394 25.657 35.179 1.00 48.67 163 ASN B C 1
ATOM 5359 O O . ASN B 1 163 ? 37.090 24.949 35.893 1.00 53.44 163 ASN B O 1
ATOM 5364 N N . ALA B 1 164 ? 35.778 26.744 35.635 1.00 50.27 164 ALA B N 1
ATOM 5365 C CA . ALA B 1 164 ? 35.830 27.140 37.036 1.00 50.74 164 ALA B CA 1
ATOM 5366 C C . ALA B 1 164 ? 35.037 26.180 37.922 1.00 47.39 164 ALA B C 1
ATOM 5367 O O . ALA B 1 164 ? 34.076 25.570 37.471 1.00 45.93 164 ALA B O 1
ATOM 5369 N N . VAL B 1 165 ? 35.452 26.064 39.182 1.00 50.05 165 VAL B N 1
ATOM 5370 C CA . VAL B 1 165 ? 34.770 25.210 40.177 1.00 50.95 165 VAL B CA 1
ATOM 5371 C C . VAL B 1 165 ? 33.538 25.876 40.791 1.00 52.42 165 VAL B C 1
ATOM 5372 O O . VAL B 1 165 ? 32.610 25.192 41.211 1.00 57.31 165 VAL B O 1
ATOM 5376 N N . SER B 1 166 ? 33.553 27.203 40.873 1.00 51.05 166 SER B N 1
ATOM 5377 C CA . SER B 1 166 ? 32.379 27.980 41.260 1.00 48.71 166 SER B CA 1
ATOM 5378 C C . SER B 1 166 ? 32.536 29.420 40.775 1.00 49.44 166 SER B C 1
ATOM 5379 O O . SER B 1 166 ? 33.637 29.836 40.379 1.00 51.12 166 SER B O 1
ATOM 5382 N N . GLY B 1 167 ? 31.449 30.179 40.832 1.00 48.88 167 GLY B N 1
ATOM 5383 C CA . GLY B 1 167 ? 31.464 31.555 40.361 1.00 48.59 167 GLY B CA 1
ATOM 5384 C C . GLY B 1 167 ? 30.078 32.136 40.213 1.00 48.69 167 GLY B C 1
ATOM 5385 O O . GLY B 1 167 ? 29.074 31.427 40.365 1.00 48.17 167 GLY B O 1
ATOM 5386 N N . SER B 1 168 ? 30.029 33.436 39.934 1.00 47.89 168 SER B N 1
ATOM 5387 C CA . SER B 1 168 ? 28.779 34.122 39.610 1.00 44.97 168 SER B CA 1
ATOM 5388 C C . SER B 1 168 ? 29.015 35.149 38.514 1.00 44.44 168 SER B C 1
ATOM 5389 O O . SER B 1 168 ? 30.166 35.518 38.236 1.00 44.76 168 SER B O 1
ATOM 5392 N N . TYR B 1 169 ? 27.925 35.583 37.880 1.00 42.65 169 TYR B N 1
ATOM 5393 C CA . TYR B 1 169 ? 27.990 36.547 36.781 1.00 43.44 169 TYR B CA 1
ATOM 5394 C C . TYR B 1 169 ? 26.792 37.499 36.775 1.00 45.15 169 TYR B C 1
ATOM 5395 O O . TYR B 1 169 ? 25.730 37.179 37.304 1.00 46.11 169 TYR B O 1
ATOM 5404 N N . THR B 1 170 ? 26.970 38.659 36.156 1.00 47.60 170 THR B N 1
ATOM 5405 C CA . THR B 1 170 ? 25.946 39.701 36.132 1.00 49.70 170 THR B CA 1
ATOM 5406 C C . THR B 1 170 ? 25.765 40.215 34.709 1.00 52.39 170 THR B C 1
ATOM 5407 O O . THR B 1 170 ? 26.736 40.354 33.955 1.00 52.09 170 THR B O 1
ATOM 5411 N N . ILE B 1 171 ? 24.509 40.494 34.363 1.00 54.19 171 ILE B N 1
ATOM 5412 C CA . ILE B 1 171 ? 24.131 40.946 33.026 1.00 56.03 171 ILE B CA 1
ATOM 5413 C C . ILE B 1 171 ? 24.046 42.464 33.048 1.00 54.14 171 ILE B C 1
ATOM 5414 O O . ILE B 1 171 ? 23.381 43.041 33.903 1.00 54.07 171 ILE B O 1
ATOM 5419 N N . LEU B 1 172 ? 24.746 43.093 32.108 1.00 54.66 172 LEU B N 1
ATOM 5420 C CA . LEU B 1 172 ? 24.864 44.541 32.032 1.00 57.26 172 LEU B CA 1
ATOM 5421 C C . LEU B 1 172 ? 24.363 45.019 30.662 1.00 61.43 172 LEU B C 1
ATOM 5422 O O . LEU B 1 172 ? 25.148 45.128 29.709 1.00 62.16 172 LEU B O 1
ATOM 5427 N N . PRO B 1 173 ? 23.045 45.283 30.552 1.00 64.34 173 PRO B N 1
ATOM 5428 C CA . PRO B 1 173 ? 22.464 45.771 29.291 1.00 65.58 173 PRO B CA 1
ATOM 5429 C C . PRO B 1 173 ? 22.680 47.268 29.060 1.00 64.82 173 PRO B C 1
ATOM 5430 O O . PRO B 1 173 ? 22.537 48.043 29.997 1.00 63.65 173 PRO B O 1
ATOM 5434 N N . GLU B 1 174 ? 23.016 47.646 27.821 1.00 69.75 174 GLU B N 1
ATOM 5435 C CA . GLU B 1 174 ? 23.254 49.050 27.422 1.00 73.94 174 GLU B CA 1
ATOM 5436 C C . GLU B 1 174 ? 22.051 49.635 26.670 1.00 74.20 174 GLU B C 1
ATOM 5437 O O . GLU B 1 174 ? 21.715 49.174 25.568 1.00 72.14 174 GLU B O 1
ATOM 5443 N N . ASN B 1 175 ? 21.418 50.648 27.273 1.00 73.77 175 ASN B N 1
ATOM 5444 C CA . ASN B 1 175 ? 20.305 51.400 26.666 1.00 73.73 175 ASN B CA 1
ATOM 5445 C C . ASN B 1 175 ? 19.167 50.478 26.228 1.00 66.64 175 ASN B C 1
ATOM 5446 O O . ASN B 1 175 ? 18.705 50.534 25.096 1.00 64.44 175 ASN B O 1
ATOM 5451 N N . ALA B 1 176 ? 18.736 49.619 27.144 1.00 65.32 176 ALA B N 1
ATOM 5452 C CA . ALA B 1 176 ? 17.721 48.606 26.857 1.00 61.65 176 ALA B CA 1
ATOM 5453 C C . ALA B 1 176 ? 16.326 49.179 27.077 1.00 59.35 176 ALA B C 1
ATOM 5454 O O . ALA B 1 176 ? 16.176 50.168 27.797 1.00 58.19 176 ALA B O 1
ATOM 5456 N N . PRO B 1 177 ? 15.294 48.558 26.470 1.00 58.43 177 PRO B N 1
ATOM 5457 C CA . PRO B 1 177 ? 13.936 49.092 26.637 1.00 60.24 177 PRO B CA 1
ATOM 5458 C C . PRO B 1 177 ? 13.370 48.988 28.057 1.00 61.60 177 PRO B C 1
ATOM 5459 O O . PRO B 1 177 ? 13.848 48.197 28.877 1.00 60.97 177 PRO B O 1
ATOM 5463 N N . LYS B 1 178 ? 12.326 49.770 28.305 1.00 64.84 178 LYS B N 1
ATOM 5464 C CA . LYS B 1 178 ? 11.691 49.859 29.619 1.00 66.26 178 LYS B CA 1
ATOM 5465 C C . LYS B 1 178 ? 10.896 48.592 29.889 1.00 63.15 178 LYS B C 1
ATOM 5466 O O . LYS B 1 178 ? 10.179 48.116 29.007 1.00 68.38 178 LYS B O 1
ATOM 5472 N N . GLY B 1 179 ? 11.029 48.052 31.099 1.00 60.48 179 GLY B N 1
ATOM 5473 C CA . GLY B 1 179 ? 10.336 46.823 31.500 1.00 57.76 179 GLY B CA 1
ATOM 5474 C C . GLY B 1 179 ? 11.054 45.520 31.194 1.00 56.43 179 GLY B C 1
ATOM 5475 O O . GLY B 1 179 ? 10.449 44.453 31.305 1.00 59.21 179 GLY B O 1
ATOM 5476 N N . LEU B 1 180 ? 12.330 45.596 30.802 1.00 55.00 180 LEU B N 1
ATOM 5477 C CA . LEU B 1 180 ? 13.183 44.409 30.626 1.00 51.10 180 LEU B CA 1
ATOM 5478 C C . LEU B 1 180 ? 13.205 43.581 31.903 1.00 49.29 180 LEU B C 1
ATOM 5479 O O . LEU B 1 180 ? 13.338 44.130 32.991 1.00 52.06 180 LEU B O 1
ATOM 5484 N N . ARG B 1 181 ? 13.067 42.266 31.759 1.00 47.67 181 ARG B N 1
ATOM 5485 C CA . ARG B 1 181 ? 13.252 41.321 32.868 1.00 46.94 181 ARG B CA 1
ATOM 5486 C C . ARG B 1 181 ? 14.180 40.201 32.438 1.00 44.53 181 ARG B C 1
ATOM 5487 O O . ARG B 1 181 ? 14.211 39.820 31.268 1.00 42.24 181 ARG B O 1
ATOM 5495 N N . ILE B 1 182 ? 14.945 39.688 33.395 1.00 44.96 182 ILE B N 1
ATOM 5496 C CA . ILE B 1 182 ? 15.887 38.596 33.153 1.00 44.48 182 ILE B CA 1
ATOM 5497 C C . ILE B 1 182 ? 15.507 37.462 34.090 1.00 42.86 182 ILE B C 1
ATOM 5498 O O . ILE B 1 182 ? 15.407 37.681 35.289 1.00 44.81 182 ILE B O 1
ATOM 5503 N N . VAL B 1 183 ? 15.305 36.265 33.538 1.00 42.09 183 VAL B N 1
ATOM 5504 C CA . VAL B 1 183 ? 14.873 35.093 34.322 1.00 44.51 183 VAL B CA 1
ATOM 5505 C C . VAL B 1 183 ? 15.760 33.889 34.087 1.00 43.14 183 VAL B C 1
ATOM 5506 O O . VAL B 1 183 ? 16.408 33.796 33.048 1.00 45.71 183 VAL B O 1
ATOM 5510 N N . ASN B 1 184 ? 15.769 32.977 35.058 1.00 44.37 184 ASN B N 1
ATOM 5511 C CA . ASN B 1 184 ? 16.442 31.670 34.916 1.00 45.01 184 ASN B CA 1
ATOM 5512 C C . ASN B 1 184 ? 15.429 30.594 34.487 1.00 46.85 184 ASN B C 1
ATOM 5513 O O . ASN B 1 184 ? 14.288 30.916 34.166 1.00 50.20 184 ASN B O 1
ATOM 5518 N N . GLU B 1 185 ? 15.845 29.333 34.465 1.00 49.11 185 GLU B N 1
ATOM 5519 C CA . GLU B 1 185 ? 14.969 28.240 34.032 1.00 52.39 185 GLU B CA 1
ATOM 5520 C C . GLU B 1 185 ? 13.777 27.962 34.940 1.00 54.49 185 GLU B C 1
ATOM 5521 O O . GLU B 1 185 ? 12.793 27.409 34.466 1.00 56.40 185 GLU B O 1
ATOM 5527 N N . ASN B 1 186 ? 13.852 28.344 36.217 1.00 56.53 186 ASN B N 1
ATOM 5528 C CA . ASN B 1 186 ? 12.702 28.223 37.143 1.00 59.60 186 ASN B CA 1
ATOM 5529 C C . ASN B 1 186 ? 11.775 29.442 37.112 1.00 57.35 186 ASN B C 1
ATOM 5530 O O . ASN B 1 186 ? 10.830 29.512 37.895 1.00 59.09 186 ASN B O 1
ATOM 5535 N N . GLY B 1 187 ? 12.035 30.401 36.225 1.00 54.76 187 GLY B N 1
ATOM 5536 C CA . GLY B 1 187 ? 11.226 31.612 36.144 1.00 53.93 187 GLY B CA 1
ATOM 5537 C C . GLY B 1 187 ? 11.500 32.644 37.227 1.00 53.83 187 GLY B C 1
ATOM 5538 O O . GLY B 1 187 ? 10.698 33.560 37.417 1.00 54.27 187 GLY B O 1
ATOM 5539 N N . GLU B 1 188 ? 12.642 32.527 37.909 1.00 52.79 188 GLU B N 1
ATOM 5540 C CA . GLU B 1 188 ? 13.012 33.452 38.983 1.00 51.86 188 GLU B CA 1
ATOM 5541 C C . GLU B 1 188 ? 13.705 34.684 38.383 1.00 48.37 188 GLU B C 1
ATOM 5542 O O . GLU B 1 188 ? 14.678 34.532 37.648 1.00 48.45 188 GLU B O 1
ATOM 5548 N N . GLU B 1 189 ? 13.209 35.884 38.694 1.00 47.29 189 GLU B N 1
ATOM 5549 C CA . GLU B 1 189 ? 13.821 37.143 38.217 1.00 47.07 189 GLU B CA 1
ATOM 5550 C C . GLU B 1 189 ? 15.149 37.471 38.921 1.00 47.97 189 GLU B C 1
ATOM 5551 O O . GLU B 1 189 ? 15.188 37.667 40.143 1.00 48.80 189 GLU B O 1
ATOM 5557 N N . LYS B 1 190 ? 16.221 37.548 38.136 1.00 47.76 190 LYS B N 1
ATOM 5558 C CA . LYS B 1 190 ? 17.576 37.780 38.640 1.00 49.41 190 LYS B CA 1
ATOM 5559 C C . LYS B 1 190 ? 18.425 38.494 37.596 1.00 48.50 190 LYS B C 1
ATOM 5560 O O . LYS B 1 190 ? 18.343 38.161 36.417 1.00 47.53 190 LYS B O 1
ATOM 5566 N N . SER B 1 191 ? 19.255 39.443 38.021 1.00 51.27 191 SER B N 1
ATOM 5567 C CA . SER B 1 191 ? 20.319 40.004 37.165 1.00 51.65 191 SER B CA 1
ATOM 5568 C C . SER B 1 191 ? 21.712 39.444 37.506 1.00 51.77 191 SER B C 1
ATOM 5569 O O . SER B 1 191 ? 22.591 39.438 36.636 1.00 55.29 191 SER B O 1
ATOM 5572 N N . THR B 1 192 ? 21.918 39.000 38.754 1.00 49.53 192 THR B N 1
ATOM 5573 C CA . THR B 1 192 ? 23.138 38.272 39.159 1.00 48.03 192 THR B CA 1
ATOM 5574 C C . THR B 1 192 ? 22.822 36.796 39.451 1.00 46.71 192 THR B C 1
ATOM 5575 O O . THR B 1 192 ? 21.981 36.488 40.302 1.00 47.04 192 THR B O 1
ATOM 5579 N N . LEU B 1 193 ? 23.521 35.898 38.756 1.00 44.84 193 LEU B N 1
ATOM 5580 C CA . LEU B 1 193 ? 23.257 34.459 38.811 1.00 47.33 193 LEU B CA 1
ATOM 5581 C C . LEU B 1 193 ? 24.527 33.644 39.093 1.00 48.13 193 LEU B C 1
ATOM 5582 O O . LEU B 1 193 ? 25.646 34.120 38.898 1.00 45.25 193 LEU B O 1
ATOM 5587 N N . SER B 1 194 ? 24.327 32.408 39.549 1.00 49.30 194 SER B N 1
ATOM 5588 C CA . SER B 1 194 ? 25.409 31.437 39.711 1.00 51.22 194 SER B CA 1
ATOM 5589 C C . SER B 1 194 ? 25.781 30.861 38.335 1.00 50.27 194 SER B C 1
ATOM 5590 O O . SER B 1 194 ? 24.922 30.769 37.452 1.00 50.70 194 SER B O 1
ATOM 5593 N N . ILE B 1 195 ? 27.048 30.474 38.148 1.00 49.86 195 ILE B N 1
ATOM 5594 C CA . ILE B 1 195 ? 27.513 29.969 36.835 1.00 46.29 195 ILE B CA 1
ATOM 5595 C C . ILE B 1 195 ? 26.779 28.734 36.321 1.00 45.39 195 ILE B C 1
ATOM 5596 O O . ILE B 1 195 ? 26.767 28.491 35.116 1.00 50.60 195 ILE B O 1
ATOM 5601 N N . ASN B 1 196 ? 26.181 27.953 37.215 1.00 45.95 196 ASN B N 1
ATOM 5602 C CA . ASN B 1 196 ? 25.381 26.792 36.801 1.00 47.06 196 ASN B CA 1
ATOM 5603 C C . ASN B 1 196 ? 23.935 27.131 36.377 1.00 48.71 196 ASN B C 1
ATOM 5604 O O . ASN B 1 196 ? 23.201 26.232 35.974 1.00 55.19 196 ASN B O 1
ATOM 5609 N N . GLU B 1 197 ? 23.529 28.403 36.463 1.00 46.03 197 GLU B N 1
ATOM 5610 C CA . GLU B 1 197 ? 22.201 28.841 36.017 1.00 44.47 197 GLU B CA 1
ATOM 5611 C C . GLU B 1 197 ? 22.252 29.411 34.599 1.00 44.74 197 GLU B C 1
ATOM 5612 O O . GLU B 1 197 ? 23.276 29.932 34.166 1.00 42.95 197 GLU B O 1
ATOM 5618 N N . LYS B 1 198 ? 21.133 29.292 33.885 1.00 45.38 198 LYS B N 1
ATOM 5619 C CA . LYS B 1 198 ? 20.964 29.891 32.563 1.00 44.97 198 LYS B CA 1
ATOM 5620 C C . LYS B 1 198 ? 20.040 31.091 32.677 1.00 44.03 198 LYS B C 1
ATOM 5621 O O . LYS B 1 198 ? 19.298 31.208 33.655 1.00 41.93 198 LYS B O 1
ATOM 5627 N N . PHE B 1 199 ? 20.085 31.980 31.686 1.00 43.06 199 PHE B N 1
ATOM 5628 C CA . PHE B 1 199 ? 19.236 33.174 31.689 1.00 43.57 199 PHE B CA 1
ATOM 5629 C C . PHE B 1 199 ? 18.551 33.460 30.351 1.00 43.45 199 PHE B C 1
ATOM 5630 O O . PHE B 1 199 ? 19.036 33.073 29.290 1.00 41.89 199 PHE B O 1
ATOM 5638 N N . LYS B 1 200 ? 17.420 34.155 30.436 1.00 45.03 200 LYS B N 1
ATOM 5639 C CA . LYS B 1 200 ? 16.566 34.476 29.291 1.00 45.71 200 LYS B CA 1
ATOM 5640 C C . LYS B 1 200 ? 16.109 35.933 29.407 1.00 46.23 200 LYS B C 1
ATOM 5641 O O . LYS B 1 200 ? 15.874 36.417 30.512 1.00 46.41 200 LYS B O 1
ATOM 5647 N N . ILE B 1 201 ? 15.956 36.606 28.268 1.00 45.09 201 ILE B N 1
ATOM 5648 C CA . ILE B 1 201 ? 15.541 38.010 28.220 1.00 46.26 201 ILE B CA 1
ATOM 5649 C C . ILE B 1 201 ? 14.045 38.102 27.908 1.00 46.43 201 ILE B C 1
ATOM 5650 O O . ILE B 1 201 ? 13.581 37.463 26.974 1.00 47.33 201 ILE B O 1
ATOM 5655 N N . LEU B 1 202 ? 13.311 38.891 28.695 1.00 46.54 202 LEU B N 1
ATOM 5656 C CA . LEU B 1 202 ? 11.901 39.200 28.445 1.00 48.17 202 LEU B CA 1
ATOM 5657 C C . LEU B 1 202 ? 11.731 40.699 28.205 1.00 49.03 202 LEU B C 1
ATOM 5658 O O . LEU B 1 202 ? 12.327 41.496 28.908 1.00 50.28 202 LEU B O 1
ATOM 5663 N N . LEU B 1 203 ? 10.921 41.068 27.213 1.00 51.41 203 LEU B N 1
ATOM 5664 C CA . LEU B 1 203 ? 10.527 42.468 26.964 1.00 54.73 203 LEU B CA 1
ATOM 5665 C C . LEU B 1 203 ? 9.007 42.536 26.829 1.00 53.69 203 LEU B C 1
ATOM 5666 O O . LEU B 1 203 ? 8.419 41.616 26.265 1.00 52.74 203 LEU B O 1
ATOM 5671 N N . PRO B 1 204 ? 8.358 43.614 27.329 1.00 55.44 204 PRO B N 1
ATOM 5672 C CA . PRO B 1 204 ? 6.906 43.731 27.089 1.00 55.84 204 PRO B CA 1
ATOM 5673 C C . PRO B 1 204 ? 6.584 43.700 25.598 1.00 57.21 204 PRO B C 1
ATOM 5674 O O . PRO B 1 204 ? 7.270 44.369 24.821 1.00 57.22 204 PRO B O 1
ATOM 5678 N N . LYS B 1 205 ? 5.575 42.918 25.204 1.00 60.47 205 LYS B N 1
ATOM 5679 C CA . LYS B 1 205 ? 5.167 42.813 23.791 1.00 65.40 205 LYS B CA 1
ATOM 5680 C C . LYS B 1 205 ? 4.913 44.181 23.149 1.00 67.15 205 LYS B C 1
ATOM 5681 O O . LYS B 1 205 ? 5.243 44.384 21.986 1.00 68.36 205 LYS B O 1
ATOM 5687 N N . ASP B 1 206 ? 4.372 45.119 23.928 1.00 68.78 206 ASP B N 1
ATOM 5688 C CA . ASP B 1 206 ? 4.115 46.487 23.501 1.00 72.84 206 ASP B CA 1
ATOM 5689 C C . ASP B 1 206 ? 5.402 47.340 23.483 1.00 71.49 206 ASP B C 1
ATOM 5690 O O . ASP B 1 206 ? 5.484 48.356 24.178 1.00 79.46 206 ASP B O 1
ATOM 5695 N N . THR B 1 207 ? 6.408 46.919 22.719 1.00 66.49 207 THR B N 1
ATOM 5696 C CA . THR B 1 207 ? 7.665 47.661 22.565 1.00 60.75 207 THR B CA 1
ATOM 5697 C C . THR B 1 207 ? 7.901 47.777 21.073 1.00 58.44 207 THR B C 1
ATOM 5698 O O . THR B 1 207 ? 7.894 46.771 20.362 1.00 56.94 207 THR B O 1
ATOM 5702 N N . SER B 1 208 ? 8.132 48.996 20.601 1.00 57.86 208 SER B N 1
ATOM 5703 C CA . SER B 1 208 ? 8.425 49.228 19.187 1.00 59.18 208 SER B CA 1
ATOM 5704 C C . SER B 1 208 ? 9.714 48.513 18.767 1.00 58.65 208 SER B C 1
ATOM 5705 O O . SER B 1 208 ? 10.595 48.265 19.589 1.00 55.16 208 SER B O 1
ATOM 5708 N N . SER B 1 209 ? 9.797 48.177 17.483 1.00 59.87 209 SER B N 1
ATOM 5709 C CA . SER B 1 209 ? 10.935 47.449 16.916 1.00 59.92 209 SER B CA 1
ATOM 5710 C C . SER B 1 209 ? 12.266 48.106 17.273 1.00 61.54 209 SER B C 1
ATOM 5711 O O . SER B 1 209 ? 12.379 49.330 17.249 1.00 63.24 209 SER B O 1
ATOM 5714 N N . GLY B 1 210 ? 13.262 47.293 17.605 1.00 60.34 210 GLY B N 1
ATOM 5715 C CA . GLY B 1 210 ? 14.582 47.820 17.925 1.00 60.93 210 GLY B CA 1
ATOM 5716 C C . GLY B 1 210 ? 15.624 46.771 18.256 1.00 59.97 210 GLY B C 1
ATOM 5717 O O . GLY B 1 210 ? 15.496 45.603 17.876 1.00 60.97 210 GLY B O 1
ATOM 5718 N N . ASN B 1 211 ? 16.665 47.205 18.959 1.00 59.12 211 ASN B N 1
ATOM 5719 C CA . ASN B 1 211 ? 17.749 46.323 19.388 1.00 58.29 211 ASN B CA 1
ATOM 5720 C C . ASN B 1 211 ? 18.593 46.964 20.479 1.00 57.98 211 ASN B C 1
ATOM 5721 O O . ASN B 1 211 ? 18.600 48.186 20.628 1.00 57.54 211 ASN B O 1
ATOM 5726 N N . PHE B 1 212 ? 19.303 46.130 21.234 1.00 58.31 212 PHE B N 1
ATOM 5727 C CA . PHE B 1 212 ? 20.283 46.613 22.209 1.00 58.30 212 PHE B CA 1
ATOM 5728 C C . PHE B 1 212 ? 21.419 45.607 22.403 1.00 57.61 212 PHE B C 1
ATOM 5729 O O . PHE B 1 212 ? 21.296 44.426 22.049 1.00 53.06 212 PHE B O 1
ATOM 5737 N N . LYS B 1 213 ? 22.516 46.105 22.972 1.00 60.94 213 LYS B N 1
ATOM 5738 C CA . LYS B 1 213 ? 23.698 45.301 23.294 1.00 61.09 213 LYS B CA 1
ATOM 5739 C C . LYS B 1 213 ? 23.763 45.078 24.802 1.00 57.74 213 LYS B C 1
ATOM 5740 O O . LYS B 1 213 ? 23.313 45.924 25.582 1.00 56.83 213 LYS B O 1
ATOM 5754 N N . LYS B 1 215 ? 26.446 42.970 27.994 1.00 55.87 215 LYS B N 1
ATOM 5755 C CA . LYS B 1 215 ? 27.689 42.294 28.364 1.00 57.52 215 LYS B CA 1
ATOM 5756 C C . LYS B 1 215 ? 27.461 41.425 29.598 1.00 53.59 215 LYS B C 1
ATOM 5757 O O . LYS B 1 215 ? 26.680 41.785 30.479 1.00 53.88 215 LYS B O 1
ATOM 5763 N N . VAL B 1 216 ? 28.142 40.280 29.652 1.00 51.81 216 VAL B N 1
ATOM 5764 C CA . VAL B 1 216 ? 28.141 39.416 30.833 1.00 51.41 216 VAL B CA 1
ATOM 5765 C C . VAL B 1 216 ? 29.479 39.540 31.567 1.00 51.62 216 VAL B C 1
ATOM 5766 O O . VAL B 1 216 ? 30.524 39.194 31.021 1.00 49.32 216 VAL B O 1
ATOM 5770 N N . LYS B 1 217 ? 29.423 40.040 32.803 1.00 52.97 217 LYS B N 1
ATOM 5771 C CA . LYS B 1 217 ? 30.583 40.205 33.687 1.00 53.66 217 LYS B CA 1
ATOM 5772 C C . LYS B 1 217 ? 30.554 39.098 34.747 1.00 48.41 217 LYS B C 1
ATOM 5773 O O . LYS B 1 217 ? 29.524 38.886 35.366 1.00 46.70 217 LYS B O 1
ATOM 5779 N N . SER B 1 218 ? 31.672 38.409 34.959 1.00 47.76 218 SER B N 1
ATOM 5780 C CA . SER B 1 218 ? 31.729 37.313 35.942 1.00 47.57 218 SER B CA 1
ATOM 5781 C C . SER B 1 218 ? 32.943 37.353 36.862 1.00 48.82 218 SER B C 1
ATOM 5782 O O . SER B 1 218 ? 33.980 37.925 36.519 1.00 52.21 218 SER B O 1
ATOM 5785 N N . THR B 1 219 ? 32.787 36.732 38.032 1.00 48.74 219 THR B N 1
ATOM 5786 C CA . THR B 1 219 ? 33.882 36.468 38.962 1.00 50.27 219 THR B CA 1
ATOM 5787 C C . THR B 1 219 ? 33.985 34.952 39.139 1.00 47.62 219 THR B C 1
ATOM 5788 O O . THR B 1 219 ? 33.067 34.333 39.676 1.00 46.37 219 THR B O 1
ATOM 5792 N N . LEU B 1 220 ? 35.089 34.366 38.679 1.00 48.18 220 LEU B N 1
ATOM 5793 C CA . LEU B 1 220 ? 35.270 32.912 38.660 1.00 47.60 220 LEU B CA 1
ATOM 5794 C C . LEU B 1 220 ? 36.345 32.432 39.644 1.00 51.11 220 LEU B C 1
ATOM 5795 O O . LEU B 1 220 ? 37.347 33.113 39.861 1.00 53.54 220 LEU B O 1
ATOM 5800 N N . THR B 1 221 ? 36.130 31.245 40.213 1.00 50.87 221 THR B N 1
ATOM 5801 C CA . THR B 1 221 ? 37.101 30.584 41.079 1.00 50.61 221 THR B CA 1
ATOM 5802 C C . THR B 1 221 ? 37.604 29.322 40.375 1.00 48.77 221 THR B C 1
ATOM 5803 O O . THR B 1 221 ? 36.824 28.401 40.158 1.00 47.93 221 THR B O 1
ATOM 5807 N N . ASN B 1 222 ? 38.890 29.304 40.004 1.00 49.63 222 ASN B N 1
ATOM 5808 C CA . ASN B 1 222 ? 39.557 28.113 39.439 1.00 48.69 222 ASN B CA 1
ATOM 5809 C C . ASN B 1 222 ? 40.577 27.530 40.424 1.00 50.73 222 ASN B C 1
ATOM 5810 O O . ASN B 1 222 ? 41.237 28.274 41.166 1.00 50.80 222 ASN B O 1
ATOM 5815 N N . LEU B 1 223 ? 40.710 26.203 40.426 1.00 47.38 223 LEU B N 1
ATOM 5816 C CA . LEU B 1 223 ? 41.832 25.543 41.101 1.00 45.27 223 LEU B CA 1
ATOM 5817 C C . LEU B 1 223 ? 43.074 25.746 40.247 1.00 47.00 223 LEU B C 1
ATOM 5818 O O . LEU B 1 223 ? 43.005 25.647 39.016 1.00 45.92 223 LEU B O 1
ATOM 5823 N N . GLN B 1 224 ? 44.201 26.028 40.903 1.00 50.80 224 GLN B N 1
ATOM 5824 C CA . GLN B 1 224 ? 45.486 26.241 40.231 1.00 51.35 224 GLN B CA 1
ATOM 5825 C C . GLN B 1 224 ? 46.657 25.723 41.065 1.00 50.57 224 GLN B C 1
ATOM 5826 O O . GLN B 1 224 ? 46.675 25.878 42.288 1.00 52.96 224 GLN B O 1
ATOM 5832 N N . ALA B 1 225 ? 47.630 25.112 40.392 1.00 49.14 225 ALA B N 1
ATOM 5833 C CA . ALA B 1 225 ? 48.845 24.595 41.038 1.00 48.28 225 ALA B CA 1
ATOM 5834 C C . ALA B 1 225 ? 49.917 25.683 41.026 1.00 49.69 225 ALA B C 1
ATOM 5835 O O . ALA B 1 225 ? 50.709 25.779 40.088 1.00 50.64 225 ALA B O 1
ATOM 5837 N N . ILE B 1 226 ? 49.925 26.498 42.078 1.00 50.92 226 ILE B N 1
ATOM 5838 C CA . ILE B 1 226 ? 50.816 27.656 42.175 1.00 53.05 226 ILE B CA 1
ATOM 5839 C C . ILE B 1 226 ? 52.204 27.176 42.576 1.00 53.77 226 ILE B C 1
ATOM 5840 O O . ILE B 1 226 ? 52.330 26.333 43.459 1.00 52.60 226 ILE B O 1
ATOM 5845 N N . ALA B 1 227 ? 53.233 27.729 41.933 1.00 57.74 227 ALA B N 1
ATOM 5846 C CA . ALA B 1 227 ? 54.639 27.365 42.180 1.00 59.30 227 ALA B CA 1
ATOM 5847 C C . ALA B 1 227 ? 55.332 28.406 43.059 1.00 61.80 227 ALA B C 1
ATOM 5848 O O . ALA B 1 227 ? 55.058 29.601 42.940 1.00 64.03 227 ALA B O 1
ATOM 5850 N N . PHE B 1 228 ? 56.240 27.942 43.921 1.00 62.27 228 PHE B N 1
ATOM 5851 C CA . PHE B 1 228 ? 56.993 28.805 44.841 1.00 64.85 228 PHE B CA 1
ATOM 5852 C C . PHE B 1 228 ? 58.501 28.589 44.686 1.00 69.16 228 PHE B C 1
ATOM 5853 O O . PHE B 1 228 ? 58.967 27.454 44.595 1.00 67.06 228 PHE B O 1
ATOM 5861 N N . LYS B 1 229 ? 59.248 29.693 44.689 1.00 76.64 229 LYS B N 1
ATOM 5862 C CA . LYS B 1 229 ? 60.646 29.737 44.240 1.00 81.59 229 LYS B CA 1
ATOM 5863 C C . LYS B 1 229 ? 61.628 29.492 45.371 1.00 84.02 229 LYS B C 1
ATOM 5864 O O . LYS B 1 229 ? 61.828 30.365 46.216 1.00 88.90 229 LYS B O 1
ATOM 5870 N N . GLY B 1 230 ? 62.265 28.324 45.365 1.00 85.05 230 GLY B N 1
ATOM 5871 C CA . GLY B 1 230 ? 63.373 28.033 46.273 1.00 91.59 230 GLY B CA 1
ATOM 5872 C C . GLY B 1 230 ? 64.590 28.923 46.075 1.00 97.53 230 GLY B C 1
ATOM 5873 O O . GLY B 1 230 ? 64.766 29.548 45.023 1.00 98.31 230 GLY B O 1
ATOM 5874 N N . SER B 1 231 ? 65.435 28.982 47.101 1.00 103.17 231 SER B N 1
ATOM 5875 C CA . SER B 1 231 ? 66.797 29.493 46.951 1.00 110.20 231 SER B CA 1
ATOM 5876 C C . SER B 1 231 ? 67.556 28.404 46.192 1.00 115.41 231 SER B C 1
ATOM 5877 O O . SER B 1 231 ? 67.026 27.299 46.037 1.00 114.94 231 SER B O 1
ATOM 5880 N N . GLU B 1 232 ? 68.775 28.682 45.739 1.00 124.08 232 GLU B N 1
ATOM 5881 C CA . GLU B 1 232 ? 69.509 27.738 44.864 1.00 125.41 232 GLU B CA 1
ATOM 5882 C C . GLU B 1 232 ? 70.062 26.477 45.562 1.00 123.64 232 GLU B C 1
ATOM 5883 O O . GLU B 1 232 ? 70.685 25.640 44.892 1.00 129.56 232 GLU B O 1
ATOM 5889 N N . LYS B 1 233 ? 69.841 26.367 46.879 1.00 117.46 233 LYS B N 1
ATOM 5890 C CA . LYS B 1 233 ? 70.107 25.156 47.638 1.00 109.18 233 LYS B CA 1
ATOM 5891 C C . LYS B 1 233 ? 68.828 24.354 47.905 1.00 96.63 233 LYS B C 1
ATOM 5892 O O . LYS B 1 233 ? 68.899 23.137 48.089 1.00 92.96 233 LYS B O 1
ATOM 5898 N N . VAL B 1 234 ? 67.679 25.036 47.959 1.00 90.58 234 VAL B N 1
ATOM 5899 C CA . VAL B 1 234 ? 66.386 24.438 48.347 1.00 85.59 234 VAL B CA 1
ATOM 5900 C C . VAL B 1 234 ? 65.491 24.248 47.118 1.00 79.91 234 VAL B C 1
ATOM 5901 O O . VAL B 1 234 ? 65.584 25.002 46.155 1.00 83.35 234 VAL B O 1
ATOM 5905 N N . GLN B 1 235 ? 64.631 23.236 47.167 1.00 72.48 235 GLN B N 1
ATOM 5906 C CA . GLN B 1 235 ? 63.702 22.930 46.071 1.00 69.85 235 GLN B CA 1
ATOM 5907 C C . GLN B 1 235 ? 62.626 23.996 45.867 1.00 68.70 235 GLN B C 1
ATOM 5908 O O . GLN B 1 235 ? 62.276 24.721 46.799 1.00 71.72 235 GLN B O 1
ATOM 5913 N N . ASN B 1 236 ? 62.098 24.062 44.647 1.00 65.48 236 ASN B N 1
ATOM 5914 C CA . ASN B 1 236 ? 60.823 24.732 44.384 1.00 62.96 236 ASN B CA 1
ATOM 5915 C C . ASN B 1 236 ? 59.686 23.815 44.831 1.00 59.96 236 ASN B C 1
ATOM 5916 O O . ASN B 1 236 ? 59.820 22.589 44.795 1.00 56.80 236 ASN B O 1
ATOM 5921 N N . THR B 1 237 ? 58.568 24.409 45.242 1.00 59.88 237 THR B N 1
ATOM 5922 C CA . THR B 1 237 ? 57.392 23.649 45.694 1.00 55.90 237 THR B CA 1
ATOM 5923 C C . THR B 1 237 ? 56.110 24.064 44.964 1.00 55.10 237 THR B C 1
ATOM 5924 O O . THR B 1 237 ? 56.092 25.068 44.260 1.00 56.39 237 THR B O 1
ATOM 5928 N N . THR B 1 238 ? 55.049 23.272 45.141 1.00 51.83 238 THR B N 1
ATOM 5929 C CA . THR B 1 238 ? 53.729 23.545 44.565 1.00 49.50 238 THR B CA 1
ATOM 5930 C C . THR B 1 238 ? 52.614 23.352 45.589 1.00 48.93 238 THR B C 1
ATOM 5931 O O . THR B 1 238 ? 52.698 22.455 46.419 1.00 45.51 238 THR B O 1
ATOM 5935 N N . VAL B 1 239 ? 51.581 24.189 45.518 1.00 50.68 239 VAL B N 1
ATOM 5936 C CA . VAL B 1 239 ? 50.372 24.039 46.337 1.00 51.57 239 VAL B CA 1
ATOM 5937 C C . VAL B 1 239 ? 49.143 24.246 45.449 1.00 51.64 239 VAL B C 1
ATOM 5938 O O . VAL B 1 239 ? 49.081 25.226 44.698 1.00 53.85 239 VAL B O 1
ATOM 5942 N N . LEU B 1 240 ? 48.179 23.328 45.546 1.00 51.33 240 LEU B N 1
ATOM 5943 C CA . LEU B 1 240 ? 46.891 23.447 44.864 1.00 50.19 240 LEU B CA 1
ATOM 5944 C C . LEU B 1 240 ? 46.020 24.430 45.642 1.00 53.72 240 LEU B C 1
ATOM 5945 O O . LEU B 1 240 ? 45.755 24.212 46.826 1.00 54.23 240 LEU B O 1
ATOM 5950 N N . LEU B 1 241 ? 45.600 25.513 44.983 1.00 54.23 241 LEU B N 1
ATOM 5951 C CA . LEU B 1 241 ? 44.839 26.597 45.630 1.00 56.55 241 LEU B CA 1
ATOM 5952 C C . LEU B 1 241 ? 43.685 27.091 44.757 1.00 54.13 241 LEU B C 1
ATOM 5953 O O . LEU B 1 241 ? 43.717 26.950 43.530 1.00 50.43 241 LEU B O 1
ATOM 5958 N N . GLN B 1 242 ? 42.677 27.677 45.403 1.00 54.89 242 GLN B N 1
ATOM 5959 C CA . GLN B 1 242 ? 41.597 28.392 44.705 1.00 53.03 242 GLN B CA 1
ATOM 5960 C C . GLN B 1 242 ? 42.050 29.828 44.428 1.00 53.69 242 GLN B C 1
ATOM 5961 O O . GLN B 1 242 ? 42.572 30.490 45.331 1.00 53.73 242 GLN B O 1
ATOM 5967 N N . ARG B 1 243 ? 41.870 30.295 43.188 1.00 52.56 243 ARG B N 1
ATOM 5968 C CA . ARG B 1 243 ? 42.259 31.666 42.794 1.00 57.20 243 ARG B CA 1
ATOM 5969 C C . ARG B 1 243 ? 41.157 32.361 41.980 1.00 55.97 243 ARG B C 1
ATOM 5970 O O . ARG B 1 243 ? 40.706 31.832 40.957 1.00 55.82 243 ARG B O 1
ATOM 5978 N N . ASN B 1 244 ? 40.741 33.549 42.424 1.00 58.62 244 ASN B N 1
ATOM 5979 C CA . ASN B 1 244 ? 39.669 34.309 41.750 1.00 57.43 244 ASN B CA 1
ATOM 5980 C C . ASN B 1 244 ? 40.192 35.150 40.597 1.00 60.10 244 ASN B C 1
ATOM 5981 O O . ASN B 1 244 ? 41.380 35.474 40.535 1.00 64.05 244 ASN B O 1
ATOM 5986 N N . SER B 1 245 ? 39.281 35.512 39.700 1.00 60.67 245 SER B N 1
ATOM 5987 C CA . SER B 1 245 ? 39.629 35.981 38.361 1.00 60.04 245 SER B CA 1
ATOM 5988 C C . SER B 1 245 ? 38.418 36.684 37.729 1.00 61.19 245 SER B C 1
ATOM 5989 O O . SER B 1 245 ? 37.323 36.120 37.718 1.00 60.63 245 SER B O 1
ATOM 5992 N N . GLU B 1 246 ? 38.606 37.906 37.223 1.00 63.84 246 GLU B N 1
ATOM 5993 C CA . GLU B 1 246 ? 37.503 38.702 36.632 1.00 65.84 246 GLU B CA 1
ATOM 5994 C C . GLU B 1 246 ? 37.461 38.552 35.101 1.00 64.29 246 GLU B C 1
ATOM 5995 O O . GLU B 1 246 ? 38.487 38.694 34.442 1.00 66.62 246 GLU B O 1
ATOM 6001 N N . LYS B 1 247 ? 36.282 38.272 34.542 1.00 62.36 247 LYS B N 1
ATOM 6002 C CA . LYS B 1 247 ? 36.116 38.098 33.091 1.00 64.37 247 LYS B CA 1
ATOM 6003 C C . LYS B 1 247 ? 34.870 38.810 32.575 1.00 66.01 247 LYS B C 1
ATOM 6004 O O . LYS B 1 247 ? 33.881 38.943 33.300 1.00 63.60 247 LYS B O 1
ATOM 6010 N N . ILE B 1 248 ? 34.931 39.256 31.317 1.00 68.73 248 ILE B N 1
ATOM 6011 C CA . ILE B 1 248 ? 33.843 40.002 30.673 1.00 68.88 248 ILE B CA 1
ATOM 6012 C C . ILE B 1 248 ? 33.677 39.557 29.210 1.00 66.59 248 ILE B C 1
ATOM 6013 O O . ILE B 1 248 ? 34.667 39.392 28.502 1.00 67.59 248 ILE B O 1
ATOM 6018 N N . SER B 1 249 ? 32.436 39.356 28.759 1.00 62.12 249 SER B N 1
ATOM 6019 C CA . SER B 1 249 ? 32.160 38.980 27.361 1.00 60.20 249 SER B CA 1
ATOM 6020 C C . SER B 1 249 ? 32.315 40.165 26.405 1.00 63.41 249 SER B C 1
ATOM 6021 O O . SER B 1 249 ? 32.413 41.311 26.839 1.00 64.37 249 SER B O 1
ATOM 6024 N N . THR B 1 250 ? 32.339 39.884 25.103 1.00 65.06 250 THR B N 1
ATOM 6025 C CA . THR B 1 250 ? 32.105 40.922 24.088 1.00 67.37 250 THR B CA 1
ATOM 6026 C C . THR B 1 250 ? 30.600 41.180 24.014 1.00 66.92 250 THR B C 1
ATOM 6027 O O . THR B 1 250 ? 29.805 40.431 24.586 1.00 64.15 250 THR B O 1
ATOM 6031 N N . ASP B 1 251 ? 30.228 42.237 23.296 1.00 70.35 251 ASP B N 1
ATOM 6032 C CA . ASP B 1 251 ? 28.835 42.655 23.165 1.00 69.63 251 ASP B CA 1
ATOM 6033 C C . ASP B 1 251 ? 27.949 41.571 22.550 1.00 65.14 251 ASP B C 1
ATOM 6034 O O . ASP B 1 251 ? 28.247 41.066 21.471 1.00 64.51 251 ASP B O 1
ATOM 6039 N N . LEU B 1 252 ? 26.879 41.217 23.264 1.00 60.75 252 LEU B N 1
ATOM 6040 C CA . LEU B 1 252 ? 25.827 40.328 22.764 1.00 59.44 252 LEU B CA 1
ATOM 6041 C C . LEU B 1 252 ? 24.651 41.186 22.300 1.00 58.90 252 LEU B C 1
ATOM 6042 O O . LEU B 1 252 ? 24.195 42.052 23.045 1.00 59.84 252 LEU B O 1
ATOM 6047 N N . VAL B 1 253 ? 24.156 40.939 21.089 1.00 57.70 253 VAL B N 1
ATOM 6048 C CA . VAL B 1 253 ? 23.056 41.717 20.515 1.00 58.34 253 VAL B CA 1
ATOM 6049 C C . VAL B 1 253 ? 21.717 40.977 20.616 1.00 54.70 253 VAL B C 1
ATOM 6050 O O . VAL B 1 253 ? 21.641 39.778 20.348 1.00 49.64 253 VAL B O 1
ATOM 6054 N N . VAL B 1 254 ? 20.677 41.717 21.005 1.00 56.20 254 VAL B N 1
ATOM 6055 C CA . VAL B 1 254 ? 19.280 41.254 20.988 1.00 57.54 254 VAL B CA 1
ATOM 6056 C C . VAL B 1 254 ? 18.462 42.202 20.099 1.00 58.78 254 VAL B C 1
ATOM 6057 O O . VAL B 1 254 ? 18.612 43.422 20.216 1.00 59.91 254 VAL B O 1
ATOM 6061 N N . ASN B 1 255 ? 17.608 41.652 19.228 1.00 57.84 255 ASN B N 1
ATOM 6062 C CA . ASN B 1 255 ? 16.730 42.469 18.360 1.00 61.43 255 ASN B CA 1
ATOM 6063 C C . ASN B 1 255 ? 15.328 41.882 18.223 1.00 60.38 255 ASN B C 1
ATOM 6064 O O . ASN B 1 255 ? 15.114 40.710 18.531 1.00 56.35 255 ASN B O 1
ATOM 6069 N N . TRP B 1 256 ? 14.383 42.706 17.768 1.00 61.14 256 TRP B N 1
ATOM 6070 C CA . TRP B 1 256 ? 12.977 42.291 17.638 1.00 61.22 256 TRP B CA 1
ATOM 6071 C C . TRP B 1 256 ? 12.192 43.213 16.693 1.00 65.81 256 TRP B C 1
ATOM 6072 O O . TRP B 1 256 ? 12.598 44.352 16.423 1.00 64.41 256 TRP B O 1
ATOM 6083 N N . GLU B 1 257 ? 11.053 42.705 16.227 1.00 72.08 257 GLU B N 1
ATOM 6084 C CA . GLU B 1 257 ? 10.194 43.381 15.257 1.00 76.43 257 GLU B CA 1
ATOM 6085 C C . GLU B 1 257 ? 8.746 43.355 15.767 1.00 73.15 257 GLU B C 1
ATOM 6086 O O . GLU B 1 257 ? 8.204 42.282 16.022 1.00 74.60 257 GLU B O 1
ATOM 6092 N N . SER B 1 258 ? 8.127 44.527 15.917 1.00 70.78 258 SER B N 1
ATOM 6093 C CA . SER B 1 258 ? 6.761 44.638 16.440 1.00 69.89 258 SER B CA 1
ATOM 6094 C C . SER B 1 258 ? 5.825 45.316 15.441 1.00 71.18 258 SER B C 1
ATOM 6095 O O . SER B 1 258 ? 5.825 46.561 15.333 1.00 71.35 258 SER B O 1
ATOM 6098 N N . VAL B 1 259 ? 5.034 44.517 14.716 1.00 68.75 259 VAL B N 1
ATOM 6099 C CA . VAL B 1 259 ? 4.093 45.029 13.713 1.00 67.31 259 VAL B CA 1
ATOM 6100 C C . VAL B 1 259 ? 2.736 44.326 13.722 1.00 65.37 259 VAL B C 1
ATOM 6101 O O . VAL B 1 259 ? 2.600 43.218 14.245 1.00 64.65 259 VAL B O 1
ATOM 6105 N N . GLY B 1 260 ? 1.742 44.989 13.125 1.00 63.53 260 GLY B N 1
ATOM 6106 C CA . GLY B 1 260 ? 0.398 44.438 12.956 1.00 64.25 260 GLY B CA 1
ATOM 6107 C C . GLY B 1 260 ? -0.241 44.872 11.650 1.00 65.49 260 GLY B C 1
ATOM 6108 O O . GLY B 1 260 ? 0.454 45.290 10.720 1.00 65.68 260 GLY B O 1
ATOM 6109 N N . SER B 1 261 ? -1.570 44.778 11.593 1.00 65.84 261 SER B N 1
ATOM 6110 C CA . SER B 1 261 ? -2.346 45.168 10.407 1.00 67.10 261 SER B CA 1
ATOM 6111 C C . SER B 1 261 ? -3.624 45.944 10.730 1.00 65.23 261 SER B C 1
ATOM 6112 O O . SER B 1 261 ? -4.074 45.985 11.875 1.00 64.19 261 SER B O 1
ATOM 6115 N N . LEU B 1 262 ? -4.188 46.559 9.694 1.00 66.86 262 LEU B N 1
ATOM 6116 C CA . LEU B 1 262 ? -5.461 47.278 9.776 1.00 67.41 262 LEU B CA 1
ATOM 6117 C C . LEU B 1 262 ? -6.341 46.894 8.590 1.00 71.98 262 LEU B C 1
ATOM 6118 O O . LEU B 1 262 ? -5.907 46.989 7.439 1.00 76.32 262 LEU B O 1
ATOM 6123 N N . LYS B 1 263 ? -7.571 46.473 8.885 1.00 74.35 263 LYS B N 1
ATOM 6124 C CA . LYS B 1 263 ? -8.572 46.108 7.876 1.00 77.76 263 LYS B CA 1
ATOM 6125 C C . LYS B 1 263 ? -9.788 47.039 7.976 1.00 76.69 263 LYS B C 1
ATOM 6126 O O . LYS B 1 263 ? -10.511 47.008 8.972 1.00 74.38 263 LYS B O 1
ATOM 6132 N N . ILE B 1 264 ? -10.000 47.869 6.951 1.00 78.21 264 ILE B N 1
ATOM 6133 C CA . ILE B 1 264 ? -11.147 48.786 6.896 1.00 77.39 264 ILE B CA 1
ATOM 6134 C C . ILE B 1 264 ? -12.268 48.131 6.090 1.00 81.42 264 ILE B C 1
ATOM 6135 O O . ILE B 1 264 ? -12.073 47.839 4.910 1.00 84.79 264 ILE B O 1
ATOM 6148 N N . LYS B 1 266 ? -16.063 48.645 4.585 1.00 83.96 266 LYS B N 1
ATOM 6149 C CA . LYS B 1 266 ? -16.976 49.740 4.207 1.00 82.97 266 LYS B CA 1
ATOM 6150 C C . LYS B 1 266 ? -18.394 49.255 3.891 1.00 84.01 266 LYS B C 1
ATOM 6151 O O . LYS B 1 266 ? -18.575 48.338 3.092 1.00 88.52 266 LYS B O 1
ATOM 6157 N N . LEU B 1 267 ? -19.388 49.902 4.504 1.00 82.73 267 LEU B N 1
ATOM 6158 C CA . LEU B 1 267 ? -20.799 49.535 4.356 1.00 85.25 267 LEU B CA 1
ATOM 6159 C C . LEU B 1 267 ? -21.677 50.728 3.993 1.00 84.34 267 LEU B C 1
ATOM 6160 O O . LEU B 1 267 ? -21.312 51.873 4.243 1.00 81.37 267 LEU B O 1
ATOM 6165 N N . GLY B 1 268 ? -22.841 50.431 3.415 1.00 88.85 268 GLY B N 1
ATOM 6166 C CA . GLY B 1 268 ? -23.883 51.423 3.125 1.00 90.12 268 GLY B CA 1
ATOM 6167 C C . GLY B 1 268 ? -24.878 51.532 4.267 1.00 91.21 268 GLY B C 1
ATOM 6168 O O . GLY B 1 268 ? -24.576 51.130 5.392 1.00 92.27 268 GLY B O 1
ATOM 6169 N N . GLU B 1 269 ? -26.063 52.077 3.986 1.00 92.61 269 GLU B N 1
ATOM 6170 C CA . GLU B 1 269 ? -27.100 52.257 5.018 1.00 94.60 269 GLU B CA 1
ATOM 6171 C C . GLU B 1 269 ? -27.708 50.919 5.448 1.00 99.15 269 GLU B C 1
ATOM 6172 O O . GLU B 1 269 ? -28.041 50.735 6.624 1.00 98.69 269 GLU B O 1
ATOM 6178 N N . LYS B 1 270 ? -27.861 50.012 4.483 1.00 104.58 270 LYS B N 1
ATOM 6179 C CA . LYS B 1 270 ? -28.089 48.591 4.737 1.00 109.40 270 LYS B CA 1
ATOM 6180 C C . LYS B 1 270 ? -26.770 47.863 4.481 1.00 110.66 270 LYS B C 1
ATOM 6181 O O . LYS B 1 270 ? -25.957 48.323 3.676 1.00 113.11 270 LYS B O 1
ATOM 6187 N N . LYS B 1 271 ? -26.574 46.726 5.150 1.00 112.52 271 LYS B N 1
ATOM 6188 C CA . LYS B 1 271 ? -25.299 45.991 5.136 1.00 112.80 271 LYS B CA 1
ATOM 6189 C C . LYS B 1 271 ? -24.894 45.486 3.736 1.00 113.16 271 LYS B C 1
ATOM 6190 O O . LYS B 1 271 ? -25.221 44.361 3.354 1.00 115.62 271 LYS B O 1
ATOM 6196 N N . GLU B 1 272 ? -24.175 46.330 2.996 1.00 111.35 272 GLU B N 1
ATOM 6197 C CA . GLU B 1 272 ? -23.767 46.053 1.613 1.00 113.55 272 GLU B CA 1
ATOM 6198 C C . GLU B 1 272 ? -22.335 46.523 1.356 1.00 111.56 272 GLU B C 1
ATOM 6199 O O . GLU B 1 272 ? -21.886 47.508 1.934 1.00 108.61 272 GLU B O 1
ATOM 6205 N N . VAL B 1 273 ? -21.640 45.820 0.473 1.00 115.12 273 VAL B N 1
ATOM 6206 C CA . VAL B 1 273 ? -20.235 46.127 0.148 1.00 113.58 273 VAL B CA 1
ATOM 6207 C C . VAL B 1 273 ? -20.112 47.385 -0.729 1.00 108.85 273 VAL B C 1
ATOM 6208 O O . VAL B 1 273 ? -20.949 47.617 -1.599 1.00 114.25 273 VAL B O 1
ATOM 6212 N N . LEU B 1 274 ? -19.057 48.173 -0.500 1.00 102.44 274 LEU B N 1
ATOM 6213 C CA . LEU B 1 274 ? -18.884 49.495 -1.109 1.00 100.47 274 LEU B CA 1
ATOM 6214 C C . LEU B 1 274 ? -17.467 49.706 -1.667 1.00 102.53 274 LEU B C 1
ATOM 6215 O O . LEU B 1 274 ? -16.492 49.693 -0.908 1.00 102.77 274 LEU B O 1
ATOM 6220 N N . LYS B 1 275 ? -17.362 49.915 -2.981 1.00 106.20 275 LYS B N 1
ATOM 6221 C CA . LYS B 1 275 ? -16.078 50.134 -3.669 1.00 106.86 275 LYS B CA 1
ATOM 6222 C C . LYS B 1 275 ? -15.834 51.626 -3.908 1.00 105.51 275 LYS B C 1
ATOM 6223 O O . LYS B 1 275 ? -16.781 52.383 -4.095 1.00 108.26 275 LYS B O 1
ATOM 6229 N N . GLY B 1 276 ? -14.566 52.033 -3.924 1.00 103.32 276 GLY B N 1
ATOM 6230 C CA . GLY B 1 276 ? -14.176 53.399 -4.286 1.00 102.68 276 GLY B CA 1
ATOM 6231 C C . GLY B 1 276 ? -14.041 54.440 -3.178 1.00 99.14 276 GLY B C 1
ATOM 6232 O O . GLY B 1 276 ? -13.690 55.583 -3.468 1.00 100.70 276 GLY B O 1
ATOM 6233 N N . ALA B 1 277 ? -14.355 54.088 -1.930 1.00 94.59 277 ALA B N 1
ATOM 6234 C CA . ALA B 1 277 ? -14.019 54.929 -0.766 1.00 91.09 277 ALA B CA 1
ATOM 6235 C C . ALA B 1 277 ? -12.496 55.011 -0.504 1.00 90.25 277 ALA B C 1
ATOM 6236 O O . ALA B 1 277 ? -11.827 53.979 -0.345 1.00 85.49 277 ALA B O 1
ATOM 6238 N N . VAL B 1 278 ? -11.975 56.243 -0.443 1.00 89.84 278 VAL B N 1
ATOM 6239 C CA . VAL B 1 278 ? -10.545 56.504 -0.244 1.00 88.47 278 VAL B CA 1
ATOM 6240 C C . VAL B 1 278 ? -10.316 57.090 1.148 1.00 85.26 278 VAL B C 1
ATOM 6241 O O . VAL B 1 278 ? -10.918 58.118 1.498 1.00 81.95 278 VAL B O 1
ATOM 6245 N N . PHE B 1 279 ? -9.441 56.435 1.916 1.00 84.53 279 PHE B N 1
ATOM 6246 C CA . PHE B 1 279 ? -9.134 56.816 3.296 1.00 83.72 279 PHE B CA 1
ATOM 6247 C C . PHE B 1 279 ? -7.652 57.141 3.476 1.00 85.13 279 PHE B C 1
ATOM 6248 O O . PHE B 1 279 ? -6.798 56.489 2.871 1.00 86.71 279 PHE B O 1
ATOM 6256 N N . GLU B 1 280 ? -7.360 58.126 4.328 1.00 84.70 280 GLU B N 1
ATOM 6257 C CA . GLU B 1 280 ? -5.988 58.478 4.702 1.00 85.19 280 GLU B CA 1
ATOM 6258 C C . GLU B 1 280 ? -5.650 57.868 6.062 1.00 83.66 280 GLU B C 1
ATOM 6259 O O . GLU B 1 280 ? -6.136 58.338 7.101 1.00 83.59 280 GLU B O 1
ATOM 6265 N N . VAL B 1 281 ? -4.826 56.819 6.047 1.00 85.01 281 VAL B N 1
ATOM 6266 C CA . VAL B 1 281 ? -4.320 56.187 7.272 1.00 82.58 281 VAL B CA 1
ATOM 6267 C C . VAL B 1 281 ? -3.008 56.862 7.643 1.00 84.03 281 VAL B C 1
ATOM 6268 O O . VAL B 1 281 ? -2.078 56.901 6.836 1.00 82.85 281 VAL B O 1
ATOM 6272 N N . SER B 1 282 ? -2.931 57.385 8.865 1.00 83.87 282 SER B N 1
ATOM 6273 C CA . SER B 1 282 ? -1.790 58.199 9.276 1.00 86.78 282 SER B CA 1
ATOM 6274 C C . SER B 1 282 ? -1.528 58.206 10.770 1.00 87.56 282 SER B C 1
ATOM 6275 O O . SER B 1 282 ? -2.398 57.934 11.587 1.00 84.53 282 SER B O 1
ATOM 6278 N N . ASN B 1 283 ? -0.295 58.558 11.105 1.00 92.52 283 ASN B N 1
ATOM 6279 C CA . ASN B 1 283 ? 0.209 58.586 12.475 1.00 92.89 283 ASN B CA 1
ATOM 6280 C C . ASN B 1 283 ? 1.469 59.493 12.396 1.00 98.18 283 ASN B C 1
ATOM 6281 O O . ASN B 1 283 ? 1.791 59.996 11.296 1.00 102.21 283 ASN B O 1
ATOM 6286 N N . GLU B 1 284 ? 2.162 59.780 13.496 1.00 101.05 284 GLU B N 1
ATOM 6287 C CA . GLU B 1 284 ? 3.509 60.357 13.387 1.00 105.42 284 GLU B CA 1
ATOM 6288 C C . GLU B 1 284 ? 4.369 59.258 12.772 1.00 102.84 284 GLU B C 1
ATOM 6289 O O . GLU B 1 284 ? 4.228 58.095 13.144 1.00 101.33 284 GLU B O 1
ATOM 6295 N N . ASN B 1 285 ? 5.226 59.614 11.815 1.00 103.22 285 ASN B N 1
ATOM 6296 C CA . ASN B 1 285 ? 6.078 58.646 11.088 1.00 102.74 285 ASN B CA 1
ATOM 6297 C C . ASN B 1 285 ? 5.375 57.830 9.976 1.00 99.78 285 ASN B C 1
ATOM 6298 O O . ASN B 1 285 ? 6.013 56.951 9.385 1.00 101.93 285 ASN B O 1
ATOM 6303 N N . PHE B 1 286 ? 4.096 58.097 9.686 1.00 94.90 286 PHE B N 1
ATOM 6304 C CA . PHE B 1 286 ? 3.385 57.361 8.626 1.00 91.67 286 PHE B CA 1
ATOM 6305 C C . PHE B 1 286 ? 2.205 58.118 8.016 1.00 88.68 286 PHE B C 1
ATOM 6306 O O . PHE B 1 286 ? 1.430 58.737 8.737 1.00 82.84 286 PHE B O 1
ATOM 6314 N N . LYS B 1 287 ? 2.081 58.047 6.686 1.00 90.36 287 LYS B N 1
ATOM 6315 C CA . LYS B 1 287 ? 0.882 58.503 5.961 1.00 91.28 287 LYS B CA 1
ATOM 6316 C C . LYS B 1 287 ? 0.688 57.697 4.677 1.00 92.60 287 LYS B C 1
ATOM 6317 O O . LYS B 1 287 ? 1.646 57.491 3.925 1.00 94.46 287 LYS B O 1
ATOM 6323 N N . GLN B 1 288 ? -0.542 57.246 4.425 1.00 92.16 288 GLN B N 1
ATOM 6324 C CA . GLN B 1 288 ? -0.867 56.562 3.171 1.00 95.86 288 GLN B CA 1
ATOM 6325 C C . GLN B 1 288 ? -2.369 56.579 2.858 1.00 96.66 288 GLN B C 1
ATOM 6326 O O . GLN B 1 288 ? -3.198 56.375 3.750 1.00 96.07 288 GLN B O 1
ATOM 6332 N N . ASN B 1 289 ? -2.703 56.824 1.591 1.00 100.74 289 ASN B N 1
ATOM 6333 C CA . ASN B 1 289 ? -4.079 56.761 1.109 1.00 99.76 289 ASN B CA 1
ATOM 6334 C C . ASN B 1 289 ? -4.372 55.364 0.552 1.00 102.75 289 ASN B C 1
ATOM 6335 O O . ASN B 1 289 ? -3.651 54.886 -0.326 1.00 107.02 289 ASN B O 1
ATOM 6340 N N . VAL B 1 290 ? -5.417 54.722 1.076 1.00 101.34 290 VAL B N 1
ATOM 6341 C CA . VAL B 1 290 ? -5.879 53.421 0.572 1.00 100.41 290 VAL B CA 1
ATOM 6342 C C . VAL B 1 290 ? -7.297 53.533 0.009 1.00 99.91 290 VAL B C 1
ATOM 6343 O O . VAL B 1 290 ? -8.124 54.269 0.554 1.00 96.14 290 VAL B O 1
ATOM 6347 N N . THR B 1 291 ? -7.563 52.792 -1.069 1.00 102.20 291 THR B N 1
ATOM 6348 C CA . THR B 1 291 ? -8.896 52.707 -1.674 1.00 101.09 291 THR B CA 1
ATOM 6349 C C . THR B 1 291 ? -9.485 51.312 -1.450 1.00 101.64 291 THR B C 1
ATOM 6350 O O . THR B 1 291 ? -8.772 50.306 -1.501 1.00 100.33 291 THR B O 1
ATOM 6354 N N . THR B 1 292 ? -10.790 51.270 -1.212 1.00 103.31 292 THR B N 1
ATOM 6355 C CA . THR B 1 292 ? -11.506 50.018 -0.943 1.00 104.73 292 THR B CA 1
ATOM 6356 C C . THR B 1 292 ? -11.804 49.233 -2.228 1.00 109.71 292 THR B C 1
ATOM 6357 O O . THR B 1 292 ? -12.052 49.823 -3.281 1.00 108.73 292 THR B O 1
ATOM 6361 N N . SER B 1 293 ? -11.841 47.906 -2.095 1.00 111.89 293 SER B N 1
ATOM 6362 C CA . SER B 1 293 ? -11.831 46.972 -3.229 1.00 118.74 293 SER B CA 1
ATOM 6363 C C . SER B 1 293 ? -13.233 46.467 -3.613 1.00 123.47 293 SER B C 1
ATOM 6364 O O . SER B 1 293 ? -14.240 47.019 -3.163 1.00 121.67 293 SER B O 1
ATOM 6367 N N . ASP B 1 294 ? -13.276 45.440 -4.472 1.00 131.99 294 ASP B N 1
ATOM 6368 C CA . ASP B 1 294 ? -14.520 44.740 -4.855 1.00 135.12 294 ASP B CA 1
ATOM 6369 C C . ASP B 1 294 ? -15.431 44.378 -3.676 1.00 133.60 294 ASP B C 1
ATOM 6370 O O . ASP B 1 294 ? -16.652 44.551 -3.771 1.00 130.04 294 ASP B O 1
ATOM 6375 N N . LYS B 1 295 ? -14.832 43.887 -2.582 1.00 131.80 295 LYS B N 1
ATOM 6376 C CA . LYS B 1 295 ? -15.590 43.413 -1.405 1.00 127.69 295 LYS B CA 1
ATOM 6377 C C . LYS B 1 295 ? -15.609 44.409 -0.236 1.00 117.96 295 LYS B C 1
ATOM 6378 O O . LYS B 1 295 ? -15.823 44.017 0.918 1.00 118.65 295 LYS B O 1
ATOM 6384 N N . GLY B 1 296 ? -15.409 45.691 -0.529 1.00 110.46 296 GLY B N 1
ATOM 6385 C CA . GLY B 1 296 ? -15.448 46.737 0.494 1.00 104.22 296 GLY B CA 1
ATOM 6386 C C . GLY B 1 296 ? -14.265 46.804 1.455 1.00 97.46 296 GLY B C 1
ATOM 6387 O O . GLY B 1 296 ? -14.320 47.551 2.436 1.00 89.55 296 GLY B O 1
ATOM 6388 N N . ILE B 1 297 ? -13.185 46.087 1.142 1.00 98.57 297 ILE B N 1
ATOM 6389 C CA . ILE B 1 297 ? -12.048 45.930 2.057 1.00 98.15 297 ILE B CA 1
ATOM 6390 C C . ILE B 1 297 ? -10.854 46.781 1.610 1.00 96.04 297 ILE B C 1
ATOM 6391 O O . ILE B 1 297 ? -10.557 46.869 0.419 1.00 100.45 297 ILE B O 1
ATOM 6396 N N . ALA B 1 298 ? -10.206 47.434 2.573 1.00 90.27 298 ALA B N 1
ATOM 6397 C CA . ALA B 1 298 ? -8.894 48.049 2.377 1.00 91.78 298 ALA B CA 1
ATOM 6398 C C . ALA B 1 298 ? -7.980 47.515 3.475 1.00 88.79 298 ALA B C 1
ATOM 6399 O O . ALA B 1 298 ? -8.383 47.474 4.640 1.00 84.86 298 ALA B O 1
ATOM 6401 N N . GLU B 1 299 ? -6.765 47.106 3.107 1.00 91.19 299 GLU B N 1
ATOM 6402 C CA . GLU B 1 299 ? -5.830 46.480 4.053 1.00 91.05 299 GLU B CA 1
ATOM 6403 C C . GLU B 1 299 ? -4.428 47.080 4.020 1.00 87.69 299 GLU B C 1
ATOM 6404 O O . GLU B 1 299 ? -3.918 47.424 2.958 1.00 87.55 299 GLU B O 1
ATOM 6410 N N . LEU B 1 300 ? -3.820 47.187 5.200 1.00 84.51 300 LEU B N 1
ATOM 6411 C CA . LEU B 1 300 ? -2.410 47.540 5.336 1.00 83.76 300 LEU B CA 1
ATOM 6412 C C . LEU B 1 300 ? -1.720 46.563 6.278 1.00 82.38 300 LEU B C 1
ATOM 6413 O O . LEU B 1 300 ? -2.238 46.273 7.359 1.00 80.54 300 LEU B O 1
ATOM 6418 N N . GLY B 1 301 ? -0.558 46.059 5.859 1.00 85.40 301 GLY B N 1
ATOM 6419 C CA . GLY B 1 301 ? 0.269 45.168 6.684 1.00 83.60 301 GLY B CA 1
ATOM 6420 C C . GLY B 1 301 ? 1.549 45.829 7.151 1.00 81.17 301 GLY B C 1
ATOM 6421 O O . GLY B 1 301 ? 1.867 46.944 6.735 1.00 78.79 301 GLY B O 1
ATOM 6422 N N . ASN B 1 302 ? 2.278 45.128 8.021 1.00 81.94 302 ASN B N 1
ATOM 6423 C CA . ASN B 1 302 ? 3.600 45.559 8.517 1.00 81.42 302 ASN B CA 1
ATOM 6424 C C . ASN B 1 302 ? 3.615 46.969 9.125 1.00 76.13 302 ASN B C 1
ATOM 6425 O O . ASN B 1 302 ? 4.584 47.712 8.972 1.00 75.51 302 ASN B O 1
ATOM 6430 N N . LEU B 1 303 ? 2.541 47.332 9.816 1.00 72.69 303 LEU B N 1
ATOM 6431 C CA . LEU B 1 303 ? 2.460 48.642 10.451 1.00 70.57 303 LEU B CA 1
ATOM 6432 C C . LEU B 1 303 ? 3.137 48.573 11.821 1.00 67.54 303 LEU B C 1
ATOM 6433 O O . LEU B 1 303 ? 2.788 47.707 12.622 1.00 67.09 303 LEU B O 1
ATOM 6438 N N . PRO B 1 304 ? 4.107 49.475 12.095 1.00 65.01 304 PRO B N 1
ATOM 6439 C CA . PRO B 1 304 ? 4.627 49.593 13.459 1.00 63.59 304 PRO B CA 1
ATOM 6440 C C . PRO B 1 304 ? 3.501 49.812 14.479 1.00 61.89 304 PRO B C 1
ATOM 6441 O O . PRO B 1 304 ? 2.602 50.622 14.233 1.00 63.82 304 PRO B O 1
ATOM 6445 N N . ILE B 1 305 ? 3.545 49.087 15.592 1.00 60.02 305 ILE B N 1
ATOM 6446 C CA . ILE B 1 305 ? 2.475 49.143 16.597 1.00 61.01 305 ILE B CA 1
ATOM 6447 C C . ILE B 1 305 ? 2.237 50.549 17.144 1.00 61.41 305 ILE B C 1
ATOM 6448 O O . ILE B 1 305 ? 3.179 51.315 17.293 1.00 61.18 305 ILE B O 1
ATOM 6453 N N . GLY B 1 306 ? 0.972 50.868 17.426 1.00 64.29 306 GLY B N 1
ATOM 6454 C CA . GLY B 1 306 ? 0.587 52.174 17.964 1.00 66.56 306 GLY B CA 1
ATOM 6455 C C . GLY B 1 306 ? -0.754 52.670 17.449 1.00 66.66 306 GLY B C 1
ATOM 6456 O O . GLY B 1 306 ? -1.493 51.930 16.794 1.00 63.65 306 GLY B O 1
ATOM 6457 N N . ILE B 1 307 ? -1.042 53.936 17.753 1.00 67.57 307 ILE B N 1
ATOM 6458 C CA . ILE B 1 307 ? -2.321 54.572 17.426 1.00 67.98 307 ILE B CA 1
ATOM 6459 C C . ILE B 1 307 ? -2.270 55.120 15.998 1.00 68.26 307 ILE B C 1
ATOM 6460 O O . ILE B 1 307 ? -1.316 55.820 15.646 1.00 69.42 307 ILE B O 1
ATOM 6465 N N . TYR B 1 308 ? -3.285 54.802 15.189 1.00 67.04 308 TYR B N 1
ATOM 6466 C CA . TYR B 1 308 ? -3.430 55.364 13.835 1.00 68.19 308 TYR B CA 1
ATOM 6467 C C . TYR B 1 308 ? -4.749 56.120 13.678 1.00 69.34 308 TYR B C 1
ATOM 6468 O O . TYR B 1 308 ? -5.776 55.720 14.225 1.00 68.56 308 TYR B O 1
ATOM 6477 N N . SER B 1 309 ? -4.698 57.221 12.929 1.00 70.60 309 SER B N 1
ATOM 6478 C CA . SER B 1 309 ? -5.880 58.010 12.583 1.00 69.14 309 SER B CA 1
ATOM 6479 C C . SER B 1 309 ? -6.376 57.597 11.201 1.00 68.82 309 SER B C 1
ATOM 6480 O O . SER B 1 309 ? -5.568 57.352 10.308 1.00 68.71 309 SER B O 1
ATOM 6483 N N . VAL B 1 310 ? -7.699 57.510 11.042 1.00 68.62 310 VAL B N 1
ATOM 6484 C CA . VAL B 1 310 ? -8.337 57.150 9.765 1.00 70.31 310 VAL B CA 1
ATOM 6485 C C . VAL B 1 310 ? -9.391 58.205 9.406 1.00 73.10 310 VAL B C 1
ATOM 6486 O O . VAL B 1 310 ? -10.245 58.550 10.227 1.00 69.58 310 VAL B O 1
ATOM 6490 N N . LYS B 1 311 ? -9.317 58.688 8.167 1.00 78.47 311 LYS B N 1
ATOM 6491 C CA . LYS B 1 311 ? -10.105 59.816 7.688 1.00 82.96 311 LYS B CA 1
ATOM 6492 C C . LYS B 1 311 ? -10.480 59.572 6.232 1.00 82.83 311 LYS B C 1
ATOM 6493 O O . LYS B 1 311 ? -9.597 59.327 5.406 1.00 80.51 311 LYS B O 1
ATOM 6499 N N . GLU B 1 312 ? -11.775 59.649 5.918 1.00 84.85 312 GLU B N 1
ATOM 6500 C CA . GLU B 1 312 ? -12.250 59.548 4.535 1.00 88.80 312 GLU B CA 1
ATOM 6501 C C . GLU B 1 312 ? -11.895 60.845 3.788 1.00 92.07 312 GLU B C 1
ATOM 6502 O O . GLU B 1 312 ? -12.193 61.938 4.281 1.00 91.15 312 GLU B O 1
ATOM 6508 N N . ILE B 1 313 ? -11.233 60.719 2.633 1.00 93.21 313 ILE B N 1
ATOM 6509 C CA . ILE B 1 313 ? -10.887 61.874 1.782 1.00 97.96 313 ILE B CA 1
ATOM 6510 C C . ILE B 1 313 ? -11.798 62.001 0.555 1.00 100.60 313 ILE B C 1
ATOM 6511 O O . ILE B 1 313 ? -12.092 63.122 0.132 1.00 105.00 313 ILE B O 1
ATOM 6516 N N . GLN B 1 314 ? -12.217 60.869 -0.020 1.00 99.43 314 GLN B N 1
ATOM 6517 C CA . GLN B 1 314 ? -13.079 60.855 -1.210 1.00 98.57 314 GLN B CA 1
ATOM 6518 C C . GLN B 1 314 ? -14.133 59.762 -1.067 1.00 94.27 314 GLN B C 1
ATOM 6519 O O . GLN B 1 314 ? -13.791 58.592 -0.890 1.00 93.57 314 GLN B O 1
ATOM 6525 N N . ALA B 1 315 ? -15.405 60.147 -1.156 1.00 92.45 315 ALA B N 1
ATOM 6526 C CA . ALA B 1 315 ? -16.511 59.203 -0.991 1.00 90.56 315 ALA B CA 1
ATOM 6527 C C . ALA B 1 315 ? -16.715 58.347 -2.248 1.00 93.20 315 ALA B C 1
ATOM 6528 O O . ALA B 1 315 ? -16.196 58.678 -3.312 1.00 95.44 315 ALA B O 1
ATOM 6530 N N . PRO B 1 316 ? -17.461 57.231 -2.125 1.00 94.39 316 PRO B N 1
ATOM 6531 C CA . PRO B 1 316 ? -17.838 56.447 -3.311 1.00 97.93 316 PRO B CA 1
ATOM 6532 C C . PRO B 1 316 ? -18.864 57.132 -4.217 1.00 99.45 316 PRO B C 1
ATOM 6533 O O . PRO B 1 316 ? -19.341 58.227 -3.918 1.00 99.80 316 PRO B O 1
ATOM 6537 N N . ALA B 1 317 ? -19.205 56.456 -5.310 1.00 101.42 317 ALA B N 1
ATOM 6538 C CA . ALA B 1 317 ? -20.206 56.946 -6.252 1.00 102.22 317 ALA B CA 1
ATOM 6539 C C . ALA B 1 317 ? -21.574 56.984 -5.582 1.00 98.04 317 ALA B C 1
ATOM 6540 O O . ALA B 1 317 ? -22.091 55.944 -5.171 1.00 96.95 317 ALA B O 1
ATOM 6542 N N . GLY B 1 318 ? -22.137 58.185 -5.451 1.00 95.37 318 GLY B N 1
ATOM 6543 C CA . GLY B 1 318 ? -23.463 58.376 -4.851 1.00 92.79 318 GLY B CA 1
ATOM 6544 C C . GLY B 1 318 ? -23.556 58.212 -3.338 1.00 88.98 318 GLY B C 1
ATOM 6545 O O . GLY B 1 318 ? -24.614 57.809 -2.834 1.00 87.66 318 GLY B O 1
ATOM 6546 N N . TYR B 1 319 ? -22.479 58.531 -2.611 1.00 85.91 319 TYR B N 1
ATOM 6547 C CA . TYR B 1 319 ? -22.461 58.427 -1.147 1.00 81.86 319 TYR B CA 1
ATOM 6548 C C . TYR B 1 319 ? -21.883 59.693 -0.493 1.00 80.26 319 TYR B C 1
ATOM 6549 O O . TYR B 1 319 ? -21.079 60.400 -1.092 1.00 80.70 319 TYR B O 1
ATOM 6558 N N . VAL B 1 320 ? -22.314 59.964 0.738 1.00 78.82 320 VAL B N 1
ATOM 6559 C CA . VAL B 1 320 ? -21.949 61.186 1.464 1.00 81.04 320 VAL B CA 1
ATOM 6560 C C . VAL B 1 320 ? -20.551 61.091 2.068 1.00 80.80 320 VAL B C 1
ATOM 6561 O O . VAL B 1 320 ? -20.185 60.077 2.664 1.00 77.97 320 VAL B O 1
ATOM 6565 N N . LEU B 1 321 ? -19.791 62.173 1.924 1.00 83.81 321 LEU B N 1
ATOM 6566 C CA . LEU B 1 321 ? -18.445 62.276 2.481 1.00 84.65 321 LEU B CA 1
ATOM 6567 C C . LEU B 1 321 ? -18.526 62.611 3.976 1.00 84.50 321 LEU B C 1
ATOM 6568 O O . LEU B 1 321 ? -19.240 63.532 4.369 1.00 86.29 321 LEU B O 1
ATOM 6573 N N . ASP B 1 322 ? -17.804 61.845 4.791 1.00 82.28 322 ASP B N 1
ATOM 6574 C CA . ASP B 1 322 ? -17.729 62.047 6.236 1.00 82.80 322 ASP B CA 1
ATOM 6575 C C . ASP B 1 322 ? -16.251 62.208 6.609 1.00 84.41 322 ASP B C 1
ATOM 6576 O O . ASP B 1 322 ? -15.494 61.232 6.608 1.00 83.70 322 ASP B O 1
ATOM 6581 N N . ARG B 1 323 ? -15.852 63.438 6.924 1.00 87.21 323 ARG B N 1
ATOM 6582 C CA . ARG B 1 323 ? -14.449 63.761 7.231 1.00 90.25 323 ARG B CA 1
ATOM 6583 C C . ARG B 1 323 ? -14.060 63.562 8.706 1.00 90.19 323 ARG B C 1
ATOM 6584 O O . ARG B 1 323 ? -12.911 63.834 9.068 1.00 91.45 323 ARG B O 1
ATOM 6592 N N . SER B 1 324 ? -14.991 63.088 9.539 1.00 88.94 324 SER B N 1
ATOM 6593 C CA . SER B 1 324 ? -14.716 62.851 10.960 1.00 88.79 324 SER B CA 1
ATOM 6594 C C . SER B 1 324 ? -13.606 61.806 11.152 1.00 88.11 324 SER B C 1
ATOM 6595 O O . SER B 1 324 ? -13.596 60.774 10.468 1.00 84.72 324 SER B O 1
ATOM 6598 N N . VAL B 1 325 ? -12.681 62.093 12.075 1.00 89.64 325 VAL B N 1
ATOM 6599 C CA . VAL B 1 325 ? -11.471 61.284 12.261 1.00 86.71 325 VAL B CA 1
ATOM 6600 C C . VAL B 1 325 ? -11.769 60.080 13.157 1.00 82.74 325 VAL B C 1
ATOM 6601 O O . VAL B 1 325 ? -12.477 60.214 14.155 1.00 81.15 325 VAL B O 1
ATOM 6605 N N . LYS B 1 326 ? -11.225 58.917 12.793 1.00 80.81 326 LYS B N 1
ATOM 6606 C CA . LYS B 1 326 ? -11.385 57.677 13.563 1.00 77.97 326 LYS B CA 1
ATOM 6607 C C . LYS B 1 326 ? -10.023 57.242 14.123 1.00 76.15 326 LYS B C 1
ATOM 6608 O O . LYS B 1 326 ? -9.012 57.365 13.438 1.00 74.55 326 LYS B O 1
ATOM 6614 N N . LYS B 1 327 ? -9.999 56.739 15.358 1.00 76.94 327 LYS B N 1
ATOM 6615 C CA . LYS B 1 327 ? -8.751 56.325 16.025 1.00 76.54 327 LYS B CA 1
ATOM 6616 C C . LYS B 1 327 ? -8.757 54.819 16.301 1.00 70.65 327 LYS B C 1
ATOM 6617 O O . LYS B 1 327 ? -9.734 54.295 16.835 1.00 67.09 327 LYS B O 1
ATOM 6623 N N . ILE B 1 328 ? -7.665 54.135 15.958 1.00 68.51 328 ILE B N 1
ATOM 6624 C CA . ILE B 1 328 ? -7.549 52.686 16.180 1.00 68.79 328 ILE B CA 1
ATOM 6625 C C . ILE B 1 328 ? -6.112 52.247 16.537 1.00 66.26 328 ILE B C 1
ATOM 6626 O O . ILE B 1 328 ? -5.137 52.792 16.012 1.00 64.20 328 ILE B O 1
ATOM 6631 N N . GLU B 1 329 ? -5.997 51.265 17.434 1.00 65.58 329 GLU B N 1
ATOM 6632 C CA . GLU B 1 329 ? -4.702 50.751 17.887 1.00 64.96 329 GLU B CA 1
ATOM 6633 C C . GLU B 1 329 ? -4.335 49.498 17.107 1.00 61.52 329 GLU B C 1
ATOM 6634 O O . GLU B 1 329 ? -5.125 48.560 17.031 1.00 62.03 329 GLU B O 1
ATOM 6640 N N . VAL B 1 330 ? -3.145 49.507 16.515 1.00 60.77 330 VAL B N 1
ATOM 6641 C CA . VAL B 1 330 ? -2.550 48.321 15.908 1.00 61.59 330 VAL B CA 1
ATOM 6642 C C . VAL B 1 330 ? -1.661 47.675 16.970 1.00 61.77 330 VAL B C 1
ATOM 6643 O O . VAL B 1 330 ? -0.771 48.332 17.521 1.00 61.96 330 VAL B O 1
ATOM 6647 N N . LYS B 1 331 ? -1.914 46.397 17.251 1.00 61.87 331 LYS B N 1
ATOM 6648 C CA . LYS B 1 331 ? -1.203 45.642 18.290 1.00 62.89 331 LYS B CA 1
ATOM 6649 C C . LYS B 1 331 ? -0.381 44.503 17.672 1.00 61.63 331 LYS B C 1
ATOM 6650 O O . LYS B 1 331 ? -0.719 44.011 16.583 1.00 58.36 331 LYS B O 1
ATOM 6656 N N . THR B 1 332 ? 0.668 44.078 18.386 1.00 60.93 332 THR B N 1
ATOM 6657 C CA . THR B 1 332 ? 1.622 43.081 17.885 1.00 61.17 332 THR B CA 1
ATOM 6658 C C . THR B 1 332 ? 0.938 41.768 17.493 1.00 60.17 332 THR B C 1
ATOM 6659 O O . THR B 1 332 ? 0.264 41.140 18.314 1.00 60.61 332 THR B O 1
ATOM 6663 N N . GLY B 1 333 ? 1.103 41.391 16.225 1.00 60.69 333 GLY B N 1
ATOM 6664 C CA . GLY B 1 333 ? 0.560 40.143 15.685 1.00 65.59 333 GLY B CA 1
ATOM 6665 C C . GLY B 1 333 ? -0.882 40.159 15.195 1.00 67.52 333 GLY B C 1
ATOM 6666 O O . GLY B 1 333 ? -1.307 39.216 14.524 1.00 69.64 333 GLY B O 1
ATOM 6667 N N . GLU B 1 334 ? -1.630 41.225 15.490 1.00 68.11 334 GLU B N 1
ATOM 6668 C CA . GLU B 1 334 ? -3.087 41.235 15.320 1.00 71.30 334 GLU B CA 1
ATOM 6669 C C . GLU B 1 334 ? -3.543 42.193 14.221 1.00 72.69 334 GLU B C 1
ATOM 6670 O O . GLU B 1 334 ? -2.884 43.206 13.951 1.00 74.04 334 GLU B O 1
ATOM 6676 N N . THR B 1 335 ? -4.669 41.854 13.589 1.00 74.15 335 THR B N 1
ATOM 6677 C CA . THR B 1 335 ? -5.318 42.727 12.619 1.00 71.43 335 THR B CA 1
ATOM 6678 C C . THR B 1 335 ? -6.480 43.426 13.318 1.00 70.88 335 THR B C 1
ATOM 6679 O O . THR B 1 335 ? -7.483 42.790 13.663 1.00 72.17 335 THR B O 1
ATOM 6683 N N . ALA B 1 336 ? -6.328 44.730 13.539 1.00 68.19 336 ALA B N 1
ATOM 6684 C CA . ALA B 1 336 ? -7.407 45.567 14.050 1.00 68.38 336 ALA B CA 1
ATOM 6685 C C . ALA B 1 336 ? -8.407 45.831 12.918 1.00 68.69 336 ALA B C 1
ATOM 6686 O O . ALA B 1 336 ? -8.007 46.223 11.818 1.00 70.41 336 ALA B O 1
ATOM 6688 N N . VAL B 1 337 ? -9.697 45.615 13.184 1.00 69.03 337 VAL B N 1
ATOM 6689 C CA . VAL B 1 337 ? -10.754 45.829 12.181 1.00 67.83 337 VAL B CA 1
ATOM 6690 C C . VAL B 1 337 ? -11.539 47.102 12.491 1.00 66.19 337 VAL B C 1
ATOM 6691 O O . VAL B 1 337 ? -11.940 47.324 13.633 1.00 65.67 337 VAL B O 1
ATOM 6695 N N . LEU B 1 338 ? -11.755 47.922 11.462 1.00 66.31 338 LEU B N 1
ATOM 6696 C CA . LEU B 1 338 ? -12.552 49.147 11.553 1.00 65.69 338 LEU B CA 1
ATOM 6697 C C . LEU B 1 338 ? -13.722 49.045 10.571 1.00 67.09 338 LEU B C 1
ATOM 6698 O O . LEU B 1 338 ? -13.530 49.163 9.359 1.00 67.58 338 LEU B O 1
ATOM 6703 N N . GLU B 1 339 ? -14.927 48.809 11.091 1.00 69.49 339 GLU B N 1
ATOM 6704 C CA . GLU B 1 339 ? -16.123 48.706 10.248 1.00 72.53 339 GLU B CA 1
ATOM 6705 C C . GLU B 1 339 ? -16.850 50.052 10.199 1.00 70.50 339 GLU B C 1
ATOM 6706 O O . GLU B 1 339 ? -17.239 50.573 11.239 1.00 69.85 339 GLU B O 1
ATOM 6712 N N . LEU B 1 340 ? -17.048 50.590 8.994 1.00 71.39 340 LEU B N 1
ATOM 6713 C CA . LEU B 1 340 ? -17.663 51.912 8.807 1.00 71.77 340 LEU B CA 1
ATOM 6714 C C . LEU B 1 340 ? -18.904 51.880 7.904 1.00 74.68 340 LEU B C 1
ATOM 6715 O O . LEU B 1 340 ? -18.873 51.303 6.817 1.00 74.76 340 LEU B O 1
ATOM 6720 N N . LYS B 1 341 ? -19.982 52.521 8.360 1.00 77.79 341 LYS B N 1
ATOM 6721 C CA . LYS B 1 341 ? -21.196 52.726 7.558 1.00 80.28 341 LYS B CA 1
ATOM 6722 C C . LYS B 1 341 ? -21.118 54.045 6.770 1.00 80.57 341 LYS B C 1
ATOM 6723 O O . LYS B 1 341 ? -20.396 54.962 7.160 1.00 80.49 341 LYS B O 1
ATOM 6729 N N . ASN B 1 342 ? -21.864 54.121 5.664 1.00 82.35 342 ASN B N 1
ATOM 6730 C CA . ASN B 1 342 ? -21.914 55.315 4.803 1.00 81.86 342 ASN B CA 1
ATOM 6731 C C . ASN B 1 342 ? -23.349 55.646 4.379 1.00 81.69 342 ASN B C 1
ATOM 6732 O O . ASN B 1 342 ? -24.135 54.755 4.054 1.00 81.49 342 ASN B O 1
ATOM 6736 N N . GLU B 1 343 ? -23.668 56.942 4.368 1.00 81.48 343 GLU B N 1
ATOM 6737 C CA . GLU B 1 343 ? -25.022 57.435 4.118 1.00 82.52 343 GLU B CA 1
ATOM 6738 C C . GLU B 1 343 ? -25.248 57.716 2.623 1.00 81.35 343 GLU B C 1
ATOM 6739 O O . GLU B 1 343 ? -24.390 58.303 1.966 1.00 79.76 343 GLU B O 1
ATOM 6745 N N . ASN B 1 344 ? -26.407 57.307 2.103 1.00 82.43 344 ASN B N 1
ATOM 6746 C CA . ASN B 1 344 ? -26.777 57.540 0.699 1.00 83.21 344 ASN B CA 1
ATOM 6747 C C . ASN B 1 344 ? -27.059 59.012 0.452 1.00 82.19 344 ASN B C 1
ATOM 6748 O O . ASN B 1 344 ? -27.657 59.696 1.285 1.00 81.40 344 ASN B O 1
ATOM 6753 N N . VAL B 1 345 ? -26.657 59.473 -0.730 1.00 83.84 345 VAL B N 1
ATOM 6754 C CA . VAL B 1 345 ? -26.991 60.804 -1.216 1.00 86.68 345 VAL B CA 1
ATOM 6755 C C . VAL B 1 345 ? -28.498 60.860 -1.488 1.00 89.33 345 VAL B C 1
ATOM 6756 O O . VAL B 1 345 ? -29.044 60.028 -2.217 1.00 89.91 345 VAL B O 1
ATOM 6760 N N . LYS B 1 346 ? -29.154 61.836 -0.868 1.00 91.02 346 LYS B N 1
ATOM 6761 C CA . LYS B 1 346 ? -30.613 61.974 -0.899 1.00 87.24 346 LYS B CA 1
ATOM 6762 C C . LYS B 1 346 ? -30.995 63.410 -1.229 1.00 87.65 346 LYS B C 1
ATOM 6763 O O . LYS B 1 346 ? -30.340 64.353 -0.775 1.00 90.91 346 LYS B O 1
ATOM 6769 N N . GLY B 1 347 ? -32.059 63.565 -2.018 1.00 85.92 347 GLY B N 1
ATOM 6770 C CA . GLY B 1 347 ? -32.550 64.879 -2.443 1.00 88.55 347 GLY B CA 1
ATOM 6771 C C . GLY B 1 347 ? -34.065 64.917 -2.584 1.00 88.93 347 GLY B C 1
ATOM 6772 O O . GLY B 1 347 ? -34.778 64.130 -1.952 1.00 87.61 347 GLY B O 1
ATOM 6773 N N . GLU B 1 348 ? -34.555 65.835 -3.418 1.00 90.02 348 GLU B N 1
ATOM 6774 C CA . GLU B 1 348 ? -35.994 66.079 -3.541 1.00 88.69 348 GLU B CA 1
ATOM 6775 C C . GLU B 1 348 ? -36.386 66.675 -4.897 1.00 85.19 348 GLU B C 1
ATOM 6776 O O . GLU B 1 348 ? -35.646 67.489 -5.463 1.00 87.51 348 GLU B O 1
ATOM 6782 N N . LEU B 1 349 ? -37.552 66.249 -5.397 1.00 77.36 349 LEU B N 1
ATOM 6783 C CA . LEU B 1 349 ? -38.212 66.854 -6.564 1.00 74.19 349 LEU B CA 1
ATOM 6784 C C . LEU B 1 349 ? -39.422 67.652 -6.083 1.00 74.45 349 LEU B C 1
ATOM 6785 O O . LEU B 1 349 ? -40.245 67.130 -5.320 1.00 70.95 349 LEU B O 1
ATOM 6790 N N . GLU B 1 350 ? -39.524 68.904 -6.539 1.00 77.46 350 GLU B N 1
ATOM 6791 C CA . GLU B 1 350 ? -40.651 69.781 -6.215 1.00 78.37 350 GLU B CA 1
ATOM 6792 C C . GLU B 1 350 ? -41.352 70.217 -7.502 1.00 77.57 350 GLU B C 1
ATOM 6793 O O . GLU B 1 350 ? -40.841 71.071 -8.232 1.00 78.38 350 GLU B O 1
ATOM 6799 N N . ILE B 1 351 ? -42.512 69.614 -7.776 1.00 76.76 351 ILE B N 1
ATOM 6800 C CA . ILE B 1 351 ? -43.334 69.959 -8.943 1.00 76.04 351 ILE B CA 1
ATOM 6801 C C . ILE B 1 351 ? -44.419 70.952 -8.533 1.00 77.21 351 ILE B C 1
ATOM 6802 O O . ILE B 1 351 ? -45.162 70.704 -7.579 1.00 75.15 351 ILE B O 1
ATOM 6807 N N . THR B 1 352 ? -44.507 72.055 -9.277 1.00 80.89 352 THR B N 1
ATOM 6808 C CA . THR B 1 352 ? -45.567 73.058 -9.124 1.00 81.97 352 THR B CA 1
ATOM 6809 C C . THR B 1 352 ? -46.447 73.001 -10.380 1.00 75.51 352 THR B C 1
ATOM 6810 O O . THR B 1 352 ? -45.934 73.072 -11.501 1.00 71.97 352 THR B O 1
ATOM 6814 N N . LYS B 1 353 ? -47.760 72.853 -10.189 1.00 73.38 353 LYS B N 1
ATOM 6815 C CA . LYS B 1 353 ? -48.708 72.705 -11.301 1.00 69.69 353 LYS B CA 1
ATOM 6816 C C . LYS B 1 353 ? -49.488 73.988 -11.565 1.00 69.47 353 LYS B C 1
ATOM 6817 O O . LYS B 1 353 ? -50.167 74.481 -10.666 1.00 69.00 353 LYS B O 1
ATOM 6823 N N . VAL B 1 354 ? -49.413 74.509 -12.795 1.00 69.11 354 VAL B N 1
ATOM 6824 C CA . VAL B 1 354 ? -50.105 75.765 -13.151 1.00 75.29 354 VAL B CA 1
ATOM 6825 C C . VAL B 1 354 ? -50.868 75.707 -14.479 1.00 75.28 354 VAL B C 1
ATOM 6826 O O . VAL B 1 354 ? -50.711 74.772 -15.269 1.00 73.34 354 VAL B O 1
ATOM 6830 N N . ASP B 1 355 ? -51.701 76.728 -14.693 1.00 79.98 355 ASP B N 1
ATOM 6831 C CA . ASP B 1 355 ? -52.431 76.945 -15.945 1.00 79.53 355 ASP B CA 1
ATOM 6832 C C . ASP B 1 355 ? -51.484 77.534 -16.994 1.00 82.74 355 ASP B C 1
ATOM 6833 O O . ASP B 1 355 ? -50.778 78.492 -16.705 1.00 90.99 355 ASP B O 1
ATOM 6838 N N . VAL B 1 356 ? -51.481 76.974 -18.205 1.00 80.51 356 VAL B N 1
ATOM 6839 C CA . VAL B 1 356 ? -50.639 77.487 -19.312 1.00 83.36 356 VAL B CA 1
ATOM 6840 C C . VAL B 1 356 ? -50.914 78.968 -19.651 1.00 89.78 356 VAL B C 1
ATOM 6841 O O . VAL B 1 356 ? -49.986 79.716 -19.959 1.00 93.87 356 VAL B O 1
ATOM 6845 N N . ALA B 1 357 ? -52.179 79.381 -19.573 1.00 93.19 357 ALA B N 1
ATOM 6846 C CA . ALA B 1 357 ? -52.568 80.774 -19.837 1.00 101.93 357 ALA B CA 1
ATOM 6847 C C . ALA B 1 357 ? -52.113 81.737 -18.729 1.00 108.31 357 ALA B C 1
ATOM 6848 O O . ALA B 1 357 ? -51.649 82.830 -19.031 1.00 115.32 357 ALA B O 1
ATOM 6850 N N . ASP B 1 358 ? -52.245 81.326 -17.465 1.00 109.44 358 ASP B N 1
ATOM 6851 C CA . ASP B 1 358 ? -51.829 82.142 -16.304 1.00 117.58 358 ASP B CA 1
ATOM 6852 C C . ASP B 1 358 ? -50.887 81.369 -15.371 1.00 112.54 358 ASP B C 1
ATOM 6853 O O . ASP B 1 358 ? -51.323 80.468 -14.651 1.00 110.50 358 ASP B O 1
ATOM 6858 N N . GLY B 1 359 ? -49.608 81.744 -15.364 1.00 112.03 359 GLY B N 1
ATOM 6859 C CA . GLY B 1 359 ? -48.612 81.112 -14.493 1.00 107.52 359 GLY B CA 1
ATOM 6860 C C . GLY B 1 359 ? -48.852 81.235 -12.991 1.00 107.42 359 GLY B C 1
ATOM 6861 O O . GLY B 1 359 ? -48.326 80.436 -12.220 1.00 100.20 359 GLY B O 1
ATOM 6862 N N . ASN B 1 360 ? -49.634 82.233 -12.573 1.00 113.14 360 ASN B N 1
ATOM 6863 C CA . ASN B 1 360 ? -49.938 82.462 -11.149 1.00 116.22 360 ASN B CA 1
ATOM 6864 C C . ASN B 1 360 ? -51.115 81.632 -10.597 1.00 112.23 360 ASN B C 1
ATOM 6865 O O . ASN B 1 360 ? -51.311 81.585 -9.384 1.00 115.77 360 ASN B O 1
ATOM 6870 N N . THR B 1 361 ? -51.883 80.977 -11.469 1.00 107.05 361 THR B N 1
ATOM 6871 C CA . THR B 1 361 ? -52.977 80.075 -11.050 1.00 104.38 361 THR B CA 1
ATOM 6872 C C . THR B 1 361 ? -52.452 78.665 -10.719 1.00 100.35 361 THR B C 1
ATOM 6873 O O . THR B 1 361 ? -52.043 77.931 -11.621 1.00 96.62 361 THR B O 1
ATOM 6877 N N . LYS B 1 362 ? -52.474 78.292 -9.433 1.00 99.98 362 LYS B N 1
ATOM 6878 C CA . LYS B 1 362 ? -51.951 76.990 -8.963 1.00 92.25 362 LYS B CA 1
ATOM 6879 C C . LYS B 1 362 ? -53.057 75.934 -8.947 1.00 87.51 362 LYS B C 1
ATOM 6880 O O . LYS B 1 362 ? -54.157 76.218 -8.490 1.00 86.05 362 LYS B O 1
ATOM 6886 N N . LEU B 1 363 ? -52.754 74.716 -9.409 1.00 83.26 363 LEU B N 1
ATOM 6887 C CA . LEU B 1 363 ? -53.769 73.660 -9.594 1.00 79.34 363 LEU B CA 1
ATOM 6888 C C . LEU B 1 363 ? -53.586 72.444 -8.676 1.00 74.24 363 LEU B C 1
ATOM 6889 O O . LEU B 1 363 ? -52.586 71.736 -8.791 1.00 70.30 363 LEU B O 1
ATOM 6894 N N . PRO B 1 364 ? -54.568 72.176 -7.787 1.00 74.32 364 PRO B N 1
ATOM 6895 C CA . PRO B 1 364 ? -54.479 71.057 -6.860 1.00 71.53 364 PRO B CA 1
ATOM 6896 C C . PRO B 1 364 ? -54.988 69.743 -7.449 1.00 67.16 364 PRO B C 1
ATOM 6897 O O . PRO B 1 364 ? -55.669 69.738 -8.474 1.00 61.69 364 PRO B O 1
ATOM 6901 N N . ASN B 1 365 ? -54.632 68.646 -6.779 1.00 68.05 365 ASN B N 1
ATOM 6902 C CA . ASN B 1 365 ? -55.101 67.284 -7.092 1.00 65.70 365 ASN B CA 1
ATOM 6903 C C . ASN B 1 365 ? -54.691 66.730 -8.469 1.00 60.96 365 ASN B C 1
ATOM 6904 O O . ASN B 1 365 ? -55.359 65.850 -9.007 1.00 61.41 365 ASN B O 1
ATOM 6909 N N . ALA B 1 366 ? -53.582 67.224 -9.017 1.00 58.07 366 ALA B N 1
ATOM 6910 C CA . ALA B 1 366 ? -52.986 66.663 -10.229 1.00 56.19 366 ALA B CA 1
ATOM 6911 C C . ALA B 1 366 ? -51.944 65.601 -9.820 1.00 57.15 366 ALA B C 1
ATOM 6912 O O . ALA B 1 366 ? -51.026 65.908 -9.058 1.00 61.09 366 ALA B O 1
ATOM 6914 N N . GLU B 1 367 ? -52.091 64.369 -10.313 1.00 52.55 367 GLU B N 1
ATOM 6915 C CA . GLU B 1 367 ? -51.217 63.257 -9.930 1.00 50.47 367 GLU B CA 1
ATOM 6916 C C . GLU B 1 367 ? -50.013 63.126 -10.857 1.00 49.55 367 GLU B C 1
ATOM 6917 O O . GLU B 1 367 ? -50.151 63.170 -12.082 1.00 50.43 367 GLU B O 1
ATOM 6923 N N . PHE B 1 368 ? -48.840 62.934 -10.255 1.00 50.06 368 PHE B N 1
ATOM 6924 C CA . PHE B 1 368 ? -47.611 62.650 -10.985 1.00 49.66 368 PHE B CA 1
ATOM 6925 C C . PHE B 1 368 ? -47.039 61.319 -10.522 1.00 49.99 368 PHE B C 1
ATOM 6926 O O . PHE B 1 368 ? -47.017 61.038 -9.321 1.00 48.30 368 PHE B O 1
ATOM 6934 N N . THR B 1 369 ? -46.626 60.500 -11.491 1.00 50.20 369 THR B N 1
ATOM 6935 C CA . THR B 1 369 ? -45.953 59.227 -11.248 1.00 52.05 369 THR B CA 1
ATOM 6936 C C . THR B 1 369 ? -44.487 59.380 -11.638 1.00 52.95 369 THR B C 1
ATOM 6937 O O . THR B 1 369 ? -44.176 60.060 -12.617 1.00 51.97 369 THR B O 1
ATOM 6941 N N . ILE B 1 370 ? -43.599 58.732 -10.878 1.00 54.87 370 ILE B N 1
ATOM 6942 C CA . ILE B 1 370 ? -42.146 58.825 -11.082 1.00 57.82 370 ILE B CA 1
ATOM 6943 C C . ILE B 1 370 ? -41.570 57.446 -11.411 1.00 59.73 370 ILE B C 1
ATOM 6944 O O . ILE B 1 370 ? -41.927 56.453 -10.770 1.00 62.54 370 ILE B O 1
ATOM 6949 N N . TYR B 1 371 ? -40.674 57.409 -12.399 1.00 61.16 371 TYR B N 1
ATOM 6950 C CA . TYR B 1 371 ? -40.068 56.172 -12.893 1.00 65.06 371 TYR B CA 1
ATOM 6951 C C . TYR B 1 371 ? -38.540 56.243 -12.783 1.00 68.07 371 TYR B C 1
ATOM 6952 O O . TYR B 1 371 ? -37.958 57.319 -12.945 1.00 67.79 371 TYR B O 1
ATOM 6961 N N . ASN B 1 372 ? -37.900 55.098 -12.530 1.00 72.66 372 ASN B N 1
ATOM 6962 C CA . ASN B 1 372 ? -36.420 55.011 -12.441 1.00 78.60 372 ASN B CA 1
ATOM 6963 C C . ASN B 1 372 ? -35.780 54.769 -13.819 1.00 82.93 372 ASN B C 1
ATOM 6964 O O . ASN B 1 372 ? -36.490 54.741 -14.828 1.00 87.19 372 ASN B O 1
ATOM 6969 N N . GLU B 1 373 ? -34.456 54.596 -13.857 1.00 87.83 373 GLU B N 1
ATOM 6970 C CA . GLU B 1 373 ? -33.719 54.367 -15.115 1.00 92.67 373 GLU B CA 1
ATOM 6971 C C . GLU B 1 373 ? -34.252 53.206 -15.959 1.00 93.60 373 GLU B C 1
ATOM 6972 O O . GLU B 1 373 ? -34.386 53.348 -17.172 1.00 93.81 373 GLU B O 1
ATOM 6978 N N . GLN B 1 374 ? -34.550 52.072 -15.325 1.00 94.13 374 GLN B N 1
ATOM 6979 C CA . GLN B 1 374 ? -35.102 50.910 -16.046 1.00 96.14 374 GLN B CA 1
ATOM 6980 C C . GLN B 1 374 ? -36.584 51.069 -16.418 1.00 93.34 374 GLN B C 1
ATOM 6981 O O . GLN B 1 374 ? -37.091 50.317 -17.255 1.00 97.73 374 GLN B O 1
ATOM 6987 N N . GLY B 1 375 ? -37.274 52.020 -15.784 1.00 87.65 375 GLY B N 1
ATOM 6988 C CA . GLY B 1 375 ? -38.658 52.356 -16.116 1.00 84.74 375 GLY B CA 1
ATOM 6989 C C . GLY B 1 375 ? -39.717 51.830 -15.159 1.00 82.92 375 GLY B C 1
ATOM 6990 O O . GLY B 1 375 ? -40.906 51.969 -15.448 1.00 83.18 375 GLY B O 1
ATOM 6991 N N . LYS B 1 376 ? -39.308 51.242 -14.028 1.00 83.62 376 LYS B N 1
ATOM 6992 C CA . LYS B 1 376 ? -40.254 50.771 -13.007 1.00 82.31 376 LYS B CA 1
ATOM 6993 C C . LYS B 1 376 ? -40.886 51.965 -12.279 1.00 77.39 376 LYS B C 1
ATOM 6994 O O . LYS B 1 376 ? -40.203 52.963 -12.016 1.00 76.88 376 LYS B O 1
ATOM 7000 N N . GLU B 1 377 ? -42.175 51.852 -11.948 1.00 75.61 377 GLU B N 1
ATOM 7001 C CA . GLU B 1 377 ? -42.863 52.851 -11.129 1.00 71.88 377 GLU B CA 1
ATOM 7002 C C . GLU B 1 377 ? -42.265 52.843 -9.719 1.00 71.96 377 GLU B C 1
ATOM 7003 O O . GLU B 1 377 ? -42.232 51.795 -9.071 1.00 75.77 377 GLU B O 1
ATOM 7009 N N . VAL B 1 378 ? -41.807 54.011 -9.264 1.00 68.21 378 VAL B N 1
ATOM 7010 C CA . VAL B 1 378 ? -41.207 54.187 -7.932 1.00 66.31 378 VAL B CA 1
ATOM 7011 C C . VAL B 1 378 ? -42.207 54.762 -6.918 1.00 63.47 378 VAL B C 1
ATOM 7012 O O . VAL B 1 378 ? -42.283 54.270 -5.794 1.00 65.05 378 VAL B O 1
ATOM 7016 N N . VAL B 1 379 ? -42.945 55.807 -7.306 1.00 59.41 379 VAL B N 1
ATOM 7017 C CA . VAL B 1 379 ? -43.863 56.507 -6.389 1.00 58.18 379 VAL B CA 1
ATOM 7018 C C . VAL B 1 379 ? -44.873 57.402 -7.136 1.00 57.23 379 VAL B C 1
ATOM 7019 O O . VAL B 1 379 ? -44.566 57.918 -8.214 1.00 57.46 379 VAL B O 1
ATOM 7023 N N . LYS B 1 380 ? -46.063 57.566 -6.549 1.00 59.00 380 LYS B N 1
ATOM 7024 C CA . LYS B 1 380 ? -47.093 58.497 -7.043 1.00 61.95 380 LYS B CA 1
ATOM 7025 C C . LYS B 1 380 ? -47.354 59.570 -6.002 1.00 59.87 380 LYS B C 1
ATOM 7026 O O . LYS B 1 380 ? -46.983 59.419 -4.840 1.00 63.81 380 LYS B O 1
ATOM 7032 N N . GLY B 1 381 ? -48.027 60.637 -6.416 1.00 56.91 381 GLY B N 1
ATOM 7033 C CA . GLY B 1 381 ? -48.367 61.725 -5.502 1.00 57.19 381 GLY B CA 1
ATOM 7034 C C . GLY B 1 381 ? -49.177 62.803 -6.188 1.00 55.91 381 GLY B C 1
ATOM 7035 O O . GLY B 1 381 ? -48.996 63.044 -7.380 1.00 53.38 381 GLY B O 1
ATOM 7036 N N . LYS B 1 382 ? -50.064 63.448 -5.432 1.00 59.92 382 LYS B N 1
ATOM 7037 C CA . LYS B 1 382 ? -50.924 64.519 -5.944 1.00 61.40 382 LYS B CA 1
ATOM 7038 C C . LYS B 1 382 ? -50.489 65.884 -5.435 1.00 63.02 382 LYS B C 1
ATOM 7039 O O . LYS B 1 382 ? -49.877 65.995 -4.372 1.00 66.24 382 LYS B O 1
ATOM 7045 N N . THR B 1 383 ? -50.822 66.916 -6.206 1.00 61.63 383 THR B N 1
ATOM 7046 C CA . THR B 1 383 ? -50.493 68.295 -5.867 1.00 62.57 383 THR B CA 1
ATOM 7047 C C . THR B 1 383 ? -51.373 68.792 -4.723 1.00 65.59 383 THR B C 1
ATOM 7048 O O . THR B 1 383 ? -52.552 68.469 -4.668 1.00 67.18 383 THR B O 1
ATOM 7052 N N . ASP B 1 384 ? -50.795 69.576 -3.816 1.00 69.33 384 ASP B N 1
ATOM 7053 C CA . ASP B 1 384 ? -51.508 70.077 -2.628 1.00 74.59 384 ASP B CA 1
ATOM 7054 C C . ASP B 1 384 ? -52.390 71.300 -2.958 1.00 79.30 384 ASP B C 1
ATOM 7055 O O . ASP B 1 384 ? -52.555 71.647 -4.128 1.00 76.69 384 ASP B O 1
ATOM 7060 N N . GLU B 1 385 ? -52.945 71.946 -1.929 1.00 85.71 385 GLU B N 1
ATOM 7061 C CA . GLU B 1 385 ? -53.791 73.139 -2.102 1.00 89.51 385 GLU B CA 1
ATOM 7062 C C . GLU B 1 385 ? -53.113 74.334 -2.811 1.00 90.22 385 GLU B C 1
ATOM 7063 O O . GLU B 1 385 ? -53.812 75.161 -3.389 1.00 89.52 385 GLU B O 1
ATOM 7069 N N . LYS B 1 386 ? -51.783 74.420 -2.759 1.00 90.29 386 LYS B N 1
ATOM 7070 C CA . LYS B 1 386 ? -51.015 75.422 -3.534 1.00 91.24 386 LYS B CA 1
ATOM 7071 C C . LYS B 1 386 ? -50.348 74.870 -4.817 1.00 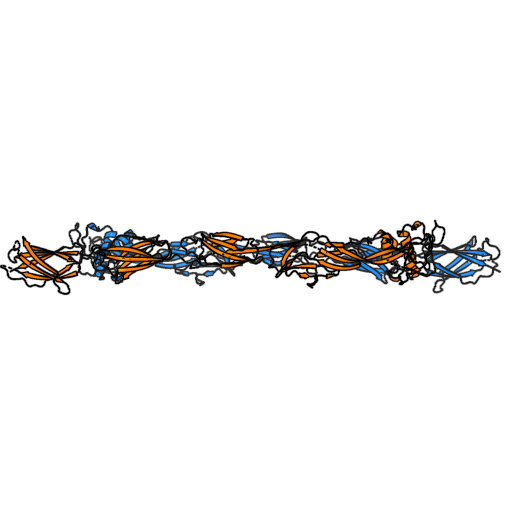86.31 386 LYS B C 1
ATOM 7072 O O . LYS B 1 386 ? -49.416 75.467 -5.349 1.00 87.54 386 LYS B O 1
ATOM 7078 N N . GLY B 1 387 ? -50.836 73.739 -5.316 1.00 82.49 387 GLY B N 1
ATOM 7079 C CA . GLY B 1 387 ? -50.321 73.146 -6.549 1.00 78.79 387 GLY B CA 1
ATOM 7080 C C . GLY B 1 387 ? -48.944 72.507 -6.488 1.00 78.13 387 GLY B C 1
ATOM 7081 O O . GLY B 1 387 ? -48.360 72.242 -7.538 1.00 75.53 387 GLY B O 1
ATOM 7082 N N . VAL B 1 388 ? -48.445 72.239 -5.277 1.00 78.55 388 VAL B N 1
ATOM 7083 C CA . VAL B 1 388 ? -47.099 71.695 -5.064 1.00 77.48 388 VAL B CA 1
ATOM 7084 C C . VAL B 1 388 ? -47.181 70.199 -4.753 1.00 73.69 388 VAL B C 1
ATOM 7085 O O . VAL B 1 388 ? -48.027 69.778 -3.958 1.00 73.87 388 VAL B O 1
ATOM 7089 N N . ALA B 1 389 ? -46.299 69.412 -5.370 1.00 71.06 389 ALA B N 1
ATOM 7090 C CA . ALA B 1 389 ? -46.129 67.991 -5.034 1.00 70.18 389 ALA B CA 1
ATOM 7091 C C . ALA B 1 389 ? -44.660 67.730 -4.737 1.00 69.76 389 ALA B C 1
ATOM 7092 O O . ALA B 1 389 ? -43.815 68.008 -5.589 1.00 68.38 389 ALA B O 1
ATOM 7094 N N . LYS B 1 390 ? -44.368 67.200 -3.542 1.00 72.03 390 LYS B N 1
ATOM 7095 C CA . LYS B 1 390 ? -42.982 66.989 -3.073 1.00 74.43 390 LYS B CA 1
ATOM 7096 C C . LYS B 1 390 ? -42.629 65.502 -2.974 1.00 72.29 390 LYS B C 1
ATOM 7097 O O . LYS B 1 390 ? -43.415 64.707 -2.447 1.00 73.43 390 LYS B O 1
ATOM 7103 N N . PHE B 1 391 ? -41.438 65.147 -3.465 1.00 70.06 391 PHE B N 1
ATOM 7104 C CA . PHE B 1 391 ? -40.974 63.757 -3.536 1.00 67.41 391 PHE B CA 1
ATOM 7105 C C . PHE B 1 391 ? -39.512 63.607 -3.084 1.00 67.31 391 PHE B C 1
ATOM 7106 O O . PHE B 1 391 ? -38.599 64.012 -3.809 1.00 69.34 391 PHE B O 1
ATOM 7114 N N . LYS B 1 392 ? -39.290 63.006 -1.913 1.00 67.50 392 LYS B N 1
ATOM 7115 C CA . LYS B 1 392 ? -37.928 62.731 -1.417 1.00 69.58 392 LYS B CA 1
ATOM 7116 C C . LYS B 1 392 ? -37.369 61.465 -2.057 1.00 66.91 392 LYS B C 1
ATOM 7117 O O . LYS B 1 392 ? -37.946 60.403 -1.884 1.00 65.37 392 LYS B O 1
ATOM 7123 N N . LEU B 1 393 ? -36.252 61.579 -2.782 1.00 68.42 393 LEU B N 1
ATOM 7124 C CA . LEU B 1 393 ? -35.710 60.460 -3.577 1.00 70.95 393 LEU B CA 1
ATOM 7125 C C . LEU B 1 393 ? -34.194 60.276 -3.415 1.00 75.19 393 LEU B C 1
ATOM 7126 O O . LEU B 1 393 ? -33.472 61.248 -3.178 1.00 78.52 393 LEU B O 1
ATOM 7131 N N . PRO B 1 394 ? -33.707 59.023 -3.554 1.00 75.71 394 PRO B N 1
ATOM 7132 C CA . PRO B 1 394 ? -32.266 58.764 -3.500 1.00 78.99 394 PRO B CA 1
ATOM 7133 C C . PRO B 1 394 ? -31.535 59.063 -4.821 1.00 80.04 394 PRO B C 1
ATOM 7134 O O . PRO B 1 394 ? -32.151 59.454 -5.813 1.00 78.54 394 PRO B O 1
ATOM 7138 N N . TYR B 1 395 ? -30.219 58.874 -4.796 1.00 83.67 395 TYR B N 1
ATOM 7139 C CA . TYR B 1 395 ? -29.321 59.111 -5.933 1.00 86.32 395 TYR B CA 1
ATOM 7140 C C . TYR B 1 395 ? -29.740 58.336 -7.175 1.00 86.73 395 TYR B C 1
ATOM 7141 O O . TYR B 1 395 ? -30.218 57.211 -7.064 1.00 87.11 395 TYR B O 1
ATOM 7150 N N . GLY B 1 396 ? -29.562 58.953 -8.346 1.00 88.50 396 GLY B N 1
ATOM 7151 C CA . GLY B 1 396 ? -29.897 58.335 -9.639 1.00 88.56 396 GLY B CA 1
ATOM 7152 C C . GLY B 1 396 ? -30.718 59.210 -10.579 1.00 86.13 396 GLY B C 1
ATOM 7153 O O . GLY B 1 396 ? -31.166 60.300 -10.207 1.00 80.07 396 GLY B O 1
ATOM 7154 N N . LYS B 1 397 ? -30.894 58.714 -11.805 1.00 87.71 397 LYS B N 1
ATOM 7155 C CA . LYS B 1 397 ? -31.666 59.392 -12.854 1.00 87.55 397 LYS B CA 1
ATOM 7156 C C . LYS B 1 397 ? -33.088 58.822 -12.945 1.00 81.27 397 LYS B C 1
ATOM 7157 O O . LYS B 1 397 ? -33.292 57.611 -12.811 1.00 80.74 397 LYS B O 1
ATOM 7163 N N . TYR B 1 398 ? -34.057 59.708 -13.186 1.00 77.55 398 TYR B N 1
ATOM 7164 C CA . TYR B 1 398 ? -35.487 59.362 -13.197 1.00 73.45 398 TYR B CA 1
ATOM 7165 C C . TYR B 1 398 ? -36.238 60.034 -14.356 1.00 72.22 398 TYR B C 1
ATOM 7166 O O . TYR B 1 398 ? -35.676 60.860 -15.077 1.00 76.33 398 TYR B O 1
ATOM 7175 N N . THR B 1 399 ? -37.506 59.656 -14.530 1.00 69.46 399 THR B N 1
ATOM 7176 C CA . THR B 1 399 ? -38.471 60.427 -15.340 1.00 67.47 399 THR B CA 1
ATOM 7177 C C . THR B 1 399 ? -39.818 60.531 -14.615 1.00 61.16 399 THR B C 1
ATOM 7178 O O . THR B 1 399 ? -40.080 59.770 -13.679 1.00 56.33 399 THR B O 1
ATOM 7182 N N . TYR B 1 400 ? -40.659 61.483 -15.035 1.00 60.12 400 TYR B N 1
ATOM 7183 C CA . TYR B 1 400 ? -42.037 61.595 -14.520 1.00 57.19 400 TYR B CA 1
ATOM 7184 C C . TYR B 1 400 ? -43.070 62.082 -15.561 1.00 56.90 400 TYR B C 1
ATOM 7185 O O . TYR B 1 400 ? -42.721 62.756 -16.534 1.00 56.45 400 TYR B O 1
ATOM 7194 N N . LYS B 1 401 ? -44.335 61.705 -15.338 1.00 56.85 401 LYS B N 1
ATOM 7195 C CA . LYS B 1 401 ? -45.477 62.012 -16.223 1.00 55.34 401 LYS B CA 1
ATOM 7196 C C . LYS B 1 401 ? -46.710 62.376 -15.401 1.00 53.60 401 LYS B C 1
ATOM 7197 O O . LYS B 1 401 ? -46.891 61.870 -14.293 1.00 53.07 401 LYS B O 1
ATOM 7203 N N . GLU B 1 402 ? -47.567 63.234 -15.953 1.00 53.73 402 GLU B N 1
ATOM 7204 C CA . GLU B 1 402 ? -48.885 63.475 -15.374 1.00 51.98 402 GLU B CA 1
ATOM 7205 C C . GLU B 1 402 ? -49.774 62.267 -15.693 1.00 50.54 402 GLU B C 1
ATOM 7206 O O . GLU B 1 402 ? -49.961 61.922 -16.868 1.00 46.36 402 GLU B O 1
ATOM 7212 N N . THR B 1 403 ? -50.307 61.637 -14.642 1.00 48.28 403 THR B N 1
ATOM 7213 C CA . THR B 1 403 ? -51.161 60.451 -14.774 1.00 49.00 403 THR B CA 1
ATOM 7214 C C . THR B 1 403 ? -52.633 60.659 -14.381 1.00 47.83 403 THR B C 1
ATOM 7215 O O . THR B 1 403 ? -53.471 59.851 -14.765 1.00 46.62 403 THR B O 1
ATOM 7219 N N . ILE B 1 404 ? -52.941 61.708 -13.612 1.00 47.77 404 ILE B N 1
ATOM 7220 C CA . ILE B 1 404 ? -54.324 62.208 -13.452 1.00 47.70 404 ILE B CA 1
ATOM 7221 C C . ILE B 1 404 ? -54.305 63.726 -13.613 1.00 50.37 404 ILE B C 1
ATOM 7222 O O . ILE B 1 404 ? -53.559 64.412 -12.922 1.00 50.61 404 ILE B O 1
ATOM 7227 N N . ALA B 1 405 ? -55.124 64.242 -14.527 1.00 53.38 405 ALA B N 1
ATOM 7228 C CA . ALA B 1 405 ? -55.176 65.672 -14.789 1.00 51.58 405 ALA B CA 1
ATOM 7229 C C . ALA B 1 405 ? -55.970 66.340 -13.684 1.00 54.20 405 ALA B C 1
ATOM 7230 O O . ALA B 1 405 ? -56.874 65.719 -13.125 1.00 55.66 405 ALA B O 1
ATOM 7232 N N . PRO B 1 406 ? -55.647 67.604 -13.359 1.00 56.94 406 PRO B N 1
ATOM 7233 C CA . PRO B 1 406 ? -56.492 68.314 -12.395 1.00 61.19 406 PRO B CA 1
ATOM 7234 C C . PRO B 1 406 ? -57.891 68.595 -12.964 1.00 62.93 406 PRO B C 1
ATOM 7235 O O . PRO B 1 406 ? -58.059 68.691 -14.179 1.00 62.72 406 PRO B O 1
ATOM 7239 N N . ASN B 1 407 ? -58.876 68.718 -12.080 1.00 65.70 407 ASN B N 1
ATOM 7240 C CA . ASN B 1 407 ? -60.279 68.887 -12.474 1.00 66.96 407 ASN B CA 1
ATOM 7241 C C . ASN B 1 407 ? -60.505 70.039 -13.467 1.00 67.27 407 ASN B C 1
ATOM 7242 O O . ASN B 1 407 ? -60.200 71.192 -13.160 1.00 71.76 407 ASN B O 1
ATOM 7247 N N . GLY B 1 408 ? -61.029 69.709 -14.652 1.00 64.08 408 GLY B N 1
ATOM 7248 C CA . GLY B 1 408 ? -61.338 70.692 -15.704 1.00 64.46 408 GLY B CA 1
ATOM 7249 C C . GLY B 1 408 ? -60.215 71.003 -16.695 1.00 62.55 408 GLY B C 1
ATOM 7250 O O . GLY B 1 408 ? -60.303 72.000 -17.417 1.00 65.25 408 GLY B O 1
ATOM 7251 N N . TYR B 1 409 ? -59.175 70.167 -16.752 1.00 58.60 409 TYR B N 1
ATOM 7252 C CA . TYR B 1 409 ? -58.022 70.402 -17.634 1.00 59.06 409 TYR B CA 1
ATOM 7253 C C . TYR B 1 409 ? -57.742 69.213 -18.562 1.00 56.21 409 TYR B C 1
ATOM 7254 O O . TYR B 1 409 ? -58.092 68.069 -18.250 1.00 56.08 409 TYR B O 1
ATOM 7263 N N . VAL B 1 410 ? -57.094 69.500 -19.693 1.00 54.74 410 VAL B N 1
ATOM 7264 C CA . VAL B 1 410 ? -56.606 68.463 -20.606 1.00 54.38 410 VAL B CA 1
ATOM 7265 C C . VAL B 1 410 ? -55.298 67.912 -20.035 1.00 56.65 410 VAL B C 1
ATOM 7266 O O . VAL B 1 410 ? -54.447 68.681 -19.574 1.00 66.62 410 VAL B O 1
ATOM 7270 N N . ILE B 1 411 ? -55.140 66.590 -20.056 1.00 53.70 411 ILE B N 1
ATOM 7271 C CA . ILE B 1 411 ? -53.952 65.947 -19.480 1.00 50.98 411 ILE B CA 1
ATOM 7272 C C . ILE B 1 411 ? -52.706 66.335 -20.274 1.00 52.22 411 ILE B C 1
ATOM 7273 O O . ILE B 1 411 ? -52.765 66.457 -21.497 1.00 49.15 411 ILE B O 1
ATOM 7278 N N . ASN B 1 412 ? -51.600 66.558 -19.562 1.00 56.76 412 ASN B N 1
ATOM 7279 C CA . ASN B 1 412 ? -50.297 66.870 -20.164 1.00 58.57 412 ASN B CA 1
ATOM 7280 C C . ASN B 1 412 ? -49.628 65.553 -20.511 1.00 59.00 412 ASN B C 1
ATOM 7281 O O . ASN B 1 412 ? -49.400 64.728 -19.631 1.00 60.91 412 ASN B O 1
ATOM 7286 N N . GLU B 1 413 ? -49.307 65.367 -21.791 1.00 60.92 413 GLU B N 1
ATOM 7287 C CA . GLU B 1 413 ? -48.809 64.083 -22.299 1.00 61.83 413 GLU B CA 1
ATOM 7288 C C . GLU B 1 413 ? -47.282 63.938 -22.294 1.00 64.84 413 GLU B C 1
ATOM 7289 O O . GLU B 1 413 ? -46.779 62.846 -22.567 1.00 68.11 413 GLU B O 1
ATOM 7295 N N . GLU B 1 414 ? -46.541 65.001 -21.971 1.00 67.07 414 GLU B N 1
ATOM 7296 C CA . GLU B 1 414 ? -45.071 64.957 -22.062 1.00 71.65 414 GLU B CA 1
ATOM 7297 C C . GLU B 1 414 ? -44.414 64.185 -20.904 1.00 69.74 414 GLU B C 1
ATOM 7298 O O . GLU B 1 414 ? -44.970 64.098 -19.812 1.00 68.27 414 GLU B O 1
ATOM 7304 N N . THR B 1 415 ? -43.241 63.612 -21.180 1.00 71.26 415 THR B N 1
ATOM 7305 C CA . THR B 1 415 ? -42.384 62.967 -20.178 1.00 69.48 415 THR B CA 1
ATOM 7306 C C . THR B 1 415 ? -41.208 63.878 -19.829 1.00 70.44 415 THR B C 1
ATOM 7307 O O . THR B 1 415 ? -40.441 64.260 -20.706 1.00 74.67 415 THR B O 1
ATOM 7311 N N . PHE B 1 416 ? -41.068 64.205 -18.548 1.00 69.92 416 PHE B N 1
ATOM 7312 C CA . PHE B 1 416 ? -39.967 65.040 -18.053 1.00 73.25 416 PHE B CA 1
ATOM 7313 C C . PHE B 1 416 ? -38.882 64.163 -17.433 1.00 74.35 416 PHE B C 1
ATOM 7314 O O . PHE B 1 416 ? -39.146 63.024 -17.057 1.00 75.45 416 PHE B O 1
ATOM 7322 N N . ALA B 1 417 ? -37.670 64.709 -17.318 1.00 77.21 417 ALA B N 1
ATOM 7323 C CA . ALA B 1 417 ? -36.513 63.997 -16.755 1.00 77.05 417 ALA B CA 1
ATOM 7324 C C . ALA B 1 417 ? -35.766 64.846 -15.723 1.00 77.31 417 ALA B C 1
ATOM 7325 O O . ALA B 1 417 ? -35.826 66.074 -15.759 1.00 77.94 417 ALA B O 1
ATOM 7327 N N . PHE B 1 418 ? -35.076 64.174 -14.801 1.00 76.48 418 PHE B N 1
ATOM 7328 C CA . PHE B 1 418 ? -34.226 64.831 -13.797 1.00 78.89 418 PHE B CA 1
ATOM 7329 C C . PHE B 1 418 ? -33.249 63.825 -13.168 1.00 80.29 418 PHE B C 1
ATOM 7330 O O . PHE B 1 418 ? -33.402 62.616 -13.351 1.00 77.26 418 PHE B O 1
ATOM 7338 N N . GLU B 1 419 ? -32.261 64.331 -12.426 1.00 85.67 419 GLU B N 1
ATOM 7339 C CA . GLU B 1 419 ? -31.281 63.489 -11.719 1.00 87.65 419 GLU B CA 1
ATOM 7340 C C . GLU B 1 419 ? -30.932 64.049 -10.338 1.00 87.11 419 GLU B C 1
ATOM 7341 O O . GLU B 1 419 ? -30.614 65.234 -10.211 1.00 90.40 419 GLU B O 1
ATOM 7347 N N . ILE B 1 420 ? -30.961 63.186 -9.320 1.00 84.55 420 ILE B N 1
ATOM 7348 C CA . ILE B 1 420 ? -30.430 63.516 -7.994 1.00 87.80 420 ILE B CA 1
ATOM 7349 C C . ILE B 1 420 ? -28.906 63.304 -8.003 1.00 92.29 420 ILE B C 1
ATOM 7350 O O . ILE B 1 420 ? -28.426 62.167 -7.921 1.00 91.94 420 ILE B O 1
ATOM 7355 N N . LYS B 1 421 ? -28.154 64.402 -8.113 1.00 97.86 421 LYS B N 1
ATOM 7356 C CA . LYS B 1 421 ? -26.679 64.359 -8.102 1.00 106.29 421 LYS B CA 1
ATOM 7357 C C . LYS B 1 421 ? -26.099 64.614 -6.711 1.00 105.37 421 LYS B C 1
ATOM 7358 O O . LYS B 1 421 ? -25.371 63.784 -6.181 1.00 105.51 421 LYS B O 1
ATOM 7364 N N . GLU B 1 422 ? -26.446 65.761 -6.135 1.00 104.57 422 GLU B N 1
ATOM 7365 C CA . GLU B 1 422 ? -25.839 66.274 -4.902 1.00 107.96 422 GLU B CA 1
ATOM 7366 C C . GLU B 1 422 ? -26.761 66.083 -3.690 1.00 102.13 422 GLU B C 1
ATOM 7367 O O . GLU B 1 422 ? -27.985 66.155 -3.823 1.00 99.82 422 GLU B O 1
ATOM 7373 N N . ASN B 1 423 ? -26.178 65.853 -2.512 1.00 103.50 423 ASN B N 1
ATOM 7374 C CA . ASN B 1 423 ? -26.946 65.577 -1.280 1.00 99.96 423 ASN B CA 1
ATOM 7375 C C . ASN B 1 423 ? -27.655 66.834 -0.768 1.00 100.32 423 ASN B C 1
ATOM 7376 O O . ASN B 1 423 ? -27.046 67.898 -0.656 1.00 103.81 423 ASN B O 1
ATOM 7381 N N . GLY B 1 424 ? -28.942 66.695 -0.455 1.00 96.64 424 GLY B N 1
ATOM 7382 C CA . GLY B 1 424 ? -29.775 67.819 -0.031 1.00 98.41 424 GLY B CA 1
ATOM 7383 C C . GLY B 1 424 ? -30.277 68.712 -1.158 1.00 99.07 424 GLY B C 1
ATOM 7384 O O . GLY B 1 424 ? -30.907 69.735 -0.890 1.00 99.50 424 GLY B O 1
ATOM 7385 N N . GLU B 1 425 ? -30.025 68.322 -2.410 1.00 100.88 425 GLU B N 1
ATOM 7386 C CA . GLU B 1 425 ? -30.408 69.110 -3.586 1.00 104.18 425 GLU B CA 1
ATOM 7387 C C . GLU B 1 425 ? -31.923 69.073 -3.779 1.00 98.97 425 GLU B C 1
ATOM 7388 O O . GLU B 1 425 ? -32.537 68.017 -3.648 1.00 96.69 425 GLU B O 1
ATOM 7394 N N . ILE B 1 426 ? -32.514 70.230 -4.087 1.00 99.51 426 ILE B N 1
ATOM 7395 C CA . ILE B 1 426 ? -33.942 70.334 -4.413 1.00 95.16 426 ILE B CA 1
ATOM 7396 C C . ILE B 1 426 ? -34.086 70.821 -5.857 1.00 93.78 426 ILE B C 1
ATOM 7397 O O . ILE B 1 426 ? -33.649 71.926 -6.196 1.00 94.76 426 ILE B O 1
ATOM 7402 N N . ILE B 1 427 ? -34.695 69.983 -6.694 1.00 89.52 427 ILE B N 1
ATOM 7403 C CA . ILE B 1 427 ? -34.933 70.300 -8.101 1.00 91.00 427 ILE B CA 1
ATOM 7404 C C . ILE B 1 427 ? -36.362 70.813 -8.234 1.00 87.66 427 ILE B C 1
ATOM 7405 O O . ILE B 1 427 ? -37.311 70.095 -7.913 1.00 82.51 427 ILE B O 1
ATOM 7410 N N . LYS B 1 428 ? -36.499 72.058 -8.696 1.00 90.78 428 LYS B N 1
ATOM 7411 C CA . LYS B 1 428 ? -37.802 72.715 -8.831 1.00 90.49 428 LYS B CA 1
ATOM 7412 C C . LYS B 1 428 ? -38.200 72.794 -10.299 1.00 88.48 428 LYS B C 1
ATOM 7413 O O . LYS B 1 428 ? -37.451 73.334 -11.112 1.00 92.11 428 LYS B O 1
ATOM 7419 N N . HIS B 1 429 ? -39.369 72.240 -10.627 1.00 83.42 429 HIS B N 1
ATOM 7420 C CA . HIS B 1 429 ? -39.896 72.189 -11.996 1.00 84.46 429 HIS B CA 1
ATOM 7421 C C . HIS B 1 429 ? -41.292 72.809 -12.030 1.00 81.93 429 HIS B C 1
ATOM 7422 O O . HIS B 1 429 ? -41.999 72.790 -11.023 1.00 81.78 429 HIS B O 1
ATOM 7429 N N . ILE B 1 430 ? -41.675 73.359 -13.185 1.00 80.95 430 ILE B N 1
ATOM 7430 C CA . ILE B 1 430 ? -43.035 73.887 -13.411 1.00 78.19 430 ILE B CA 1
ATOM 7431 C C . ILE B 1 430 ? -43.662 73.154 -14.591 1.00 72.23 430 ILE B C 1
ATOM 7432 O O . ILE B 1 430 ? -43.070 73.103 -15.671 1.00 69.60 430 ILE B O 1
ATOM 7437 N N . VAL B 1 431 ? -44.864 72.611 -14.385 1.00 67.81 431 VAL B N 1
ATOM 7438 C CA . VAL B 1 431 ? -45.610 71.905 -15.434 1.00 65.44 431 VAL B CA 1
ATOM 7439 C C . VAL B 1 431 ? -46.886 72.683 -15.780 1.00 65.47 431 VAL B C 1
ATOM 7440 O O . VAL B 1 431 ? -47.650 73.066 -14.884 1.00 64.87 431 VAL B O 1
ATOM 7444 N N . GLN B 1 432 ? -47.117 72.892 -17.075 1.00 64.27 432 GLN B N 1
ATOM 7445 C CA . GLN B 1 432 ? -48.263 73.672 -17.551 1.00 65.93 432 GLN B CA 1
ATOM 7446 C C . GLN B 1 432 ? -49.412 72.790 -18.025 1.00 62.94 432 GLN B C 1
ATOM 7447 O O . GLN B 1 432 ? -49.189 71.659 -18.445 1.00 61.14 432 GLN B O 1
ATOM 7453 N N . ASP B 1 433 ? -50.635 73.321 -17.950 1.00 66.82 433 ASP B N 1
ATOM 7454 C CA . ASP B 1 433 ? -51.869 72.580 -18.275 1.00 64.62 433 ASP B CA 1
ATOM 7455 C C . ASP B 1 433 ? -52.897 73.433 -19.025 1.00 64.61 433 ASP B C 1
ATOM 7456 O O . ASP B 1 433 ? -53.154 74.575 -18.643 1.00 66.44 433 ASP B O 1
ATOM 7460 N N . LYS B 1 434 ? -53.499 72.850 -20.065 1.00 64.25 434 LYS B N 1
ATOM 7461 C CA . LYS B 1 434 ? -54.492 73.522 -20.914 1.00 66.08 434 LYS B CA 1
ATOM 7462 C C . LYS B 1 434 ? -55.904 73.343 -20.361 1.00 64.21 434 LYS B C 1
ATOM 7463 O O . LYS B 1 434 ? -56.352 72.222 -20.143 1.00 62.17 434 LYS B O 1
ATOM 7469 N N . LYS B 1 435 ? -56.603 74.454 -20.156 1.00 69.18 435 LYS B N 1
ATOM 7470 C CA . LYS B 1 435 ? -57.942 74.446 -19.561 1.00 72.60 435 LYS B CA 1
ATOM 7471 C C . LYS B 1 435 ? -58.996 74.051 -20.594 1.00 71.67 435 LYS B C 1
ATOM 7472 O O . LYS B 1 435 ? -58.881 74.393 -21.776 1.00 73.47 435 LYS B O 1
ATOM 7478 N N . VAL B 1 436 ? -60.026 73.344 -20.135 1.00 68.68 436 VAL B N 1
ATOM 7479 C CA . VAL B 1 436 ? -61.134 72.939 -20.995 1.00 68.56 436 VAL B CA 1
ATOM 7480 C C . VAL B 1 436 ? -62.016 74.161 -21.265 1.00 72.99 436 VAL B C 1
ATOM 7481 O O . VAL B 1 436 ? -62.642 74.691 -20.345 1.00 75.15 436 VAL B O 1
ATOM 7485 N N . GLU B 1 437 ? -62.035 74.595 -22.528 1.00 97.90 437 GLU B N 1
ATOM 7486 C CA . GLU B 1 437 ? -62.880 75.698 -23.006 1.00 101.68 437 GLU B CA 1
ATOM 7487 C C . GLU B 1 437 ? -63.764 75.239 -24.167 1.00 99.26 437 GLU B C 1
ATOM 7488 O O . GLU B 1 437 ? -63.368 74.388 -24.957 1.00 95.49 437 GLU B O 1
ATOM 7494 N N . GLY B 1 438 ? -64.961 75.814 -24.264 1.00 103.42 438 GLY B N 1
ATOM 7495 C CA . GLY B 1 438 ? -65.948 75.436 -25.292 1.00 104.45 438 GLY B CA 1
ATOM 7496 C C . GLY B 1 438 ? -66.833 76.594 -25.726 1.00 110.84 438 GLY B C 1
ATOM 7497 O O . GLY B 1 438 ? -66.750 77.690 -25.163 1.00 113.33 438 GLY B O 1
ATOM 7498 N N . GLU B 1 439 ? -67.677 76.341 -26.729 1.00 114.48 439 GLU B N 1
ATOM 7499 C CA . GLU B 1 439 ? -68.514 77.380 -27.354 1.00 119.38 439 GLU B CA 1
ATOM 7500 C C . GLU B 1 439 ? -70.003 77.024 -27.360 1.00 116.29 439 GLU B C 1
ATOM 7501 O O . GLU B 1 439 ? -70.368 75.873 -27.596 1.00 109.18 439 GLU B O 1
ATOM 7507 N N . LEU B 1 440 ? -70.846 78.025 -27.093 1.00 120.43 440 LEU B N 1
ATOM 7508 C CA . LEU B 1 440 ? -72.302 77.923 -27.257 1.00 121.20 440 LEU B CA 1
ATOM 7509 C C . LEU B 1 440 ? -72.730 78.741 -28.480 1.00 126.58 440 LEU B C 1
ATOM 7510 O O . LEU B 1 440 ? -72.372 79.914 -28.596 1.00 126.73 440 LEU B O 1
ATOM 7515 N N . GLU B 1 441 ? -73.506 78.116 -29.370 1.00 130.58 441 GLU B N 1
ATOM 7516 C CA . GLU B 1 441 ? -73.962 78.738 -30.624 1.00 137.39 441 GLU B CA 1
ATOM 7517 C C . GLU B 1 441 ? -75.480 78.586 -30.755 1.00 141.14 441 GLU B C 1
ATOM 7518 O O . GLU B 1 441 ? -75.976 77.511 -31.108 1.00 141.97 441 GLU B O 1
ATOM 7524 N N . ILE B 1 442 ? -76.211 79.663 -30.455 1.00 146.09 442 ILE B N 1
ATOM 7525 C CA . ILE B 1 442 ? -77.681 79.658 -30.478 1.00 146.54 442 ILE B CA 1
ATOM 7526 C C . ILE B 1 442 ? -78.175 80.218 -31.813 1.00 151.08 442 ILE B C 1
ATOM 7527 O O . ILE B 1 442 ? -78.013 81.411 -32.078 1.00 156.81 442 ILE B O 1
ATOM 7532 N N . THR B 1 443 ? -78.766 79.356 -32.647 1.00 150.46 443 THR B N 1
ATOM 7533 C CA . THR B 1 443 ? -79.414 79.783 -33.891 1.00 155.17 443 THR B CA 1
ATOM 7534 C C . THR B 1 443 ? -80.880 80.100 -33.593 1.00 158.38 443 THR B C 1
ATOM 7535 O O . THR B 1 443 ? -81.642 79.215 -33.209 1.00 155.59 443 THR B O 1
ATOM 7539 N N . LYS B 1 444 ? -81.256 81.370 -33.766 1.00 164.83 444 LYS B N 1
ATOM 7540 C CA . LYS B 1 444 ? -82.599 81.866 -33.470 1.00 170.67 444 LYS B CA 1
ATOM 7541 C C . LYS B 1 444 ? -83.443 81.974 -34.747 1.00 177.25 444 LYS B C 1
ATOM 7542 O O . LYS B 1 444 ? -83.173 82.807 -35.616 1.00 184.69 444 LYS B O 1
ATOM 7548 N N . VAL B 1 445 ? -84.476 81.136 -34.831 1.00 175.77 445 VAL B N 1
ATOM 7549 C CA . VAL B 1 445 ? -85.332 81.018 -36.011 1.00 180.63 445 VAL B CA 1
ATOM 7550 C C . VAL B 1 445 ? -86.776 81.294 -35.589 1.00 184.94 445 VAL B C 1
ATOM 7551 O O . VAL B 1 445 ? -87.127 81.138 -34.411 1.00 181.85 445 VAL B O 1
ATOM 7555 N N . ASP B 1 446 ? -87.604 81.723 -36.545 1.00 191.24 446 ASP B N 1
ATOM 7556 C CA . ASP B 1 446 ? -89.042 81.895 -36.304 1.00 195.12 446 ASP B CA 1
ATOM 7557 C C . ASP B 1 446 ? -89.712 80.517 -36.242 1.00 190.61 446 ASP B C 1
ATOM 7558 O O . ASP B 1 446 ? -89.323 79.597 -36.971 1.00 185.75 446 ASP B O 1
ATOM 7563 N N . VAL B 1 447 ? -90.712 80.385 -35.368 1.00 191.86 447 VAL B N 1
ATOM 7564 C CA . VAL B 1 447 ? -91.419 79.111 -35.165 1.00 189.35 447 VAL B CA 1
ATOM 7565 C C . VAL B 1 447 ? -92.260 78.699 -36.389 1.00 194.83 447 VAL B C 1
ATOM 7566 O O . VAL B 1 447 ? -92.441 77.507 -36.640 1.00 191.18 447 VAL B O 1
ATOM 7570 N N . ALA B 1 448 ? -92.768 79.680 -37.137 1.00 202.97 448 ALA B N 1
ATOM 7571 C CA . ALA B 1 448 ? -93.446 79.409 -38.407 1.00 209.34 448 ALA B CA 1
ATOM 7572 C C . ALA B 1 448 ? -92.421 79.067 -39.491 1.00 207.83 448 ALA B C 1
ATOM 7573 O O . ALA B 1 448 ? -92.374 77.934 -39.967 1.00 205.39 448 ALA B O 1
ATOM 7575 N N . ASP B 1 449 ? -91.584 80.044 -39.843 1.00 209.75 449 ASP B N 1
ATOM 7576 C CA . ASP B 1 449 ? -90.660 79.934 -40.974 1.00 209.99 449 ASP B CA 1
ATOM 7577 C C . ASP B 1 449 ? -89.273 79.444 -40.528 1.00 199.94 449 ASP B C 1
ATOM 7578 O O . ASP B 1 449 ? -88.548 80.150 -39.824 1.00 197.85 449 ASP B O 1
ATOM 7583 N N . GLY B 1 450 ? -88.929 78.228 -40.953 1.00 194.27 450 GLY B N 1
ATOM 7584 C CA . GLY B 1 450 ? -87.657 77.595 -40.608 1.00 185.02 450 GLY B CA 1
ATOM 7585 C C . GLY B 1 450 ? -86.387 78.235 -41.145 1.00 183.79 450 GLY B C 1
ATOM 7586 O O . GLY B 1 450 ? -85.308 77.945 -40.634 1.00 176.08 450 GLY B O 1
ATOM 7587 N N . ASN B 1 451 ? -86.498 79.077 -42.176 1.00 190.91 451 ASN B N 1
ATOM 7588 C CA . ASN B 1 451 ? -85.360 79.887 -42.642 1.00 191.79 451 ASN B CA 1
ATOM 7589 C C . ASN B 1 451 ? -85.126 81.069 -41.704 1.00 192.19 451 ASN B C 1
ATOM 7590 O O . ASN B 1 451 ? -85.996 81.441 -40.914 1.00 193.10 451 ASN B O 1
ATOM 7595 N N . LEU B 1 454 ? -83.970 87.328 -38.199 1.00 207.98 454 LEU B N 1
ATOM 7596 C CA . LEU B 1 454 ? -84.268 88.252 -37.113 1.00 210.48 454 LEU B CA 1
ATOM 7597 C C . LEU B 1 454 ? -83.048 88.467 -36.216 1.00 206.76 454 LEU B C 1
ATOM 7598 O O . LEU B 1 454 ? -82.751 87.631 -35.369 1.00 200.50 454 LEU B O 1
ATOM 7603 N N . PRO B 1 455 ? -82.309 89.576 -36.437 1.00 212.71 455 PRO B N 1
ATOM 7604 C CA . PRO B 1 455 ? -81.285 90.060 -35.502 1.00 209.65 455 PRO B CA 1
ATOM 7605 C C . PRO B 1 455 ? -81.858 90.620 -34.185 1.00 210.09 455 PRO B C 1
ATOM 7606 O O . PRO B 1 455 ? -83.068 90.634 -33.976 1.00 212.48 455 PRO B O 1
ATOM 7610 N N . ASN B 1 456 ? -80.964 91.086 -33.311 1.00 207.79 456 ASN B N 1
ATOM 7611 C CA . ASN B 1 456 ? -81.296 91.842 -32.086 1.00 209.86 456 ASN B CA 1
ATOM 7612 C C . ASN B 1 456 ? -81.965 91.056 -30.932 1.00 204.08 456 ASN B C 1
ATOM 7613 O O . ASN B 1 456 ? -82.312 91.651 -29.907 1.00 205.24 456 ASN B O 1
ATOM 7618 N N . ALA B 1 457 ? -82.136 89.738 -31.081 1.00 197.92 457 ALA B N 1
ATOM 7619 C CA . ALA B 1 457 ? -82.558 88.869 -29.966 1.00 192.08 457 ALA B CA 1
ATOM 7620 C C . ALA B 1 457 ? -81.390 88.631 -29.008 1.00 187.30 457 ALA B C 1
ATOM 7621 O O . ALA B 1 457 ? -80.403 88.000 -29.383 1.00 183.53 457 ALA B O 1
ATOM 7623 N N . GLU B 1 458 ? -81.503 89.139 -27.783 1.00 190.09 458 GLU B N 1
ATOM 7624 C CA . GLU B 1 458 ? -80.434 89.040 -26.785 1.00 187.07 458 GLU B CA 1
ATOM 7625 C C . GLU B 1 458 ? -80.651 87.828 -25.889 1.00 181.24 458 GLU B C 1
ATOM 7626 O O . GLU B 1 458 ? -81.750 87.624 -25.372 1.00 182.68 458 GLU B O 1
ATOM 7632 N N . PHE B 1 459 ? -79.598 87.028 -25.729 1.00 175.88 459 PHE B N 1
ATOM 7633 C CA . PHE B 1 459 ? -79.555 85.939 -24.749 1.00 169.51 459 PHE B CA 1
ATOM 7634 C C . PHE B 1 459 ? -78.585 86.304 -23.628 1.00 168.90 459 PHE B C 1
ATOM 7635 O O . PHE B 1 459 ? -77.661 87.097 -23.832 1.00 172.69 459 PHE B O 1
ATOM 7643 N N . THR B 1 460 ? -78.805 85.714 -22.457 1.00 164.87 460 THR B N 1
ATOM 7644 C CA . THR B 1 460 ? -77.991 85.967 -21.260 1.00 163.82 460 THR B CA 1
ATOM 7645 C C . THR B 1 460 ? -77.662 84.630 -20.596 1.00 158.33 460 THR B C 1
ATOM 7646 O O . THR B 1 460 ? -78.536 83.769 -20.458 1.00 157.62 460 THR B O 1
ATOM 7650 N N . ILE B 1 461 ? -76.401 84.463 -20.194 1.00 155.00 461 ILE B N 1
ATOM 7651 C CA . ILE B 1 461 ? -75.872 83.176 -19.738 1.00 146.53 461 ILE B CA 1
ATOM 7652 C C . ILE B 1 461 ? -75.429 83.283 -18.279 1.00 145.90 461 ILE B C 1
ATOM 7653 O O . ILE B 1 461 ? -74.656 84.186 -17.929 1.00 150.35 461 ILE B O 1
ATOM 7658 N N . TYR B 1 462 ? -75.909 82.352 -17.450 1.00 142.16 462 TYR B N 1
ATOM 7659 C CA . TYR B 1 462 ? -75.628 82.317 -16.014 1.00 142.48 462 TYR B CA 1
ATOM 7660 C C . TYR B 1 462 ? -74.870 81.049 -15.642 1.00 137.85 462 TYR B C 1
ATOM 7661 O O . TYR B 1 462 ? -74.938 80.048 -16.360 1.00 133.46 462 TYR B O 1
ATOM 7670 N N . ASN B 1 463 ? -74.185 81.094 -14.502 1.00 140.28 463 ASN B N 1
ATOM 7671 C CA . ASN B 1 463 ? -73.362 79.977 -14.008 1.00 136.05 463 ASN B CA 1
ATOM 7672 C C . ASN B 1 463 ? -74.227 78.989 -13.201 1.00 132.64 463 ASN B C 1
ATOM 7673 O O . ASN B 1 463 ? -75.444 79.180 -13.068 1.00 133.24 463 ASN B O 1
ATOM 7678 N N . GLU B 1 464 ? -73.587 77.959 -12.644 1.00 127.97 464 GLU B N 1
ATOM 7679 C CA . GLU B 1 464 ? -74.216 77.037 -11.687 1.00 126.59 464 GLU B CA 1
ATOM 7680 C C . GLU B 1 464 ? -74.721 77.748 -10.421 1.00 134.21 464 GLU B C 1
ATOM 7681 O O . GLU B 1 464 ? -75.759 77.380 -9.865 1.00 136.45 464 GLU B O 1
ATOM 7687 N N . GLN B 1 465 ? -73.995 78.777 -9.995 1.00 140.71 465 GLN B N 1
ATOM 7688 C CA . GLN B 1 465 ? -74.349 79.568 -8.818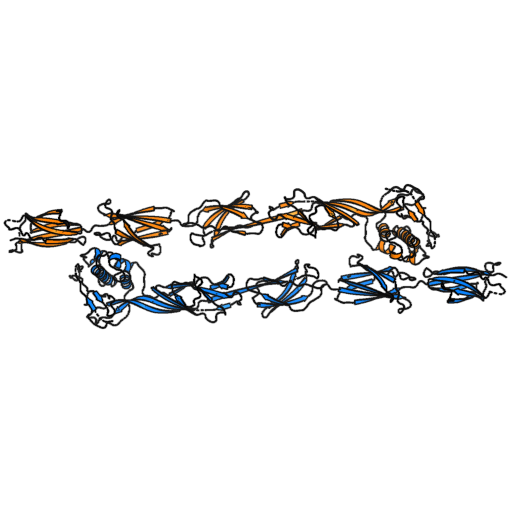 1.00 146.91 465 GLN B CA 1
ATOM 7689 C C . GLN B 1 465 ? -75.437 80.602 -9.139 1.00 151.36 465 GLN B C 1
ATOM 7690 O O . GLN B 1 465 ? -76.181 81.009 -8.246 1.00 156.73 465 GLN B O 1
ATOM 7696 N N . GLY B 1 466 ? -75.508 81.034 -10.402 1.00 150.19 466 GLY B N 1
ATOM 7697 C CA . GLY B 1 466 ? -76.563 81.929 -10.891 1.00 154.92 466 GLY B CA 1
ATOM 7698 C C . GLY B 1 466 ? -76.109 83.306 -11.359 1.00 160.32 466 GLY B C 1
ATOM 7699 O O . GLY B 1 466 ? -76.935 84.085 -11.846 1.00 164.68 466 GLY B O 1
ATOM 7700 N N . LYS B 1 467 ? -74.814 83.610 -11.219 1.00 159.38 467 LYS B N 1
ATOM 7701 C CA . LYS B 1 467 ? -74.272 84.930 -11.556 1.00 163.66 467 LYS B CA 1
ATOM 7702 C C . LYS B 1 467 ? -74.116 85.094 -13.065 1.00 162.18 467 LYS B C 1
ATOM 7703 O O . LYS B 1 467 ? -73.770 84.142 -13.761 1.00 156.76 467 LYS B O 1
ATOM 7709 N N . GLU B 1 468 ? -74.366 86.307 -13.560 1.00 167.69 468 GLU B N 1
ATOM 7710 C CA . GLU B 1 468 ? -74.209 86.624 -14.995 1.00 166.27 468 GLU B CA 1
ATOM 7711 C C . GLU B 1 468 ? -72.761 86.444 -15.446 1.00 163.14 468 GLU B C 1
ATOM 7712 O O . GLU B 1 468 ? -71.829 86.706 -14.674 1.00 164.97 468 GLU B O 1
ATOM 7718 N N . VAL B 1 469 ? -72.582 85.988 -16.687 1.00 158.09 469 VAL B N 1
ATOM 7719 C CA . VAL B 1 469 ? -71.252 85.836 -17.284 1.00 155.15 469 VAL B CA 1
ATOM 7720 C C . VAL B 1 469 ? -71.114 86.695 -18.536 1.00 157.88 469 VAL B C 1
ATOM 7721 O O . VAL B 1 469 ? -70.199 87.518 -18.614 1.00 161.53 469 VAL B O 1
ATOM 7725 N N . VAL B 1 470 ? -72.001 86.483 -19.512 1.00 157.45 470 VAL B N 1
ATOM 7726 C CA . VAL B 1 470 ? -71.948 87.214 -20.788 1.00 161.41 470 VAL B CA 1
ATOM 7727 C C . VAL B 1 470 ? -73.361 87.560 -21.276 1.00 164.28 470 VAL B C 1
ATOM 7728 O O . VAL B 1 470 ? -74.321 86.848 -20.961 1.00 163.61 470 VAL B O 1
ATOM 7732 N N . LYS B 1 471 ? -73.475 88.668 -22.017 1.00 168.27 471 LYS B N 1
ATOM 7733 C CA . LYS B 1 471 ? -74.665 88.990 -22.814 1.00 170.87 471 LYS B CA 1
ATOM 7734 C C . LYS B 1 471 ? -74.281 89.040 -24.289 1.00 170.28 471 LYS B C 1
ATOM 7735 O O . LYS B 1 471 ? -73.117 89.259 -24.621 1.00 169.43 471 LYS B O 1
ATOM 7741 N N . GLY B 1 472 ? -75.255 88.833 -25.172 1.00 170.62 472 GLY B N 1
ATOM 7742 C CA . GLY B 1 472 ? -75.003 88.892 -26.615 1.00 171.56 472 GLY B CA 1
ATOM 7743 C C . GLY B 1 472 ? -76.268 88.869 -27.451 1.00 174.29 472 GLY B C 1
ATOM 7744 O O . GLY B 1 472 ? -77.120 87.999 -27.259 1.00 170.52 472 GLY B O 1
ATOM 7745 N N . LYS B 1 473 ? -76.400 89.833 -28.368 1.00 181.44 473 LYS B N 1
ATOM 7746 C CA . LYS B 1 473 ? -77.520 89.854 -29.307 1.00 184.83 473 LYS B CA 1
ATOM 7747 C C . LYS B 1 473 ? -77.228 88.904 -30.459 1.00 181.33 473 LYS B C 1
ATOM 7748 O O . LYS B 1 473 ? -76.069 88.561 -30.705 1.00 176.46 473 LYS B O 1
ATOM 7754 N N . THR B 1 474 ? -78.280 88.482 -31.161 1.00 184.09 474 THR B N 1
ATOM 7755 C CA . THR B 1 474 ? -78.105 87.599 -32.310 1.00 181.84 474 THR B CA 1
ATOM 7756 C C . THR B 1 474 ? -77.651 88.420 -33.510 1.00 187.95 474 THR B C 1
ATOM 7757 O O . THR B 1 474 ? -78.170 89.512 -33.760 1.00 194.13 474 THR B O 1
ATOM 7761 N N . ASN B 1 475 ? -76.675 87.893 -34.235 1.00 184.96 475 ASN B N 1
ATOM 7762 C CA . ASN B 1 475 ? -76.216 88.497 -35.495 1.00 190.56 475 ASN B CA 1
ATOM 7763 C C . ASN B 1 475 ? -77.282 88.375 -36.626 1.00 193.95 475 ASN B C 1
ATOM 7764 O O . ASN B 1 475 ? -78.479 88.155 -36.361 1.00 193.75 475 ASN B O 1
ATOM 7769 N N . GLU B 1 476 ? -76.864 88.571 -37.876 1.00 197.18 476 GLU B N 1
ATOM 7770 C CA . GLU B 1 476 ? -77.687 88.179 -39.017 1.00 199.67 476 GLU B CA 1
ATOM 7771 C C . GLU B 1 476 ? -77.659 86.664 -39.117 1.00 191.70 476 GLU B C 1
ATOM 7772 O O . GLU B 1 476 ? -76.721 86.015 -38.629 1.00 185.20 476 GLU B O 1
ATOM 7778 N N . GLN B 1 477 ? -78.704 86.112 -39.733 1.00 192.46 477 GLN B N 1
ATOM 7779 C CA . GLN B 1 477 ? -78.895 84.657 -39.850 1.00 185.48 477 GLN B CA 1
ATOM 7780 C C . GLN B 1 477 ? -79.145 83.979 -38.483 1.00 177.59 477 GLN B C 1
ATOM 7781 O O . GLN B 1 477 ? -79.023 82.762 -38.376 1.00 170.94 477 GLN B O 1
ATOM 7787 N N . GLY B 1 478 ? -79.536 84.766 -37.479 1.00 178.79 478 GLY B N 1
ATOM 7788 C CA . GLY B 1 478 ? -79.942 84.251 -36.183 1.00 172.74 478 GLY B CA 1
ATOM 7789 C C . GLY B 1 478 ? -78.888 83.674 -35.252 1.00 164.38 478 GLY B C 1
ATOM 7790 O O . GLY B 1 478 ? -79.262 83.106 -34.227 1.00 159.34 478 GLY B O 1
ATOM 7791 N N . ILE B 1 479 ? -77.595 83.834 -35.555 1.00 162.61 479 ILE B N 1
ATOM 7792 C CA . ILE B 1 479 ? -76.519 83.189 -34.769 1.00 153.48 479 ILE B CA 1
ATOM 7793 C C . ILE B 1 479 ? -75.940 84.139 -33.703 1.00 153.60 479 ILE B C 1
ATOM 7794 O O . ILE B 1 479 ? -75.716 85.322 -33.974 1.00 159.63 479 ILE B O 1
ATOM 7799 N N . ALA B 1 480 ? -75.710 83.607 -32.499 1.00 147.79 480 ALA B N 1
ATOM 7800 C CA . ALA B 1 480 ? -74.993 84.305 -31.420 1.00 148.01 480 ALA B CA 1
ATOM 7801 C C . ALA B 1 480 ? -73.968 83.353 -30.769 1.00 141.65 480 ALA B C 1
ATOM 7802 O O . ALA B 1 480 ? -74.360 82.353 -30.156 1.00 137.09 480 ALA B O 1
ATOM 7804 N N . LYS B 1 481 ? -72.674 83.664 -30.901 1.00 141.11 481 LYS B N 1
ATOM 7805 C CA . LYS B 1 481 ? -71.587 82.808 -30.382 1.00 135.42 481 LYS B CA 1
ATOM 7806 C C . LYS B 1 481 ? -71.096 83.261 -28.998 1.00 134.57 481 LYS B C 1
ATOM 7807 O O . LYS B 1 481 ? -71.041 84.461 -28.723 1.00 139.80 481 LYS B O 1
ATOM 7813 N N . PHE B 1 482 ? -70.751 82.298 -28.136 1.00 128.73 482 PHE B N 1
ATOM 7814 C CA . PHE B 1 482 ? -70.269 82.567 -26.769 1.00 128.31 482 PHE B CA 1
ATOM 7815 C C . PHE B 1 482 ? -69.207 81.544 -26.341 1.00 122.99 482 PHE B C 1
ATOM 7816 O O . PHE B 1 482 ? -69.517 80.356 -26.214 1.00 120.39 482 PHE B O 1
ATOM 7824 N N . LYS B 1 483 ? -67.976 81.998 -26.101 1.00 123.35 483 LYS B N 1
ATOM 7825 C CA . LYS B 1 483 ? -66.886 81.118 -25.653 1.00 118.34 483 LYS B CA 1
ATOM 7826 C C . LYS B 1 483 ? -66.820 81.112 -24.123 1.00 115.48 483 LYS B C 1
ATOM 7827 O O . LYS B 1 483 ? -66.678 82.168 -23.518 1.00 117.87 483 LYS B O 1
ATOM 7833 N N . LEU B 1 484 ? -66.924 79.928 -23.513 1.00 110.09 484 LEU B N 1
ATOM 7834 C CA . LEU B 1 484 ? -66.901 79.783 -22.047 1.00 110.10 484 LEU B CA 1
ATOM 7835 C C . LEU B 1 484 ? -66.001 78.628 -21.563 1.00 104.82 484 LEU B C 1
ATOM 7836 O O . LEU B 1 484 ? -65.753 77.683 -22.312 1.00 101.56 484 LEU B O 1
ATOM 7841 N N . PRO B 1 485 ? -65.530 78.697 -20.300 1.00 102.79 485 PRO B N 1
ATOM 7842 C CA . PRO B 1 485 ? -64.753 77.608 -19.716 1.00 98.41 485 PRO B CA 1
ATOM 7843 C C . PRO B 1 485 ? -65.618 76.426 -19.251 1.00 93.81 485 PRO B C 1
ATOM 7844 O O . PRO B 1 485 ? -66.844 76.505 -19.298 1.00 94.72 485 PRO B O 1
ATOM 7848 N N . TYR B 1 486 ? -64.969 75.351 -18.800 1.00 90.85 486 TYR B N 1
ATOM 7849 C CA . TYR B 1 486 ? -65.663 74.149 -18.304 1.00 88.33 486 TYR B CA 1
ATOM 7850 C C . TYR B 1 486 ? -66.673 74.463 -17.202 1.00 90.78 486 TYR B C 1
ATOM 7851 O O . TYR B 1 486 ? -66.444 75.360 -16.394 1.00 94.23 486 TYR B O 1
ATOM 7860 N N . GLY B 1 487 ? -67.781 73.720 -17.184 1.00 89.31 487 GLY B N 1
ATOM 7861 C CA . GLY B 1 487 ? -68.806 73.843 -16.140 1.00 92.15 487 GLY B CA 1
ATOM 7862 C C . GLY B 1 487 ? -70.241 73.711 -16.620 1.00 92.52 487 GLY B C 1
ATOM 7863 O O . GLY B 1 487 ? -70.498 73.597 -17.817 1.00 89.32 487 GLY B O 1
ATOM 7864 N N . LYS B 1 488 ? -71.166 73.729 -15.662 1.00 96.53 488 LYS B N 1
ATOM 7865 C CA . LYS B 1 488 ? -72.607 73.677 -15.921 1.00 97.95 488 LYS B CA 1
ATOM 7866 C C . LYS B 1 488 ? -73.182 75.089 -15.900 1.00 101.63 488 LYS B C 1
ATOM 7867 O O . LYS B 1 488 ? -72.840 75.891 -15.028 1.00 105.62 488 LYS B O 1
ATOM 7873 N N . TYR B 1 489 ? -74.046 75.384 -16.869 1.00 101.08 489 TYR B N 1
ATOM 7874 C CA . TYR B 1 489 ? -74.632 76.718 -17.038 1.00 105.76 489 TYR B CA 1
ATOM 7875 C C . TYR B 1 489 ? -76.135 76.635 -17.298 1.00 108.35 489 TYR B C 1
ATOM 7876 O O . TYR B 1 489 ? -76.680 75.549 -17.523 1.00 106.12 489 TYR B O 1
ATOM 7885 N N . THR B 1 490 ? -76.788 77.795 -17.251 1.00 114.14 490 THR B N 1
ATOM 7886 C CA . THR B 1 490 ? -78.184 77.962 -17.676 1.00 117.32 490 THR B CA 1
ATOM 7887 C C . THR B 1 490 ? -78.290 79.237 -18.514 1.00 123.16 490 THR B C 1
ATOM 7888 O O . THR B 1 490 ? -77.411 80.102 -18.430 1.00 125.39 490 THR B O 1
ATOM 7892 N N . TYR B 1 491 ? -79.342 79.344 -19.331 1.00 126.67 491 TYR B N 1
ATOM 7893 C CA . TYR B 1 491 ? -79.551 80.538 -20.164 1.00 132.93 491 TYR B CA 1
ATOM 7894 C C . TYR B 1 491 ? -81.021 80.824 -20.490 1.00 138.86 491 TYR B C 1
ATOM 7895 O O . TYR B 1 491 ? -81.880 79.936 -20.412 1.00 137.12 491 TYR B O 1
ATOM 7904 N N . LYS B 1 492 ? -81.281 82.083 -20.855 1.00 145.31 492 LYS B N 1
ATOM 7905 C CA . LYS B 1 492 ? -82.629 82.592 -21.118 1.00 150.20 492 LYS B CA 1
ATOM 7906 C C . LYS B 1 492 ? -82.580 83.746 -22.130 1.00 155.83 492 LYS B C 1
ATOM 7907 O O . LYS B 1 492 ? -81.563 84.437 -22.245 1.00 155.06 492 LYS B O 1
ATOM 7913 N N . GLU B 1 493 ? -83.678 83.939 -22.860 1.00 161.46 493 GLU B N 1
ATOM 7914 C CA . GLU B 1 493 ? -83.847 85.110 -23.727 1.00 169.09 493 GLU B CA 1
ATOM 7915 C C . GLU B 1 493 ? -84.200 86.342 -22.883 1.00 176.89 493 GLU B C 1
ATOM 7916 O O . GLU B 1 493 ? -85.097 86.272 -22.039 1.00 179.69 493 GLU B O 1
ATOM 7922 N N . THR B 1 494 ? -83.498 87.453 -23.120 1.00 180.79 494 THR B N 1
ATOM 7923 C CA . THR B 1 494 ? -83.762 88.730 -22.440 1.00 187.43 494 THR B CA 1
ATOM 7924 C C . THR B 1 494 ? -84.631 89.633 -23.320 1.00 195.85 494 THR B C 1
ATOM 7925 O O . THR B 1 494 ? -85.740 90.008 -22.927 1.00 202.72 494 THR B O 1
ATOM 7929 N N . ILE B 1 495 ? -84.123 89.957 -24.510 1.00 197.61 495 ILE B N 1
ATOM 7930 C CA . ILE B 1 495 ? -84.780 90.880 -25.450 1.00 206.78 495 ILE B CA 1
ATOM 7931 C C . ILE B 1 495 ? -85.340 90.080 -26.629 1.00 204.27 495 ILE B C 1
ATOM 7932 O O . ILE B 1 495 ? -84.692 89.146 -27.108 1.00 200.09 495 ILE B O 1
ATOM 7937 N N . ALA B 1 496 ? -86.531 90.454 -27.096 1.00 206.80 496 ALA B N 1
ATOM 7938 C CA . ALA B 1 496 ? -87.162 89.796 -28.243 1.00 205.37 496 ALA B CA 1
ATOM 7939 C C . ALA B 1 496 ? -86.611 90.341 -29.556 1.00 208.15 496 ALA B C 1
ATOM 7940 O O . ALA B 1 496 ? -86.250 91.513 -29.645 1.00 213.75 496 ALA B O 1
ATOM 7942 N N . GLY B 1 499 ? -90.211 92.565 -33.050 1.00 232.28 499 GLY B N 1
ATOM 7943 C CA . GLY B 1 499 ? -91.663 92.418 -33.023 1.00 237.12 499 GLY B CA 1
ATOM 7944 C C . GLY B 1 499 ? -92.102 90.991 -32.756 1.00 229.56 499 GLY B C 1
ATOM 7945 O O . GLY B 1 499 ? -92.904 90.436 -33.506 1.00 231.18 499 GLY B O 1
ATOM 7946 N N . TYR B 1 500 ? -91.563 90.404 -31.686 1.00 221.73 500 TYR B N 1
ATOM 7947 C CA . TYR B 1 500 ? -91.892 89.038 -31.250 1.00 213.84 500 TYR B CA 1
ATOM 7948 C C . TYR B 1 500 ? -92.113 88.993 -29.737 1.00 211.09 500 TYR B C 1
ATOM 7949 O O . TYR B 1 500 ? -91.663 89.884 -29.015 1.00 212.96 500 TYR B O 1
ATOM 7958 N N . VAL B 1 501 ? -92.815 87.960 -29.267 1.00 207.30 501 VAL B N 1
ATOM 7959 C CA . VAL B 1 501 ? -92.961 87.704 -27.825 1.00 204.76 501 VAL B CA 1
ATOM 7960 C C . VAL B 1 501 ? -91.733 86.954 -27.313 1.00 197.40 501 VAL B C 1
ATOM 7961 O O . VAL B 1 501 ? -91.144 86.149 -28.039 1.00 192.41 501 VAL B O 1
ATOM 7965 N N . ILE B 1 502 ? -91.359 87.220 -26.063 1.00 198.23 502 ILE B N 1
ATOM 7966 C CA . ILE B 1 502 ? -90.146 86.628 -25.471 1.00 191.79 502 ILE B CA 1
ATOM 7967 C C . ILE B 1 502 ? -90.408 85.171 -25.060 1.00 185.64 502 ILE B C 1
ATOM 7968 O O . ILE B 1 502 ? -91.374 84.882 -24.343 1.00 186.75 502 ILE B O 1
ATOM 7973 N N . ASN B 1 503 ? -89.557 84.263 -25.539 1.00 179.12 503 ASN B N 1
ATOM 7974 C CA . ASN B 1 503 ? -89.556 82.868 -25.095 1.00 172.23 503 ASN B CA 1
ATOM 7975 C C . ASN B 1 503 ? -88.825 82.826 -23.750 1.00 169.35 503 ASN B C 1
ATOM 7976 O O . ASN B 1 503 ? -87.603 83.002 -23.698 1.00 169.79 503 ASN B O 1
ATOM 7981 N N . GLU B 1 504 ? -89.575 82.594 -22.671 1.00 169.33 504 GLU B N 1
ATOM 7982 C CA . GLU B 1 504 ? -89.042 82.668 -21.299 1.00 167.14 504 GLU B CA 1
ATOM 7983 C C . GLU B 1 504 ? -88.713 81.298 -20.674 1.00 160.29 504 GLU B C 1
ATOM 7984 O O . GLU B 1 504 ? -88.669 81.159 -19.445 1.00 159.11 504 GLU B O 1
ATOM 7990 N N . GLU B 1 505 ? -88.455 80.296 -21.516 1.00 155.68 505 GLU B N 1
ATOM 7991 C CA . GLU B 1 505 ? -87.995 78.992 -21.044 1.00 149.78 505 GLU B CA 1
ATOM 7992 C C . GLU B 1 505 ? -86.568 79.117 -20.510 1.00 146.98 505 GLU B C 1
ATOM 7993 O O . GLU B 1 505 ? -85.766 79.900 -21.037 1.00 147.20 505 GLU B O 1
ATOM 7999 N N . LYS B 1 506 ? -86.273 78.344 -19.463 1.00 144.67 506 LYS B N 1
ATOM 8000 C CA . LYS B 1 506 ? -84.960 78.337 -18.810 1.00 142.26 506 LYS B CA 1
ATOM 8001 C C . LYS B 1 506 ? -84.154 77.117 -19.256 1.00 133.19 506 LYS B C 1
ATOM 8002 O O . LYS B 1 506 ? -84.233 76.047 -18.651 1.00 128.74 506 LYS B O 1
ATOM 8008 N N . PHE B 1 507 ? -83.395 77.295 -20.337 1.00 130.58 507 PHE B N 1
ATOM 8009 C CA . PHE B 1 507 ? -82.581 76.226 -20.926 1.00 124.13 507 PHE B CA 1
ATOM 8010 C C . PHE B 1 507 ? -81.316 75.957 -20.095 1.00 119.48 507 PHE B C 1
ATOM 8011 O O . PHE B 1 507 ? -80.930 76.772 -19.252 1.00 122.45 507 PHE B O 1
ATOM 8019 N N . GLY B 1 508 ? -80.679 74.811 -20.347 1.00 113.09 508 GLY B N 1
ATOM 8020 C CA . GLY B 1 508 ? -79.465 74.391 -19.633 1.00 108.07 508 GLY B CA 1
ATOM 8021 C C . GLY B 1 508 ? -78.485 73.643 -20.525 1.00 103.25 508 GLY B C 1
ATOM 8022 O O . GLY B 1 508 ? -78.883 73.005 -21.504 1.00 101.98 508 GLY B O 1
ATOM 8023 N N . PHE B 1 509 ? -77.198 73.730 -20.192 1.00 100.07 509 PHE B N 1
ATOM 8024 C CA . PHE B 1 509 ? -76.141 73.072 -20.963 1.00 96.27 509 PHE B CA 1
ATOM 8025 C C . PHE B 1 509 ? -74.855 72.962 -20.149 1.00 95.22 509 PHE B C 1
ATOM 8026 O O . PHE B 1 509 ? -74.687 73.673 -19.153 1.00 100.62 509 PHE B O 1
ATOM 8034 N N . GLU B 1 510 ? -73.952 72.086 -20.595 1.00 90.19 510 GLU B N 1
ATOM 8035 C CA . GLU B 1 510 ? -72.709 71.786 -19.877 1.00 86.86 510 GLU B CA 1
ATOM 8036 C C . GLU B 1 510 ? -71.505 71.718 -20.828 1.00 84.72 510 GLU B C 1
ATOM 8037 O O . GLU B 1 510 ? -71.536 70.982 -21.814 1.00 84.08 510 GLU B O 1
ATOM 8043 N N . ILE B 1 511 ? -70.453 72.480 -20.527 1.00 84.53 511 ILE B N 1
ATOM 8044 C CA . ILE B 1 511 ? -69.197 72.436 -21.290 1.00 83.90 511 ILE B CA 1
ATOM 8045 C C . ILE B 1 511 ? -68.234 71.466 -20.593 1.00 81.25 511 ILE B C 1
ATOM 8046 O O . ILE B 1 511 ? -67.779 71.731 -19.478 1.00 81.50 511 ILE B O 1
ATOM 8051 N N . LYS B 1 512 ? -67.936 70.346 -21.250 1.00 78.66 512 LYS B N 1
ATOM 8052 C CA . LYS B 1 512 ? -67.123 69.273 -20.654 1.00 76.58 512 LYS B CA 1
ATOM 8053 C C . LYS B 1 512 ? -65.999 68.684 -21.534 1.00 74.21 512 LYS B C 1
ATOM 8054 O O . LYS B 1 512 ? -65.347 67.732 -21.119 1.00 72.23 512 LYS B O 1
ATOM 8060 N N . GLU B 1 513 ? -65.760 69.265 -22.714 1.00 75.69 513 GLU B N 1
ATOM 8061 C CA . GLU B 1 513 ? -64.717 68.803 -23.651 1.00 73.42 513 GLU B CA 1
ATOM 8062 C C . GLU B 1 513 ? -64.125 70.011 -24.385 1.00 75.23 513 GLU B C 1
ATOM 8063 O O . GLU B 1 513 ? -64.867 70.884 -24.826 1.00 78.55 513 GLU B O 1
ATOM 8069 N N . ASN B 1 514 ? -62.802 70.063 -24.516 1.00 73.64 514 ASN B N 1
ATOM 8070 C CA . ASN B 1 514 ? -62.132 71.214 -25.121 1.00 75.80 514 ASN B CA 1
ATOM 8071 C C . ASN B 1 514 ? -62.408 71.297 -26.623 1.00 76.73 514 ASN B C 1
ATOM 8072 O O . ASN B 1 514 ? -62.384 70.282 -27.320 1.00 72.35 514 ASN B O 1
ATOM 8077 N N . GLY B 1 515 ? -62.659 72.513 -27.109 1.00 82.64 515 GLY B N 1
ATOM 8078 C CA . GLY B 1 515 ? -62.984 72.755 -28.523 1.00 86.68 515 GLY B CA 1
ATOM 8079 C C . GLY B 1 515 ? -64.385 72.344 -28.948 1.00 88.49 515 GLY B C 1
ATOM 8080 O O . GLY B 1 515 ? -64.667 72.244 -30.140 1.00 91.96 515 GLY B O 1
ATOM 8081 N N . GLU B 1 516 ? -65.264 72.139 -27.968 1.00 89.38 516 GLU B N 1
ATOM 8082 C CA . GLU B 1 516 ? -66.617 71.630 -28.182 1.00 88.97 516 GLU B CA 1
ATOM 8083 C C . GLU B 1 516 ? -67.521 72.787 -28.580 1.00 93.26 516 GLU B C 1
ATOM 8084 O O . GLU B 1 516 ? -67.401 73.881 -28.026 1.00 94.53 516 GLU B O 1
ATOM 8090 N N . ILE B 1 517 ? -68.416 72.539 -29.543 1.00 94.45 517 ILE B N 1
ATOM 8091 C CA . ILE B 1 517 ? -69.412 73.524 -29.994 1.00 98.30 517 ILE B CA 1
ATOM 8092 C C . ILE B 1 517 ? -70.812 72.966 -29.726 1.00 95.99 517 ILE B C 1
ATOM 8093 O O . ILE B 1 517 ? -71.219 71.976 -30.344 1.00 92.38 517 ILE B O 1
ATOM 8098 N N . ILE B 1 518 ? -71.537 73.598 -28.802 1.00 96.83 518 ILE B N 1
ATOM 8099 C CA . ILE B 1 518 ? -72.902 73.195 -28.453 1.00 97.15 518 ILE B CA 1
ATOM 8100 C C . ILE B 1 518 ? -73.875 74.060 -29.258 1.00 103.28 518 ILE B C 1
ATOM 8101 O O . ILE B 1 518 ? -74.006 75.258 -28.988 1.00 106.93 518 ILE B O 1
ATOM 8106 N N . LYS B 1 519 ? -74.557 73.444 -30.229 1.00 104.72 519 LYS B N 1
ATOM 8107 C CA . LYS B 1 519 ? -75.506 74.142 -31.103 1.00 109.81 519 LYS B CA 1
ATOM 8108 C C . LYS B 1 519 ? -76.950 73.945 -30.629 1.00 112.61 519 LYS B C 1
ATOM 8109 O O . LYS B 1 519 ? -77.484 72.832 -30.706 1.00 111.79 519 LYS B O 1
ATOM 8115 N N . HIS B 1 520 ? -77.572 75.027 -30.150 1.00 116.73 520 HIS B N 1
ATOM 8116 C CA . HIS B 1 520 ? -78.979 75.017 -29.714 1.00 119.39 520 HIS B CA 1
ATOM 8117 C C . HIS B 1 520 ? -79.857 75.794 -30.705 1.00 124.31 520 HIS B C 1
ATOM 8118 O O . HIS B 1 520 ? -79.366 76.681 -31.407 1.00 127.78 520 HIS B O 1
ATOM 8125 N N . ILE B 1 521 ? -81.142 75.437 -30.772 1.00 125.33 521 ILE B N 1
ATOM 8126 C CA . ILE B 1 521 ? -82.147 76.203 -31.537 1.00 131.10 521 ILE B CA 1
ATOM 8127 C C . ILE B 1 521 ? -83.279 76.624 -30.595 1.00 133.17 521 ILE B C 1
ATOM 8128 O O . ILE B 1 521 ? -83.974 75.772 -30.038 1.00 130.70 521 ILE B O 1
ATOM 8133 N N . VAL B 1 522 ? -83.434 77.935 -30.416 1.00 138.99 522 VAL B N 1
ATOM 8134 C CA . VAL B 1 522 ? -84.580 78.514 -29.707 1.00 145.86 522 VAL B CA 1
ATOM 8135 C C . VAL B 1 522 ? -85.500 79.130 -30.764 1.00 156.46 522 VAL B C 1
ATOM 8136 O O . VAL B 1 522 ? -85.023 79.579 -31.813 1.00 160.76 522 VAL B O 1
ATOM 8140 N N . LYS B 1 523 ? -86.807 79.132 -30.500 1.00 162.81 523 LYS B N 1
ATOM 8141 C CA . LYS B 1 523 ? -87.795 79.676 -31.446 1.00 172.33 523 LYS B CA 1
ATOM 8142 C C . LYS B 1 523 ? -88.715 80.705 -30.799 1.00 177.56 523 LYS B C 1
ATOM 8143 O O . LYS B 1 523 ? -89.119 80.556 -29.642 1.00 174.80 523 LYS B O 1
ATOM 8149 N N . ASN B 1 524 ? -89.035 81.748 -31.565 1.00 184.50 524 ASN B N 1
ATOM 8150 C CA . ASN B 1 524 ? -89.874 82.856 -31.102 1.00 191.89 524 ASN B CA 1
ATOM 8151 C C . ASN B 1 524 ? -91.268 82.793 -31.724 1.00 197.47 524 ASN B C 1
ATOM 8152 O O . ASN B 1 524 ? -91.492 82.099 -32.729 1.00 197.06 524 ASN B O 1
ATOM 8156 N N . LYS B 1 525 ? -92.193 83.533 -31.113 1.00 203.71 525 LYS B N 1
ATOM 8157 C CA . LYS B 1 525 ? -93.601 83.553 -31.511 1.00 209.64 525 LYS B CA 1
ATOM 8158 C C . LYS B 1 525 ? -94.122 84.973 -31.501 1.00 220.10 525 LYS B C 1
ATOM 8159 O O . LYS B 1 525 ? -94.133 85.624 -32.533 1.00 229.26 525 LYS B O 1
#

Radius of gyration: 63.39 Å; Cα contacts (8 Å, |Δi|>4): 2531; chains: 2; bounding box: 177×123×111 Å

Sequence (1029 aa):
EVNRETYKDWSYSNSKQREIKTEIIKTASGSIAYCLTPDLRSPNGEDLPEGKTSDAVYRVLLNGYPQKGPSELGVATTEEAHYATQLAVWIAANELTEEDLVAKNERVHNLKRLVEASKKETGSQDVFFKVNPVDSQTATQNGDYLETGFYAVQTNAVSGSYTILPENAPKGLRIVNENGEEKSTLSINEKFKILLPKDTSSGNFKKVKSTLTNLQAIAFKGSEKVQNTTVLLQRNSEKISTDLVVNWESVGSLKIKLGEKKEVLKGAVFEVSNENFKQNVTTSDKGIAELGNLPIGIYSVKEIQAPAGYVLDRSVKKIEVKTGETAVLELKNENVKGELEITKVDVADGNTKLPNAEFTIYNEQGKEVVKGKTDEKGVAKFKLPYGKYTYKETIAPNGYVINEETFAFEIKENGEIIKHIVQDKKVEGELEITKVDVADGNTKLPNAEFTIYNEQGKEVVKGKTNEQGIAKFKLPYGKYTYKETIAPGYVINEEKFGFEIKENGEIIKHIVKNKKAEVNRETYKDWSYSNSKQREIKTEIIKTASGSIAYCLTPDLRSPNGEDLPEGKTSDAVYRVLLNGYPQKGPSELGVATTEEAHYATQLAVWIAANELTEEDLVAKNERVHNLKRLVEASKKETGSQDVFFKVNPVDSQTATQNGDYLETGFYAVQTNAVSGSYTILPENAPKGLRIVNENGEEKSTLSINEKFKILLPKDTSSGNFKKVKSTLTNLQAIAFKGSEKVQNTTVLLQRNSEKISTDLVVNWESVGSLKIKLGEKKEVLKGAVFEVSNENFKQNVTTSDKGIAELGNLPIGIYSVKEIQAPAGYVLDRSVKKIEVKTGETAVLELKNENVKGELEITKVDVADGNTKLPNAEFTIYNEQGKEVVKGKTDEKGVAKFKLPYGKYTYKETIAPNGYVINEETFAFEIKENGEIIKHIVQDKKVEGELEITKVDVADGNLPNAEFTIYNEQGKEVVKGKTNEQGIAKFKLPYGKYTYKETIAGYVINEEKFGFEIKENGEIIKHIVKNK

InterPro domains:
  IPR013552 Thioester domain [PF08341] (63-152)
  IPR013783 Immunoglobulin-like fold [G3DSA:2.60.40.10] (284-369)
  IPR013783 Immunoglobulin-like fold [G3DSA:2.60.40.10] (370-460)
  IPR013783 Immunoglobulin-like fold [G3DSA:2.60.40.10] (461-557)
  IPR023849 TQXA domain [TIGR03934] (88-128)
  IPR041033 SpaA-like, prealbumin fold domain subgroup 1 [PF17802] (286-369)
  IPR041033 SpaA-like, prealbumin fold domain subgroup 1 [PF17802] (373-459)
  IPR041033 SpaA-like, prealbumin fold domain subgroup 1 [PF17802] (464-551)

B-factor: mean 78.58, std 36.86, range [29.31, 238.55]

Foldseek 3Di:
DWAWAADDQFKAFPVVGDGQGDTFDADPVGATWAFQASPFAADHGDDWAWAADFLLLVQLVCLAPPVPAQVVLQHDDRVLRVNLSNVLSNCSSVNDPPVRIGGDDVSSVVSVVSNVRSVPDDDDPPKDWDKPPPAAFEFPDDPFWTKTDKIAIDISFPWKKKFDDWDPDDPPKFKAWPVRDTDRMGIRVTIIMIIDGLQDFWDKTKKMKMKGWHWGWMWTDDPVSHTIMTGTDIDIDIDMDDMHMYTYHFWFKEKEEAEPPRAAAWFWWKWKDDVVDTDIFTADPRNITMDTGHTWDKIKIATDDGGDQWDHDGDIDIDTGGGPYYDYYYDYTYGAKEKEKEWEEAPVDRQHGFWFWKKWKAFPVGDTDDMFIADPRRITMDIDTFHKIKMATDGGGPQWDGDGDIGIDGRDGHHDYHYDYDHIYGAKEKEKEAEDAPVDDQDHFWQWKKWKAFPVGDTDDIFTQDTNRITMDMGTFHKIWMAIDDDSVWDGDGDIGIDGRDHHHYYHYHYDHTHD/DFWAWAADDQFKAFPVVGDGQGDIFDATPVGATWAFQASPFAADHTDDWAWAADFLLLVQLVCLAPPVPAQVVLQHDDRVLRVVLSNVLSNCSSVNDPPVRIGGDDVSSVVSVVSNVRSVPDDQDPPKDWDKPPDAAFEFPDDPFWTKTDKIAIDISFPWKKKFDDWDPDDPPKFKAWPVRDTDRMGIRVTIIMIIDGQPDWWDKTKKMKMKGWHWGWMWTDDDPRHTIMTGTDIDIDIDMDDMHMYTYHFWFKEKEEAEPPRAAAWFWWKWKDDVVDTDIWTADPRNITMDTRHTWDKIKIATDDGGAQWDHDGDIDIDTGGGPYYHYYYDYTYGAKEKEKEWEEAPVDRQHTFWFWKKWKAFPVGDTDDMFIADPRRITMDIDTFHKIKMATDGGGPQWDGDGDIGIDGRHGHHDYHYDYDHIYGAKEKEKEAEDAPVDRFDWFWKKWKAAPVGDTDDIFIADPRRITMDMGTFHKIWMATDDDVWDGDGDIGIDGRDGHHYYHYHYDHTD

Secondary structure (DSSP, 8-state):
---EE-----EEETTTTEEE---EEE-SSSPEEEES-SSSBPPSS------B--HHHHHHHHHSTTTS-HHHHT-SSHHHHHHHHHHHHHHHTTS--GGGEE-S-HHHHH--HHHHHHHH----SSPPEEEE--S-EE-EEETTEEE---BEEEE--SEEEEEE--SSPPTT-EEE-TT--B-SEEETT--BEEEEESS--SEEE--EEEEEEEEEEEEE---SSB--EEEEEEEEEEEEPPPPPEEE--EEEEE--B-SSS-B----EEEEEETTEEEEEE--TTS--EEEEEESEEEEEEEEE--TTB------EEEEE-TT-EEE---B-PBPEEEEEEEEEESS-TT-B--S-EEEEEETT--EEEEEE--TTSEEEEEEESEEEEEEEEEPPTTEEPP--EEEEEE-STT-EEEEEEEEEE-EEEEEEEEEESSSSS----S-EEEEE-SS--EEEEEE--STTEEEEEEESEEEEEEEEE----B-----EEEEE-STTEEEEEEEEEB-/----EE-----EEETTTTEEE---EEE-SSSPEEEES-SSSBPPSS------B--HHHHHHHHHSTTTS-HHHHT-SSHHHHHHHHHHHHHHHTTS--GGGEE-S-HHHHH--HHHHHHHH----SSPPEEEE--S-EE-EEETTEEE---BEEEE--SEEEEEE--SSPPTT-EEE-TT--B-SEEETT--BEEEEESS--SEEE--EEEEEEEEEEEEE---TTB--EEEEEEEEEEEEPPPPPEEE--EEEEE--B-SSS-B----EEEEEETTEEEEEE--TTS--EEEEEESEEEEEEEEE--TTB------EEEEE-TT-EEE---B-PBPEEEEEEEEEESS-TT-B--S-EEEEEETT--EEEEEE--TTSEEEEEEESEEEEEEEEEPPTTEEPP-PEEEEEE-STT-EEEEEEEEEE-EEEEEEEEEESS-------EEEEEESS--EEEEEE--GGGEEEEEEESEEEEEEEEE---------EEEEE-STTEEEEEEEEE-

Solvent-accessible surface area: 55441 Å² total

Nearest PDB structures (foldseek):
  6fwv-assembly1_A  TM=1.002E+00  e=6.953E-97  Bacillus anthracis
  6fwv-assembly2_B  TM=9.813E-01  e=6.502E-93  Bacillus anthracis
  4oq1-assembly1_A  TM=3.580E-01  e=8.217E-14  Streptococcus pneumoniae TIGR4
  3phs-assembly1_A  TM=4.711E-01  e=7.814E-11  Streptococcus agalactiae 2603V/R
  8bdw-assembly1_H-2  TM=9.217E-01  e=4.639E-06  Lactiplantibacillus plantarum

Organism: Bacillus anthracis (NCBI:txid1392)

CATH classification: 2.60.40.10 (+1 more: 2.60.40.10)